Protein AF-0000000068013815 (afdb_homodimer)

Solvent-accessible surface area (backbone atoms only — not comparable to full-atom values): 51239 Å² total; per-residue (Å²): 129,76,52,50,35,60,37,54,89,51,83,53,33,60,84,76,40,96,64,51,73,42,65,53,70,64,74,39,80,86,40,73,66,44,25,52,47,26,46,52,46,35,52,50,41,50,65,48,42,64,54,89,82,70,45,82,87,48,39,84,76,32,28,36,47,21,75,21,19,84,80,40,47,76,47,57,85,86,38,70,85,40,73,25,53,36,68,55,30,86,49,70,57,85,71,69,69,59,73,59,60,59,48,50,50,51,48,51,50,47,47,51,51,47,52,54,46,48,58,50,47,59,64,59,60,69,66,74,84,78,78,81,72,85,74,52,75,68,42,40,56,49,34,49,50,47,33,51,48,42,49,47,47,28,46,45,38,50,63,62,23,40,40,23,64,76,68,44,78,67,61,33,68,79,28,47,66,59,27,31,63,40,51,59,35,49,42,68,58,44,51,51,49,46,64,70,43,54,84,71,44,70,78,50,63,78,86,70,72,54,46,58,64,49,52,52,48,52,42,36,24,28,39,20,62,45,52,55,63,60,57,51,13,57,26,63,71,42,56,48,70,56,50,49,49,51,40,54,52,44,48,50,47,44,28,73,70,37,44,72,61,42,40,74,73,52,72,67,57,49,49,72,54,46,29,56,80,49,36,77,73,60,42,74,35,63,57,32,36,44,50,72,52,72,31,50,33,47,80,51,87,49,64,69,58,32,58,42,14,33,14,82,86,76,71,41,34,22,32,27,31,45,38,27,24,31,73,47,46,43,49,28,40,71,50,66,80,36,40,28,49,61,47,63,34,57,49,52,70,72,34,73,59,67,77,71,58,50,72,63,29,26,38,36,38,56,71,74,50,70,42,59,77,68,33,56,77,59,47,31,43,76,50,56,46,62,73,63,71,89,50,92,66,60,54,71,66,43,49,50,50,24,50,57,43,51,65,57,52,47,51,55,54,47,49,52,49,47,50,39,67,44,28,21,46,55,62,70,53,62,40,61,62,70,37,67,41,61,51,87,80,86,39,89,59,23,54,49,52,38,50,53,46,38,52,51,26,55,52,54,74,42,83,57,85,44,75,76,117,129,75,53,51,35,58,37,52,90,52,83,54,33,62,84,76,40,97,63,52,75,41,65,54,69,64,74,39,80,87,40,74,66,44,25,52,46,25,46,52,45,35,53,49,40,50,65,48,40,64,53,89,82,70,45,81,85,48,40,83,75,32,26,37,49,20,76,20,20,85,82,41,45,76,47,56,84,84,39,70,84,42,73,25,52,34,65,55,30,85,47,70,56,86,69,69,69,60,71,60,62,58,50,49,50,50,48,52,50,48,48,52,50,46,50,54,48,47,57,51,46,59,62,58,60,68,65,72,86,79,78,82,73,85,74,54,77,68,42,40,58,50,33,49,51,46,34,52,50,43,47,48,47,26,46,46,37,51,62,62,24,35,41,20,82,60,46,56,79,64,61,35,66,79,28,48,65,60,27,30,64,39,50,59,35,50,42,70,60,45,53,52,49,46,65,70,45,54,84,71,44,69,78,50,63,77,86,69,72,53,47,58,64,44,52,51,47,51,42,36,23,27,39,20,63,45,51,54,63,61,58,52,12,58,34,64,71,42,56,50,71,57,50,50,48,50,40,54,51,43,48,50,46,45,27,72,69,37,44,71,62,42,42,76,71,53,70,67,57,50,48,72,53,45,30,57,80,47,37,77,74,60,41,74,36,61,55,33,37,43,50,72,52,72,31,51,32,47,81,52,88,49,64,68,58,33,57,41,13,34,14,82,86,75,70,39,35,22,32,27,33,44,39,28,23,32,72,48,46,43,46,29,42,71,51,64,80,37,39,27,50,60,48,64,34,56,50,51,69,71,34,73,60,67,76,72,58,50,72,63,30,26,37,36,40,55,70,74,49,71,41,59,76,67,33,56,76,59,48,32,44,76,48,57,46,63,73,63,72,89,51,91,67,60,54,71,66,40,48,51,50,24,50,55,43,50,64,56,51,46,51,54,54,48,49,52,49,46,50,39,67,45,27,23,46,56,62,70,55,63,39,61,60,70,36,67,41,61,51,87,79,87,39,89,60,20,54,50,51,37,50,53,46,37,51,49,26,54,51,54,75,41,82,57,84,44,76,77,116

Radius of gyration: 34.47 Å; Cα contacts (8 Å, |Δi|>4): 1348; chains: 2; bounding box: 105×82×99 Å

InterPro domains:
  IPR006612 THAP-type zinc finger [PF05485] (5-87)
  IPR006612 THAP-type zinc finger [PS50950] (1-90)
  IPR006612 THAP-type zinc finger [SM00980] (3-96)
  IPR027805 Transposase, Helix-turn-helix domain [PF13613] (213-259)
  IPR027806 Harbinger transposase-derived nuclease domain [PF13359] (290-460)

Sequence (938 aa):
MPRTCAIFGCSKRGDRDGEKWFRFPLVDKRTEQREELSKTRQVAWLNAIKRVDLVPEKWASTVVCSQHFISGRSADLLDEMNPDWVPNQNLGYANRITPAAVDKFERAARRNENKEAREVQESILAVEDFSTHPVPIDRVAELEDEIKSLRREMQLMRDKHQPFLCNSFEDFGQNDDKCRYFTALNYKVFKSLYKFLEPHLPQPATSFGTTKFQILLFTLSKLRLDIDLTLIAYMSGVHLSTISRYYHKCIYVMFQRLKGLVSWPSREAVQNSMPQCFRRRFGDKVSVVIDCFEILTEKPSEVLQAAQMWSNYKHSHTVKYLIGIAPNGMIIFISNAFGGRASDKFITEKSALLSKMQKGDYIMADRGFLIKNYVENTGVELLLPAFTVGQDQLHPLDIEKTRKLANVRIHVERVIVQLRNKYKILYKNKFPISTLKRTKNYCETPLMDQIVTVCCSLVNLCPSVVPEDMPRTCAIFGCSKRGDRDGEKWFRFPLVDKRTEQREELSKTRQVAWLNAIKRVDLVPEKWASTVVCSQHFISGRSADLLDEMNPDWVPNQNLGYANRITPAAVDKFERAARRNENKEAREVQESILAVEDFSTHPVPIDRVAELEDEIKSLRREMQLMRDKHQPFLCNSFEDFGQNDDKCRYFTALNYKVFKSLYKFLEPHLPQPATSFGTTKFQILLFTLSKLRLDIDLTLIAYMSGVHLSTISRYYHKCIYVMFQRLKGLVSWPSREAVQNSMPQCFRRRFGDKVSVVIDCFEILTEKPSEVLQAAQMWSNYKHSHTVKYLIGIAPNGMIIFISNAFGGRASDKFITEKSALLSKMQKGDYIMADRGFLIKNYVENTGVELLLPAFTVGQDQLHPLDIEKTRKLANVRIHVERVIVQLRNKYKILYKNKFPISTLKRTKNYCETPLMDQIVTVCCSLVNLCPSVVPED

Foldseek 3Di:
DWQAALFPPGRDTNVPDPWDKDAQQDQDPPDPVSRVLSVVLNVQQCVLRVDPPDDPVCRRRHIHTLQQAPVSDADDSVCPLHPSVYRHRPSVDPPPPPPVSVVVVVVVVVVVVVVVVVVVVVVVVVPDDPDPDPQPPVNVVVVVVVVVVVVVVVVVCVVVVQFDDPQDLVSCVVPQPSVCQQQVDGSVLLVVVCVQLVVVQDDPDVPQSQHSSNLLSVLSNCQQVVDDLVVVCVRSVHDSVSSVVSNLSSLVSLLVRLLVLQAQDDLVVLQVQAAPLCCVQPNSQARKEKDKDKFAADQDPDPVLNVFQQAPVVRGGIWMKMWIARNNFATNDIFATGHNHDFLQRRVVPGCVLVSDAARHEYEYEPSHPNQVVNVVRNYHYQYQDDPVPPPDPDPVSVVSNVSSVVSSVSVVVSVVVLCNRGVSRYPDHHYPQQCDQDPPDDNGRNVRSSSSSSSSVSNSDRGPRDHD/DWQAALFPPGRDTNVPDPWDKDAQQDQDPPDPVSRVLSVVLNVQQCVLSVDPPDDPVCRRRHIHTLQQAPVSDADDSVCPLHPSVYRHRPSVDPPPPPPVSVVVVVVVVVVVVVVVVVVVVVVVVVPDDPDPDDQDPVNVVVVVVVVVVVVVVVVVCVQVVQQPLDRDLVVCVVPQPSVCQQQVDGSVLLVVVCVQLVVVQDDPDVPQPQHSRNLLSVLSNCQQVVDDLVVVCVRSVHDSVSSVVSNLSSLVSLLVRLLVLQAQDDLVVLQVQAAPLCCVQPNSQARKEKDKDKFAADQDPDPVLNVFQQAPVVRGGIWMKMWIARNQFATNDIFATGHNHDFLQRRVVPGCVLVSDAARHEYEYEPSHPNQVVNVVRNYHYQYQDDCVPPPDPDPVSVVSNVSSVVSSVSVVVSVVVLCNRGVSRYPDHHYPQQCDQDPPDDNGRNVRSSSSSSSSVSNSDRGPRDHD

Structure (mmCIF, N/CA/C/O backbone):
data_AF-0000000068013815-model_v1
#
loop_
_entity.id
_entity.type
_entity.pdbx_description
1 polymer 'Uncharacterized protein'
#
loop_
_atom_site.group_PDB
_atom_site.id
_atom_site.type_symbol
_atom_site.label_atom_id
_atom_site.label_alt_id
_atom_site.label_comp_id
_atom_site.label_asym_id
_atom_site.label_entity_id
_atom_site.label_seq_id
_atom_site.pdbx_PDB_ins_code
_atom_site.Cartn_x
_atom_site.Cartn_y
_atom_site.Cartn_z
_atom_site.occupancy
_atom_site.B_iso_or_equiv
_atom_site.auth_seq_id
_atom_site.auth_comp_id
_atom_site.auth_asym_id
_atom_site.auth_atom_id
_atom_site.pdbx_PDB_model_num
ATOM 1 N N . MET A 1 1 ? 2.836 -4.656 -41.781 1 54.75 1 MET A N 1
ATOM 2 C CA . MET A 1 1 ? 3.479 -3.91 -42.875 1 54.75 1 MET A CA 1
ATOM 3 C C . MET A 1 1 ? 4.801 -3.312 -42.406 1 54.75 1 MET A C 1
ATOM 5 O O . MET A 1 1 ? 4.918 -2.859 -41.25 1 54.75 1 MET A O 1
ATOM 9 N N . PRO A 1 2 ? 5.859 -3.559 -43.125 1 64.75 2 PRO A N 1
ATOM 10 C CA . PRO A 1 2 ? 7.172 -3.062 -42.688 1 64.75 2 PRO A CA 1
ATOM 11 C C . PRO A 1 2 ? 7.203 -1.545 -42.531 1 64.75 2 PRO A C 1
ATOM 13 O O . PRO A 1 2 ? 6.492 -0.827 -43.25 1 64.75 2 PRO A O 1
ATOM 16 N N . ARG A 1 3 ? 7.719 -1.002 -41.5 1 75 3 ARG A N 1
ATOM 17 C CA . ARG A 1 3 ? 7.855 0.424 -41.219 1 75 3 ARG A CA 1
ATOM 18 C C . ARG A 1 3 ? 8.789 1.093 -42.219 1 75 3 ARG A C 1
ATOM 20 O O . ARG A 1 3 ? 9.875 0.58 -42.531 1 75 3 ARG A O 1
ATOM 27 N N . THR A 1 4 ? 8.32 1.994 -43 1 81 4 THR A N 1
ATOM 28 C CA . THR A 1 4 ? 9.133 2.748 -43.938 1 81 4 THR A CA 1
ATOM 29 C C . THR A 1 4 ? 9.328 4.184 -43.469 1 81 4 THR A C 1
ATOM 31 O O . THR A 1 4 ? 8.414 4.785 -42.875 1 81 4 THR A O 1
ATOM 34 N N . CYS A 1 5 ? 10.453 4.699 -43.656 1 84.81 5 CYS A N 1
ATOM 35 C CA . CYS A 1 5 ? 10.781 6.059 -43.25 1 84.81 5 CYS A CA 1
ATOM 36 C C . CYS A 1 5 ? 9.953 7.078 -44.031 1 84.81 5 CYS A C 1
ATOM 38 O O . CYS A 1 5 ? 9.766 6.953 -45.219 1 84.81 5 CYS A O 1
ATOM 40 N N . ALA A 1 6 ? 9.516 8.055 -43.344 1 85.44 6 ALA A N 1
ATOM 41 C CA . ALA A 1 6 ? 8.578 9.031 -43.906 1 85.44 6 ALA A CA 1
ATOM 42 C C . ALA A 1 6 ? 9.305 10.102 -44.719 1 85.44 6 ALA A C 1
ATOM 44 O O . ALA A 1 6 ? 8.688 10.844 -45.469 1 85.44 6 ALA A O 1
ATOM 45 N N . ILE A 1 7 ? 10.531 10.18 -44.594 1 81.75 7 ILE A N 1
ATOM 46 C CA . ILE A 1 7 ? 11.281 11.227 -45.25 1 81.75 7 ILE A CA 1
ATOM 47 C C . ILE A 1 7 ? 11.453 10.875 -46.719 1 81.75 7 ILE A C 1
ATOM 49 O O . ILE A 1 7 ? 11.742 9.727 -47.062 1 81.75 7 ILE A O 1
ATOM 53 N N . PHE A 1 8 ? 11.234 11.805 -47.562 1 77 8 PHE A N 1
ATOM 54 C CA . PHE A 1 8 ? 11.305 11.602 -49 1 77 8 PHE A CA 1
ATOM 55 C C . PHE A 1 8 ? 12.711 11.195 -49.406 1 77 8 PHE A C 1
ATOM 57 O O . PHE A 1 8 ? 13.688 11.836 -49.031 1 77 8 PHE A O 1
ATOM 64 N N . GLY A 1 9 ? 12.852 10.078 -50.125 1 75.94 9 GLY A N 1
ATOM 65 C CA . GLY A 1 9 ? 14.117 9.625 -50.656 1 75.94 9 GLY A CA 1
ATOM 66 C C . GLY A 1 9 ? 14.82 8.609 -49.781 1 75.94 9 GLY A C 1
ATOM 67 O O . GLY A 1 9 ? 15.836 8.031 -50.156 1 75.94 9 GLY A O 1
ATOM 68 N N . CYS A 1 10 ? 14.328 8.602 -48.438 1 77.06 10 CYS A N 1
ATOM 69 C CA . CYS A 1 10 ? 14.953 7.613 -47.562 1 77.06 10 CYS A CA 1
ATOM 70 C C . CYS A 1 10 ? 14.344 6.234 -47.781 1 77.06 10 CYS A C 1
ATOM 72 O O . CYS A 1 10 ? 13.125 6.074 -47.75 1 77.06 10 CYS A O 1
ATOM 74 N N . SER A 1 11 ? 15.047 5.219 -48.312 1 76 11 SER A N 1
ATOM 75 C CA . SER A 1 11 ? 14.57 3.883 -48.656 1 76 11 SER A CA 1
ATOM 76 C C . SER A 1 11 ? 14.797 2.896 -47.5 1 76 11 SER A C 1
ATOM 78 O O . SER A 1 11 ? 14.68 1.685 -47.688 1 76 11 SER A O 1
ATOM 80 N N . LYS A 1 12 ? 14.992 3.47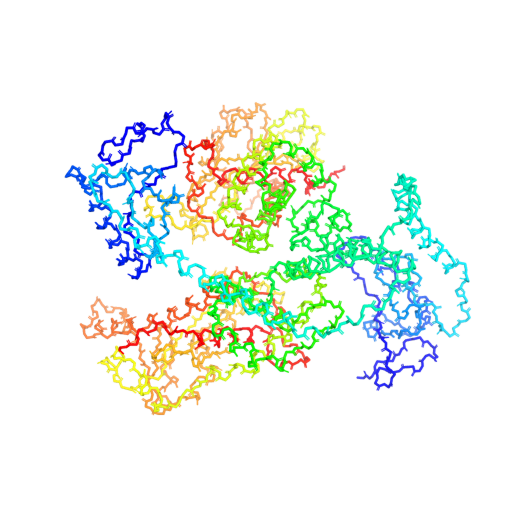3 -46.375 1 77.31 12 LYS A N 1
ATOM 81 C CA . LYS A 1 12 ? 15.234 2.559 -45.25 1 77.31 12 LYS A CA 1
ATOM 82 C C . LYS A 1 12 ? 13.93 1.929 -44.781 1 77.31 12 LYS A C 1
ATOM 84 O O . LYS A 1 12 ? 12.898 2.598 -44.688 1 77.31 12 LYS A O 1
ATOM 89 N N . ARG A 1 13 ? 13.93 0.62 -44.562 1 76.62 13 ARG A N 1
ATOM 90 C CA . ARG A 1 13 ? 12.773 -0.162 -44.156 1 76.62 13 ARG A CA 1
ATOM 91 C C . ARG A 1 13 ? 13.078 -0.953 -42.875 1 76.62 13 ARG A C 1
ATOM 93 O O . ARG A 1 13 ? 14.195 -1.427 -42.688 1 76.62 13 ARG A O 1
ATOM 100 N N . GLY A 1 14 ? 12.086 -0.991 -41.906 1 72.19 14 GLY A N 1
ATOM 101 C CA . GLY A 1 14 ? 12.211 -1.622 -40.594 1 72.19 14 GLY A CA 1
ATOM 102 C C . GLY A 1 14 ? 12.586 -3.09 -40.688 1 72.19 14 GLY A C 1
ATOM 103 O O . GLY A 1 14 ? 13.25 -3.619 -39.781 1 72.19 14 GLY A O 1
ATOM 104 N N . ASP A 1 15 ? 12.344 -3.838 -41.656 1 67.69 15 ASP A N 1
ATOM 105 C CA . ASP A 1 15 ? 12.609 -5.266 -41.781 1 67.69 15 ASP A CA 1
ATOM 106 C C . ASP A 1 15 ? 13.977 -5.504 -42.438 1 67.69 15 ASP A C 1
ATOM 108 O O . ASP A 1 15 ? 14.5 -6.621 -42.406 1 67.69 15 ASP A O 1
ATOM 112 N N . ARG A 1 16 ? 14.594 -4.48 -42.938 1 67.25 16 ARG A N 1
ATOM 113 C CA . ARG A 1 16 ? 15.812 -4.66 -43.719 1 67.25 16 ARG A CA 1
ATOM 114 C C . ARG A 1 16 ? 16.984 -3.91 -43.094 1 67.25 16 ARG A C 1
ATOM 116 O O . ARG A 1 16 ? 18.109 -4.406 -43.094 1 67.25 16 ARG A O 1
ATOM 123 N N . ASP A 1 17 ? 16.703 -2.711 -42.562 1 70.62 17 ASP A N 1
ATOM 124 C CA . ASP A 1 17 ? 17.781 -1.837 -42.125 1 70.62 17 ASP A CA 1
ATOM 125 C C . ASP A 1 17 ? 17.812 -1.718 -40.594 1 70.62 17 ASP A C 1
ATOM 127 O O . ASP A 1 17 ? 16.75 -1.768 -39.969 1 70.62 17 ASP A O 1
ATOM 131 N N . GLY A 1 18 ? 18.797 -2.111 -39.906 1 69.75 18 GLY A N 1
ATOM 132 C CA . GLY A 1 18 ? 19 -2.1 -38.469 1 69.75 18 GLY A CA 1
ATOM 133 C C . GLY A 1 18 ? 18.953 -0.705 -37.875 1 69.75 18 GLY A C 1
ATOM 134 O O . GLY A 1 18 ? 19.672 -0.411 -36.906 1 69.75 18 GLY A O 1
ATOM 135 N N . GLU A 1 19 ? 18.078 0.184 -38.281 1 75 19 GLU A N 1
ATOM 136 C CA . GLU A 1 19 ? 18.031 1.547 -37.781 1 75 19 GLU A CA 1
ATOM 137 C C . GLU A 1 19 ? 16.969 1.677 -36.688 1 75 19 GLU A C 1
ATOM 139 O O . GLU A 1 19 ? 16.047 0.86 -36.594 1 75 19 GLU A O 1
ATOM 144 N N . LYS A 1 20 ? 17.203 2.631 -35.844 1 81.69 20 LYS A N 1
ATOM 145 C CA . LYS A 1 20 ? 16.188 2.99 -34.875 1 81.69 20 LYS A CA 1
ATOM 146 C C . LYS A 1 20 ? 15.086 3.844 -35.5 1 81.69 20 LYS A C 1
ATOM 148 O O . LYS A 1 20 ? 15.359 4.668 -36.375 1 81.69 20 LYS A O 1
ATOM 153 N N . TRP A 1 21 ? 13.906 3.584 -35.125 1 84.69 21 TRP A N 1
ATOM 154 C CA . TRP A 1 21 ? 12.75 4.266 -35.688 1 84.69 21 TRP A CA 1
ATOM 155 C C . TRP A 1 21 ? 12.055 5.133 -34.656 1 84.69 21 TRP A C 1
ATOM 157 O O . TRP A 1 21 ? 11.898 4.719 -33.5 1 84.69 21 TRP A O 1
ATOM 167 N N . PHE A 1 22 ? 11.695 6.332 -35.094 1 86.56 22 PHE A N 1
ATOM 168 C CA . PHE A 1 22 ? 11.062 7.293 -34.188 1 86.56 22 PHE A CA 1
ATOM 169 C C . PHE A 1 22 ? 9.711 7.73 -34.75 1 86.56 22 PHE A C 1
ATOM 171 O O . PHE A 1 22 ? 9.602 8.164 -35.875 1 86.56 22 PHE A O 1
ATOM 178 N N . ARG A 1 23 ? 8.766 7.637 -33.969 1 86.31 23 ARG A N 1
ATOM 179 C CA . ARG A 1 23 ? 7.395 7.934 -34.375 1 86.31 23 ARG A CA 1
ATOM 180 C C . ARG A 1 23 ? 7.148 9.438 -34.406 1 86.31 23 ARG A C 1
ATOM 182 O O . ARG A 1 23 ? 7.75 10.195 -33.656 1 86.31 23 ARG A O 1
ATOM 189 N N . PHE A 1 24 ? 6.305 9.836 -35.188 1 86.06 24 PHE A N 1
ATOM 190 C CA . PHE A 1 24 ? 5.832 11.211 -35.312 1 86.06 24 PHE A CA 1
ATOM 191 C C . PHE A 1 24 ? 5.254 11.695 -34 1 86.06 24 PHE A C 1
ATOM 193 O O . PHE A 1 24 ? 4.477 10.992 -33.344 1 86.06 24 PHE A O 1
ATOM 200 N N . PRO A 1 25 ? 5.707 12.828 -33.562 1 84 25 PRO A N 1
ATOM 201 C CA . PRO A 1 25 ? 5.254 13.312 -32.25 1 84 25 PRO A CA 1
ATOM 202 C C . PRO A 1 25 ? 3.764 13.648 -32.219 1 84 25 PRO A C 1
ATOM 204 O O . PRO A 1 25 ? 3.27 14.352 -33.094 1 84 25 PRO A O 1
ATOM 207 N N . LEU A 1 26 ? 3.041 13.055 -31.281 1 81.75 26 LEU A N 1
ATOM 208 C CA . LEU A 1 26 ? 1.623 13.328 -31.078 1 81.75 26 LEU A CA 1
ATOM 209 C C . LEU A 1 26 ? 1.414 14.312 -29.922 1 81.75 26 LEU A C 1
ATOM 211 O O . LEU A 1 26 ? 2.297 14.484 -29.078 1 81.75 26 LEU A O 1
ATOM 215 N N . VAL A 1 27 ? 0.366 15.031 -29.906 1 80.81 27 VAL A N 1
ATOM 216 C CA . VAL A 1 27 ? 0.081 16.062 -28.906 1 80.81 27 VAL A CA 1
ATOM 217 C C . VAL A 1 27 ? -0.026 15.43 -27.531 1 80.81 27 VAL A C 1
ATOM 219 O O . VAL A 1 27 ? -0.761 14.461 -27.328 1 80.81 27 VAL A O 1
ATOM 222 N N . ASP A 1 28 ? 0.801 15.828 -26.672 1 76.06 28 ASP A N 1
ATOM 223 C CA . ASP A 1 28 ? 0.824 15.414 -25.266 1 76.06 28 ASP A CA 1
ATOM 224 C C . ASP A 1 28 ? -0.017 16.344 -24.406 1 76.06 28 ASP A C 1
ATOM 226 O O . ASP A 1 28 ? 0.372 17.484 -24.156 1 76.06 28 ASP A O 1
ATOM 230 N N . LYS A 1 29 ? -1.117 16.016 -23.969 1 72.31 29 LYS A N 1
ATOM 231 C CA . LYS A 1 29 ? -2.076 16.875 -23.281 1 72.31 29 LYS A CA 1
ATOM 232 C C . LYS A 1 29 ? -1.921 16.75 -21.766 1 72.31 29 LYS A C 1
ATOM 234 O O . LYS A 1 29 ? -2.834 17.094 -21.016 1 72.31 29 LYS A O 1
ATOM 239 N N . ARG A 1 30 ? -0.874 16.344 -21.219 1 71.69 30 ARG A N 1
ATOM 240 C CA . ARG A 1 30 ? -0.659 16.109 -19.797 1 71.69 30 ARG A CA 1
ATOM 241 C C . ARG A 1 30 ? -0.467 17.422 -19.047 1 71.69 30 ARG A C 1
ATOM 243 O O . ARG A 1 30 ? -0.99 17.594 -17.938 1 71.69 30 ARG A O 1
ATOM 250 N N . THR A 1 31 ? 0.355 18.297 -19.641 1 73.5 31 THR A N 1
ATOM 251 C CA . THR A 1 31 ? 0.565 19.641 -19.125 1 73.5 31 THR A CA 1
ATOM 252 C C . THR A 1 31 ? 0.419 20.688 -20.234 1 73.5 31 THR A C 1
ATOM 254 O O . THR A 1 31 ? 0.61 20.375 -21.406 1 73.5 31 THR A O 1
ATOM 257 N N . GLU A 1 32 ? -0.019 21.75 -19.766 1 73.38 32 GLU A N 1
ATOM 258 C CA . GLU A 1 32 ? -0.202 22.828 -20.734 1 73.38 32 GLU A CA 1
ATOM 259 C C . GLU A 1 32 ? 1.091 23.109 -21.484 1 73.38 32 GLU A C 1
ATOM 261 O O . GLU A 1 32 ? 1.067 23.359 -22.703 1 73.38 32 GLU A O 1
ATOM 266 N N . GLN A 1 33 ? 2.074 23.047 -20.781 1 75.88 33 GLN A N 1
ATOM 267 C CA . GLN A 1 33 ? 3.365 23.312 -21.406 1 75.88 33 GLN A CA 1
ATOM 268 C C . GLN A 1 33 ? 3.738 22.219 -22.391 1 75.88 33 GLN A C 1
ATOM 270 O O . GLN A 1 33 ? 4.223 22.516 -23.484 1 75.88 33 GLN A O 1
ATOM 275 N N . ARG A 1 34 ? 3.447 21.094 -22.078 1 77.44 34 ARG A N 1
ATOM 276 C CA . ARG A 1 34 ? 3.764 19.969 -22.953 1 77.44 34 ARG A CA 1
ATOM 277 C C . ARG A 1 34 ? 2.869 19.969 -24.203 1 77.44 34 ARG A C 1
ATOM 279 O O . ARG A 1 34 ? 3.312 19.609 -25.281 1 77.44 34 ARG A O 1
ATOM 286 N N . GLU A 1 35 ? 1.79 20.391 -23.891 1 82.94 35 GLU A N 1
ATOM 287 C CA . GLU A 1 35 ? 0.858 20.453 -25 1 82.94 35 GLU A CA 1
ATOM 288 C C . GLU A 1 35 ? 1.305 21.484 -26.047 1 82.94 35 GLU A C 1
ATOM 290 O O . GLU A 1 35 ? 1.29 21.203 -27.25 1 82.94 35 GLU A O 1
ATOM 295 N N . GLU A 1 36 ? 1.603 22.531 -25.453 1 81.69 36 GLU A N 1
ATOM 296 C CA . GLU A 1 36 ? 2.049 23.594 -26.359 1 81.69 36 GLU A CA 1
ATOM 297 C C . GLU A 1 36 ? 3.332 23.188 -27.078 1 81.69 36 GLU A C 1
ATOM 299 O O . GLU A 1 36 ? 3.463 23.406 -28.281 1 81.69 36 GLU A O 1
ATOM 304 N N . LEU A 1 37 ? 4.125 22.609 -26.375 1 82.62 37 LEU A N 1
ATOM 305 C CA . LEU A 1 37 ? 5.406 22.219 -26.953 1 82.62 37 LEU A CA 1
ATOM 306 C C . LEU A 1 37 ? 5.223 21.078 -27.953 1 82.62 37 LEU A C 1
ATOM 308 O O . LEU A 1 37 ? 5.879 21.062 -29 1 82.62 37 LEU A O 1
ATOM 312 N N . SER A 1 38 ? 4.391 20.297 -27.656 1 83.62 38 SER A N 1
ATOM 313 C CA . SER A 1 38 ? 4.145 19.172 -28.562 1 83.62 38 SER A CA 1
ATOM 314 C C . SER A 1 38 ? 3.473 19.641 -29.844 1 83.62 38 SER A C 1
ATOM 316 O O . SER A 1 38 ? 3.76 19.109 -30.938 1 83.62 38 SER A O 1
ATOM 318 N N . LYS A 1 39 ? 2.688 20.547 -29.656 1 84.56 39 LYS A N 1
ATOM 319 C CA . LYS A 1 39 ? 2.055 21.125 -30.844 1 84.56 39 LYS A CA 1
ATOM 320 C C . LYS A 1 39 ? 3.088 21.797 -31.75 1 84.56 39 LYS A C 1
ATOM 322 O O . LYS A 1 39 ? 3.049 21.641 -32.969 1 84.56 39 LYS A O 1
ATOM 327 N N . THR A 1 40 ? 3.852 22.469 -31.109 1 85.12 40 THR A N 1
ATOM 328 C CA . THR A 1 40 ? 4.91 23.141 -31.844 1 85.12 40 THR A CA 1
ATOM 329 C C . THR A 1 40 ? 5.836 22.141 -32.531 1 85.12 40 THR A C 1
ATOM 331 O O . THR A 1 40 ? 6.27 22.344 -33.656 1 85.12 40 THR A O 1
ATOM 334 N N . ARG A 1 41 ? 6.055 21.109 -31.859 1 86.5 41 ARG A N 1
ATOM 335 C CA . ARG A 1 41 ? 6.926 20.062 -32.406 1 86.5 41 ARG A CA 1
ATOM 336 C C . ARG A 1 41 ? 6.277 19.344 -33.562 1 86.5 41 ARG A C 1
ATOM 338 O O . ARG A 1 41 ? 6.945 19.016 -34.562 1 86.5 41 ARG A O 1
ATOM 345 N N . GLN A 1 42 ? 5.098 19.203 -33.469 1 85.94 42 GLN A N 1
ATOM 346 C CA . GLN A 1 42 ? 4.348 18.578 -34.562 1 85.94 42 GLN A CA 1
ATOM 347 C C . GLN A 1 42 ? 4.473 19.391 -35.844 1 85.94 42 GLN A C 1
ATOM 349 O O . GLN A 1 42 ? 4.707 18.844 -36.906 1 85.94 42 GLN A O 1
ATOM 354 N N . VAL A 1 43 ? 4.332 20.609 -35.594 1 84.5 43 VAL A N 1
ATOM 355 C CA . VAL A 1 43 ? 4.418 21.516 -36.719 1 84.5 43 VAL A CA 1
ATOM 356 C C . VAL A 1 43 ? 5.84 21.5 -37.281 1 84.5 43 VAL A C 1
ATOM 358 O O . VAL A 1 43 ? 6.031 21.469 -38.5 1 84.5 43 VAL A O 1
ATOM 361 N N . ALA A 1 44 ? 6.727 21.438 -36.469 1 84.19 44 ALA A N 1
ATOM 362 C CA . ALA A 1 44 ? 8.125 21.422 -36.875 1 84.19 44 ALA A CA 1
ATOM 363 C C . ALA A 1 44 ? 8.469 20.156 -37.656 1 84.19 44 ALA A C 1
ATOM 365 O O . ALA A 1 44 ? 9.188 20.203 -38.656 1 84.19 44 ALA A O 1
ATOM 366 N N . TRP A 1 45 ? 7.988 19.078 -37.25 1 86.75 45 TRP A N 1
ATOM 367 C CA . TRP A 1 45 ? 8.219 17.797 -37.906 1 86.75 45 TRP A CA 1
ATOM 368 C C . TRP A 1 45 ? 7.539 17.766 -39.281 1 86.75 45 TRP A C 1
ATOM 370 O O . TRP A 1 45 ? 8.117 17.266 -40.25 1 86.75 45 TRP A O 1
ATOM 380 N N . LEU A 1 46 ? 6.395 18.328 -39.281 1 85.19 46 LEU A N 1
ATOM 381 C CA . LEU A 1 46 ? 5.672 18.391 -40.562 1 85.19 46 LEU A CA 1
ATOM 382 C C . LEU A 1 46 ? 6.426 19.234 -41.562 1 85.19 46 LEU A C 1
ATOM 384 O O . LEU A 1 46 ? 6.492 18.875 -42.75 1 85.19 46 LEU A O 1
ATOM 388 N N . ASN A 1 47 ? 7 20.203 -41.062 1 81.62 47 ASN A N 1
ATOM 389 C CA . ASN A 1 47 ? 7.777 21.078 -41.938 1 81.62 47 ASN A CA 1
ATOM 390 C C . ASN A 1 47 ? 9.062 20.406 -42.406 1 81.62 47 ASN A C 1
ATOM 392 O O . ASN A 1 47 ? 9.555 20.703 -43.5 1 81.62 47 ASN A O 1
ATOM 396 N N . ALA A 1 48 ? 9.516 19.547 -41.625 1 81.12 48 ALA A N 1
ATOM 397 C CA . ALA A 1 48 ? 10.758 18.859 -41.969 1 81.12 48 ALA A CA 1
ATOM 398 C C . ALA A 1 48 ? 10.492 17.719 -42.938 1 81.12 48 ALA A C 1
ATOM 400 O O . ALA A 1 48 ? 11.25 17.516 -43.875 1 81.12 48 ALA A O 1
ATOM 401 N N . ILE A 1 49 ? 9.492 17 -42.719 1 81.94 49 ILE A N 1
ATOM 402 C CA . ILE A 1 49 ? 9.18 15.844 -43.562 1 81.94 49 ILE A CA 1
ATOM 403 C C . ILE A 1 49 ? 8.602 16.312 -44.875 1 81.94 49 ILE A C 1
ATOM 405 O O . ILE A 1 49 ? 8.836 15.68 -45.938 1 81.94 49 ILE A O 1
ATOM 409 N N . LYS A 1 50 ? 8.008 17.359 -45 1 75.62 50 LYS A N 1
ATOM 410 C CA . LYS A 1 50 ? 7.48 18.047 -46.156 1 75.62 50 LYS A CA 1
ATOM 411 C C . LYS A 1 50 ? 6.727 17.078 -47.094 1 75.62 50 LYS A C 1
ATOM 413 O O . LYS A 1 50 ? 6.898 17.109 -48.312 1 75.62 50 LYS A O 1
ATOM 418 N N . ARG A 1 51 ? 6.129 16.188 -46.625 1 74.81 51 ARG A N 1
ATOM 419 C CA . ARG A 1 51 ? 5.273 15.312 -47.406 1 74.81 51 ARG A CA 1
ATOM 420 C C . ARG A 1 51 ? 3.826 15.789 -47.406 1 74.81 51 ARG A C 1
ATOM 422 O O . ARG A 1 51 ? 3.264 16.031 -46.312 1 74.81 51 ARG A O 1
ATOM 429 N N . VAL A 1 52 ? 3.281 16.078 -48.531 1 70.5 52 VAL A N 1
ATOM 430 C CA . VAL A 1 52 ? 1.932 16.609 -48.688 1 70.5 52 VAL A CA 1
ATOM 431 C C . VAL A 1 52 ? 0.907 15.531 -48.344 1 70.5 52 VAL A C 1
ATOM 433 O O . VAL A 1 52 ? -0.235 15.836 -48 1 70.5 52 VAL A O 1
ATOM 436 N N . ASP A 1 53 ? 1.304 14.297 -48.438 1 72.31 53 ASP A N 1
ATOM 437 C CA . ASP A 1 53 ? 0.348 13.211 -48.219 1 72.31 53 ASP A CA 1
ATOM 438 C C . ASP A 1 53 ? 0.232 12.852 -46.75 1 72.31 53 ASP A C 1
ATOM 440 O O . ASP A 1 53 ? -0.459 11.898 -46.406 1 72.31 53 ASP A O 1
ATOM 444 N N . LEU A 1 54 ? 0.852 13.57 -45.875 1 75.31 54 LEU A N 1
ATOM 445 C CA . LEU A 1 54 ? 0.787 13.258 -44.469 1 75.31 54 LEU A CA 1
ATOM 446 C C . LEU A 1 54 ? -0.412 13.938 -43.812 1 75.31 54 LEU A C 1
ATOM 448 O O . LEU A 1 54 ? -0.324 15.094 -43.406 1 75.31 54 LEU A O 1
ATOM 452 N N . VAL A 1 55 ? -1.55 13.188 -43.844 1 76.12 55 VAL A N 1
ATOM 453 C CA . VAL A 1 55 ? -2.803 13.617 -43.219 1 76.12 55 VAL A CA 1
ATOM 454 C C . VAL A 1 55 ? -2.85 13.164 -41.781 1 76.12 55 VAL A C 1
ATOM 456 O O . VAL A 1 55 ? -2.158 12.219 -41.375 1 76.12 55 VAL A O 1
ATOM 459 N N . PRO A 1 56 ? -3.531 13.914 -40.906 1 78.38 56 PRO A N 1
ATOM 460 C CA . PRO A 1 56 ? -3.574 13.617 -39.469 1 78.38 56 PRO A CA 1
ATOM 461 C C . PRO A 1 56 ? -3.939 12.172 -39.188 1 78.38 56 PRO A C 1
ATOM 463 O O . PRO A 1 56 ? -3.488 11.609 -38.188 1 78.38 56 PRO A O 1
ATOM 466 N N . GLU A 1 57 ? -4.551 11.562 -40.031 1 77.31 57 GLU A N 1
ATOM 467 C CA . GLU A 1 57 ? -4.93 10.172 -39.812 1 77.31 57 GLU A CA 1
ATOM 468 C C . GLU A 1 57 ? -3.723 9.242 -39.938 1 77.31 57 GLU A C 1
ATOM 470 O O . GLU A 1 57 ? -3.717 8.148 -39.375 1 77.31 57 GLU A O 1
ATOM 475 N N . LYS A 1 58 ? -2.715 9.672 -40.562 1 78.19 58 LYS A N 1
ATOM 476 C CA . LYS A 1 58 ? -1.541 8.844 -40.812 1 78.19 58 LYS A CA 1
ATOM 477 C C . LYS A 1 58 ? -0.402 9.188 -39.875 1 78.19 58 LYS A C 1
ATOM 479 O O . LYS A 1 58 ? 0.66 8.562 -39.906 1 78.19 58 LYS A O 1
ATOM 484 N N . TRP A 1 59 ? -0.561 10.102 -39.031 1 80.94 59 TRP A N 1
ATOM 485 C CA . TRP A 1 59 ? 0.5 10.57 -38.156 1 80.94 59 TRP A CA 1
ATOM 486 C C . TRP A 1 59 ? 0.955 9.461 -37.188 1 80.94 59 TRP A C 1
ATOM 488 O O . TRP A 1 59 ? 2.152 9.297 -36.969 1 80.94 59 TRP A O 1
ATOM 498 N N . ALA A 1 60 ? 0.013 8.711 -36.781 1 79.94 60 ALA A N 1
ATOM 499 C CA . ALA A 1 60 ? 0.311 7.676 -35.812 1 79.94 60 ALA A CA 1
ATOM 500 C C . ALA A 1 60 ? 1.179 6.578 -36.406 1 79.94 60 ALA A C 1
ATOM 502 O O . ALA A 1 60 ? 1.951 5.926 -35.719 1 79.94 60 ALA A O 1
ATOM 503 N N . SER A 1 61 ? 1.13 6.449 -37.594 1 79.94 61 SER A N 1
ATOM 504 C CA . SER A 1 61 ? 1.86 5.371 -38.25 1 79.94 61 SER A CA 1
ATOM 505 C C . SER A 1 61 ? 3.119 5.895 -38.938 1 79.94 61 SER A C 1
ATOM 507 O O . SER A 1 61 ? 3.9 5.117 -39.5 1 79.94 61 SER A O 1
ATOM 509 N N . THR A 1 62 ? 3.398 7.051 -38.812 1 84.69 62 THR A N 1
ATOM 510 C CA . THR A 1 62 ? 4.547 7.66 -39.469 1 84.69 62 THR A CA 1
ATOM 511 C C . THR A 1 62 ? 5.789 7.562 -38.594 1 84.69 62 THR A C 1
ATOM 513 O O . THR A 1 62 ? 5.746 7.883 -37.406 1 84.69 62 THR A O 1
ATOM 516 N N . VAL A 1 63 ? 6.785 7.02 -39.219 1 87.5 63 VAL A N 1
ATOM 517 C CA . VAL A 1 63 ? 8.039 6.855 -38.5 1 87.5 63 VAL A CA 1
ATOM 518 C C . VAL A 1 63 ? 9.188 7.441 -39.312 1 87.5 63 VAL A C 1
ATOM 520 O O . VAL A 1 63 ? 9.141 7.473 -40.531 1 87.5 63 VAL A O 1
ATOM 523 N N . VAL A 1 64 ? 10.219 7.91 -38.531 1 87.69 64 VAL A N 1
ATOM 524 C CA . VAL A 1 64 ? 11.453 8.438 -39.125 1 87.69 64 VAL A CA 1
ATOM 525 C C . VAL A 1 64 ? 12.648 7.648 -38.594 1 87.69 64 VAL A C 1
ATOM 527 O O . VAL A 1 64 ? 12.703 7.301 -37.406 1 87.69 64 VAL A O 1
ATOM 530 N N . CYS A 1 65 ? 13.492 7.387 -39.469 1 85.38 65 CYS A N 1
ATOM 531 C CA . CYS A 1 65 ? 14.617 6.543 -39.094 1 85.38 65 CYS A CA 1
ATOM 532 C C . CYS A 1 65 ? 15.727 7.371 -38.469 1 85.38 65 CYS A C 1
ATOM 534 O O . CYS A 1 65 ? 15.742 8.594 -38.594 1 85.38 65 CYS A O 1
ATOM 536 N N . SER A 1 66 ? 16.672 6.738 -37.812 1 85.88 66 SER A N 1
ATOM 537 C CA . SER A 1 66 ? 17.734 7.332 -37.031 1 85.88 66 SER A CA 1
ATOM 538 C C . SER A 1 66 ? 18.703 8.117 -37.906 1 85.88 66 SER A C 1
ATOM 540 O O . SER A 1 66 ? 19.422 9 -37.406 1 85.88 66 SER A O 1
ATOM 542 N N . GLN A 1 67 ? 18.703 8.008 -39.062 1 83.19 67 GLN A N 1
ATOM 543 C CA . GLN A 1 67 ? 19.672 8.641 -39.938 1 83.19 67 GLN A CA 1
ATOM 544 C C . GLN A 1 67 ? 19.359 10.125 -40.125 1 83.19 67 GLN A C 1
ATOM 546 O O . GLN A 1 67 ? 20.219 10.891 -40.562 1 83.19 67 GLN A O 1
ATOM 551 N N . HIS A 1 68 ? 18.281 10.516 -39.688 1 86.25 68 HIS A N 1
ATOM 552 C CA . HIS A 1 68 ? 17.859 11.891 -39.938 1 86.25 68 HIS A CA 1
ATOM 553 C C . HIS A 1 68 ? 18.062 12.766 -38.688 1 86.25 68 HIS A C 1
ATOM 555 O O . HIS A 1 68 ? 17.609 13.914 -38.688 1 86.25 68 HIS A O 1
ATOM 561 N N . PHE A 1 69 ? 18.688 12.141 -37.812 1 84.25 69 PHE A N 1
ATOM 562 C CA . PHE A 1 69 ? 19.047 12.852 -36.562 1 84.25 69 PHE A CA 1
ATOM 563 C C . PHE A 1 69 ? 20.562 12.867 -36.375 1 84.25 69 PHE A C 1
ATOM 565 O O . PHE A 1 69 ? 21.25 11.914 -36.75 1 84.25 69 PHE A O 1
ATOM 572 N N . ILE A 1 70 ? 21.062 13.867 -35.844 1 80.25 70 ILE A N 1
ATOM 573 C CA . ILE A 1 70 ? 22.5 14.023 -35.625 1 80.25 70 ILE A CA 1
ATOM 574 C C . ILE A 1 70 ? 23.016 12.945 -34.688 1 80.25 70 ILE A C 1
ATOM 576 O O . ILE A 1 70 ? 24.016 12.297 -34.938 1 80.25 70 ILE A O 1
ATOM 580 N N . SER A 1 71 ? 22.297 12.766 -33.625 1 78.88 71 SER A N 1
ATOM 581 C CA . SER A 1 71 ? 22.719 11.797 -32.625 1 78.88 71 SER A CA 1
ATOM 582 C C . SER A 1 71 ? 22.125 10.422 -32.906 1 78.88 71 SER A C 1
ATOM 584 O O . SER A 1 71 ? 22.375 9.461 -32.188 1 78.88 71 SER A O 1
ATOM 586 N N . GLY A 1 72 ? 21.422 10.359 -34.031 1 80.5 72 GLY A N 1
ATOM 587 C CA . GLY A 1 72 ? 20.781 9.102 -34.375 1 80.5 72 GLY A CA 1
ATOM 588 C C . GLY A 1 72 ? 19.531 8.828 -33.562 1 80.5 72 GLY A C 1
ATOM 589 O O . GLY A 1 72 ? 18.922 7.762 -33.719 1 80.5 72 GLY A O 1
ATOM 590 N N . ARG A 1 73 ? 19.172 9.789 -32.688 1 84.06 73 ARG A N 1
ATOM 591 C CA . ARG A 1 73 ? 17.969 9.656 -31.859 1 84.06 73 ARG A CA 1
ATOM 592 C C . ARG A 1 73 ? 17.188 10.961 -31.828 1 84.06 73 ARG A C 1
ATOM 594 O O . ARG A 1 73 ? 17.766 12.047 -31.922 1 84.06 73 ARG A O 1
ATOM 601 N N . SER A 1 74 ? 15.891 10.805 -31.656 1 84.88 74 SER A N 1
ATOM 602 C CA . SER A 1 74 ? 15.031 11.977 -31.484 1 84.88 74 SER A CA 1
ATOM 603 C C . SER A 1 74 ? 15.086 12.492 -30.047 1 84.88 74 SER A C 1
ATOM 605 O O . SER A 1 74 ? 15.055 11.703 -29.109 1 84.88 74 SER A O 1
ATOM 607 N N . ALA A 1 75 ? 15.242 13.75 -29.875 1 82.38 75 ALA A N 1
ATOM 608 C CA . ALA A 1 75 ? 15.32 14.406 -28.562 1 82.38 75 ALA A CA 1
ATOM 609 C C . ALA A 1 75 ? 13.977 14.352 -27.844 1 82.38 75 ALA A C 1
ATOM 611 O O . ALA A 1 75 ? 12.93 14.195 -28.484 1 82.38 75 ALA A O 1
ATOM 612 N N . ASP A 1 76 ? 14.039 14.477 -26.594 1 81.56 76 ASP A N 1
ATOM 613 C CA . ASP A 1 76 ? 12.836 14.492 -25.781 1 81.56 76 ASP A CA 1
ATOM 614 C C . ASP A 1 76 ? 12.047 15.789 -25.984 1 81.56 76 ASP A C 1
ATOM 616 O O . ASP A 1 76 ? 12.625 16.812 -26.359 1 81.56 76 ASP A O 1
ATOM 620 N N . LEU A 1 77 ? 10.805 15.812 -25.625 1 82.31 77 LEU A N 1
ATOM 621 C CA . LEU A 1 77 ? 9.891 16.922 -25.875 1 82.31 77 LEU A CA 1
ATOM 622 C C . LEU A 1 77 ? 10.352 18.188 -25.141 1 82.31 77 LEU A C 1
ATOM 624 O O . LEU A 1 77 ? 10.258 19.297 -25.672 1 82.31 77 LEU A O 1
ATOM 628 N N . LEU A 1 78 ? 10.961 17.984 -24.078 1 79.12 78 LEU A N 1
ATOM 629 C CA . LEU A 1 78 ? 11.297 19.141 -23.25 1 79.12 78 LEU A CA 1
ATOM 630 C C . LEU A 1 78 ? 12.648 19.719 -23.656 1 79.12 78 LEU A C 1
ATOM 632 O O . LEU A 1 78 ? 13 20.828 -23.25 1 79.12 78 LEU A O 1
ATOM 636 N N . ASP A 1 79 ? 13.281 19.094 -24.469 1 79.56 79 ASP A N 1
ATOM 637 C CA . ASP A 1 79 ? 14.586 19.562 -24.953 1 79.56 79 ASP A CA 1
ATOM 638 C C . ASP A 1 79 ? 14.445 20.328 -26.266 1 79.56 79 ASP A C 1
ATOM 640 O O . ASP A 1 79 ? 14.953 19.875 -27.297 1 79.56 79 ASP A O 1
ATOM 644 N N . GLU A 1 80 ? 13.898 21.344 -26.203 1 77.81 80 GLU A N 1
ATOM 645 C CA . GLU A 1 80 ? 13.562 22.141 -27.391 1 77.81 80 GLU A CA 1
ATOM 646 C C . GLU A 1 80 ? 14.82 22.641 -28.094 1 77.81 80 GLU A C 1
ATOM 648 O O . GLU A 1 80 ? 14.828 22.781 -29.328 1 77.81 80 GLU A O 1
ATOM 653 N N . MET A 1 81 ? 15.859 22.766 -27.359 1 74.44 81 MET A N 1
ATOM 654 C CA . MET A 1 81 ? 17.047 23.391 -27.938 1 74.44 81 MET A CA 1
ATOM 655 C C . MET A 1 81 ? 17.953 22.328 -28.578 1 74.44 81 MET A C 1
ATOM 657 O O . MET A 1 81 ? 18.953 22.672 -29.219 1 74.44 81 MET A O 1
ATOM 661 N N . ASN A 1 82 ? 17.609 21.125 -28.422 1 77.12 82 ASN A N 1
ATOM 662 C CA . ASN A 1 82 ? 18.359 20.031 -29.016 1 77.12 82 ASN A CA 1
ATOM 663 C C . ASN A 1 82 ? 18.172 19.984 -30.531 1 77.12 82 ASN A C 1
ATOM 665 O O . ASN A 1 82 ? 17.047 20.047 -31.016 1 77.12 82 ASN A O 1
ATOM 669 N N . PRO A 1 83 ? 19.188 19.969 -31.219 1 78.25 83 PRO A N 1
ATOM 670 C CA . PRO A 1 83 ? 19.062 19.922 -32.688 1 78.25 83 PRO A CA 1
ATOM 671 C C . PRO A 1 83 ? 18.328 18.672 -33.156 1 78.25 83 PRO A C 1
ATOM 673 O O . PRO A 1 83 ? 17.75 18.688 -34.25 1 78.25 83 PRO A O 1
ATOM 676 N N . ASP A 1 84 ? 18.297 17.734 -32.438 1 83.81 84 ASP A N 1
ATOM 677 C CA . ASP A 1 84 ? 17.625 16.5 -32.844 1 83.81 84 ASP A CA 1
ATOM 678 C C . ASP A 1 84 ? 16.156 16.516 -32.406 1 83.81 84 ASP A C 1
ATOM 680 O O . ASP A 1 84 ? 15.477 15.492 -32.438 1 83.81 84 ASP A O 1
ATOM 684 N N . TRP A 1 85 ? 15.703 17.641 -32.031 1 86.75 85 TRP A N 1
ATOM 685 C CA . TRP A 1 85 ? 14.289 17.844 -31.688 1 86.75 85 TRP A CA 1
ATOM 686 C C . TRP A 1 85 ? 13.422 17.672 -32.938 1 86.75 85 TRP A C 1
ATOM 688 O O . TRP A 1 85 ? 12.258 17.25 -32.844 1 86.75 85 TRP A O 1
ATOM 698 N N . VAL A 1 86 ? 14.039 17.922 -34.031 1 85.69 86 VAL A N 1
ATOM 699 C CA . VAL A 1 86 ? 13.445 17.797 -35.344 1 85.69 86 VAL A CA 1
ATOM 700 C C . VAL A 1 86 ? 14.43 17.094 -36.281 1 85.69 86 VAL A C 1
ATOM 702 O O . VAL A 1 86 ? 15.633 17.328 -36.219 1 85.69 86 VAL A O 1
ATOM 705 N N . PRO A 1 87 ? 13.898 16.188 -37.062 1 85 87 PRO A N 1
ATOM 706 C CA . PRO A 1 87 ? 14.812 15.633 -38.062 1 85 87 PRO A CA 1
ATOM 707 C C . PRO A 1 87 ? 15.469 16.703 -38.938 1 85 87 PRO A C 1
ATOM 709 O O . PRO A 1 87 ? 14.789 17.609 -39.438 1 85 87 PRO A O 1
ATOM 712 N N . ASN A 1 88 ? 16.766 16.562 -39 1 78.69 88 ASN A N 1
ATOM 713 C CA . ASN A 1 88 ? 17.453 17.656 -39.688 1 78.69 88 ASN A CA 1
ATOM 714 C C . ASN A 1 88 ? 18.578 17.156 -40.594 1 78.69 88 ASN A C 1
ATOM 716 O O . ASN A 1 88 ? 19.266 17.938 -41.219 1 78.69 88 ASN A O 1
ATOM 720 N N . GLN A 1 89 ? 18.688 15.867 -40.562 1 79.19 89 GLN A N 1
ATOM 721 C CA . GLN A 1 89 ? 19.734 15.305 -41.406 1 79.19 89 GLN A CA 1
ATOM 722 C C . GLN A 1 89 ? 19.141 14.547 -42.594 1 79.19 89 GLN A C 1
ATOM 724 O O . GLN A 1 89 ? 18.109 13.891 -42.469 1 79.19 89 GLN A O 1
ATOM 729 N N . ASN A 1 90 ? 19.781 14.656 -43.781 1 77.62 90 ASN A N 1
ATOM 730 C CA . ASN A 1 90 ? 19.453 13.883 -45 1 77.62 90 ASN A CA 1
ATOM 731 C C . ASN A 1 90 ? 17.969 13.977 -45.344 1 77.62 90 ASN A C 1
ATOM 733 O O . ASN A 1 90 ? 17.312 12.953 -45.5 1 77.62 90 ASN A O 1
ATOM 737 N N . LEU A 1 91 ? 17.375 15.062 -45.25 1 77.94 91 LEU A N 1
ATOM 738 C CA . LEU A 1 91 ? 15.945 15.234 -45.469 1 77.94 91 LEU A CA 1
ATOM 739 C C . LEU A 1 91 ? 15.633 15.344 -46.938 1 77.94 91 LEU A C 1
ATOM 741 O O . LEU A 1 91 ? 14.477 15.523 -47.344 1 77.94 91 LEU A O 1
ATOM 745 N N . GLY A 1 92 ? 16.578 15.008 -47.719 1 61.66 92 GLY A N 1
ATOM 746 C CA . GLY A 1 92 ? 16.391 15 -49.156 1 61.66 92 GLY A CA 1
ATOM 747 C C . GLY A 1 92 ? 16.391 16.391 -49.75 1 61.66 92 GLY A C 1
ATOM 748 O O . GLY A 1 92 ? 16.547 16.547 -50.969 1 61.66 92 GLY A O 1
ATOM 749 N N . TYR A 1 93 ? 15.68 17.297 -49 1 58.38 93 TYR A N 1
ATOM 750 C CA . TYR A 1 93 ? 15.75 18.641 -49.594 1 58.38 93 TYR A CA 1
ATOM 751 C C . TYR A 1 93 ? 16.922 19.422 -48.969 1 58.38 93 TYR A C 1
ATOM 753 O O . TYR A 1 93 ? 17.422 19.078 -47.906 1 58.38 93 TYR A O 1
ATOM 761 N N . ALA A 1 94 ? 17.625 20.25 -49.656 1 46.53 94 ALA A N 1
ATOM 762 C CA . ALA A 1 94 ? 18.812 21.062 -49.375 1 46.53 94 ALA A CA 1
ATOM 763 C C . ALA A 1 94 ? 18.703 21.734 -48.031 1 46.53 94 ALA A C 1
ATOM 765 O O . ALA A 1 94 ? 19.469 22.641 -47.688 1 46.53 94 ALA A O 1
ATOM 766 N N . ASN A 1 95 ? 17.922 21.484 -47.062 1 42.69 95 ASN A N 1
ATOM 767 C CA . ASN A 1 95 ? 18.016 22.359 -45.875 1 42.69 95 ASN A CA 1
ATOM 768 C C . ASN A 1 95 ? 19.297 22.094 -45.094 1 42.69 95 ASN A C 1
ATOM 770 O O . ASN A 1 95 ? 19.516 21 -44.594 1 42.69 95 ASN A O 1
ATOM 774 N N . ARG A 1 96 ? 20.422 22.734 -45.438 1 38.97 96 ARG A N 1
ATOM 775 C CA . ARG A 1 96 ? 21.719 22.75 -44.781 1 38.97 96 ARG A CA 1
ATOM 776 C C . ARG A 1 96 ? 21.562 23.203 -43.312 1 38.97 96 ARG A C 1
ATOM 778 O O . ARG A 1 96 ? 21.047 24.281 -43.062 1 38.97 96 ARG A O 1
ATOM 785 N N . ILE A 1 97 ? 21.297 22.344 -42.375 1 42.28 97 ILE A N 1
ATOM 786 C CA . ILE A 1 97 ? 21.5 22.812 -41 1 42.28 97 ILE A CA 1
ATOM 787 C C . ILE A 1 97 ? 22.781 23.625 -40.906 1 42.28 97 ILE A C 1
ATOM 789 O O . ILE A 1 97 ? 23.828 23.219 -41.438 1 42.28 97 ILE A O 1
ATOM 793 N N . THR A 1 98 ? 22.734 24.922 -40.688 1 44.41 98 THR A N 1
ATOM 794 C CA . THR A 1 98 ? 23.891 25.812 -40.594 1 44.41 98 THR A CA 1
ATOM 795 C C . THR A 1 98 ? 24.875 25.281 -39.562 1 44.41 98 THR A C 1
ATOM 797 O O . THR A 1 98 ? 24.484 24.719 -38.531 1 44.41 98 THR A O 1
ATOM 800 N N . PRO A 1 99 ? 26.125 25.016 -39.906 1 45.47 99 PRO A N 1
ATOM 801 C CA . PRO A 1 99 ? 27.219 24.703 -39 1 45.47 99 PRO A CA 1
ATOM 802 C C . PRO A 1 99 ? 27.141 25.516 -37.688 1 45.47 99 PRO A C 1
ATOM 804 O O . PRO A 1 99 ? 27.719 25.125 -36.688 1 45.47 99 PRO A O 1
ATOM 807 N N . ALA A 1 100 ? 26.375 26.531 -37.688 1 47.69 100 ALA A N 1
ATOM 808 C CA . ALA A 1 100 ? 26.344 27.438 -36.562 1 47.69 100 ALA A CA 1
ATOM 809 C C . ALA A 1 100 ? 25.547 26.844 -35.406 1 47.69 100 ALA A C 1
ATOM 811 O O . ALA A 1 100 ? 25.891 27.031 -34.219 1 47.69 100 ALA A O 1
ATOM 812 N N . ALA A 1 101 ? 24.516 26.109 -35.656 1 47.91 101 ALA A N 1
ATOM 813 C CA . ALA A 1 101 ? 23.688 25.609 -34.562 1 47.91 101 ALA A CA 1
ATOM 814 C C . ALA A 1 101 ? 24.391 24.484 -33.812 1 47.91 101 ALA A C 1
ATOM 816 O O . ALA A 1 101 ? 24.328 24.406 -32.594 1 47.91 101 ALA A O 1
ATOM 817 N N . VAL A 1 102 ? 25.078 23.609 -34.562 1 51.69 102 VAL A N 1
ATOM 818 C CA . VAL A 1 102 ? 25.875 22.578 -33.906 1 51.69 102 VAL A CA 1
ATOM 819 C C . VAL A 1 102 ? 27 23.203 -33.094 1 51.69 102 VAL A C 1
ATOM 821 O O . VAL A 1 102 ? 27.281 22.781 -31.984 1 51.69 102 VAL A O 1
ATOM 824 N N . ASP A 1 103 ? 27.609 24.219 -33.594 1 53.09 103 ASP A N 1
ATOM 825 C CA . ASP A 1 103 ? 28.672 24.938 -32.938 1 53.09 103 ASP A CA 1
ATOM 826 C C . ASP A 1 103 ? 28.172 25.578 -31.625 1 53.09 103 ASP A C 1
ATOM 828 O O . ASP A 1 103 ? 28.859 25.562 -30.609 1 53.09 103 ASP A O 1
ATOM 832 N N . LYS A 1 104 ? 26.953 26.047 -31.641 1 50.97 104 LYS A N 1
ATOM 833 C CA . LYS A 1 104 ? 26.391 26.672 -30.438 1 50.97 104 LYS A CA 1
ATOM 834 C C . LYS A 1 104 ? 26.125 25.625 -29.359 1 50.97 104 LYS A C 1
ATOM 836 O O . LYS A 1 104 ? 26.375 25.875 -28.172 1 50.97 104 LYS A O 1
ATOM 841 N N . PHE A 1 105 ? 25.656 24.516 -29.781 1 51 105 PHE A N 1
ATOM 842 C CA . PHE A 1 105 ? 25.422 23.453 -28.812 1 51 105 PHE A CA 1
ATOM 843 C C . PHE A 1 105 ? 26.734 22.922 -28.25 1 51 105 PHE A C 1
ATOM 845 O O . PHE A 1 105 ? 26.859 22.719 -27.047 1 51 105 PHE A O 1
ATOM 852 N N . GLU A 1 106 ? 27.594 22.688 -29.125 1 54.91 106 GLU A N 1
ATOM 853 C CA . GLU A 1 106 ? 28.906 22.234 -28.672 1 54.91 106 GLU A CA 1
ATOM 854 C C . GLU A 1 106 ? 29.578 23.281 -27.797 1 54.91 106 GLU A C 1
ATOM 856 O O . GLU A 1 106 ? 30.219 22.938 -26.797 1 54.91 106 GLU A O 1
ATOM 861 N N . ARG A 1 107 ? 29.484 24.484 -28.094 1 54.56 107 ARG A N 1
ATOM 862 C CA . ARG A 1 107 ? 30.031 25.562 -27.281 1 54.56 107 ARG A CA 1
ATOM 863 C C . ARG A 1 107 ? 29.328 25.625 -25.922 1 54.56 107 ARG A C 1
ATOM 865 O O . ARG A 1 107 ? 29.984 25.812 -24.891 1 54.56 107 ARG A O 1
ATOM 872 N N . ALA A 1 108 ? 28.078 25.422 -25.922 1 50.19 108 ALA A N 1
ATOM 873 C CA . ALA A 1 108 ? 27.328 25.438 -24.656 1 50.19 108 ALA A CA 1
ATOM 874 C C . ALA A 1 108 ? 27.688 24.219 -23.812 1 50.19 108 ALA A C 1
ATOM 876 O O . ALA A 1 108 ? 27.844 24.328 -22.594 1 50.19 108 ALA A O 1
ATOM 877 N N . ALA A 1 109 ? 27.812 23.109 -24.422 1 51.78 109 ALA A N 1
ATOM 878 C CA . ALA A 1 109 ? 28.25 21.906 -23.719 1 51.78 109 ALA A CA 1
ATOM 879 C C . ALA A 1 109 ? 29.672 22.062 -23.219 1 51.78 109 ALA A C 1
ATOM 881 O O . ALA A 1 109 ? 29.984 21.688 -22.078 1 51.78 109 ALA A O 1
ATOM 882 N N . ARG A 1 110 ? 30.516 22.578 -24.047 1 52.12 110 ARG A N 1
ATOM 883 C CA . ARG A 1 110 ? 31.891 22.844 -23.641 1 52.12 110 ARG A CA 1
ATOM 884 C C . ARG A 1 110 ? 31.953 23.859 -22.516 1 52.12 110 ARG A C 1
ATOM 886 O O . ARG A 1 110 ? 32.75 23.734 -21.578 1 52.12 110 ARG A O 1
ATOM 893 N N . ARG A 1 111 ? 31.141 24.859 -22.578 1 50.12 111 ARG A N 1
ATOM 894 C CA . ARG A 1 111 ? 31.062 25.859 -21.516 1 50.12 111 ARG A CA 1
ATOM 895 C C . ARG A 1 111 ? 30.578 25.234 -20.203 1 50.12 111 ARG A C 1
ATOM 897 O O . ARG A 1 111 ? 31.094 25.547 -19.141 1 50.12 111 ARG A O 1
ATOM 904 N N . ASN A 1 112 ? 29.656 24.391 -20.281 1 43.84 112 ASN A N 1
ATOM 905 C CA . ASN A 1 112 ? 29.188 23.688 -19.094 1 43.84 112 ASN A CA 1
ATOM 906 C C . ASN A 1 112 ? 30.234 22.703 -18.578 1 43.84 112 ASN A C 1
ATOM 908 O O . ASN A 1 112 ? 30.453 22.594 -17.359 1 43.84 112 ASN A O 1
ATOM 912 N N . GLU A 1 113 ? 30.844 21.984 -19.391 1 46.16 113 GLU A N 1
ATOM 913 C CA . GLU A 1 113 ? 31.969 21.141 -19.016 1 46.16 113 GLU A CA 1
ATOM 914 C C . GLU A 1 113 ? 33.125 21.953 -18.469 1 46.16 113 GLU A C 1
ATOM 916 O O . GLU A 1 113 ? 33.75 21.578 -17.469 1 46.16 113 GLU A O 1
ATOM 921 N N . ASN A 1 114 ? 33.469 23 -19.109 1 45.34 114 ASN A N 1
ATOM 922 C CA . ASN A 1 114 ? 34.531 23.891 -18.641 1 45.34 114 ASN A CA 1
ATOM 923 C C . ASN A 1 114 ? 34.156 24.547 -17.328 1 45.34 114 ASN A C 1
ATOM 925 O O . ASN A 1 114 ? 35 24.734 -16.453 1 45.34 114 ASN A O 1
ATOM 929 N N . LYS A 1 115 ? 32.969 24.953 -17.094 1 43.81 115 LYS A N 1
ATOM 930 C CA . LYS A 1 115 ? 32.562 25.484 -15.797 1 43.81 115 LYS A CA 1
ATOM 931 C C . LYS A 1 115 ? 32.656 24.422 -14.719 1 43.81 115 LYS A C 1
ATOM 933 O O . LYS A 1 115 ? 33.125 24.672 -13.609 1 43.81 115 LYS A O 1
ATOM 938 N N . GLU A 1 116 ? 32.25 23.234 -14.93 1 39.31 116 GLU A N 1
ATOM 939 C CA . GLU A 1 116 ? 32.406 22.141 -13.977 1 39.31 116 GLU A CA 1
ATOM 940 C C . GLU A 1 116 ? 33.875 21.781 -13.789 1 39.31 116 GLU A C 1
ATOM 942 O O . GLU A 1 116 ? 34.312 21.531 -12.664 1 39.31 116 GLU A O 1
ATOM 947 N N . ALA A 1 117 ? 34.656 21.766 -14.805 1 41.47 117 ALA A N 1
ATOM 948 C CA . ALA A 1 117 ? 36.094 21.516 -14.695 1 41.47 117 ALA A CA 1
ATOM 949 C C . ALA A 1 117 ? 36.781 22.656 -13.977 1 41.47 117 ALA A C 1
ATOM 951 O O . ALA A 1 117 ? 37.656 22.422 -13.148 1 41.47 117 ALA A O 1
ATOM 952 N N . ARG A 1 118 ? 36.469 23.891 -14.273 1 39.41 118 ARG A N 1
ATOM 953 C CA . ARG A 1 118 ? 37.094 25.016 -13.57 1 39.41 118 ARG A CA 1
ATOM 954 C C . ARG A 1 118 ? 36.719 25 -12.086 1 39.41 118 ARG A C 1
ATOM 956 O O . ARG A 1 118 ? 37.562 25.297 -11.234 1 39.41 118 ARG A O 1
ATOM 963 N N . GLU A 1 119 ? 35.5 24.672 -11.719 1 38.97 119 GLU A N 1
ATOM 964 C CA . GLU A 1 119 ? 35.125 24.609 -10.305 1 38.97 119 GLU A CA 1
ATOM 965 C C . GLU A 1 119 ? 35.812 23.453 -9.602 1 38.97 119 GLU A C 1
ATOM 967 O O . GLU A 1 119 ? 36.281 23.594 -8.469 1 38.97 119 GLU A O 1
ATOM 972 N N . VAL A 1 120 ? 36.031 22.344 -10.25 1 36.56 120 VAL A N 1
ATOM 973 C CA . VAL A 1 120 ? 36.844 21.266 -9.688 1 36.56 120 VAL A CA 1
ATOM 974 C C . VAL A 1 120 ? 38.312 21.656 -9.68 1 36.56 120 VAL A C 1
ATOM 976 O O . VAL A 1 120 ? 39.031 21.422 -8.695 1 36.56 120 VAL A O 1
ATOM 979 N N . GLN A 1 121 ? 38.75 22.25 -10.742 1 34.53 121 GLN A N 1
ATOM 980 C CA . GLN A 1 121 ? 40.156 22.672 -10.781 1 34.53 121 GLN A CA 1
ATOM 981 C C . GLN A 1 121 ? 40.469 23.688 -9.688 1 34.53 121 GLN A C 1
ATOM 983 O O . GLN A 1 121 ? 41.5 23.625 -9.047 1 34.53 121 GLN A O 1
ATOM 988 N N . GLU A 1 122 ? 39.594 24.656 -9.531 1 35.53 122 GLU A N 1
ATOM 989 C CA . GLU A 1 122 ? 39.906 25.641 -8.516 1 35.53 122 GLU A CA 1
ATOM 990 C C . GLU A 1 122 ? 40 25 -7.129 1 35.53 122 GLU A C 1
ATOM 992 O O . GLU A 1 122 ? 40.812 25.422 -6.301 1 35.53 122 GLU A O 1
ATOM 997 N N . SER A 1 123 ? 39.219 23.938 -6.875 1 31.75 123 SER A N 1
ATOM 998 C CA . SER A 1 123 ? 39.281 23.344 -5.547 1 31.75 123 SER A CA 1
ATOM 999 C C . SER A 1 123 ? 40.562 22.516 -5.391 1 31.75 123 SER A C 1
ATOM 1001 O O . SER A 1 123 ? 41.125 22.438 -4.297 1 31.75 123 SER A O 1
ATOM 1003 N N . ILE A 1 124 ? 41.031 21.875 -6.488 1 30.72 124 ILE A N 1
ATOM 1004 C CA . ILE A 1 124 ? 42.25 21.078 -6.395 1 30.72 124 ILE A CA 1
ATOM 1005 C C . ILE A 1 124 ? 43.469 22.016 -6.207 1 30.72 124 ILE A C 1
ATOM 1007 O O . ILE A 1 124 ? 44.5 21.609 -5.66 1 30.72 124 ILE A O 1
ATOM 1011 N N . LEU A 1 125 ? 43.406 23.219 -6.734 1 30.39 125 LEU A N 1
ATOM 1012 C CA . LEU A 1 125 ? 44.625 24.031 -6.734 1 30.39 125 LEU A CA 1
ATOM 1013 C C . LEU A 1 125 ? 45.062 24.359 -5.309 1 30.39 125 LEU A C 1
ATOM 1015 O O . LEU A 1 125 ? 46.188 24.75 -5.074 1 30.39 125 LEU A O 1
ATOM 1019 N N . ALA A 1 126 ? 44.125 24.438 -4.348 1 29.7 126 ALA A N 1
ATOM 1020 C CA . ALA A 1 126 ? 44.688 24.984 -3.107 1 29.7 126 ALA A CA 1
ATOM 1021 C C . ALA A 1 126 ? 45.625 23.984 -2.441 1 29.7 126 ALA A C 1
ATOM 1023 O O . ALA A 1 126 ? 46.031 24.188 -1.297 1 29.7 126 ALA A O 1
ATOM 1024 N N . VAL A 1 127 ? 45.625 22.656 -2.953 1 26.53 127 VAL A N 1
ATOM 1025 C CA . VAL A 1 127 ? 46.5 21.781 -2.16 1 26.53 127 VAL A CA 1
ATOM 1026 C C . VAL A 1 127 ? 47.938 22.203 -2.328 1 26.53 127 VAL A C 1
ATOM 1028 O O . VAL A 1 127 ? 48.406 22.406 -3.451 1 26.53 127 VAL A O 1
ATOM 1031 N N . GLU A 1 128 ? 48.531 22.734 -1.233 1 27.14 128 GLU A N 1
ATOM 1032 C CA . GLU A 1 128 ? 49.844 23.234 -0.909 1 27.14 128 GLU A CA 1
ATOM 1033 C C . GLU A 1 128 ? 50.938 22.328 -1.48 1 27.14 128 GLU A C 1
ATOM 1035 O O . GLU A 1 128 ? 50.688 21.156 -1.748 1 27.14 128 GLU A O 1
ATOM 1040 N N . ASP A 1 129 ? 52.062 22.953 -1.782 1 25.78 129 ASP A N 1
ATOM 1041 C CA . ASP A 1 129 ? 53.406 22.719 -2.324 1 25.78 129 ASP A CA 1
ATOM 1042 C C . ASP A 1 129 ? 54.094 21.594 -1.566 1 25.78 129 ASP A C 1
ATOM 1044 O O . ASP A 1 129 ? 54.594 21.812 -0.459 1 25.78 129 ASP A O 1
ATOM 1048 N N . PHE A 1 130 ? 53.625 20.312 -1.524 1 25.48 130 PHE A N 1
ATOM 1049 C CA . PHE A 1 130 ? 54.375 19.25 -0.852 1 25.48 130 PHE A CA 1
ATOM 1050 C C . PHE A 1 130 ? 55.781 19.141 -1.441 1 25.48 130 PHE A C 1
ATOM 1052 O O . PHE A 1 130 ? 55.938 19.031 -2.658 1 25.48 130 PHE A O 1
ATOM 1059 N N . SER A 1 131 ? 56.812 19.734 -0.806 1 26.45 131 SER A N 1
ATOM 1060 C CA . SER A 1 131 ? 58.25 19.688 -1.014 1 26.45 131 SER A CA 1
ATOM 1061 C C . SER A 1 131 ? 58.719 18.25 -1.221 1 26.45 131 SER A C 1
ATOM 1063 O O . SER A 1 131 ? 58.156 17.312 -0.628 1 26.45 131 SER A O 1
ATOM 1065 N N . THR A 1 132 ? 59.438 17.844 -2.332 1 28.5 132 THR A N 1
ATOM 1066 C CA . THR A 1 132 ? 60.062 16.734 -3.072 1 28.5 132 THR A CA 1
ATOM 1067 C C . THR A 1 132 ? 61.062 15.992 -2.199 1 28.5 132 THR A C 1
ATOM 1069 O O . THR A 1 132 ? 61.844 15.195 -2.703 1 28.5 132 THR A O 1
ATOM 1072 N N . HIS A 1 133 ? 61.094 16.016 -0.82 1 31.89 133 HIS A N 1
ATOM 1073 C CA . HIS A 1 133 ? 62.25 15.289 -0.289 1 31.89 133 HIS A CA 1
ATOM 1074 C C . HIS A 1 133 ? 62.188 13.812 -0.675 1 31.89 133 HIS A C 1
ATOM 1076 O O . HIS A 1 133 ? 61.125 13.273 -0.938 1 31.89 133 HIS A O 1
ATOM 1082 N N . PRO A 1 134 ? 63.438 13.047 -0.948 1 33.88 134 PRO A N 1
ATOM 1083 C CA . PRO A 1 134 ? 63.688 11.695 -1.457 1 33.88 134 PRO A CA 1
ATOM 1084 C C . PRO A 1 134 ? 62.938 10.625 -0.681 1 33.88 134 PRO A C 1
ATOM 1086 O O . PRO A 1 134 ? 63.031 10.562 0.548 1 33.88 134 PRO A O 1
ATOM 1089 N N . VAL A 1 135 ? 61.75 10.242 -1.049 1 39.16 135 VAL A N 1
ATOM 1090 C CA . VAL A 1 135 ? 60.812 9.391 -0.34 1 39.16 135 VAL A CA 1
ATOM 1091 C C . VAL A 1 135 ? 61.375 7.984 -0.203 1 39.16 135 VAL A C 1
ATOM 1093 O O . VAL A 1 135 ? 61.781 7.363 -1.198 1 39.16 135 VAL A O 1
ATOM 1096 N N . PRO A 1 136 ? 62.125 7.707 0.971 1 42.19 136 PRO A N 1
ATOM 1097 C CA . PRO A 1 136 ? 62.812 6.426 1.23 1 42.19 136 PRO A CA 1
ATOM 1098 C C . PRO A 1 136 ? 61.969 5.227 0.768 1 42.19 136 PRO A C 1
ATOM 1100 O O . PRO A 1 136 ? 60.75 5.34 0.607 1 42.19 136 PRO A O 1
ATOM 1103 N N . ILE A 1 137 ? 62.781 4.102 0.3 1 46.19 137 ILE A N 1
ATOM 1104 C CA . ILE A 1 137 ? 62.375 2.77 -0.145 1 46.19 137 ILE A CA 1
ATOM 1105 C C . ILE A 1 137 ? 61.188 2.295 0.653 1 46.19 137 ILE A C 1
ATOM 1107 O O . ILE A 1 137 ? 60.25 1.691 0.096 1 46.19 137 ILE A O 1
ATOM 1111 N N . ASP A 1 138 ? 61.25 2.742 1.894 1 55.25 138 ASP A N 1
ATOM 1112 C CA . ASP A 1 138 ? 60.219 2.367 2.828 1 55.25 138 ASP A CA 1
ATOM 1113 C C . ASP A 1 138 ? 58.875 3.037 2.461 1 55.25 138 ASP A C 1
ATOM 1115 O O . ASP A 1 138 ? 57.812 2.51 2.758 1 55.25 138 ASP A O 1
ATOM 1119 N N . ARG A 1 139 ? 59.031 3.914 1.526 1 61.25 139 ARG A N 1
ATOM 1120 C CA . ARG A 1 139 ? 57.844 4.672 1.186 1 61.25 139 ARG A CA 1
ATOM 1121 C C . ARG A 1 139 ? 57.031 3.961 0.106 1 61.25 139 ARG A C 1
ATOM 1123 O O . ARG A 1 139 ? 55.812 3.969 0.139 1 61.25 139 ARG A O 1
ATOM 1130 N N . VAL A 1 140 ? 57.719 3.287 -0.779 1 61.34 140 VAL A N 1
ATOM 1131 C CA . VAL A 1 140 ? 57.031 2.523 -1.794 1 61.34 140 VAL A CA 1
ATOM 1132 C C . VAL A 1 140 ? 56.219 1.406 -1.129 1 61.34 140 VAL A C 1
ATOM 1134 O O . VAL A 1 140 ? 55.062 1.184 -1.466 1 61.34 140 VAL A O 1
ATOM 1137 N N . ALA A 1 141 ? 57 0.691 -0.272 1 65.25 141 ALA A N 1
ATOM 1138 C CA . ALA A 1 141 ? 56.281 -0.36 0.45 1 65.25 141 ALA A CA 1
ATOM 1139 C C . ALA A 1 141 ? 55.094 0.213 1.234 1 65.25 141 ALA A C 1
ATOM 1141 O O . ALA A 1 141 ? 54.031 -0.38 1.267 1 65.25 141 ALA A O 1
ATOM 1142 N N . GLU A 1 142 ? 55.281 1.342 1.827 1 69.12 142 GLU A N 1
ATOM 1143 C CA . GLU A 1 142 ? 54.219 2.002 2.557 1 69.12 142 GLU A CA 1
ATOM 1144 C C . GLU A 1 142 ? 53.094 2.441 1.615 1 69.12 142 GLU A C 1
ATOM 1146 O O . GLU A 1 142 ? 51.906 2.297 1.935 1 69.12 142 GLU A O 1
ATOM 1151 N N . LEU A 1 143 ? 53.438 2.881 0.465 1 72.38 143 LEU A N 1
ATOM 1152 C CA . LEU A 1 143 ? 52.438 3.332 -0.484 1 72.38 143 LEU A CA 1
ATOM 1153 C C . LEU A 1 143 ? 51.719 2.145 -1.127 1 72.38 143 LEU A C 1
ATOM 1155 O O . LEU A 1 143 ? 50.5 2.184 -1.344 1 72.38 143 LEU A O 1
ATOM 1159 N N . GLU A 1 144 ? 52.469 1.153 -1.388 1 71.94 144 GLU A N 1
ATOM 1160 C CA . GLU A 1 144 ? 51.844 -0.056 -1.893 1 71.94 144 GLU A CA 1
ATOM 1161 C C . GLU A 1 144 ? 50.906 -0.673 -0.843 1 71.94 144 GLU A C 1
ATOM 1163 O O . GLU A 1 144 ? 49.812 -1.15 -1.168 1 71.94 144 GLU A O 1
ATOM 1168 N N . ASP A 1 145 ? 51.406 -0.674 0.342 1 73 145 ASP A N 1
ATOM 1169 C CA . ASP A 1 145 ? 50.5 -1.128 1.409 1 73 145 ASP A CA 1
ATOM 1170 C C . ASP A 1 145 ? 49.312 -0.213 1.541 1 73 145 ASP A C 1
ATOM 1172 O O . ASP A 1 145 ? 48.188 -0.682 1.779 1 73 145 ASP A O 1
ATOM 1176 N N . GLU A 1 146 ? 49.469 1.017 1.388 1 74.06 146 GLU A N 1
ATOM 1177 C CA . GLU A 1 146 ? 48.344 1.95 1.409 1 74.06 146 GLU A CA 1
ATOM 1178 C C . GLU A 1 146 ? 47.438 1.734 0.211 1 74.06 146 GLU A C 1
ATOM 1180 O O . GLU A 1 146 ? 46.188 1.785 0.344 1 74.06 146 GLU A O 1
ATOM 1185 N N . ILE A 1 147 ? 47.969 1.447 -0.852 1 70.12 147 ILE A N 1
ATOM 1186 C CA . ILE A 1 147 ? 47.156 1.166 -2.035 1 70.12 147 ILE A CA 1
ATOM 1187 C C . ILE A 1 147 ? 46.406 -0.15 -1.847 1 70.12 147 ILE A C 1
ATOM 1189 O O . ILE A 1 147 ? 45.219 -0.243 -2.158 1 70.12 147 ILE A O 1
ATOM 1193 N N . LYS A 1 148 ? 47 -1.13 -1.364 1 72.25 148 LYS A N 1
ATOM 1194 C CA . LYS A 1 148 ? 46.312 -2.379 -1.058 1 72.25 148 LYS A CA 1
ATOM 1195 C C . LYS A 1 148 ? 45.219 -2.16 -0.028 1 72.25 148 LYS A C 1
ATOM 1197 O O . LYS A 1 148 ? 44.125 -2.703 -0.163 1 72.25 148 LYS A O 1
ATOM 1202 N N . SER A 1 149 ? 45.531 -1.363 0.957 1 72.06 149 SER A N 1
ATOM 1203 C CA . SER A 1 149 ? 44.5 -1.031 1.947 1 72.06 149 SER A CA 1
ATOM 1204 C C . SER A 1 149 ? 43.375 -0.211 1.329 1 72.06 149 SER A C 1
ATOM 1206 O O . SER A 1 149 ? 42.188 -0.456 1.604 1 72.06 149 SER A O 1
ATOM 1208 N N . LEU A 1 150 ? 43.75 0.698 0.516 1 70.62 150 LEU A N 1
ATOM 1209 C CA . LEU A 1 150 ? 42.719 1.509 -0.15 1 70.62 150 LEU A CA 1
ATOM 1210 C C . LEU A 1 150 ? 41.938 0.677 -1.16 1 70.62 150 LEU A C 1
ATOM 1212 O O . LEU A 1 150 ? 40.719 0.826 -1.281 1 70.62 150 LEU A O 1
ATOM 1216 N N . ARG A 1 151 ? 42.562 -0.162 -1.816 1 66.81 151 ARG A N 1
ATOM 1217 C CA . ARG A 1 151 ? 41.844 -1.067 -2.723 1 66.81 151 ARG A CA 1
ATOM 1218 C C . ARG A 1 151 ? 40.969 -2.041 -1.949 1 66.81 151 ARG A C 1
ATOM 1220 O O . ARG A 1 151 ? 39.844 -2.342 -2.371 1 66.81 151 ARG A O 1
ATOM 1227 N N . ARG A 1 152 ? 41.469 -2.484 -0.883 1 65.19 152 ARG A N 1
ATOM 1228 C CA . ARG A 1 152 ? 40.625 -3.289 -0.014 1 65.19 152 ARG A CA 1
ATOM 1229 C C . ARG A 1 152 ? 39.469 -2.459 0.544 1 65.19 152 ARG A C 1
ATOM 1231 O O . ARG A 1 152 ? 38.312 -2.918 0.582 1 65.19 152 ARG A O 1
ATOM 1238 N N . GLU A 1 153 ? 39.781 -1.315 0.996 1 64.62 153 GLU A N 1
ATOM 1239 C CA . GLU A 1 153 ? 38.719 -0.425 1.462 1 64.62 153 GLU A CA 1
ATOM 1240 C C . GLU A 1 153 ? 37.781 -0.043 0.323 1 64.62 153 GLU A C 1
ATOM 1242 O O . GLU A 1 153 ? 36.562 0.035 0.514 1 64.62 153 GLU A O 1
ATOM 1247 N N . MET A 1 154 ? 38.344 0.199 -0.754 1 59.25 154 MET A N 1
ATOM 1248 C CA . MET A 1 154 ? 37.531 0.462 -1.937 1 59.25 154 MET A CA 1
ATOM 1249 C C . MET A 1 154 ? 36.719 -0.765 -2.314 1 59.25 154 MET A C 1
ATOM 1251 O O . MET A 1 154 ? 35.531 -0.646 -2.666 1 59.25 154 MET A O 1
ATOM 1255 N N . GLN A 1 155 ? 37.375 -1.831 -2.328 1 56.69 155 GLN A N 1
ATOM 1256 C CA . GLN A 1 155 ? 36.625 -3.064 -2.568 1 56.69 155 GLN A CA 1
ATOM 1257 C C . GLN A 1 155 ? 35.594 -3.299 -1.484 1 56.69 155 GLN A C 1
ATOM 1259 O O . GLN A 1 155 ? 34.469 -3.691 -1.78 1 56.69 155 GLN A O 1
ATOM 1264 N N . LEU A 1 156 ? 35.969 -3.039 -0.299 1 52.78 156 LEU A N 1
ATOM 1265 C CA . LEU A 1 156 ? 34.969 -3.102 0.788 1 52.78 156 LEU A CA 1
ATOM 1266 C C . LEU A 1 156 ? 33.906 -2.051 0.605 1 52.78 156 LEU A C 1
ATOM 1268 O O . LEU A 1 156 ? 32.719 -2.328 0.835 1 52.78 156 LEU A O 1
ATOM 1272 N N . MET A 1 157 ? 34.438 -0.944 0.284 1 52.03 157 MET A N 1
ATOM 1273 C CA . MET A 1 157 ? 33.469 0.106 -0.003 1 52.03 157 MET A CA 1
ATOM 1274 C C . MET A 1 157 ? 32.656 -0.229 -1.25 1 52.03 157 MET A C 1
ATOM 1276 O O . MET A 1 157 ? 31.453 0.028 -1.3 1 52.03 157 MET A O 1
ATOM 1280 N N . ARG A 1 158 ? 33.375 -0.642 -2.232 1 50.31 158 ARG A N 1
ATOM 1281 C CA . ARG A 1 158 ? 32.656 -1.138 -3.41 1 50.31 158 ARG A CA 1
ATOM 1282 C C . ARG A 1 158 ? 31.719 -2.275 -3.045 1 50.31 158 ARG A C 1
ATOM 1284 O O . ARG A 1 158 ? 30.594 -2.352 -3.564 1 50.31 158 ARG A O 1
ATOM 1291 N N . ASP A 1 159 ? 32.219 -3.166 -2.299 1 46.41 159 ASP A N 1
ATOM 1292 C CA . ASP A 1 159 ? 31.375 -4.254 -1.797 1 46.41 159 ASP A CA 1
ATOM 1293 C C . ASP A 1 159 ? 30.266 -3.723 -0.893 1 46.41 159 ASP A C 1
ATOM 1295 O O . ASP A 1 159 ? 29.156 -4.242 -0.902 1 46.41 159 ASP A O 1
ATOM 1299 N N . LYS A 1 160 ? 30.672 -2.883 -0.034 1 46.09 160 LYS A N 1
ATOM 1300 C CA . LYS A 1 160 ? 29.703 -2.215 0.822 1 46.09 160 LYS A CA 1
ATOM 1301 C C . LYS A 1 160 ? 28.859 -1.223 0.025 1 46.09 160 LYS A C 1
ATOM 1303 O O . LYS A 1 160 ? 27.734 -0.915 0.405 1 46.09 160 LYS A O 1
ATOM 1308 N N . HIS A 1 161 ? 29.516 -0.622 -0.861 1 46.16 161 HIS A N 1
ATOM 1309 C CA . HIS A 1 161 ? 28.844 0.388 -1.67 1 46.16 161 HIS A CA 1
ATOM 1310 C C . HIS A 1 161 ? 27.75 -0.234 -2.529 1 46.16 161 HIS A C 1
ATOM 1312 O O . HIS A 1 161 ? 27.281 0.383 -3.49 1 46.16 161 HIS A O 1
ATOM 1318 N N . GLN A 1 162 ? 27.703 -1.481 -2.658 1 43.66 162 GLN A N 1
ATOM 1319 C CA . GLN A 1 162 ? 26.609 -2.035 -3.447 1 43.66 162 GLN A CA 1
ATOM 1320 C C . GLN A 1 162 ? 25.266 -1.395 -3.068 1 43.66 162 GLN A C 1
ATOM 1322 O O . GLN A 1 162 ? 24.969 -1.229 -1.884 1 43.66 162 GLN A O 1
ATOM 1327 N N . PRO A 1 163 ? 24.859 -0.564 -3.932 1 43.16 163 PRO A N 1
ATOM 1328 C CA . PRO A 1 163 ? 23.516 0.001 -3.771 1 43.16 163 PRO A CA 1
ATOM 1329 C C . PRO A 1 163 ? 22.641 -0.82 -2.83 1 43.16 163 PRO A C 1
ATOM 1331 O O . PRO A 1 163 ? 22.922 -1.994 -2.582 1 43.16 163 PRO A O 1
ATOM 1334 N N . PHE A 1 164 ? 21.562 -0.074 -2.312 1 45.19 164 PHE A N 1
ATOM 1335 C CA . PHE A 1 164 ? 20.641 -0.396 -1.229 1 45.19 164 PHE A CA 1
ATOM 1336 C C . PHE A 1 164 ? 20.391 -1.896 -1.166 1 45.19 164 PHE A C 1
ATOM 1338 O O . PHE A 1 164 ? 20.406 -2.49 -0.086 1 45.19 164 PHE A O 1
ATOM 1345 N N . LEU A 1 165 ? 19.547 -2.326 -2.17 1 47.41 165 LEU A N 1
ATOM 1346 C CA . LEU A 1 165 ? 19.109 -3.68 -1.851 1 47.41 165 LEU A CA 1
ATOM 1347 C C . LEU A 1 165 ? 20.297 -4.621 -1.717 1 47.41 165 LEU A C 1
ATOM 1349 O O . LEU A 1 165 ? 21.375 -4.359 -2.273 1 47.41 165 LEU A O 1
ATOM 1353 N N . CYS A 1 166 ? 20.234 -5.742 -1.015 1 48.09 166 CYS A N 1
ATOM 1354 C CA . CYS A 1 166 ? 21.047 -6.918 -0.763 1 48.09 166 CYS A CA 1
ATOM 1355 C C . CYS A 1 166 ? 21.875 -7.285 -1.993 1 48.09 166 CYS A C 1
ATOM 1357 O O . CYS A 1 166 ? 21.359 -7.895 -2.932 1 48.09 166 CYS A O 1
ATOM 1359 N N . ASN A 1 167 ? 22.938 -6.422 -2.305 1 52.12 167 ASN A N 1
ATOM 1360 C CA . ASN A 1 167 ? 23.688 -6.641 -3.535 1 52.12 167 ASN A CA 1
ATOM 1361 C C . ASN A 1 167 ? 24.125 -8.094 -3.676 1 52.12 167 ASN A C 1
ATOM 1363 O O . ASN A 1 167 ? 24.281 -8.594 -4.789 1 52.12 167 ASN A O 1
ATOM 1367 N N . SER A 1 168 ? 24.688 -8.578 -2.434 1 57.44 168 SER A N 1
ATOM 1368 C CA . SER A 1 168 ? 25.266 -9.875 -2.781 1 57.44 168 SER A CA 1
ATOM 1369 C C . SER A 1 168 ? 24.484 -11.016 -2.148 1 57.44 168 SER A C 1
ATOM 1371 O O . SER A 1 168 ? 23.812 -10.828 -1.136 1 57.44 168 SER A O 1
ATOM 1373 N N . PHE A 1 169 ? 24.234 -12 -2.916 1 61.91 169 PHE A N 1
ATOM 1374 C CA . PHE A 1 169 ? 23.625 -13.258 -2.488 1 61.91 169 PHE A CA 1
ATOM 1375 C C . PHE A 1 169 ? 24.125 -13.656 -1.105 1 61.91 169 PHE A C 1
ATOM 1377 O O . PHE A 1 169 ? 23.375 -14.18 -0.29 1 61.91 169 PHE A O 1
ATOM 1384 N N . GLU A 1 170 ? 25.234 -13.172 -0.788 1 62.66 170 GLU A N 1
ATOM 1385 C CA . GLU A 1 170 ? 25.875 -13.586 0.463 1 62.66 170 GLU A CA 1
ATOM 1386 C C . GLU A 1 170 ? 25.297 -12.812 1.649 1 62.66 170 GLU A C 1
ATOM 1388 O O . GLU A 1 170 ? 25.25 -13.336 2.766 1 62.66 170 GLU A O 1
ATOM 1393 N N . ASP A 1 171 ? 24.844 -11.633 1.329 1 68.5 171 ASP A N 1
ATOM 1394 C CA . ASP A 1 171 ? 24.266 -10.836 2.4 1 68.5 171 ASP A CA 1
ATOM 1395 C C . ASP A 1 171 ? 22.953 -11.445 2.889 1 68.5 171 ASP A C 1
ATOM 1397 O O . ASP A 1 171 ? 22.594 -11.305 4.062 1 68.5 171 ASP A O 1
ATOM 1401 N N . PHE A 1 172 ? 22.312 -12.172 2.084 1 74.19 172 PHE A N 1
ATOM 1402 C CA . PHE A 1 172 ? 21.031 -12.758 2.418 1 74.19 172 PHE A CA 1
ATOM 1403 C C . PHE A 1 172 ? 21.203 -14.086 3.141 1 74.19 172 PHE A C 1
ATOM 1405 O O . PHE A 1 172 ? 20.328 -14.523 3.881 1 74.19 172 PHE A O 1
ATOM 1412 N N . GLY A 1 173 ? 22.375 -14.68 2.926 1 69.25 173 GLY A N 1
ATOM 1413 C CA . GLY A 1 173 ? 22.625 -15.969 3.557 1 69.25 173 GLY A CA 1
ATOM 1414 C C . GLY A 1 173 ? 22.75 -15.875 5.066 1 69.25 173 GLY A C 1
ATOM 1415 O O . GLY A 1 173 ? 22.375 -16.812 5.781 1 69.25 173 GLY A O 1
ATOM 1416 N N . GLN A 1 174 ? 23.125 -14.711 5.512 1 70.5 174 GLN A N 1
ATOM 1417 C CA . GLN A 1 174 ? 23.375 -14.555 6.941 1 70.5 174 GLN A CA 1
ATOM 1418 C C . GLN A 1 174 ? 22.141 -14 7.652 1 70.5 174 GLN A C 1
ATOM 1420 O O . GLN A 1 174 ? 22.078 -13.977 8.883 1 70.5 174 GLN A O 1
ATOM 1425 N N . ASN A 1 175 ? 21.25 -13.695 6.883 1 80.88 175 ASN A N 1
ATOM 1426 C CA . ASN A 1 175 ? 20.062 -13.047 7.457 1 80.88 175 ASN A CA 1
ATOM 1427 C C . ASN A 1 175 ? 18.781 -13.57 6.824 1 80.88 175 ASN A C 1
ATOM 1429 O O . ASN A 1 175 ? 18.219 -12.938 5.926 1 80.88 175 ASN A O 1
ATOM 1433 N N . ASP A 1 176 ? 18.234 -14.562 7.395 1 85.25 176 ASP A N 1
ATOM 1434 C CA . ASP A 1 176 ? 17.031 -15.195 6.848 1 85.25 176 ASP A CA 1
ATOM 1435 C C . ASP A 1 176 ? 15.82 -14.273 6.965 1 85.25 176 ASP A C 1
ATOM 1437 O O . ASP A 1 176 ? 14.914 -14.32 6.133 1 85.25 176 ASP A O 1
ATOM 1441 N N . ASP A 1 177 ? 15.898 -13.43 7.977 1 86.94 177 ASP A N 1
ATOM 1442 C CA . ASP A 1 177 ? 14.789 -12.492 8.141 1 86.94 177 ASP A CA 1
ATOM 1443 C C . ASP A 1 177 ? 14.75 -11.484 6.992 1 86.94 177 ASP A C 1
ATOM 1445 O O . ASP A 1 177 ? 13.68 -11.141 6.5 1 86.94 177 ASP A O 1
ATOM 1449 N N . LYS A 1 178 ? 15.898 -11.078 6.672 1 87.94 178 LYS A N 1
ATOM 1450 C CA . LYS A 1 178 ? 15.992 -10.172 5.535 1 87.94 178 LYS A CA 1
ATOM 1451 C C . LYS A 1 178 ? 15.516 -10.844 4.25 1 87.94 178 LYS A C 1
ATOM 1453 O O . LYS A 1 178 ? 14.781 -10.234 3.463 1 87.94 178 LYS A O 1
ATOM 1458 N N . CYS A 1 179 ? 15.914 -12.094 4.082 1 90 179 CYS A N 1
ATOM 1459 C CA . CYS A 1 179 ? 15.5 -12.844 2.902 1 90 179 CYS A CA 1
ATOM 1460 C C . CYS A 1 179 ? 13.992 -13.016 2.863 1 90 179 CYS A C 1
ATOM 1462 O O . CYS A 1 179 ? 13.359 -12.773 1.834 1 90 179 CYS A O 1
ATOM 1464 N N . ARG A 1 180 ? 13.438 -13.359 3.994 1 91.69 180 ARG A N 1
ATOM 1465 C CA . ARG A 1 180 ? 11.992 -13.555 4.082 1 91.69 180 ARG A CA 1
ATOM 1466 C C . ARG A 1 180 ? 11.25 -12.242 3.867 1 91.69 180 ARG A C 1
ATOM 1468 O O . ARG A 1 180 ? 10.156 -12.227 3.295 1 91.69 180 ARG A O 1
ATOM 1475 N N . TYR A 1 181 ? 11.859 -11.203 4.301 1 92.88 181 TYR A N 1
ATOM 1476 C CA . TYR A 1 181 ? 11.219 -9.898 4.16 1 92.88 181 TYR A CA 1
ATOM 1477 C C . TYR A 1 181 ? 11.102 -9.5 2.693 1 92.88 181 TYR A C 1
ATOM 1479 O O . TYR A 1 181 ? 10.055 -9.031 2.25 1 92.88 181 TYR A O 1
ATOM 1487 N N . PHE A 1 182 ? 12.109 -9.742 1.94 1 91.44 182 PHE A N 1
ATOM 1488 C CA . PHE A 1 182 ? 12.156 -9.242 0.574 1 91.44 182 PHE A CA 1
ATOM 1489 C C . PHE A 1 182 ? 11.547 -10.242 -0.394 1 91.44 182 PHE A C 1
ATOM 1491 O O . PHE A 1 182 ? 11.086 -9.875 -1.476 1 91.44 182 PHE A O 1
ATOM 1498 N N . THR A 1 183 ? 11.508 -11.562 -0.062 1 93.31 183 THR A N 1
ATOM 1499 C CA . THR A 1 183 ? 11.125 -12.555 -1.056 1 93.31 183 THR A CA 1
ATOM 1500 C C . THR A 1 183 ? 10 -13.445 -0.528 1 93.31 183 THR A C 1
ATOM 1502 O O . THR A 1 183 ? 9.359 -14.164 -1.295 1 93.31 183 THR A O 1
ATOM 1505 N N . ALA A 1 184 ? 9.711 -13.445 0.723 1 93.94 184 ALA A N 1
ATOM 1506 C CA . ALA A 1 184 ? 8.75 -14.312 1.404 1 93.94 184 ALA A CA 1
ATOM 1507 C C . ALA A 1 184 ? 9.258 -15.75 1.449 1 93.94 184 ALA A C 1
ATOM 1509 O O . ALA A 1 184 ? 8.523 -16.656 1.848 1 93.94 184 ALA A O 1
ATOM 1510 N N . LEU A 1 185 ? 10.516 -16.016 0.973 1 93.44 185 LEU A N 1
ATOM 1511 C CA . LEU A 1 185 ? 11.125 -17.344 0.945 1 93.44 185 LEU A CA 1
ATOM 1512 C C . LEU A 1 185 ? 12.297 -17.422 1.922 1 93.44 185 LEU A C 1
ATOM 1514 O O . LEU A 1 185 ? 12.914 -16.406 2.24 1 93.44 185 LEU A O 1
ATOM 1518 N N . ASN A 1 186 ? 12.5 -18.594 2.406 1 89.88 186 ASN A N 1
ATOM 1519 C CA . ASN A 1 186 ? 13.727 -18.781 3.178 1 89.88 186 ASN A CA 1
ATOM 1520 C C . ASN A 1 186 ? 14.953 -18.812 2.277 1 89.88 186 ASN A C 1
ATOM 1522 O O . ASN A 1 186 ? 14.836 -18.953 1.059 1 89.88 186 ASN A O 1
ATOM 1526 N N . TYR A 1 187 ? 16.125 -18.672 2.855 1 89.06 187 TYR A N 1
ATOM 1527 C CA . TYR A 1 187 ? 17.359 -18.5 2.086 1 89.06 187 TYR A CA 1
ATOM 1528 C C . TYR A 1 187 ? 17.656 -19.734 1.248 1 89.06 187 TYR A C 1
ATOM 1530 O O . TYR A 1 187 ? 18.078 -19.625 0.092 1 89.06 187 TYR A O 1
ATOM 1538 N N . LYS A 1 188 ? 17.438 -20.875 1.813 1 87.88 188 LYS A N 1
ATOM 1539 C CA . LYS A 1 188 ? 17.734 -22.109 1.097 1 87.88 188 LYS A CA 1
ATOM 1540 C C . LYS A 1 188 ? 16.875 -22.234 -0.163 1 87.88 188 LYS A C 1
ATOM 1542 O O . LYS A 1 188 ? 17.391 -22.547 -1.241 1 87.88 188 LYS A O 1
ATOM 1547 N N . VAL A 1 189 ? 15.586 -22 0.012 1 92.12 189 VAL A N 1
ATOM 1548 C CA . VAL A 1 189 ? 14.672 -22.094 -1.117 1 92.12 189 VAL A CA 1
ATOM 1549 C C . VAL A 1 189 ? 14.992 -20.984 -2.131 1 92.12 189 VAL A C 1
ATOM 1551 O O . VAL A 1 189 ? 14.992 -21.234 -3.34 1 92.12 189 VAL A O 1
ATOM 1554 N N . PHE A 1 190 ? 15.344 -19.859 -1.625 1 93.38 190 PHE A N 1
ATOM 1555 C CA . PHE A 1 190 ? 15.672 -18.734 -2.492 1 93.38 190 PHE A CA 1
ATOM 1556 C C . PHE A 1 190 ? 16.922 -19.031 -3.314 1 93.38 190 PHE A C 1
ATOM 1558 O O . PHE A 1 190 ? 16.953 -18.766 -4.516 1 93.38 190 PHE A O 1
ATOM 1565 N N . LYS A 1 191 ? 17.875 -19.547 -2.684 1 89.31 191 LYS A N 1
ATOM 1566 C CA . LYS A 1 191 ? 19.109 -19.906 -3.363 1 89.31 191 LYS A CA 1
ATOM 1567 C C . LYS A 1 191 ? 18.859 -20.938 -4.453 1 89.31 191 LYS A C 1
ATOM 1569 O O . LYS A 1 191 ? 19.375 -20.828 -5.562 1 89.31 191 LYS A O 1
ATOM 1574 N N . SER A 1 192 ? 18.062 -21.922 -4.109 1 92.38 192 SER A N 1
ATOM 1575 C CA . SER A 1 192 ? 17.719 -22.953 -5.078 1 92.38 192 SER A CA 1
ATOM 1576 C C . SER A 1 192 ? 16.938 -22.375 -6.25 1 92.38 192 SER A C 1
ATOM 1578 O O . SER A 1 192 ? 17.156 -22.75 -7.402 1 92.38 192 SER A O 1
ATOM 1580 N N . LEU A 1 193 ? 16.047 -21.5 -5.945 1 94.94 193 LEU A N 1
ATOM 1581 C CA . LEU A 1 193 ? 15.25 -20.844 -6.977 1 94.94 193 LEU A CA 1
ATOM 1582 C C . LEU A 1 193 ? 16.141 -20.031 -7.91 1 94.94 193 LEU A C 1
ATOM 1584 O O . LEU A 1 193 ? 15.977 -20.078 -9.133 1 94.94 193 LEU A O 1
ATOM 1588 N N . TYR A 1 194 ? 17.062 -19.297 -7.352 1 93.56 194 TYR A N 1
ATOM 1589 C CA . TYR A 1 194 ? 17.969 -18.484 -8.164 1 93.56 194 TYR A CA 1
ATOM 1590 C C . TYR A 1 194 ? 18.812 -19.359 -9.086 1 93.56 194 TYR A C 1
ATOM 1592 O O . TYR A 1 194 ? 18.953 -19.062 -10.273 1 93.56 194 TYR A O 1
ATOM 1600 N N . LYS A 1 195 ? 19.312 -20.438 -8.539 1 92.19 195 LYS A N 1
ATOM 1601 C CA . LYS A 1 195 ? 20.125 -21.344 -9.352 1 92.19 195 LYS A CA 1
ATOM 1602 C C . LYS A 1 195 ? 19.312 -21.922 -10.5 1 92.19 195 LYS A C 1
ATOM 1604 O O . LYS A 1 195 ? 19.812 -22.078 -11.617 1 92.19 195 LYS A O 1
ATOM 1609 N N . PHE A 1 196 ? 18.109 -22.188 -10.211 1 94.69 196 PHE A N 1
ATOM 1610 C CA . PHE A 1 196 ? 17.203 -22.781 -11.203 1 94.69 196 PHE A CA 1
ATOM 1611 C C . PHE A 1 196 ? 16.859 -21.781 -12.289 1 94.69 196 PHE A C 1
ATOM 1613 O O . PHE A 1 196 ? 16.766 -22.125 -13.469 1 94.69 196 PHE A O 1
ATOM 1620 N N . LEU A 1 197 ? 16.703 -20.5 -11.969 1 96 197 LEU A N 1
ATOM 1621 C CA . LEU A 1 197 ? 16.219 -19.5 -12.914 1 96 197 LEU A CA 1
ATOM 1622 C C . LEU A 1 197 ? 17.375 -18.766 -13.57 1 96 197 LEU A C 1
ATOM 1624 O O . LEU A 1 197 ? 17.203 -18.141 -14.625 1 96 197 LEU A O 1
ATOM 1628 N N . GLU A 1 198 ? 18.547 -18.719 -13.016 1 93.44 198 GLU A N 1
ATOM 1629 C CA . GLU A 1 198 ? 19.688 -17.891 -13.383 1 93.44 198 GLU A CA 1
ATOM 1630 C C . GLU A 1 198 ? 20 -18 -14.867 1 93.44 198 GLU A C 1
ATOM 1632 O O . GLU A 1 198 ? 20.172 -16.984 -15.555 1 93.44 198 GLU A O 1
ATOM 1637 N N . PRO A 1 199 ? 19.969 -19.25 -15.391 1 92.31 199 PRO A N 1
ATOM 1638 C CA . PRO A 1 199 ? 20.344 -19.359 -16.797 1 92.31 199 PRO A CA 1
ATOM 1639 C C . PRO A 1 199 ? 19.312 -18.719 -17.734 1 92.31 199 PRO A C 1
ATOM 1641 O O . PRO A 1 199 ? 19.641 -18.391 -18.875 1 92.31 199 PRO A O 1
ATOM 1644 N N . HIS A 1 200 ? 18.156 -18.562 -17.359 1 93.31 200 HIS A N 1
ATOM 1645 C CA . HIS A 1 200 ? 17.078 -18.094 -18.234 1 93.31 200 HIS A CA 1
ATOM 1646 C C . HIS A 1 200 ? 16.797 -16.609 -18.016 1 93.31 200 HIS A C 1
ATOM 1648 O O . HIS A 1 200 ? 16.016 -16 -18.766 1 93.31 200 HIS A O 1
ATOM 1654 N N . LEU A 1 201 ? 17.391 -16 -16.984 1 92.69 201 LEU A N 1
ATOM 1655 C CA . LEU A 1 201 ? 17.156 -14.594 -16.672 1 92.69 201 LEU A CA 1
ATOM 1656 C C . LEU A 1 201 ? 17.844 -13.695 -17.688 1 92.69 201 LEU A C 1
ATOM 1658 O O . LEU A 1 201 ? 18.859 -14.078 -18.281 1 92.69 201 LEU A O 1
ATOM 1662 N N . PRO A 1 202 ? 17.156 -12.578 -17.875 1 83.62 202 PRO A N 1
ATOM 1663 C CA . PRO A 1 202 ? 17.766 -11.664 -18.844 1 83.62 202 PRO A CA 1
ATOM 1664 C C . PRO A 1 202 ? 19.172 -11.219 -18.438 1 83.62 202 PRO A C 1
ATOM 1666 O O . PRO A 1 202 ? 19.438 -11.023 -17.25 1 83.62 202 PRO A O 1
ATOM 1669 N N . GLN A 1 203 ? 20 -11.164 -19.391 1 79.44 203 GLN A N 1
ATOM 1670 C CA . GLN A 1 203 ? 21.344 -10.68 -19.156 1 79.44 203 GLN A CA 1
ATOM 1671 C C . GLN A 1 203 ? 21.359 -9.156 -19 1 79.44 203 GLN A C 1
ATOM 1673 O O . GLN A 1 203 ? 20.953 -8.43 -19.906 1 79.44 203 GLN A O 1
ATOM 1678 N N . PRO A 1 204 ? 21.672 -8.797 -17.734 1 75.5 204 PRO A N 1
ATOM 1679 C CA . PRO A 1 204 ? 21.688 -7.344 -17.547 1 75.5 204 PRO A CA 1
ATOM 1680 C C . PRO A 1 204 ? 22.703 -6.641 -18.438 1 75.5 204 PRO A C 1
ATOM 1682 O O . PRO A 1 204 ? 23.703 -7.238 -18.828 1 75.5 204 PRO A O 1
ATOM 1685 N N . ALA A 1 205 ? 22.219 -5.496 -18.906 1 59.25 205 ALA A N 1
ATOM 1686 C CA . ALA A 1 205 ? 23.156 -4.703 -19.703 1 59.25 205 ALA A CA 1
ATOM 1687 C C . ALA A 1 205 ? 24.391 -4.328 -18.891 1 59.25 205 ALA A C 1
ATOM 1689 O O . ALA A 1 205 ? 24.297 -4.121 -17.672 1 59.25 205 ALA A O 1
ATOM 1690 N N . THR A 1 206 ? 25.594 -4.836 -19.062 1 54.31 206 THR A N 1
ATOM 1691 C CA . THR A 1 206 ? 26.891 -4.719 -18.406 1 54.31 206 THR A CA 1
ATOM 1692 C C . THR A 1 206 ? 27.062 -3.336 -17.797 1 54.31 206 THR A C 1
ATOM 1694 O O . THR A 1 206 ? 27.688 -3.195 -16.734 1 54.31 206 THR A O 1
ATOM 1697 N N . SER A 1 207 ? 26.484 -2.312 -18.359 1 50.72 207 SER A N 1
ATOM 1698 C CA . SER A 1 207 ? 26.859 -0.943 -18.016 1 50.72 207 SER A CA 1
ATOM 1699 C C . SER A 1 207 ? 26.266 -0.533 -16.672 1 50.72 207 SER A C 1
ATOM 1701 O O . SER A 1 207 ? 26.812 0.353 -16 1 50.72 207 SER A O 1
ATOM 1703 N N . PHE A 1 208 ? 25.25 -1.241 -16.281 1 54.03 208 PHE A N 1
ATOM 1704 C CA . PHE A 1 208 ? 24.578 -0.611 -15.156 1 54.03 208 PHE A CA 1
ATOM 1705 C C . PHE A 1 208 ? 24.828 -1.396 -13.875 1 54.03 208 PHE A C 1
ATOM 1707 O O . PHE A 1 208 ? 24.438 -0.96 -12.789 1 54.03 208 PHE A O 1
ATOM 1714 N N . GLY A 1 209 ? 25.719 -2.381 -13.977 1 64.31 209 GLY A N 1
ATOM 1715 C CA . GLY A 1 209 ? 26.109 -3.092 -12.766 1 64.31 209 GLY A CA 1
ATOM 1716 C C . GLY A 1 209 ? 24.984 -3.916 -12.172 1 64.31 209 GLY A C 1
ATOM 1717 O O . GLY A 1 209 ? 25.094 -4.395 -11.039 1 64.31 209 GLY A O 1
ATOM 1718 N N . THR A 1 210 ? 23.812 -4.008 -12.859 1 77.12 210 THR A N 1
ATOM 1719 C CA . THR A 1 210 ? 22.734 -4.84 -12.328 1 77.12 210 THR A CA 1
ATOM 1720 C C . THR A 1 210 ? 23.016 -6.316 -12.602 1 77.12 210 THR A C 1
ATOM 1722 O O . THR A 1 210 ? 23.375 -6.688 -13.719 1 77.12 210 THR A O 1
ATOM 1725 N N . THR A 1 211 ? 23 -7.109 -11.57 1 82.94 211 THR A N 1
ATOM 1726 C CA . THR A 1 211 ? 23.234 -8.547 -11.703 1 82.94 211 THR A CA 1
ATOM 1727 C C . THR A 1 211 ? 21.922 -9.297 -11.875 1 82.94 211 THR A C 1
ATOM 1729 O O . THR A 1 211 ? 20.844 -8.742 -11.609 1 82.94 211 THR A O 1
ATOM 1732 N N . LYS A 1 212 ? 22.016 -10.531 -12.391 1 88.69 212 LYS A N 1
ATOM 1733 C CA . LYS A 1 212 ? 20.844 -11.391 -12.531 1 88.69 212 LYS A CA 1
ATOM 1734 C C . LYS A 1 212 ? 20.172 -11.625 -11.18 1 88.69 212 LYS A C 1
ATOM 1736 O O . LYS A 1 212 ? 18.953 -11.711 -11.094 1 88.69 212 LYS A O 1
ATOM 1741 N N . PHE A 1 213 ? 21.016 -11.688 -10.234 1 87.81 213 PHE A N 1
ATOM 1742 C CA . PHE A 1 213 ? 20.5 -11.867 -8.883 1 87.81 213 PHE A CA 1
ATOM 1743 C C . PHE A 1 213 ? 19.641 -10.688 -8.469 1 87.81 213 PHE A C 1
ATOM 1745 O O . PHE A 1 213 ? 18.562 -10.875 -7.902 1 87.81 213 PHE A O 1
ATOM 1752 N N . GLN A 1 214 ? 20.109 -9.562 -8.797 1 87.06 214 GLN A N 1
ATOM 1753 C CA . GLN A 1 214 ? 19.375 -8.359 -8.43 1 87.06 214 GLN A CA 1
ATOM 1754 C C . GLN A 1 214 ? 18.047 -8.273 -9.172 1 87.06 214 GLN A C 1
ATOM 1756 O O . GLN A 1 214 ? 17.047 -7.832 -8.609 1 87.06 214 GLN A O 1
ATOM 1761 N N . ILE A 1 215 ? 18.078 -8.703 -10.359 1 90.62 215 ILE A N 1
ATOM 1762 C CA . ILE A 1 215 ? 16.859 -8.688 -11.148 1 90.62 215 ILE A CA 1
ATOM 1763 C C . ILE A 1 215 ? 15.797 -9.57 -10.484 1 90.62 215 ILE A C 1
ATOM 1765 O O . ILE A 1 215 ? 14.648 -9.164 -10.328 1 90.62 215 ILE A O 1
ATOM 1769 N N . LEU A 1 216 ? 16.219 -10.727 -10.125 1 94.12 216 LEU A N 1
ATOM 1770 C CA . LEU A 1 216 ? 15.297 -11.641 -9.453 1 94.12 216 LEU A CA 1
ATOM 1771 C C . LEU A 1 216 ? 14.852 -11.078 -8.109 1 94.12 216 LEU A C 1
ATOM 1773 O O . LEU A 1 216 ? 13.672 -11.133 -7.762 1 94.12 216 LEU A O 1
ATOM 1777 N N . LEU A 1 217 ? 15.789 -10.539 -7.434 1 91.5 217 LEU A N 1
ATOM 1778 C CA . LEU A 1 217 ? 15.484 -9.977 -6.117 1 91.5 217 LEU A CA 1
ATOM 1779 C C . LEU A 1 217 ? 14.492 -8.828 -6.23 1 91.5 217 LEU A C 1
ATOM 1781 O O . LEU A 1 217 ? 13.531 -8.758 -5.461 1 91.5 217 LEU A O 1
ATOM 1785 N N . PHE A 1 218 ? 14.695 -7.977 -7.168 1 91.44 218 PHE A N 1
ATOM 1786 C CA . PHE A 1 218 ? 13.789 -6.852 -7.383 1 91.44 218 PHE A CA 1
ATOM 1787 C C . PHE A 1 218 ? 12.391 -7.348 -7.727 1 91.44 218 PHE A C 1
ATOM 1789 O O . PHE A 1 218 ? 11.398 -6.812 -7.223 1 91.44 218 PHE A O 1
ATOM 1796 N N . THR A 1 219 ? 12.359 -8.281 -8.492 1 95.69 219 THR A N 1
ATOM 1797 C CA . THR A 1 219 ? 11.07 -8.812 -8.93 1 95.69 219 THR A CA 1
ATOM 1798 C C . THR A 1 219 ? 10.336 -9.469 -7.758 1 95.69 219 THR A C 1
ATOM 1800 O O . THR A 1 219 ? 9.148 -9.203 -7.547 1 95.69 219 THR A O 1
ATOM 1803 N N . LEU A 1 220 ? 11.047 -10.266 -7.023 1 96.38 220 LEU A N 1
ATOM 1804 C CA . LEU A 1 220 ? 10.438 -10.914 -5.871 1 96.38 220 LEU A CA 1
ATOM 1805 C C . LEU A 1 220 ? 10.008 -9.883 -4.828 1 96.38 220 LEU A C 1
ATOM 1807 O O . LEU A 1 220 ? 8.969 -10.039 -4.184 1 96.38 220 LEU A O 1
ATOM 1811 N N . SER A 1 221 ? 10.82 -8.859 -4.672 1 93.81 221 SER A N 1
ATOM 1812 C CA . SER A 1 221 ? 10.477 -7.801 -3.727 1 93.81 221 SER A CA 1
ATOM 1813 C C . SER A 1 221 ? 9.219 -7.059 -4.164 1 93.81 221 SER A C 1
ATOM 1815 O O . SER A 1 221 ? 8.398 -6.676 -3.332 1 93.81 221 SER A O 1
ATOM 1817 N N . LYS A 1 222 ? 9.109 -6.832 -5.438 1 95.81 222 LYS A N 1
ATOM 1818 C CA . LYS A 1 222 ? 7.895 -6.211 -5.973 1 95.81 222 LYS A CA 1
ATOM 1819 C C . LYS A 1 222 ? 6.668 -7.078 -5.695 1 95.81 222 LYS A C 1
ATOM 1821 O O . LYS A 1 222 ? 5.617 -6.566 -5.301 1 95.81 222 LYS A O 1
ATOM 1826 N N . LEU A 1 223 ? 6.816 -8.32 -5.863 1 97.06 223 LEU A N 1
ATOM 1827 C CA . LEU A 1 223 ? 5.695 -9.227 -5.633 1 97.06 223 LEU A CA 1
ATOM 1828 C C . LEU A 1 223 ? 5.352 -9.289 -4.148 1 97.06 223 LEU A C 1
ATOM 1830 O O . LEU A 1 223 ? 4.176 -9.25 -3.777 1 97.06 223 LEU A O 1
ATOM 1834 N N . ARG A 1 224 ? 6.352 -9.398 -3.332 1 96.38 224 ARG A N 1
ATOM 1835 C CA . ARG A 1 224 ? 6.176 -9.609 -1.899 1 96.38 224 ARG A CA 1
ATOM 1836 C C . ARG A 1 224 ? 5.672 -8.344 -1.216 1 96.38 224 ARG A C 1
ATOM 1838 O O . ARG A 1 224 ? 4.738 -8.398 -0.41 1 96.38 224 ARG A O 1
ATOM 1845 N N . LEU A 1 225 ? 6.297 -7.238 -1.551 1 93.81 225 LEU A N 1
ATOM 1846 C CA . LEU A 1 225 ? 6.039 -6.016 -0.8 1 93.81 225 LEU A CA 1
ATOM 1847 C C . LEU A 1 225 ? 5.227 -5.027 -1.632 1 93.81 225 LEU A C 1
ATOM 1849 O O . LEU A 1 225 ? 4.789 -3.992 -1.122 1 93.81 225 LEU A O 1
ATOM 1853 N N . ASP A 1 226 ? 5.062 -5.32 -2.844 1 93.38 226 ASP A N 1
ATOM 1854 C CA . ASP A 1 226 ? 4.406 -4.426 -3.791 1 93.38 226 ASP A CA 1
ATOM 1855 C C . ASP A 1 226 ? 5.098 -3.066 -3.834 1 93.38 226 ASP A C 1
ATOM 1857 O O . ASP A 1 226 ? 4.438 -2.027 -3.773 1 93.38 226 ASP A O 1
ATOM 1861 N N . ILE A 1 227 ? 6.383 -3.119 -3.867 1 91.12 227 ILE A N 1
ATOM 1862 C CA . ILE A 1 227 ? 7.191 -1.908 -3.969 1 91.12 227 ILE A CA 1
ATOM 1863 C C . ILE A 1 227 ? 7.039 -1.302 -5.363 1 91.12 227 ILE A C 1
ATOM 1865 O O . ILE A 1 227 ? 7.035 -2.023 -6.363 1 91.12 227 ILE A O 1
ATOM 1869 N N . ASP A 1 228 ? 7 -0.029 -5.348 1 91.44 228 ASP A N 1
ATOM 1870 C CA . ASP A 1 228 ? 6.934 0.675 -6.625 1 91.44 228 ASP A CA 1
ATOM 1871 C C . ASP A 1 228 ? 8.211 0.47 -7.43 1 91.44 228 ASP A C 1
ATOM 1873 O O . ASP A 1 228 ? 9.32 0.536 -6.883 1 91.44 228 ASP A O 1
ATOM 1877 N N . LEU A 1 229 ? 8.039 0.221 -8.742 1 92.81 229 LEU A N 1
ATOM 1878 C CA . LEU A 1 229 ? 9.203 0.036 -9.602 1 92.81 229 LEU A CA 1
ATOM 1879 C C . LEU A 1 229 ? 10.055 1.301 -9.641 1 92.81 229 LEU A C 1
ATOM 1881 O O . LEU A 1 229 ? 11.281 1.228 -9.781 1 92.81 229 LEU A O 1
ATOM 1885 N N . THR A 1 230 ? 9.414 2.457 -9.469 1 91.56 230 THR A N 1
ATOM 1886 C CA . THR A 1 230 ? 10.141 3.719 -9.406 1 91.56 230 THR A CA 1
ATOM 1887 C C . THR A 1 230 ? 11.094 3.74 -8.219 1 91.56 230 THR A C 1
ATOM 1889 O O . THR A 1 230 ? 12.227 4.211 -8.328 1 91.56 230 THR A O 1
ATOM 1892 N N . LEU A 1 231 ? 10.594 3.262 -7.141 1 90.12 231 LEU A N 1
ATOM 1893 C CA . LEU A 1 231 ? 11.445 3.193 -5.957 1 90.12 231 LEU A CA 1
ATOM 1894 C C . LEU A 1 231 ? 12.633 2.268 -6.195 1 90.12 231 LEU A C 1
ATOM 1896 O O . LEU A 1 231 ? 13.766 2.598 -5.836 1 90.12 231 LEU A O 1
ATOM 1900 N N . ILE A 1 232 ? 12.359 1.134 -6.82 1 88.75 232 ILE A N 1
ATOM 1901 C CA . ILE A 1 232 ? 13.422 0.192 -7.141 1 88.75 232 ILE A CA 1
ATOM 1902 C C . ILE A 1 232 ? 14.43 0.852 -8.086 1 88.75 232 ILE A C 1
ATOM 1904 O O . ILE A 1 232 ? 15.641 0.68 -7.93 1 88.75 232 ILE A O 1
ATOM 1908 N N . ALA A 1 233 ? 13.953 1.584 -9.023 1 87.44 233 ALA A N 1
ATOM 1909 C CA . ALA A 1 233 ? 14.805 2.275 -9.977 1 87.44 233 ALA A CA 1
ATOM 1910 C C . ALA A 1 233 ? 15.719 3.277 -9.281 1 87.44 233 ALA A C 1
ATOM 1912 O O . ALA A 1 233 ? 16.938 3.287 -9.5 1 87.44 233 ALA A O 1
ATOM 1913 N N . TYR A 1 234 ? 15.141 4.082 -8.422 1 82.75 234 TYR A N 1
ATOM 1914 C CA . TYR A 1 234 ? 15.922 5.078 -7.703 1 82.75 234 TYR A CA 1
ATOM 1915 C C . TYR A 1 234 ? 16.922 4.414 -6.758 1 82.75 234 TYR A C 1
ATOM 1917 O O . TYR A 1 234 ? 18.047 4.883 -6.609 1 82.75 234 TYR A O 1
ATOM 1925 N N . MET A 1 235 ? 16.484 3.289 -6.227 1 77.38 235 MET A N 1
ATOM 1926 C CA . MET A 1 235 ? 17.344 2.6 -5.266 1 77.38 235 MET A CA 1
ATOM 1927 C C . MET A 1 235 ? 18.5 1.89 -5.969 1 77.38 235 MET A C 1
ATOM 1929 O O . MET A 1 235 ? 19.594 1.777 -5.418 1 77.38 235 MET A O 1
ATOM 1933 N N . SER A 1 236 ? 18.281 1.37 -7.121 1 78.62 236 SER A N 1
ATOM 1934 C CA . SER A 1 236 ? 19.297 0.618 -7.848 1 78.62 236 SER A CA 1
ATOM 1935 C C . SER A 1 236 ? 20.141 1.535 -8.727 1 78.62 236 SER A C 1
ATOM 1937 O O . SER A 1 236 ? 21.219 1.148 -9.188 1 78.62 236 SER A O 1
ATOM 1939 N N . GLY A 1 237 ? 19.641 2.688 -8.969 1 77.12 237 GLY A N 1
ATOM 1940 C CA . GLY A 1 237 ? 20.328 3.605 -9.859 1 77.12 237 GLY A CA 1
ATOM 1941 C C . GLY A 1 237 ? 20.141 3.279 -11.328 1 77.12 237 GLY A C 1
ATOM 1942 O O . GLY A 1 237 ? 20.922 3.717 -12.172 1 77.12 237 GLY A O 1
ATOM 1943 N N . VAL A 1 238 ? 19.25 2.412 -11.594 1 81.25 238 VAL A N 1
ATOM 1944 C CA . VAL A 1 238 ? 18.922 2.025 -12.953 1 81.25 238 VAL A CA 1
ATOM 1945 C C . VAL A 1 238 ? 17.641 2.736 -13.398 1 81.25 238 VAL A C 1
ATOM 1947 O O . VAL A 1 238 ? 16.75 2.986 -12.578 1 81.25 238 VAL A O 1
ATOM 1950 N N . HIS A 1 239 ? 17.625 3.1 -14.594 1 84.12 239 HIS A N 1
ATOM 1951 C CA . HIS A 1 239 ? 16.453 3.816 -15.109 1 84.12 239 HIS A CA 1
ATOM 1952 C C . HIS A 1 239 ? 15.195 2.969 -15 1 84.12 239 HIS A C 1
ATOM 1954 O O . HIS A 1 239 ? 15.25 1.749 -15.172 1 84.12 239 HIS A O 1
ATOM 1960 N N . LEU A 1 240 ? 14.109 3.645 -14.82 1 90.06 240 LEU A N 1
ATOM 1961 C CA . LEU A 1 240 ? 12.82 3.002 -14.594 1 90.06 240 LEU A CA 1
ATOM 1962 C C . LEU A 1 240 ? 12.445 2.111 -15.773 1 90.06 240 LEU A C 1
ATOM 1964 O O . LEU A 1 240 ? 11.938 1.003 -15.578 1 90.06 240 LEU A O 1
ATOM 1968 N N . SER A 1 241 ? 12.695 2.582 -16.969 1 87.38 241 SER A N 1
ATOM 1969 C CA . SER A 1 241 ? 12.328 1.804 -18.156 1 87.38 241 SER A CA 1
ATOM 1970 C C . SER A 1 241 ? 13.07 0.473 -18.188 1 87.38 241 SER A C 1
ATOM 1972 O O . SER A 1 241 ? 12.492 -0.558 -18.531 1 87.38 241 SER A O 1
ATOM 1974 N N . THR A 1 242 ? 14.344 0.501 -17.781 1 87.44 242 THR A N 1
ATOM 1975 C CA . THR A 1 242 ? 15.148 -0.715 -17.734 1 87.44 242 THR A CA 1
ATOM 1976 C C . THR A 1 242 ? 14.656 -1.657 -16.641 1 87.44 242 THR A C 1
ATOM 1978 O O . THR A 1 242 ? 14.531 -2.863 -16.875 1 87.44 242 THR A O 1
ATOM 1981 N N . ILE A 1 243 ? 14.359 -1.091 -15.5 1 89.94 243 ILE A N 1
ATOM 1982 C CA . ILE A 1 243 ? 13.852 -1.893 -14.398 1 89.94 243 ILE A CA 1
ATOM 1983 C C . ILE A 1 243 ? 12.523 -2.527 -14.789 1 89.94 243 ILE A C 1
ATOM 1985 O O . ILE A 1 243 ? 12.273 -3.699 -14.492 1 89.94 243 ILE A O 1
ATOM 1989 N N . SER A 1 244 ? 11.703 -1.786 -15.484 1 91.69 244 SER A N 1
ATOM 1990 C CA . SER A 1 244 ? 10.406 -2.291 -15.93 1 91.69 244 SER A CA 1
ATOM 1991 C C . SER A 1 244 ? 10.57 -3.443 -16.922 1 91.69 244 SER A C 1
ATOM 1993 O O . SER A 1 244 ? 9.875 -4.457 -16.812 1 91.69 244 SER A O 1
ATOM 1995 N N . ARG A 1 245 ? 11.492 -3.27 -17.75 1 89.12 245 ARG A N 1
ATOM 1996 C CA . ARG A 1 245 ? 11.766 -4.332 -18.703 1 89.12 245 ARG A CA 1
ATOM 1997 C C . ARG A 1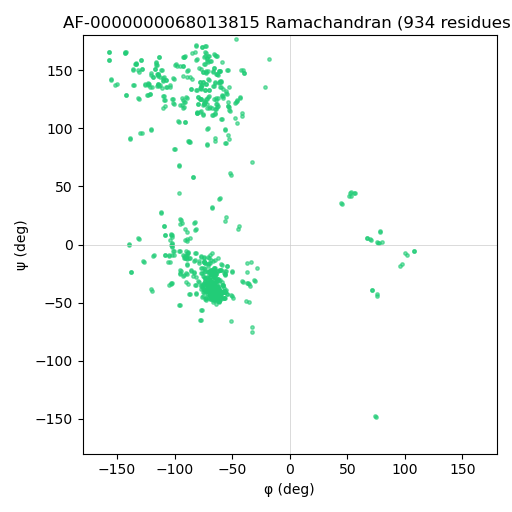 245 ? 12.273 -5.59 -18 1 89.12 245 ARG A C 1
ATOM 1999 O O . ARG A 1 245 ? 11.844 -6.699 -18.328 1 89.12 245 ARG A O 1
ATOM 2006 N N . TYR A 1 246 ? 13.234 -5.367 -17.125 1 90.25 246 TYR A N 1
ATOM 2007 C CA . TYR A 1 246 ? 13.758 -6.492 -16.359 1 90.25 246 TYR A CA 1
ATOM 2008 C C . TYR A 1 246 ? 12.641 -7.195 -15.586 1 90.25 246 TYR A C 1
ATOM 2010 O O . TYR A 1 246 ? 12.594 -8.422 -15.539 1 90.25 246 TYR A O 1
ATOM 2018 N N . TYR A 1 247 ? 11.766 -6.438 -15.023 1 94.56 247 TYR A N 1
ATOM 2019 C CA . TYR A 1 247 ? 10.648 -6.969 -14.25 1 94.56 247 TYR A CA 1
ATOM 2020 C C . TYR A 1 247 ? 9.742 -7.832 -15.125 1 94.56 247 TYR A C 1
ATOM 2022 O O . TYR A 1 247 ? 9.422 -8.969 -14.766 1 94.56 247 TYR A O 1
ATOM 2030 N N . HIS A 1 248 ? 9.383 -7.324 -16.25 1 92.75 248 HIS A N 1
ATOM 2031 C CA . HIS A 1 248 ? 8.484 -8.039 -17.156 1 92.75 248 HIS A CA 1
ATOM 2032 C C . HIS A 1 248 ? 9.133 -9.32 -17.672 1 92.75 248 HIS A C 1
ATOM 2034 O O . HIS A 1 248 ? 8.5 -10.375 -17.688 1 92.75 248 HIS A O 1
ATOM 2040 N N . LYS A 1 249 ? 10.336 -9.203 -18.016 1 91.88 249 LYS A N 1
ATOM 2041 C CA . LYS A 1 249 ? 11.047 -10.375 -18.516 1 91.88 249 LYS A CA 1
ATOM 2042 C C . LYS A 1 249 ? 11.219 -11.43 -17.422 1 91.88 249 LYS A C 1
ATOM 2044 O O . LYS A 1 249 ? 11.086 -12.625 -17.672 1 91.88 249 LYS A O 1
ATOM 2049 N N . CYS A 1 250 ? 11.531 -10.938 -16.281 1 95.75 250 CYS A N 1
ATOM 2050 C CA . CYS A 1 250 ? 11.711 -11.867 -15.164 1 95.75 250 CYS A CA 1
ATOM 2051 C C . CYS A 1 250 ? 10.414 -12.586 -14.828 1 95.75 250 CYS A C 1
ATOM 2053 O O . CYS A 1 250 ? 10.406 -13.789 -14.586 1 95.75 250 CYS A O 1
ATOM 2055 N N . ILE A 1 251 ? 9.297 -11.883 -14.805 1 96.31 251 ILE A N 1
ATOM 2056 C CA . ILE A 1 251 ? 8 -12.492 -14.539 1 96.31 251 ILE A CA 1
ATOM 2057 C C . ILE A 1 251 ? 7.695 -13.539 -15.602 1 96.31 251 ILE A C 1
ATOM 2059 O O . ILE A 1 251 ? 7.215 -14.633 -15.289 1 96.31 251 ILE A O 1
ATOM 2063 N N . TYR A 1 252 ? 8.016 -13.172 -16.781 1 93.31 252 TYR A N 1
ATOM 2064 C CA . TYR A 1 252 ? 7.773 -14.109 -17.875 1 93.31 252 TYR A CA 1
ATOM 2065 C C . TYR A 1 252 ? 8.578 -15.383 -17.688 1 93.31 252 TYR A C 1
ATOM 2067 O O . TYR A 1 252 ? 8.047 -16.484 -17.828 1 93.31 252 TYR A O 1
ATOM 2075 N N . VAL A 1 253 ? 9.805 -15.242 -17.375 1 95.19 253 VAL A N 1
ATOM 2076 C CA . VAL A 1 253 ? 10.688 -16.391 -17.172 1 95.19 253 VAL A CA 1
ATOM 2077 C C . VAL A 1 253 ? 10.164 -17.234 -16 1 95.19 253 VAL A C 1
ATOM 2079 O O . VAL A 1 253 ? 10.094 -18.453 -16.094 1 95.19 253 VAL A O 1
ATOM 2082 N N . MET A 1 254 ? 9.836 -16.547 -14.938 1 97.25 254 MET A N 1
ATOM 2083 C CA . MET A 1 254 ? 9.312 -17.25 -13.773 1 97.25 254 MET A CA 1
ATOM 2084 C C . MET A 1 254 ? 8.031 -18 -14.125 1 97.25 254 MET A C 1
ATOM 2086 O O . MET A 1 254 ? 7.832 -19.141 -13.703 1 97.25 254 MET A O 1
ATOM 2090 N N . PHE A 1 255 ? 7.191 -17.359 -14.883 1 95.81 255 PHE A N 1
ATOM 2091 C CA . PHE A 1 255 ? 5.938 -17.984 -15.297 1 95.81 255 PHE A CA 1
ATOM 2092 C C . PHE A 1 255 ? 6.195 -19.234 -16.109 1 95.81 255 PHE A C 1
ATOM 2094 O O . PHE A 1 255 ? 5.633 -20.297 -15.82 1 95.81 255 PHE A O 1
ATOM 2101 N N . GLN A 1 256 ? 7.082 -19.188 -17.016 1 93.81 256 GLN A N 1
ATOM 2102 C CA . GLN A 1 256 ? 7.367 -20.297 -17.906 1 93.81 256 GLN A CA 1
ATOM 2103 C C . GLN A 1 256 ? 8.023 -21.453 -17.141 1 93.81 256 GLN A C 1
ATOM 2105 O O . GLN A 1 256 ? 7.711 -22.625 -17.391 1 93.81 256 GLN A O 1
ATOM 2110 N N . ARG A 1 257 ? 8.812 -21.094 -16.203 1 94.38 257 ARG A N 1
ATOM 2111 C CA . ARG A 1 257 ? 9.633 -22.125 -15.57 1 94.38 257 ARG A CA 1
ATOM 2112 C C . ARG A 1 257 ? 8.938 -22.688 -14.336 1 94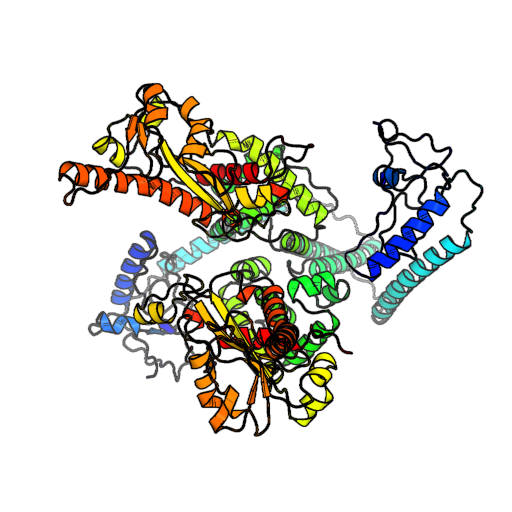.38 257 ARG A C 1
ATOM 2114 O O . ARG A 1 257 ? 9.172 -23.828 -13.945 1 94.38 257 ARG A O 1
ATOM 2121 N N . LEU A 1 258 ? 8.094 -21.875 -13.727 1 96.12 258 LEU A N 1
ATOM 2122 C CA . LEU A 1 258 ? 7.543 -22.297 -12.445 1 96.12 258 LEU A CA 1
ATOM 2123 C C . LEU A 1 258 ? 6.098 -22.766 -12.602 1 96.12 258 LEU A C 1
ATOM 2125 O O . LEU A 1 258 ? 5.535 -23.359 -11.68 1 96.12 258 LEU A O 1
ATOM 2129 N N . LYS A 1 259 ? 5.41 -22.5 -13.672 1 93.19 259 LYS A N 1
ATOM 2130 C CA . LYS A 1 259 ? 3.99 -22.797 -13.836 1 93.19 259 LYS A CA 1
ATOM 2131 C C . LYS A 1 259 ? 3.717 -24.281 -13.602 1 93.19 259 LYS A C 1
ATOM 2133 O O . LYS A 1 259 ? 2.615 -24.656 -13.195 1 93.19 259 LYS A O 1
ATOM 2138 N N . GLY A 1 260 ? 4.77 -25.109 -13.773 1 92.75 260 GLY A N 1
ATOM 2139 C CA . GLY A 1 260 ? 4.629 -26.531 -13.57 1 92.75 260 GLY A CA 1
ATOM 2140 C C . GLY A 1 260 ? 4.422 -26.922 -12.117 1 92.75 260 GLY A C 1
ATOM 2141 O O . GLY A 1 260 ? 3.977 -28.031 -11.812 1 92.75 260 GLY A O 1
ATOM 2142 N N . LEU A 1 261 ? 4.719 -26.016 -11.25 1 93.75 261 LEU A N 1
ATOM 2143 C CA . LEU A 1 261 ? 4.527 -26.281 -9.828 1 93.75 261 LEU A CA 1
ATOM 2144 C C . LEU A 1 261 ? 3.049 -26.25 -9.461 1 93.75 261 LEU A C 1
ATOM 2146 O O . LEU A 1 261 ? 2.654 -26.766 -8.414 1 93.75 261 LEU A O 1
ATOM 2150 N N . VAL A 1 262 ? 2.281 -25.562 -10.273 1 95.31 262 VAL A N 1
ATOM 2151 C CA . VAL A 1 262 ? 0.829 -25.594 -10.141 1 95.31 262 VAL A CA 1
ATOM 2152 C C . VAL A 1 262 ? 0.232 -26.531 -11.18 1 95.31 262 VAL A C 1
ATOM 2154 O O . VAL A 1 262 ? -0.122 -26.109 -12.281 1 95.31 262 VAL A O 1
ATOM 2157 N N . SER A 1 263 ? 0.278 -27.766 -10.82 1 92.5 263 SER A N 1
ATOM 2158 C CA . SER A 1 263 ? -0.191 -28.781 -11.75 1 92.5 263 SER A CA 1
ATOM 2159 C C . SER A 1 263 ? -1.104 -29.781 -11.055 1 92.5 263 SER A C 1
ATOM 2161 O O . SER A 1 263 ? -1.016 -29.969 -9.836 1 92.5 263 SER A O 1
ATOM 2163 N N . TRP A 1 264 ? -1.909 -30.391 -11.844 1 93.94 264 TRP A N 1
ATOM 2164 C CA . TRP A 1 264 ? -2.881 -31.359 -11.344 1 93.94 264 TRP A CA 1
ATOM 2165 C C . TRP A 1 264 ? -2.209 -32.688 -11.039 1 93.94 264 TRP A C 1
ATOM 2167 O O . TRP A 1 264 ? -1.683 -33.344 -11.938 1 93.94 264 TRP A O 1
ATOM 2177 N N . PRO A 1 265 ? -2.17 -33.062 -9.859 1 92.75 265 PRO A N 1
ATOM 2178 C CA . PRO A 1 265 ? -1.523 -34.344 -9.5 1 92.75 265 PRO A CA 1
ATOM 2179 C C . PRO A 1 265 ? -2.348 -35.562 -9.906 1 92.75 265 PRO A C 1
ATOM 2181 O O . PRO A 1 265 ? -3.537 -35.438 -10.211 1 92.75 265 PRO A O 1
ATOM 2184 N N . SER A 1 266 ? -1.627 -36.656 -9.93 1 91.75 266 SER A N 1
ATOM 2185 C CA . SER A 1 266 ? -2.336 -37.906 -10.172 1 91.75 266 SER A CA 1
ATOM 2186 C C . SER A 1 266 ? -3.182 -38.312 -8.961 1 91.75 266 SER A C 1
ATOM 2188 O O . SER A 1 266 ? -2.912 -37.875 -7.844 1 91.75 266 SER A O 1
ATOM 2190 N N . ARG A 1 267 ? -4.16 -39.125 -9.258 1 91.19 267 ARG A N 1
ATOM 2191 C CA . ARG A 1 267 ? -5.051 -39.594 -8.195 1 91.19 267 ARG A CA 1
ATOM 2192 C C . ARG A 1 267 ? -4.266 -40.312 -7.105 1 91.19 267 ARG A C 1
ATOM 2194 O O . ARG A 1 267 ? -4.52 -40.125 -5.914 1 91.19 267 ARG A O 1
ATOM 2201 N N . GLU A 1 268 ? -3.361 -41.062 -7.527 1 90.94 268 GLU A N 1
ATOM 2202 C CA . GLU A 1 268 ? -2.545 -41.812 -6.586 1 90.94 268 GLU A CA 1
ATOM 2203 C C . GLU A 1 268 ? -1.729 -40.875 -5.691 1 90.94 268 GLU A C 1
ATOM 2205 O O . GLU A 1 268 ? -1.611 -41.125 -4.484 1 90.94 268 GLU A O 1
ATOM 2210 N N . ALA A 1 269 ? -1.258 -39.844 -6.277 1 91.69 269 ALA A N 1
ATOM 2211 C CA . ALA A 1 269 ? -0.44 -38.906 -5.527 1 91.69 269 ALA A CA 1
ATOM 2212 C C . ALA A 1 269 ? -1.27 -38.188 -4.473 1 91.69 269 ALA A C 1
ATOM 2214 O O . ALA A 1 269 ? -0.805 -37.969 -3.35 1 91.69 269 ALA A O 1
ATOM 2215 N N . VAL A 1 270 ? -2.467 -37.844 -4.801 1 91.88 270 VAL A N 1
ATOM 2216 C CA . VAL A 1 270 ? -3.359 -37.156 -3.883 1 91.88 270 VAL A CA 1
ATOM 2217 C C . VAL A 1 270 ? -3.74 -38.062 -2.727 1 91.88 270 VAL A C 1
ATOM 2219 O O . VAL A 1 270 ? -3.727 -37.656 -1.565 1 91.88 270 VAL A O 1
ATOM 2222 N N . GLN A 1 271 ? -4.02 -39.281 -3.098 1 90.19 271 GLN A N 1
ATOM 2223 C CA . GLN A 1 271 ? -4.434 -40.25 -2.092 1 90.19 271 GLN A CA 1
ATOM 2224 C C . GLN A 1 271 ? -3.297 -40.562 -1.122 1 90.19 271 GLN A C 1
ATOM 2226 O O . GLN A 1 271 ? -3.518 -40.688 0.084 1 90.19 271 GLN A O 1
ATOM 2231 N N . ASN A 1 272 ? -2.105 -40.594 -1.652 1 89.5 272 ASN A N 1
ATOM 2232 C CA . ASN A 1 272 ? -0.944 -40.938 -0.838 1 89.5 272 ASN A CA 1
ATOM 2233 C C . ASN A 1 272 ? -0.572 -39.781 0.107 1 89.5 272 ASN A C 1
ATOM 2235 O O . ASN A 1 272 ? -0.063 -40.031 1.204 1 89.5 272 ASN A O 1
ATOM 2239 N N . SER A 1 273 ? -0.857 -38.594 -0.281 1 87.69 273 SER A N 1
ATOM 2240 C CA . SER A 1 273 ? -0.423 -37.438 0.509 1 87.69 273 SER A CA 1
ATOM 2241 C C . SER A 1 273 ? -1.576 -36.875 1.32 1 87.69 273 SER A C 1
ATOM 2243 O O . SER A 1 273 ? -1.424 -35.812 1.971 1 87.69 273 SER A O 1
ATOM 2245 N N . MET A 1 274 ? -2.695 -37.469 1.353 1 89.19 274 MET A N 1
ATOM 2246 C CA . MET A 1 274 ? -3.885 -36.938 2.008 1 89.19 274 MET A CA 1
ATOM 2247 C C . MET A 1 274 ? -3.736 -37 3.525 1 89.19 274 MET A C 1
ATOM 2249 O O . MET A 1 274 ? -3.463 -38.062 4.094 1 89.19 274 MET A O 1
ATOM 2253 N N . PRO A 1 275 ? -3.912 -35.844 4.074 1 86.75 275 PRO A N 1
ATOM 2254 C CA . PRO A 1 275 ? -3.855 -35.812 5.539 1 86.75 275 PRO A CA 1
ATOM 2255 C C . PRO A 1 275 ? -4.98 -36.594 6.191 1 86.75 275 PRO A C 1
ATOM 2257 O O . PRO A 1 275 ? -6.031 -36.812 5.582 1 86.75 275 PRO A O 1
ATOM 2260 N N . GLN A 1 276 ? -4.805 -36.875 7.402 1 83.5 276 GLN A N 1
ATOM 2261 C CA . GLN A 1 276 ? -5.738 -37.719 8.148 1 83.5 276 GLN A CA 1
ATOM 2262 C C . GLN A 1 276 ? -7.066 -37 8.367 1 83.5 276 GLN A C 1
ATOM 2264 O O . GLN A 1 276 ? -8.125 -37.625 8.391 1 83.5 276 GLN A O 1
ATOM 2269 N N . CYS A 1 277 ? -6.953 -35.719 8.469 1 80.06 277 CYS A N 1
ATOM 2270 C CA . CYS A 1 277 ? -8.172 -34.969 8.727 1 80.06 277 CYS A CA 1
ATOM 2271 C C . CYS A 1 277 ? -9.148 -35.094 7.559 1 80.06 277 CYS A C 1
ATOM 2273 O O . CYS A 1 277 ? -10.359 -35.031 7.746 1 80.06 277 CYS A O 1
ATOM 2275 N N . PHE A 1 278 ? -8.688 -35.344 6.402 1 82.5 278 PHE A N 1
ATOM 2276 C CA . PHE A 1 278 ? -9.531 -35.562 5.23 1 82.5 278 PHE A CA 1
ATOM 2277 C C . PHE A 1 278 ? -9.953 -37.031 5.105 1 82.5 278 PHE A C 1
ATOM 2279 O O . PHE A 1 278 ? -11.117 -37.312 4.863 1 82.5 278 PHE A O 1
ATOM 2286 N N . ARG A 1 279 ? -8.992 -37.844 5.352 1 82.81 279 ARG A N 1
ATOM 2287 C CA . ARG A 1 279 ? -9.211 -39.25 5.168 1 82.81 279 ARG A CA 1
ATOM 2288 C C . ARG A 1 279 ? -10.273 -39.781 6.133 1 82.81 279 ARG A C 1
ATOM 2290 O O . ARG A 1 279 ? -11.109 -40.594 5.754 1 82.81 279 ARG A O 1
ATOM 2297 N N . ARG A 1 280 ? -10.164 -39.312 7.32 1 80.38 280 ARG A N 1
ATOM 2298 C CA . ARG A 1 280 ? -11.086 -39.781 8.359 1 80.38 280 ARG A CA 1
ATOM 2299 C C . ARG A 1 280 ? -12.516 -39.344 8.047 1 80.38 280 ARG A C 1
ATOM 2301 O O . ARG A 1 280 ? -13.461 -40.094 8.328 1 80.38 280 ARG A O 1
ATOM 2308 N N . ARG A 1 281 ? -12.648 -38.312 7.387 1 77.81 281 ARG A N 1
ATOM 2309 C CA . ARG A 1 281 ? -13.977 -37.719 7.23 1 77.81 281 ARG A CA 1
ATOM 2310 C C . ARG A 1 281 ? -14.555 -38.031 5.852 1 77.81 281 ARG A C 1
ATOM 2312 O O . ARG A 1 281 ? -15.766 -38.219 5.707 1 77.81 281 ARG A O 1
ATOM 2319 N N . PHE A 1 282 ? -13.727 -38.125 4.84 1 81.81 282 PHE A N 1
ATOM 2320 C CA . PHE A 1 282 ? -14.25 -38.219 3.482 1 81.81 282 PHE A CA 1
ATOM 2321 C C . PHE A 1 282 ? -13.594 -39.344 2.723 1 81.81 282 PHE A C 1
ATOM 2323 O O . PHE A 1 282 ? -13.836 -39.531 1.526 1 81.81 282 PHE A O 1
ATOM 2330 N N . GLY A 1 283 ? -12.797 -40.062 3.463 1 82.56 283 GLY A N 1
ATOM 2331 C CA . GLY A 1 283 ? -12.07 -41.125 2.77 1 82.56 283 GLY A CA 1
ATOM 2332 C C . GLY A 1 283 ? -10.938 -40.594 1.905 1 82.56 283 GLY A C 1
ATOM 2333 O O . GLY A 1 283 ? -10.289 -39.625 2.258 1 82.56 283 GLY A O 1
ATOM 2334 N N . ASP A 1 284 ? -10.672 -41.281 0.812 1 86.94 284 ASP A N 1
ATOM 2335 C CA . ASP A 1 284 ? -9.547 -40.906 -0.039 1 86.94 284 ASP A CA 1
ATOM 2336 C C . ASP A 1 284 ? -10.031 -40.375 -1.384 1 86.94 284 ASP A C 1
ATOM 2338 O O . ASP A 1 284 ? -9.312 -40.438 -2.383 1 86.94 284 ASP A O 1
ATOM 2342 N N . LYS A 1 285 ? -11.242 -39.812 -1.363 1 87.88 285 LYS A N 1
ATOM 2343 C CA . LYS A 1 285 ? -11.828 -39.469 -2.658 1 87.88 285 LYS A CA 1
ATOM 2344 C C . LYS A 1 285 ? -11.766 -37.969 -2.926 1 87.88 285 LYS A C 1
ATOM 2346 O O . LYS A 1 285 ? -12.023 -37.531 -4.047 1 87.88 285 LYS A O 1
ATOM 2351 N N . VAL A 1 286 ? -11.391 -37.25 -1.923 1 89.19 286 VAL A N 1
ATOM 2352 C CA . VAL A 1 286 ? -11.336 -35.781 -2.125 1 89.19 286 VAL A CA 1
ATOM 2353 C C . VAL A 1 286 ? -10.125 -35.438 -2.986 1 89.19 286 VAL A C 1
ATOM 2355 O O . VAL A 1 286 ? -8.984 -35.719 -2.609 1 89.19 286 VAL A O 1
ATOM 2358 N N . SER A 1 287 ? -10.367 -34.812 -4.051 1 91.25 287 SER A N 1
ATOM 2359 C CA . SER A 1 287 ? -9.281 -34.5 -4.977 1 91.25 287 SER A CA 1
ATOM 2360 C C . SER A 1 287 ? -8.891 -33.031 -4.895 1 91.25 287 SER A C 1
ATOM 2362 O O . SER A 1 287 ? -7.723 -32.688 -5.055 1 91.25 287 SER A O 1
ATOM 2364 N N . VAL A 1 288 ? -9.93 -32.188 -4.652 1 93.12 288 VAL A N 1
ATOM 2365 C CA . VAL A 1 288 ? -9.625 -30.766 -4.715 1 93.12 288 VAL A CA 1
ATOM 2366 C C . VAL A 1 288 ? -10.625 -29.984 -3.865 1 93.12 288 VAL A C 1
ATOM 2368 O O . VAL A 1 288 ? -11.797 -30.359 -3.771 1 93.12 288 VAL A O 1
ATOM 2371 N N . VAL A 1 289 ? -10.172 -29.016 -3.229 1 92.44 289 VAL A N 1
ATOM 2372 C CA . VAL A 1 289 ? -10.977 -28.016 -2.541 1 92.44 289 VAL A CA 1
ATOM 2373 C C . VAL A 1 289 ? -10.898 -26.688 -3.289 1 92.44 289 VAL A C 1
ATOM 2375 O O . VAL A 1 289 ? -9.812 -26.156 -3.52 1 92.44 289 VAL A O 1
ATOM 2378 N N . ILE A 1 290 ? -12.031 -26.156 -3.652 1 93 290 ILE A N 1
ATOM 2379 C CA . ILE A 1 290 ? -11.992 -24.984 -4.527 1 93 290 ILE A CA 1
ATOM 2380 C C . ILE A 1 290 ? -12.594 -23.781 -3.811 1 93 290 ILE A C 1
ATOM 2382 O O . ILE A 1 290 ? -13.422 -23.938 -2.906 1 93 290 ILE A O 1
ATOM 2386 N N . ASP A 1 291 ? -12.125 -22.625 -4.18 1 93.12 291 ASP A N 1
ATOM 2387 C CA . ASP A 1 291 ? -12.641 -21.328 -3.736 1 93.12 291 ASP A CA 1
ATOM 2388 C C . ASP A 1 291 ? -12.281 -20.219 -4.727 1 93.12 291 ASP A C 1
ATOM 2390 O O . ASP A 1 291 ? -11.445 -20.422 -5.609 1 93.12 291 ASP A O 1
ATOM 2394 N N . CYS A 1 292 ? -13.016 -19.188 -4.652 1 92.69 292 CYS A N 1
ATOM 2395 C CA . CYS A 1 292 ? -12.711 -18.031 -5.488 1 92.69 292 CYS A CA 1
ATOM 2396 C C . CYS A 1 292 ? -12.188 -16.875 -4.645 1 92.69 292 CYS A C 1
ATOM 2398 O O . CYS A 1 292 ? -12.547 -16.75 -3.475 1 92.69 292 CYS A O 1
ATOM 2400 N N . PHE A 1 293 ? -11.273 -16.141 -5.148 1 92 293 PHE A N 1
ATOM 2401 C CA . PHE A 1 293 ? -10.836 -14.914 -4.5 1 92 293 PHE A CA 1
ATOM 2402 C C . PHE A 1 293 ? -10.75 -13.773 -5.504 1 92 293 PHE A C 1
ATOM 2404 O O . PHE A 1 293 ? -10.641 -14.008 -6.711 1 92 293 PHE A O 1
ATOM 2411 N N . GLU A 1 294 ? -10.859 -12.594 -5.012 1 93 294 GLU A N 1
ATOM 2412 C CA . GLU A 1 294 ? -10.922 -11.406 -5.867 1 93 294 GLU A CA 1
ATOM 2413 C C . GLU A 1 294 ? -9.695 -10.516 -5.664 1 93 294 GLU A C 1
ATOM 2415 O O . GLU A 1 294 ? -9.117 -10.484 -4.574 1 93 294 GLU A O 1
ATOM 2420 N N . ILE A 1 295 ? -9.289 -9.906 -6.734 1 93.06 295 ILE A N 1
ATOM 2421 C CA . ILE A 1 295 ? -8.211 -8.922 -6.727 1 93.06 295 ILE A CA 1
ATOM 2422 C C . ILE A 1 295 ? -8.734 -7.578 -7.23 1 93.06 295 ILE A C 1
ATOM 2424 O O . ILE A 1 295 ? -9.438 -7.52 -8.242 1 93.06 295 ILE A O 1
ATOM 2428 N N . LEU A 1 296 ? -8.375 -6.496 -6.559 1 90.62 296 LEU A N 1
ATOM 2429 C CA . LEU A 1 296 ? -8.852 -5.164 -6.906 1 90.62 296 LEU A CA 1
ATOM 2430 C C . LEU A 1 296 ? -8.148 -4.645 -8.156 1 90.62 296 LEU A C 1
ATOM 2432 O O . LEU A 1 296 ? -6.949 -4.855 -8.328 1 90.62 296 LEU A O 1
ATOM 2436 N N . THR A 1 297 ? -8.898 -3.992 -9.008 1 90.94 297 THR A N 1
ATOM 2437 C CA . THR A 1 297 ? -8.352 -3.369 -10.203 1 90.94 297 THR A CA 1
ATOM 2438 C C . THR A 1 297 ? -8.805 -1.917 -10.312 1 90.94 297 THR A C 1
ATOM 2440 O O . THR A 1 297 ? -9.75 -1.505 -9.641 1 90.94 297 THR A O 1
ATOM 2443 N N . GLU A 1 298 ? -8.055 -1.209 -11.062 1 88.88 298 GLU A N 1
ATOM 2444 C CA . GLU A 1 298 ? -8.516 0.127 -11.422 1 88.88 298 GLU A CA 1
ATOM 2445 C C . GLU A 1 298 ? -9.789 0.061 -12.258 1 88.88 298 GLU A C 1
ATOM 2447 O O . GLU A 1 298 ? -10.125 -0.991 -12.805 1 88.88 298 GLU A O 1
ATOM 2452 N N . LYS A 1 299 ? -10.461 1.186 -12.312 1 86.31 299 LYS A N 1
ATOM 2453 C CA . LYS A 1 299 ? -11.68 1.26 -13.125 1 86.31 299 LYS A CA 1
ATOM 2454 C C . LYS A 1 299 ? -11.344 1.297 -14.609 1 86.31 299 LYS A C 1
ATOM 2456 O O . LYS A 1 299 ? -10.586 2.16 -15.062 1 86.31 299 LYS A O 1
ATOM 2461 N N . PRO A 1 300 ? -11.898 0.325 -15.336 1 85.25 300 PRO A N 1
ATOM 2462 C CA . PRO A 1 300 ? -11.68 0.361 -16.781 1 85.25 300 PRO A CA 1
ATOM 2463 C C . PRO A 1 300 ? -12.352 1.563 -17.453 1 85.25 300 PRO A C 1
ATOM 2465 O O . PRO A 1 300 ? -13.367 2.061 -16.953 1 85.25 300 PRO A O 1
ATOM 2468 N N . SER A 1 301 ? -11.758 1.994 -18.453 1 82.19 301 SER A N 1
ATOM 2469 C CA . SER A 1 301 ? -12.305 3.121 -19.203 1 82.19 301 SER A CA 1
ATOM 2470 C C . SER A 1 301 ? -13.547 2.709 -19.984 1 82.19 301 SER A C 1
ATOM 2472 O O . SER A 1 301 ? -14.492 3.488 -20.109 1 82.19 301 SER A O 1
ATOM 2474 N N . GLU A 1 302 ? -13.508 1.453 -20.422 1 81.06 302 GLU A N 1
ATOM 2475 C CA . GLU A 1 302 ? -14.641 0.938 -21.188 1 81.06 302 GLU A CA 1
ATOM 2476 C C . GLU A 1 302 ? -15.797 0.539 -20.281 1 81.06 302 GLU A C 1
ATOM 2478 O O . GLU A 1 302 ? -15.625 -0.281 -19.375 1 81.06 302 GLU A O 1
ATOM 2483 N N . VAL A 1 303 ? -16.922 1.044 -20.547 1 78 303 VAL A N 1
ATOM 2484 C CA . VAL A 1 303 ? -18.094 0.92 -19.703 1 78 303 VAL A CA 1
ATOM 2485 C C . VAL A 1 303 ? -18.453 -0.553 -19.531 1 78 303 VAL A C 1
ATOM 2487 O O . VAL A 1 303 ? -18.75 -1.006 -18.422 1 78 303 VAL A O 1
ATOM 2490 N N . LEU A 1 304 ? -18.469 -1.277 -20.656 1 76.81 304 LEU A N 1
ATOM 2491 C CA . LEU A 1 304 ? -18.844 -2.684 -20.594 1 76.81 304 LEU A CA 1
ATOM 2492 C C . LEU A 1 304 ? -17.875 -3.477 -19.734 1 76.81 304 LEU A C 1
ATOM 2494 O O . LEU A 1 304 ? -18.281 -4.336 -18.938 1 76.81 304 LEU A O 1
ATOM 2498 N N . GLN A 1 305 ? -16.688 -3.178 -19.938 1 81.94 305 GLN A N 1
ATOM 2499 C CA . GLN A 1 305 ? -15.664 -3.848 -19.141 1 81.94 305 GLN A CA 1
ATOM 2500 C C . GLN A 1 305 ? -15.789 -3.484 -17.672 1 81.94 305 GLN A C 1
ATOM 2502 O O . GLN A 1 305 ? -15.641 -4.344 -16.797 1 81.94 305 GLN A O 1
ATOM 2507 N N . ALA A 1 306 ? -16.047 -2.262 -17.391 1 83.12 306 ALA A N 1
ATOM 2508 C CA . ALA A 1 306 ? -16.234 -1.803 -16.016 1 83.12 306 ALA A CA 1
ATOM 2509 C C . ALA A 1 306 ? -17.406 -2.521 -15.359 1 83.12 306 ALA A C 1
ATOM 2511 O O . ALA A 1 306 ? -17.328 -2.908 -14.195 1 83.12 306 ALA A O 1
ATOM 2512 N N . ALA A 1 307 ? -18.438 -2.697 -16.141 1 76.75 307 ALA A N 1
ATOM 2513 C CA . ALA A 1 307 ? -19.609 -3.385 -15.617 1 76.75 307 ALA A CA 1
ATOM 2514 C C . ALA A 1 307 ? -19.297 -4.848 -15.312 1 76.75 307 ALA A C 1
ATOM 2516 O O . ALA A 1 307 ? -19.734 -5.379 -14.281 1 76.75 307 ALA A O 1
ATOM 2517 N N . GLN A 1 308 ? -18.594 -5.469 -16.172 1 82.5 308 GLN A N 1
ATOM 2518 C CA . GLN A 1 308 ? -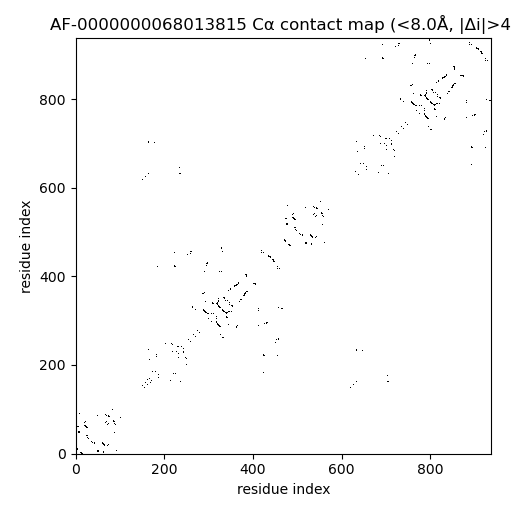18.234 -6.875 -16.016 1 82.5 308 GLN A CA 1
ATOM 2519 C C . GLN A 1 308 ? -17.297 -7.074 -14.828 1 82.5 308 GLN A C 1
ATOM 2521 O O . GLN A 1 308 ? -17.297 -8.141 -14.203 1 82.5 308 GLN A O 1
ATOM 2526 N N . MET A 1 309 ? -16.641 -6.012 -14.516 1 85.56 309 MET A N 1
ATOM 2527 C CA . MET A 1 309 ? -15.617 -6.145 -13.492 1 85.56 309 MET A CA 1
ATOM 2528 C C . MET A 1 309 ? -16.125 -5.645 -12.141 1 85.56 309 MET A C 1
ATOM 2530 O O . MET A 1 309 ? -15.43 -5.77 -11.133 1 85.56 309 MET A O 1
ATOM 2534 N N . TRP A 1 310 ? -17.266 -5.094 -12.086 1 83 310 TRP A N 1
ATOM 2535 C CA . TRP A 1 310 ? -17.797 -4.574 -10.836 1 83 310 TRP A CA 1
ATOM 2536 C C . TRP A 1 310 ? -18.25 -5.707 -9.922 1 83 310 TRP A C 1
ATOM 2538 O O . TRP A 1 310 ? -19.094 -6.527 -10.297 1 83 310 TRP A O 1
ATOM 2548 N N . SER A 1 311 ? -17.703 -5.762 -8.773 1 82.12 311 SER A N 1
ATOM 2549 C CA . SER A 1 311 ? -18.062 -6.73 -7.746 1 82.12 311 SER A CA 1
ATOM 2550 C C . SER A 1 311 ? -19.125 -6.168 -6.805 1 82.12 311 SER A C 1
ATOM 2552 O O . SER A 1 311 ? -18.859 -5.211 -6.074 1 82.12 311 SER A O 1
ATOM 2554 N N . ASN A 1 312 ? -20.25 -6.73 -6.75 1 73.25 312 ASN A N 1
ATOM 2555 C CA . ASN A 1 312 ? -21.297 -6.301 -5.832 1 73.25 312 ASN A CA 1
ATOM 2556 C C . ASN A 1 312 ? -20.891 -6.535 -4.375 1 73.25 312 ASN A C 1
ATOM 2558 O O . ASN A 1 312 ? -21.312 -5.793 -3.486 1 73.25 312 ASN A O 1
ATOM 2562 N N . TYR A 1 313 ? -20.109 -7.574 -4.324 1 67.94 313 TYR A N 1
ATOM 2563 C CA . TYR A 1 313 ? -19.672 -7.953 -2.982 1 67.94 313 TYR A CA 1
ATOM 2564 C C . TYR A 1 313 ? -18.656 -6.965 -2.438 1 67.94 313 TYR A C 1
ATOM 2566 O O . TYR A 1 313 ? -18.781 -6.484 -1.308 1 67.94 313 TYR A O 1
ATOM 2574 N N . LYS A 1 314 ? -17.688 -6.625 -3.193 1 71.94 314 LYS A N 1
ATOM 2575 C CA . LYS A 1 314 ? -16.609 -5.754 -2.75 1 71.94 314 LYS A CA 1
ATOM 2576 C C . LYS A 1 314 ? -16.922 -4.289 -3.033 1 71.94 314 LYS A C 1
ATOM 2578 O O . LYS A 1 314 ? -16.234 -3.393 -2.537 1 71.94 314 LYS A O 1
ATOM 2583 N N . HIS A 1 315 ? -17.969 -4.008 -3.816 1 74.94 315 HIS A N 1
ATOM 2584 C CA . HIS A 1 315 ? -18.344 -2.668 -4.242 1 74.94 315 HIS A CA 1
ATOM 2585 C C . HIS A 1 315 ? -17.172 -1.932 -4.871 1 74.94 315 HIS A C 1
ATOM 2587 O O . HIS A 1 315 ? -16.875 -0.791 -4.5 1 74.94 315 HIS A O 1
ATOM 2593 N N . SER A 1 316 ? -16.5 -2.629 -5.684 1 83.88 316 SER A N 1
ATOM 2594 C CA . SER A 1 316 ? -15.336 -2.133 -6.398 1 83.88 316 SER A CA 1
ATOM 2595 C C . SER A 1 316 ? -15.078 -2.943 -7.668 1 83.88 316 SER A C 1
ATOM 2597 O O . SER A 1 316 ? -15.719 -3.977 -7.887 1 83.88 316 SER A O 1
ATOM 2599 N N . HIS A 1 317 ? -14.289 -2.447 -8.508 1 89.5 317 HIS A N 1
ATOM 2600 C CA . HIS A 1 317 ? -13.875 -3.203 -9.688 1 89.5 317 HIS A CA 1
ATOM 2601 C C . HIS A 1 317 ? -12.82 -4.238 -9.328 1 89.5 317 HIS A C 1
ATOM 2603 O O . HIS A 1 317 ? -11.812 -3.912 -8.695 1 89.5 317 HIS A O 1
ATOM 2609 N N . THR A 1 318 ? -13.062 -5.461 -9.664 1 92.56 318 THR A N 1
ATOM 2610 C CA . THR A 1 318 ? -12.172 -6.551 -9.289 1 92.56 318 THR A CA 1
ATOM 2611 C C . THR A 1 318 ? -12.078 -7.582 -10.406 1 92.56 318 THR A C 1
ATOM 2613 O O . THR A 1 318 ? -12.828 -7.52 -11.383 1 92.56 318 THR A O 1
ATOM 2616 N N . VAL A 1 319 ? -11.141 -8.398 -10.328 1 93.5 319 VAL A N 1
ATOM 2617 C CA . VAL A 1 319 ? -11.055 -9.641 -11.086 1 93.5 319 VAL A CA 1
ATOM 2618 C C . VAL A 1 319 ? -11.125 -10.828 -10.133 1 93.5 319 VAL A C 1
ATOM 2620 O O . VAL A 1 319 ? -10.703 -10.734 -8.977 1 93.5 319 VAL A O 1
ATOM 2623 N N . LYS A 1 320 ? -11.711 -11.891 -10.602 1 93.5 320 LYS A N 1
ATOM 2624 C CA . LYS A 1 320 ? -11.938 -13.086 -9.789 1 93.5 320 LYS A CA 1
ATOM 2625 C C . LYS A 1 320 ? -11.141 -14.273 -10.312 1 93.5 320 LYS A C 1
ATOM 2627 O O . LYS A 1 320 ? -11.039 -14.469 -11.531 1 93.5 320 LYS A O 1
ATOM 2632 N N . TYR A 1 321 ? -10.539 -15.055 -9.461 1 95.62 321 TYR A N 1
ATOM 2633 C CA . TYR A 1 321 ? -9.797 -16.266 -9.781 1 95.62 321 TYR A CA 1
ATOM 2634 C C . TYR A 1 321 ? -10.367 -17.469 -9.031 1 95.62 321 TYR A C 1
ATOM 2636 O O . TYR A 1 321 ? -10.734 -17.359 -7.863 1 95.62 321 TYR A O 1
ATOM 2644 N N . LEU A 1 322 ? -10.469 -18.562 -9.688 1 95.88 322 LEU A N 1
ATOM 2645 C CA . LEU A 1 322 ? -10.773 -19.844 -9.07 1 95.88 322 LEU A CA 1
ATOM 2646 C C . LEU A 1 322 ? -9.5 -20.578 -8.68 1 95.88 322 LEU A C 1
ATOM 2648 O O . LEU A 1 322 ? -8.609 -20.766 -9.516 1 95.88 322 LEU A O 1
ATOM 2652 N N . ILE A 1 323 ? -9.391 -20.891 -7.445 1 96.5 323 ILE A N 1
ATOM 2653 C CA . ILE A 1 323 ? -8.219 -21.594 -6.938 1 96.5 323 ILE A CA 1
ATOM 2654 C C . ILE A 1 323 ? -8.617 -22.969 -6.441 1 96.5 323 ILE A C 1
ATOM 2656 O O . ILE A 1 323 ? -9.688 -23.141 -5.852 1 96.5 323 ILE A O 1
ATOM 2660 N N . GLY A 1 324 ? -7.863 -23.984 -6.738 1 95.69 324 GLY A N 1
ATOM 2661 C CA . GLY A 1 324 ? -8.023 -25.344 -6.25 1 95.69 324 GLY A CA 1
ATOM 2662 C C . GLY A 1 324 ? -6.801 -25.859 -5.508 1 95.69 324 GLY A C 1
ATOM 2663 O O . GLY A 1 324 ? -5.68 -25.766 -6.012 1 95.69 324 GLY A O 1
ATOM 2664 N N . ILE A 1 325 ? -7.051 -26.375 -4.344 1 95.06 325 ILE A N 1
ATOM 2665 C CA . ILE A 1 325 ? -5.945 -26.922 -3.564 1 95.06 325 ILE A CA 1
ATOM 2666 C C . ILE A 1 325 ? -6.176 -28.406 -3.316 1 95.06 325 ILE A C 1
ATOM 2668 O O . ILE A 1 325 ? -7.316 -28.859 -3.191 1 95.06 325 ILE A O 1
ATOM 2672 N N . ALA A 1 326 ? -5.129 -29.141 -3.32 1 93.5 326 ALA A N 1
ATOM 2673 C CA . ALA A 1 326 ? -5.191 -30.531 -2.885 1 93.5 326 ALA A CA 1
ATOM 2674 C C . ALA A 1 326 ? -5.383 -30.625 -1.374 1 93.5 326 ALA A C 1
ATOM 2676 O O . ALA A 1 326 ? -5.145 -29.656 -0.65 1 93.5 326 ALA A O 1
ATOM 2677 N N . PRO A 1 327 ? -5.828 -31.719 -0.905 1 89.69 327 PRO A N 1
ATOM 2678 C CA . PRO A 1 327 ? -6.047 -31.859 0.535 1 89.69 327 PRO A CA 1
ATOM 2679 C C . PRO A 1 327 ? -4.789 -31.594 1.355 1 89.69 327 PRO A C 1
ATOM 2681 O O . PRO A 1 327 ? -4.879 -31.172 2.512 1 89.69 327 PRO A O 1
ATOM 2684 N N . ASN A 1 328 ? -3.645 -31.766 0.767 1 89.12 328 ASN A N 1
ATOM 2685 C CA . ASN A 1 328 ? -2.406 -31.547 1.502 1 89.12 328 ASN A CA 1
ATOM 2686 C C . ASN A 1 328 ? -2.035 -30.062 1.529 1 89.12 328 ASN A C 1
ATOM 2688 O O . ASN A 1 328 ? -1.001 -29.688 2.084 1 89.12 328 ASN A O 1
ATOM 2692 N N . GLY A 1 329 ? -2.764 -29.266 0.79 1 90.69 329 GLY A N 1
ATOM 2693 C CA . GLY A 1 329 ? -2.57 -27.828 0.899 1 90.69 329 GLY A CA 1
ATOM 2694 C C . GLY A 1 329 ? -1.875 -27.219 -0.307 1 90.69 329 GLY A C 1
ATOM 2695 O O . GLY A 1 329 ? -1.745 -26 -0.409 1 90.69 329 GLY A O 1
ATOM 2696 N N . MET A 1 330 ? -1.46 -28.047 -1.204 1 93.75 330 MET A N 1
ATOM 2697 C CA . MET A 1 330 ? -0.777 -27.547 -2.396 1 93.75 330 MET A CA 1
ATOM 2698 C C . MET A 1 330 ? -1.773 -26.953 -3.387 1 93.75 330 MET A C 1
ATOM 2700 O O . MET A 1 330 ? -2.854 -27.5 -3.596 1 93.75 330 MET A O 1
ATOM 2704 N N . ILE A 1 331 ? -1.388 -25.844 -3.912 1 96.56 331 ILE A N 1
ATOM 2705 C CA . ILE A 1 331 ? -2.209 -25.266 -4.969 1 96.56 331 ILE A CA 1
ATOM 2706 C C . ILE A 1 331 ? -2.02 -26.062 -6.262 1 96.56 331 ILE A C 1
ATOM 2708 O O . ILE A 1 331 ? -0.913 -26.125 -6.801 1 96.56 331 ILE A O 1
ATOM 2712 N N . ILE A 1 332 ? -3.047 -26.594 -6.773 1 96.56 332 ILE A N 1
ATOM 2713 C CA . ILE A 1 332 ? -2.887 -27.484 -7.906 1 96.56 332 ILE A CA 1
ATOM 2714 C C . ILE A 1 332 ? -3.625 -26.922 -9.117 1 96.56 332 ILE A C 1
ATOM 2716 O O . ILE A 1 332 ? -3.479 -27.438 -10.234 1 96.56 332 ILE A O 1
ATOM 2720 N N . PHE A 1 333 ? -4.406 -25.891 -8.859 1 96.88 333 PHE A N 1
ATOM 2721 C CA . PHE A 1 333 ? -5.16 -25.297 -9.961 1 96.88 333 PHE A CA 1
ATOM 2722 C C . PHE A 1 333 ? -5.398 -23.812 -9.727 1 96.88 333 PHE A C 1
ATOM 2724 O O . PHE A 1 333 ? -5.703 -23.406 -8.609 1 96.88 333 PHE A O 1
ATOM 2731 N N . ILE A 1 334 ? -5.246 -23 -10.758 1 97.31 334 ILE A N 1
ATOM 2732 C CA . ILE A 1 334 ? -5.594 -21.578 -10.766 1 97.31 334 ILE A CA 1
ATOM 2733 C C . ILE A 1 334 ? -6.184 -21.203 -12.117 1 97.31 334 ILE A C 1
ATOM 2735 O O . ILE A 1 334 ? -5.641 -21.578 -13.164 1 97.31 334 ILE A O 1
ATOM 2739 N N . SER A 1 335 ? -7.293 -20.594 -12.156 1 95.62 335 SER A N 1
ATOM 2740 C CA . SER A 1 335 ? -7.961 -20.203 -13.398 1 95.62 335 SER A CA 1
ATOM 2741 C C . SER A 1 335 ? -7.371 -18.906 -13.961 1 95.62 335 SER A C 1
ATOM 2743 O O . SER A 1 335 ? -6.547 -18.266 -13.312 1 95.62 335 SER A O 1
ATOM 2745 N N . ASN A 1 336 ? -7.809 -18.625 -15.148 1 93.12 336 ASN A N 1
ATOM 2746 C CA . ASN A 1 336 ? -7.586 -17.281 -15.664 1 93.12 336 ASN A CA 1
ATOM 2747 C C . ASN A 1 336 ? -8.484 -16.25 -14.977 1 93.12 336 ASN A C 1
ATOM 2749 O O . ASN A 1 336 ? -9.359 -16.625 -14.188 1 93.12 336 ASN A O 1
ATOM 2753 N N . ALA A 1 337 ? -8.195 -15.008 -15.266 1 93.62 337 ALA A N 1
ATOM 2754 C CA . ALA A 1 337 ? -8.953 -13.93 -14.625 1 93.62 337 ALA A CA 1
ATOM 2755 C C . ALA A 1 337 ? -10.359 -13.828 -15.203 1 93.62 337 ALA A C 1
ATOM 2757 O O . ALA A 1 337 ? -10.547 -13.93 -16.422 1 93.62 337 ALA A O 1
ATOM 2758 N N . PHE A 1 338 ? -11.352 -13.734 -14.344 1 92.94 338 PHE A N 1
ATOM 2759 C CA . PHE A 1 338 ? -12.734 -13.422 -14.703 1 92.94 338 PHE A CA 1
ATOM 2760 C C . PHE A 1 338 ? -13.156 -12.086 -14.094 1 92.94 338 PHE A C 1
ATOM 2762 O O . PHE A 1 338 ? -12.562 -11.625 -13.117 1 92.94 338 PHE A O 1
ATOM 2769 N N . GLY A 1 339 ? -14.109 -11.43 -14.703 1 91 339 GLY A N 1
ATOM 2770 C CA . GLY A 1 339 ? -14.617 -10.203 -14.109 1 91 339 GLY A CA 1
ATOM 2771 C C . GLY A 1 339 ? -15.227 -10.406 -12.734 1 91 339 GLY A C 1
ATOM 2772 O O . GLY A 1 339 ? -15.812 -11.461 -12.461 1 91 339 GLY A O 1
ATOM 2773 N N . GLY A 1 340 ? -15.109 -9.406 -11.969 1 89.12 340 GLY A N 1
ATOM 2774 C CA . GLY A 1 340 ? -15.594 -9.477 -10.602 1 89.12 340 GLY A CA 1
ATOM 2775 C C . GLY A 1 340 ? -17.078 -9.773 -10.516 1 89.12 340 GLY A C 1
ATOM 2776 O O . GLY A 1 340 ? -17.562 -10.25 -9.484 1 89.12 340 GLY A O 1
ATOM 2777 N N . ARG A 1 341 ? -17.797 -9.609 -11.531 1 88.56 341 ARG A N 1
ATOM 2778 C CA . ARG A 1 341 ? -19.234 -9.828 -11.547 1 88.56 341 ARG A CA 1
ATOM 2779 C C . ARG A 1 341 ? -19.562 -11.305 -11.758 1 88.56 341 ARG A C 1
ATOM 2781 O O . ARG A 1 341 ? -20.688 -11.75 -11.469 1 88.56 341 ARG A O 1
ATOM 2788 N N . ALA A 1 342 ? -18.703 -12.047 -12.32 1 90.5 342 ALA A N 1
ATOM 2789 C CA . ALA A 1 342 ? -18.938 -13.453 -12.641 1 90.5 342 ALA A CA 1
ATOM 2790 C C . ALA A 1 342 ? -19.234 -14.266 -11.383 1 90.5 342 ALA A C 1
ATOM 2792 O O . ALA A 1 342 ? -18.609 -14.055 -10.344 1 90.5 342 ALA A O 1
ATOM 2793 N N . SER A 1 343 ? -20.188 -15.086 -11.43 1 88.62 343 SER A N 1
ATOM 2794 C CA . SER A 1 343 ? -20.531 -15.961 -10.312 1 88.62 343 SER A CA 1
ATOM 2795 C C . SER A 1 343 ? -19.516 -17.094 -10.172 1 88.62 343 SER A C 1
ATOM 2797 O O . SER A 1 343 ? -18.859 -17.469 -11.148 1 88.62 343 SER A O 1
ATOM 2799 N N . ASP A 1 344 ? -19.391 -17.625 -9 1 88.31 344 ASP A N 1
ATOM 2800 C CA . ASP A 1 344 ? -18.5 -18.75 -8.758 1 88.31 344 ASP A CA 1
ATOM 2801 C C . ASP A 1 344 ? -18.875 -19.953 -9.633 1 88.31 344 ASP A C 1
ATOM 2803 O O . ASP A 1 344 ? -18 -20.672 -10.109 1 88.31 344 ASP A O 1
ATOM 2807 N N . LYS A 1 345 ? -20.188 -20.109 -9.867 1 87.12 345 LYS A N 1
ATOM 2808 C CA . LYS A 1 345 ? -20.672 -21.172 -10.742 1 87.12 345 LYS A CA 1
ATOM 2809 C C . LYS A 1 345 ? -20.156 -20.984 -12.172 1 87.12 345 LYS A C 1
ATOM 2811 O O . LYS A 1 345 ? -19.609 -21.906 -12.766 1 87.12 345 LYS A O 1
ATOM 2816 N N . PHE A 1 346 ? -20.297 -19.781 -12.617 1 89.06 346 PHE A N 1
ATOM 2817 C CA . PHE A 1 346 ? -19.891 -19.469 -13.977 1 89.06 346 PHE A CA 1
ATOM 2818 C C . PHE A 1 346 ? -18.406 -19.688 -14.164 1 89.06 346 PHE A C 1
ATOM 2820 O O . PHE A 1 346 ? -17.969 -20.281 -15.156 1 89.06 346 PHE A O 1
ATOM 2827 N N . ILE A 1 347 ? -17.625 -19.312 -13.25 1 92.44 347 ILE A N 1
ATOM 2828 C CA . ILE A 1 347 ? -16.172 -19.422 -13.312 1 92.44 347 ILE A CA 1
ATOM 2829 C C . ILE A 1 347 ? -15.758 -20.891 -13.312 1 92.44 347 ILE A C 1
ATOM 2831 O O . ILE A 1 347 ? -14.883 -21.297 -14.078 1 92.44 347 ILE A O 1
ATOM 2835 N N . THR A 1 348 ? -16.359 -21.656 -12.5 1 90.5 348 THR A N 1
ATOM 2836 C CA . THR A 1 348 ? -16.047 -23.078 -12.414 1 90.5 348 THR A CA 1
ATOM 2837 C C . THR A 1 348 ? -16.375 -23.781 -13.727 1 90.5 348 THR A C 1
ATOM 2839 O O . THR A 1 348 ? -15.609 -24.609 -14.203 1 90.5 348 THR A O 1
ATOM 2842 N N . GLU A 1 349 ? -17.516 -23.422 -14.297 1 87.44 349 GLU A N 1
ATOM 2843 C CA . GLU A 1 349 ? -17.953 -24.047 -15.547 1 87.44 349 GLU A CA 1
ATOM 2844 C C . GLU A 1 349 ? -17.031 -23.672 -16.703 1 87.44 349 GLU A C 1
ATOM 2846 O O . GLU A 1 349 ? -16.766 -24.484 -17.578 1 87.44 349 GLU A O 1
ATOM 2851 N N . LYS A 1 350 ? -16.625 -22.469 -16.641 1 90.06 350 LYS A N 1
ATOM 2852 C CA . LYS A 1 350 ? -15.844 -21.969 -17.781 1 90.06 350 LYS A CA 1
ATOM 2853 C C . LYS A 1 350 ? -14.352 -22.234 -17.578 1 90.06 350 LYS A C 1
ATOM 2855 O O . LYS A 1 350 ? -13.57 -22.156 -18.531 1 90.06 350 LYS A O 1
ATOM 2860 N N . SER A 1 351 ? -14.125 -22.578 -16.406 1 89.81 351 SER A N 1
ATOM 2861 C CA . SER A 1 351 ? -12.727 -22.891 -16.141 1 89.81 351 SER A CA 1
ATOM 2862 C C . SER A 1 351 ? -12.367 -24.297 -16.594 1 89.81 351 SER A C 1
ATOM 2864 O O . SER A 1 351 ? -13.258 -25.094 -16.891 1 89.81 351 SER A O 1
ATOM 2866 N N . ALA A 1 352 ? -11.18 -24.719 -16.828 1 85.81 352 ALA A N 1
ATOM 2867 C CA . ALA A 1 352 ? -10.727 -26.031 -17.266 1 85.81 352 ALA A CA 1
ATOM 2868 C C . ALA A 1 352 ? -10.602 -26.984 -16.078 1 85.81 352 ALA A C 1
ATOM 2870 O O . ALA A 1 352 ? -9.961 -28.031 -16.188 1 85.81 352 ALA A O 1
ATOM 2871 N N . LEU A 1 353 ? -11.242 -26.656 -14.969 1 89.75 353 LEU A N 1
ATOM 2872 C CA . LEU A 1 353 ? -11.086 -27.453 -13.75 1 89.75 353 LEU A CA 1
ATOM 2873 C C . LEU A 1 353 ? -11.742 -28.812 -13.898 1 89.75 353 LEU A C 1
ATOM 2875 O O . LEU A 1 353 ? -11.141 -29.844 -13.57 1 89.75 353 LEU A O 1
ATOM 2879 N N . LEU A 1 354 ? -12.969 -28.859 -14.406 1 86.06 354 LEU A N 1
ATOM 2880 C CA . LEU A 1 354 ? -13.742 -30.094 -14.477 1 86.06 354 LEU A CA 1
ATOM 2881 C C . LEU A 1 354 ? -13.141 -31.062 -15.484 1 86.06 354 LEU A C 1
ATOM 2883 O O . LEU A 1 354 ? -13.297 -32.281 -15.344 1 86.06 354 LEU A O 1
ATOM 2887 N N . SER A 1 355 ? -12.453 -30.469 -16.422 1 87 355 SER A N 1
ATOM 2888 C CA . SER A 1 355 ? -11.82 -31.328 -17.422 1 87 355 SER A CA 1
ATOM 2889 C C . SER A 1 355 ? -10.648 -32.094 -16.812 1 87 355 SER A C 1
ATOM 2891 O O . SER A 1 355 ? -10.227 -33.125 -17.359 1 87 355 SER A O 1
ATOM 2893 N N . LYS A 1 356 ? -10.148 -31.688 -15.695 1 89.31 356 LYS A N 1
ATOM 2894 C CA . LYS A 1 356 ? -9.008 -32.312 -15.047 1 89.31 356 LYS A CA 1
ATOM 2895 C C . LYS A 1 356 ? -9.469 -33.406 -14.094 1 89.31 356 LYS A C 1
ATOM 2897 O O . LYS A 1 356 ? -8.664 -34.25 -13.656 1 89.31 356 LYS A O 1
ATOM 2902 N N . MET A 1 357 ? -10.688 -33.5 -13.836 1 88.69 357 MET A N 1
ATOM 2903 C CA . MET A 1 357 ? -11.203 -34.406 -12.828 1 88.69 357 MET A CA 1
ATOM 2904 C C . MET A 1 357 ? -11.586 -35.75 -13.461 1 88.69 357 MET A C 1
ATOM 2906 O O . MET A 1 357 ? -11.844 -35.844 -14.664 1 88.69 357 MET A O 1
ATOM 2910 N N . GLN A 1 358 ? -11.531 -36.75 -12.633 1 88.38 358 GLN A N 1
ATOM 2911 C CA . GLN A 1 358 ? -11.891 -38.125 -13.047 1 88.38 358 GLN A CA 1
ATOM 2912 C C . GLN A 1 358 ? -13.141 -38.594 -12.328 1 88.38 358 GLN A C 1
ATOM 2914 O O . GLN A 1 358 ? -13.492 -38.094 -11.266 1 88.38 358 GLN A O 1
ATOM 2919 N N . LYS A 1 359 ? -13.695 -39.625 -12.969 1 89.06 359 LYS A N 1
ATOM 2920 C CA . LYS A 1 359 ? -14.875 -40.25 -12.367 1 89.06 359 LYS A CA 1
ATOM 2921 C C . LYS A 1 359 ? -14.57 -40.75 -10.969 1 89.06 359 LYS A C 1
ATOM 2923 O O . LYS A 1 359 ? -13.547 -41.406 -10.758 1 89.06 359 LYS A O 1
ATOM 2928 N N . GLY A 1 360 ? -15.383 -40.312 -10.078 1 87.25 360 GLY A N 1
ATOM 2929 C CA . GLY A 1 360 ? -15.219 -40.781 -8.711 1 87.25 360 GLY A CA 1
ATOM 2930 C C . GLY A 1 360 ? -14.531 -39.781 -7.809 1 87.25 360 GLY A C 1
ATOM 2931 O O . GLY A 1 360 ? -14.492 -39.969 -6.59 1 87.25 360 GLY A O 1
ATOM 2932 N N . ASP A 1 361 ? -14.031 -38.75 -8.352 1 89.94 361 ASP A N 1
ATOM 2933 C CA . ASP A 1 361 ? -13.375 -37.719 -7.574 1 89.94 361 ASP A CA 1
ATOM 2934 C C . ASP A 1 361 ? -14.391 -36.844 -6.824 1 89.94 361 ASP A C 1
ATOM 2936 O O . ASP A 1 361 ? -15.531 -36.688 -7.273 1 89.94 361 ASP A O 1
ATOM 2940 N N . TYR A 1 362 ? -13.953 -36.375 -5.684 1 89.56 362 TYR A N 1
ATOM 2941 C CA . TYR A 1 362 ? -14.781 -35.438 -4.91 1 89.56 362 TYR A CA 1
ATOM 2942 C C . TYR A 1 362 ? -14.227 -34.031 -4.977 1 89.56 362 TYR A C 1
ATOM 2944 O O . TYR A 1 362 ? -13.016 -33.812 -4.855 1 89.56 362 TYR A O 1
ATOM 2952 N N . ILE A 1 363 ? -15.094 -33.094 -5.184 1 90.25 363 ILE A N 1
ATOM 2953 C CA . ILE A 1 363 ? -14.773 -31.672 -5.121 1 90.25 363 ILE A CA 1
ATOM 2954 C C . ILE A 1 363 ? -15.414 -31.031 -3.889 1 90.25 363 ILE A C 1
ATOM 2956 O O . ILE A 1 363 ? -16.609 -31.234 -3.641 1 90.25 363 ILE A O 1
ATOM 2960 N N . MET A 1 364 ? -14.648 -30.375 -3.154 1 89.44 364 MET A N 1
ATOM 2961 C CA . MET A 1 364 ? -15.172 -29.656 -1.999 1 89.44 364 MET A CA 1
ATOM 2962 C C . MET A 1 364 ? -15.281 -28.172 -2.297 1 89.44 364 MET A C 1
ATOM 2964 O O . MET A 1 364 ? -14.336 -27.547 -2.789 1 89.44 364 MET A O 1
ATOM 2968 N N . ALA A 1 365 ? -16.406 -27.594 -2.133 1 87.69 365 ALA A N 1
ATOM 2969 C CA . ALA A 1 365 ? -16.656 -26.188 -2.41 1 87.69 365 ALA A CA 1
ATOM 2970 C C . ALA A 1 365 ? -17.609 -25.578 -1.391 1 87.69 365 ALA A C 1
ATOM 2972 O O . ALA A 1 365 ? -18.172 -26.297 -0.562 1 87.69 365 ALA A O 1
ATOM 2973 N N . ASP A 1 366 ? -17.609 -24.266 -1.413 1 81.25 366 ASP A N 1
ATOM 2974 C CA . ASP A 1 366 ? -18.562 -23.562 -0.552 1 81.25 366 ASP A CA 1
ATOM 2975 C C . ASP A 1 366 ? -19.969 -23.609 -1.137 1 81.25 366 ASP A C 1
ATOM 2977 O O . ASP A 1 366 ? -20.156 -24.016 -2.283 1 81.25 366 ASP A O 1
ATOM 2981 N N . ARG A 1 367 ? -20.953 -23.219 -0.415 1 73.69 367 ARG A N 1
ATOM 2982 C CA . ARG A 1 367 ? -22.359 -23.297 -0.786 1 73.69 367 ARG A CA 1
ATOM 2983 C C . ARG A 1 367 ? -22.656 -22.406 -1.99 1 73.69 367 ARG A C 1
ATOM 2985 O O . ARG A 1 367 ? -23.594 -22.672 -2.738 1 73.69 367 ARG A O 1
ATOM 2992 N N . GLY A 1 368 ? -21.781 -21.469 -2.188 1 72.31 368 GLY A N 1
ATOM 2993 C CA . GLY A 1 368 ? -22.016 -20.562 -3.289 1 72.31 368 GLY A CA 1
ATOM 2994 C C . GLY A 1 368 ? -21.734 -21.172 -4.648 1 72.31 368 GLY A C 1
ATOM 2995 O O . GLY A 1 368 ? -22.188 -20.656 -5.676 1 72.31 368 GLY A O 1
ATOM 2996 N N . PHE A 1 369 ? -21.109 -22.312 -4.555 1 81.12 369 PHE A N 1
ATOM 2997 C CA . PHE A 1 369 ? -20.797 -22.984 -5.809 1 81.12 369 PHE A CA 1
ATOM 2998 C C . PHE A 1 369 ? -21.969 -23.859 -6.266 1 81.12 369 PHE A C 1
ATOM 3000 O O . PHE A 1 369 ? -22.047 -25.031 -5.914 1 81.12 369 PHE A O 1
ATOM 3007 N N . LEU A 1 370 ? -22.859 -23.359 -6.973 1 77.5 370 LEU A N 1
ATOM 3008 C CA . LEU A 1 370 ? -24.031 -24.078 -7.465 1 77.5 370 LEU A CA 1
ATOM 3009 C C . LEU A 1 370 ? -23.703 -24.844 -8.742 1 77.5 370 LEU A C 1
ATOM 3011 O O . LEU A 1 370 ? -24.312 -24.609 -9.789 1 77.5 370 LEU A O 1
ATOM 3015 N N . ILE A 1 371 ? -22.75 -25.719 -8.68 1 76.5 371 ILE A N 1
ATOM 3016 C CA . ILE A 1 371 ? -22.266 -26.406 -9.867 1 76.5 371 ILE A CA 1
ATOM 3017 C C . ILE A 1 371 ? -22.703 -27.875 -9.828 1 76.5 371 ILE A C 1
ATOM 3019 O O . ILE A 1 371 ? -22.156 -28.703 -10.547 1 76.5 371 ILE A O 1
ATOM 3023 N N . LYS A 1 372 ? -23.656 -28.25 -9 1 78.69 372 LYS A N 1
ATOM 3024 C CA . LYS A 1 372 ? -24.062 -29.641 -8.828 1 78.69 372 LYS A CA 1
ATOM 3025 C C . LYS A 1 372 ? -24.5 -30.25 -10.156 1 78.69 372 LYS A C 1
ATOM 3027 O O . LYS A 1 372 ? -24.078 -31.359 -10.508 1 78.69 372 LYS A O 1
ATOM 3032 N N . ASN A 1 373 ? -25.281 -29.531 -10.867 1 77.88 373 ASN A N 1
ATOM 3033 C CA . ASN A 1 373 ? -25.812 -30.062 -12.125 1 77.88 373 ASN A CA 1
ATOM 3034 C C . ASN A 1 373 ? -24.703 -30.297 -13.141 1 77.88 373 ASN A C 1
ATOM 3036 O O . ASN A 1 373 ? -24.75 -31.266 -13.891 1 77.88 373 ASN A O 1
ATOM 3040 N N . TYR A 1 374 ? -23.766 -29.5 -13.062 1 79 374 TYR A N 1
ATOM 3041 C CA . TYR A 1 374 ? -22.672 -29.578 -14.031 1 79 374 TYR A CA 1
ATOM 3042 C C . TYR A 1 374 ? -21.703 -30.703 -13.664 1 79 374 TYR A C 1
ATOM 3044 O O . TYR A 1 374 ? -21.172 -31.375 -14.547 1 79 374 TYR A O 1
ATOM 3052 N N . VAL A 1 375 ? -21.562 -30.938 -12.461 1 80.62 375 VAL A N 1
ATOM 3053 C CA . VAL A 1 375 ? -20.609 -31.938 -11.961 1 80.62 375 VAL A CA 1
ATOM 3054 C C . VAL A 1 375 ? -21.219 -33.344 -12.062 1 80.62 375 VAL A C 1
ATOM 3056 O O . VAL A 1 375 ? -20.5 -34.312 -12.328 1 80.62 375 VAL A O 1
ATOM 3059 N N . GLU A 1 376 ? -22.484 -33.469 -11.859 1 77.88 376 GLU A N 1
ATOM 3060 C CA . GLU A 1 376 ? -23.156 -34.75 -11.867 1 77.88 376 GLU A CA 1
ATOM 3061 C C . GLU A 1 376 ? -22.984 -35.469 -13.219 1 77.88 376 GLU A C 1
ATOM 3063 O O . GLU A 1 376 ? -22.828 -36.688 -13.281 1 77.88 376 GLU A O 1
ATOM 3068 N N . ASN A 1 377 ? -22.906 -34.688 -14.211 1 78.31 377 ASN A N 1
ATOM 3069 C CA . ASN A 1 377 ? -22.797 -35.25 -15.555 1 78.31 377 ASN A CA 1
ATOM 3070 C C . ASN A 1 377 ? -21.391 -35.812 -15.797 1 78.31 377 ASN A C 1
ATOM 3072 O O . ASN A 1 377 ? -21.203 -36.656 -16.672 1 78.31 377 ASN A O 1
ATOM 3076 N N . THR A 1 378 ? -20.438 -35.469 -14.984 1 80.31 378 THR A N 1
ATOM 3077 C CA . THR A 1 378 ? -19.062 -35.875 -15.203 1 80.31 378 THR A CA 1
ATOM 3078 C C . THR A 1 378 ? -18.688 -37.031 -14.273 1 80.31 378 THR A C 1
ATOM 3080 O O . THR A 1 378 ? -17.609 -37.625 -14.406 1 80.31 378 THR A O 1
ATOM 3083 N N . GLY A 1 379 ? -19.562 -37.531 -13.422 1 81.81 379 GLY A N 1
ATOM 3084 C CA . GLY A 1 379 ? -19.266 -38.562 -12.469 1 81.81 379 GLY A CA 1
ATOM 3085 C C . GLY A 1 379 ? -18.516 -38.094 -11.25 1 81.81 379 GLY A C 1
ATOM 3086 O O . GLY A 1 379 ? -18.078 -38.906 -10.414 1 81.81 379 GLY A O 1
ATOM 3087 N N . VAL A 1 380 ? -18.25 -36.812 -11.188 1 86.12 380 VAL A N 1
ATOM 3088 C CA . VAL A 1 380 ? -17.594 -36.188 -10.039 1 86.12 380 VAL A CA 1
ATOM 3089 C C . VAL A 1 380 ? -18.625 -35.844 -8.977 1 86.12 380 VAL A C 1
ATOM 3091 O O . VAL A 1 380 ? -19.781 -35.531 -9.305 1 86.12 380 VAL A O 1
ATOM 3094 N N . GLU A 1 381 ? -18.281 -36 -7.699 1 85.44 381 GLU A N 1
ATOM 3095 C CA . GLU A 1 381 ? -19.203 -35.656 -6.609 1 85.44 381 GLU A CA 1
ATOM 3096 C C . GLU A 1 381 ? -18.828 -34.344 -5.949 1 85.44 381 GLU A C 1
ATOM 3098 O O . GLU A 1 381 ? -17.656 -34.062 -5.734 1 85.44 381 GLU A O 1
ATOM 3103 N N . LEU A 1 382 ? -19.797 -33.594 -5.703 1 83.62 382 LEU A N 1
ATOM 3104 C CA . LEU A 1 382 ? -19.625 -32.281 -5.062 1 83.62 382 LEU A CA 1
ATOM 3105 C C . LEU A 1 382 ? -19.984 -32.375 -3.584 1 83.62 382 LEU A C 1
ATOM 3107 O O . LEU A 1 382 ? -21.078 -32.812 -3.227 1 83.62 382 LEU A O 1
ATOM 3111 N N . LEU A 1 383 ? -19.109 -32.062 -2.777 1 79.69 383 LEU A N 1
ATOM 3112 C CA . LEU A 1 383 ? -19.344 -31.984 -1.339 1 79.69 383 LEU A CA 1
ATOM 3113 C C . LEU A 1 383 ? -19.625 -30.547 -0.907 1 79.69 383 LEU A C 1
ATOM 3115 O O . LEU A 1 383 ? -18.734 -29.688 -1.004 1 79.69 383 LEU A O 1
ATOM 3119 N N . LEU A 1 384 ? -20.844 -30.172 -0.59 1 73.12 384 LEU A N 1
ATOM 3120 C CA . LEU A 1 384 ? -21.281 -28.844 -0.13 1 73.12 384 LEU A CA 1
ATOM 3121 C C . LEU A 1 384 ? -21.781 -28.922 1.312 1 73.12 384 LEU A C 1
ATOM 3123 O O . LEU A 1 384 ? -22.312 -29.938 1.743 1 73.12 384 LEU A O 1
ATOM 3127 N N . PRO A 1 385 ? -21.484 -27.766 2.043 1 64.25 385 PRO A N 1
ATOM 3128 C CA . PRO A 1 385 ? -22.141 -27.719 3.35 1 64.25 385 PRO A CA 1
ATOM 3129 C C . PRO A 1 385 ? -23.656 -27.719 3.244 1 64.25 385 PRO A C 1
ATOM 3131 O O . PRO A 1 385 ? -24.219 -27.281 2.23 1 64.25 385 PRO A O 1
ATOM 3134 N N . ALA A 1 386 ? -24.375 -28.438 4.117 1 56.38 386 ALA A N 1
ATOM 3135 C CA . ALA A 1 386 ? -25.828 -28.562 4.082 1 56.38 386 ALA A CA 1
ATOM 3136 C C . ALA A 1 386 ? -26.5 -27.219 4.328 1 56.38 386 ALA A C 1
ATOM 3138 O O . ALA A 1 386 ? -25.953 -26.375 5.047 1 56.38 386 ALA A O 1
ATOM 3139 N N . PHE A 1 387 ? -27.375 -26.656 3.359 1 52.19 387 PHE A N 1
ATOM 3140 C CA . PHE A 1 387 ? -28.156 -25.438 3.438 1 52.19 387 PHE A CA 1
ATOM 3141 C C . PHE A 1 387 ? -29.266 -25.562 4.469 1 52.19 387 PHE A C 1
ATOM 3143 O O . PHE A 1 387 ? -29.891 -26.609 4.582 1 52.19 387 PHE A O 1
ATOM 3150 N N . THR A 1 388 ? -29.203 -24.703 5.547 1 44.72 388 THR A N 1
ATOM 3151 C CA . THR A 1 388 ? -30.469 -24.609 6.27 1 44.72 388 THR A CA 1
ATOM 3152 C C . THR A 1 388 ? -31.531 -23.938 5.414 1 44.72 388 THR A C 1
ATOM 3154 O O . THR A 1 388 ? -31.625 -22.703 5.391 1 44.72 388 THR A O 1
ATOM 3157 N N . VAL A 1 389 ? -31.469 -24.109 4.145 1 41.5 389 VAL A N 1
ATOM 3158 C CA . VAL A 1 389 ? -32.531 -23.359 3.496 1 41.5 389 VAL A CA 1
ATOM 3159 C C . VAL A 1 389 ? -33.875 -23.719 4.125 1 41.5 389 VAL A C 1
ATOM 3161 O O . VAL A 1 389 ? -34.344 -24.859 4.008 1 41.5 389 VAL A O 1
ATOM 3164 N N . GLY A 1 390 ? -34.594 -22.734 4.816 1 43.94 390 GLY A N 1
ATOM 3165 C CA . GLY A 1 390 ? -35.938 -22.719 5.367 1 43.94 390 GLY A CA 1
ATOM 3166 C C . GLY A 1 390 ? -36.062 -23.594 6.602 1 43.94 390 GLY A C 1
ATOM 3167 O O . GLY A 1 390 ? -37.156 -23.672 7.195 1 43.94 390 GLY A O 1
ATOM 3168 N N . GLN A 1 391 ? -35.375 -24.828 6.605 1 47.09 391 GLN A N 1
ATOM 3169 C CA . GLN A 1 391 ? -35.75 -25.719 7.715 1 47.09 391 GLN A CA 1
ATOM 3170 C C . GLN A 1 391 ? -35.031 -25.281 9 1 47.09 391 GLN A C 1
ATOM 3172 O O . GLN A 1 391 ? -33.906 -24.781 8.961 1 47.09 391 GLN A O 1
ATOM 3177 N N . ASP A 1 392 ? -35.812 -24.953 10.039 1 51.12 392 ASP A N 1
ATOM 3178 C CA . ASP A 1 392 ? -35.594 -24.531 11.414 1 51.12 392 ASP A CA 1
ATOM 3179 C C . ASP A 1 392 ? -34.375 -25.234 12.008 1 51.12 392 ASP A C 1
ATOM 3181 O O . ASP A 1 392 ? -33.656 -24.672 12.82 1 51.12 392 ASP A O 1
ATOM 3185 N N . GLN A 1 393 ? -34.312 -26.594 11.859 1 54.22 393 GLN A N 1
ATOM 3186 C CA . GLN A 1 393 ? -33.312 -27.406 12.539 1 54.22 393 GLN A CA 1
ATOM 3187 C C . GLN A 1 393 ? -32.594 -28.344 11.57 1 54.22 393 GLN A C 1
ATOM 3189 O O . GLN A 1 393 ? -33.25 -29.078 10.812 1 54.22 393 GLN A O 1
ATOM 3194 N N . LEU A 1 394 ? -31.5 -28.016 11.078 1 57.59 394 LEU A N 1
ATOM 3195 C CA . LEU A 1 394 ? -30.719 -28.969 10.281 1 57.59 394 LEU A CA 1
ATOM 3196 C C . LEU A 1 394 ? -30.641 -30.328 10.977 1 57.59 394 LEU A C 1
ATOM 3198 O O . LEU A 1 394 ? -30.547 -30.391 12.203 1 57.59 394 LEU A O 1
ATOM 3202 N N . HIS A 1 395 ? -31.094 -31.391 10.289 1 62.97 395 HIS A N 1
ATOM 3203 C CA . HIS A 1 395 ? -30.891 -32.75 10.836 1 62.97 395 HIS A CA 1
ATOM 3204 C C . HIS A 1 395 ? -29.484 -32.906 11.398 1 62.97 395 HIS A C 1
ATOM 3206 O O . HIS A 1 395 ? -28.531 -32.344 10.859 1 62.97 395 HIS A O 1
ATOM 3212 N N . PRO A 1 396 ? -29.375 -33.344 12.625 1 58.34 396 PRO A N 1
ATOM 3213 C CA . PRO A 1 396 ? -28.109 -33.5 13.32 1 58.34 396 PRO A CA 1
ATOM 3214 C C . PRO A 1 396 ? -26.984 -34 12.398 1 58.34 396 PRO A C 1
ATOM 3216 O O . PRO A 1 396 ? -25.828 -33.594 12.547 1 58.34 396 PRO A O 1
ATOM 3219 N N . LEU A 1 397 ? -27.391 -34.844 11.414 1 60.97 397 LEU A N 1
ATOM 3220 C CA . LEU A 1 397 ? -26.391 -35.375 10.508 1 60.97 397 LEU A CA 1
ATOM 3221 C C . LEU A 1 397 ? -25.891 -34.281 9.562 1 60.97 397 LEU A C 1
ATOM 3223 O O . LEU A 1 397 ? -24.703 -34.25 9.234 1 60.97 397 LEU A O 1
ATOM 3227 N N . ASP A 1 398 ? -26.797 -33.406 9.242 1 64.06 398 ASP A N 1
ATOM 3228 C CA . ASP A 1 398 ? -26.422 -32.344 8.32 1 64.06 398 ASP A CA 1
ATOM 3229 C C . ASP A 1 398 ? -25.531 -31.312 9.008 1 64.06 398 ASP A C 1
ATOM 3231 O O . ASP A 1 398 ? -24.625 -30.75 8.391 1 64.06 398 ASP A O 1
ATOM 3235 N N . ILE A 1 399 ? -25.828 -31.203 10.266 1 63.94 399 ILE A N 1
ATOM 3236 C CA . ILE A 1 399 ? -25.016 -30.266 11.047 1 63.94 399 ILE A CA 1
ATOM 3237 C C . ILE A 1 399 ? -23.594 -30.797 11.148 1 63.94 399 ILE A C 1
ATOM 3239 O O . ILE A 1 399 ? -22.641 -30.031 10.977 1 63.94 399 ILE A O 1
ATOM 3243 N N . GLU A 1 400 ? -23.531 -32.125 11.414 1 64.62 400 GLU A N 1
ATOM 3244 C CA . GLU A 1 400 ? -22.203 -32.719 11.547 1 64.62 400 GLU A CA 1
ATOM 3245 C C . GLU A 1 400 ? -21.438 -32.656 10.227 1 64.62 400 GLU A C 1
ATOM 3247 O O . GLU A 1 400 ? -20.25 -32.344 10.211 1 64.62 400 GLU A O 1
ATOM 3252 N N . LYS A 1 401 ? -22.125 -32.906 9.109 1 64.12 401 LYS A N 1
ATOM 3253 C CA . LYS A 1 401 ? -21.5 -32.875 7.793 1 64.12 401 LYS A CA 1
ATOM 3254 C C . LYS A 1 401 ? -21.016 -31.453 7.465 1 64.12 401 LYS A C 1
ATOM 3256 O O . LYS A 1 401 ? -19.922 -31.266 6.93 1 64.12 401 LYS A O 1
ATOM 3261 N N . THR A 1 402 ? -21.844 -30.531 7.855 1 69 402 THR A N 1
ATOM 3262 C CA . THR A 1 402 ? -21.516 -29.141 7.598 1 69 402 THR A CA 1
ATOM 3263 C C . THR A 1 402 ? -20.297 -28.703 8.422 1 69 402 THR A C 1
ATOM 3265 O O . THR A 1 402 ? -19.438 -27.984 7.926 1 69 402 THR A O 1
ATOM 3268 N N . ARG A 1 403 ? -20.328 -29.172 9.586 1 68.81 403 ARG A N 1
ATOM 3269 C CA . ARG A 1 403 ? -19.203 -28.844 10.445 1 68.81 403 ARG A CA 1
ATOM 3270 C C . ARG A 1 403 ? -17.906 -29.453 9.914 1 68.81 403 ARG A C 1
ATOM 3272 O O . ARG A 1 403 ? -16.859 -28.797 9.914 1 68.81 403 ARG A O 1
ATOM 3279 N N . LYS A 1 404 ? -18.062 -30.766 9.484 1 67.12 404 LYS A N 1
ATOM 3280 C CA . LYS A 1 404 ? -16.906 -31.453 8.922 1 67.12 404 LYS A CA 1
ATOM 3281 C C . LYS A 1 404 ? -16.391 -30.734 7.688 1 67.12 404 LYS A C 1
ATOM 3283 O O . LYS A 1 404 ? -15.18 -30.562 7.527 1 67.12 404 LYS A O 1
ATOM 3288 N N . LEU A 1 405 ? -17.297 -30.266 6.902 1 72.38 405 LEU A N 1
ATOM 3289 C CA . LEU A 1 405 ? -16.938 -29.578 5.672 1 72.38 405 LEU A CA 1
ATOM 3290 C C . LEU A 1 405 ? -16.281 -28.234 5.984 1 72.38 405 LEU A C 1
ATOM 3292 O O . LEU A 1 405 ? -15.289 -27.859 5.367 1 72.38 405 LEU A O 1
ATOM 3296 N N . ALA A 1 406 ? -16.875 -27.625 6.965 1 70.81 406 ALA A N 1
ATOM 3297 C CA . ALA A 1 406 ? -16.359 -26.312 7.352 1 70.81 406 ALA A CA 1
ATOM 3298 C C . ALA A 1 406 ? -14.93 -26.406 7.867 1 70.81 406 ALA A C 1
ATOM 3300 O O . ALA A 1 406 ? -14.102 -25.547 7.57 1 70.81 406 ALA A O 1
ATOM 3301 N N . ASN A 1 407 ? -14.641 -27.438 8.516 1 70.12 407 ASN A N 1
ATOM 3302 C CA . ASN A 1 407 ? -13.328 -27.609 9.125 1 70.12 407 ASN A CA 1
ATOM 3303 C C . ASN A 1 407 ? -12.234 -27.781 8.07 1 70.12 407 ASN A C 1
ATOM 3305 O O . ASN A 1 407 ? -11.102 -27.344 8.273 1 70.12 407 ASN A O 1
ATOM 3309 N N . VAL A 1 408 ? -12.648 -28.391 7.004 1 71.31 408 VAL A N 1
ATOM 3310 C CA . VAL A 1 408 ? -11.609 -28.672 6.023 1 71.31 408 VAL A CA 1
ATOM 3311 C C . VAL A 1 408 ? -11.578 -27.562 4.969 1 71.31 408 VAL A C 1
ATOM 3313 O O . VAL A 1 408 ? -10.531 -27.281 4.383 1 71.31 408 VAL A O 1
ATOM 3316 N N . ARG A 1 409 ? -12.648 -26.891 4.773 1 77.69 409 ARG A N 1
ATOM 3317 C CA . ARG A 1 409 ? -12.727 -25.781 3.824 1 77.69 409 ARG A CA 1
ATOM 3318 C C . ARG A 1 409 ? -11.867 -24.609 4.285 1 77.69 409 ARG A C 1
ATOM 3320 O O . ARG A 1 409 ? -11.406 -23.812 3.467 1 77.69 409 ARG A O 1
ATOM 3327 N N . ILE A 1 410 ? -11.625 -24.594 5.496 1 81.75 410 ILE A N 1
ATOM 3328 C CA . ILE A 1 410 ? -10.859 -23.5 6.09 1 81.75 410 ILE A CA 1
ATOM 3329 C C . ILE A 1 410 ? -9.445 -23.484 5.5 1 81.75 410 ILE A C 1
ATOM 3331 O O . ILE A 1 410 ? -8.812 -22.438 5.43 1 81.75 410 ILE A O 1
ATOM 3335 N N . HIS A 1 411 ? -9.086 -24.719 4.992 1 85.06 411 HIS A N 1
ATOM 3336 C CA . HIS A 1 411 ? -7.711 -24.812 4.508 1 85.06 411 HIS A CA 1
ATOM 3337 C C . HIS A 1 411 ? -7.523 -23.984 3.236 1 85.06 411 HIS A C 1
ATOM 3339 O O . HIS A 1 411 ? -6.477 -23.359 3.047 1 85.06 411 HIS A O 1
ATOM 3345 N N . VAL A 1 412 ? -8.508 -24.047 2.352 1 89.06 412 VAL A N 1
ATOM 3346 C CA . VAL A 1 412 ? -8.375 -23.234 1.143 1 89.06 412 VAL A CA 1
ATOM 3347 C C . VAL A 1 412 ? -8.375 -21.75 1.507 1 89.06 412 VAL A C 1
ATOM 3349 O O . VAL A 1 412 ? -7.648 -20.969 0.906 1 89.06 412 VAL A O 1
ATOM 3352 N N . GLU A 1 413 ? -9.18 -21.406 2.473 1 88.44 413 GLU A N 1
ATOM 3353 C CA . GLU A 1 413 ? -9.188 -20.031 2.947 1 88.44 413 GLU A CA 1
ATOM 3354 C C . GLU A 1 413 ? -7.832 -19.641 3.527 1 88.44 413 GLU A C 1
ATOM 3356 O O . GLU A 1 413 ? -7.352 -18.516 3.299 1 88.44 413 GLU A O 1
ATOM 3361 N N . ARG A 1 414 ? -7.27 -20.531 4.195 1 89.19 414 ARG A N 1
ATOM 3362 C CA . ARG A 1 414 ? -5.953 -20.281 4.777 1 89.19 414 ARG A CA 1
ATOM 3363 C C . ARG A 1 414 ? -4.898 -20.125 3.691 1 89.19 414 ARG A C 1
ATOM 3365 O O . ARG A 1 414 ? -4 -19.281 3.812 1 89.19 414 ARG A O 1
ATOM 3372 N N . VAL A 1 415 ? -4.992 -20.953 2.699 1 92.5 415 VAL A N 1
ATOM 3373 C CA . VAL A 1 415 ? -4.039 -20.859 1.6 1 92.5 415 VAL A CA 1
ATOM 3374 C C . VAL A 1 415 ? -4.188 -19.516 0.893 1 92.5 415 VAL A C 1
ATOM 3376 O O . VAL A 1 415 ? -3.195 -18.875 0.55 1 92.5 415 VAL A O 1
ATOM 3379 N N . ILE A 1 416 ? -5.379 -19.109 0.676 1 92.94 416 ILE A N 1
ATOM 3380 C CA . ILE A 1 416 ? -5.641 -17.828 0.031 1 92.94 416 ILE A CA 1
ATOM 3381 C C . ILE A 1 416 ? -5.098 -16.688 0.9 1 92.94 416 ILE A C 1
ATOM 3383 O O . ILE A 1 416 ? -4.5 -15.742 0.39 1 92.94 416 ILE A O 1
ATOM 3387 N N . VAL A 1 417 ? -5.281 -16.797 2.174 1 89.88 417 VAL A N 1
ATOM 3388 C CA . VAL A 1 417 ? -4.766 -15.805 3.105 1 89.88 417 VAL A CA 1
ATOM 3389 C C . VAL A 1 417 ? -3.24 -15.789 3.051 1 89.88 417 VAL A C 1
ATOM 3391 O O . VAL A 1 417 ? -2.627 -14.719 3.039 1 89.88 417 VAL A O 1
ATOM 3394 N N . GLN A 1 418 ? -2.691 -16.906 2.996 1 92.81 418 GLN A N 1
ATOM 3395 C CA . GLN A 1 418 ? -1.24 -17 2.885 1 92.81 418 GLN A CA 1
ATOM 3396 C C . GLN A 1 418 ? -0.743 -16.359 1.596 1 92.81 418 GLN A C 1
ATOM 3398 O O . GLN A 1 418 ? 0.251 -15.633 1.603 1 92.81 418 GLN A O 1
ATOM 3403 N N . LEU A 1 419 ? -1.409 -16.703 0.544 1 95 419 LEU A N 1
ATOM 3404 C CA . LEU A 1 419 ? -1.072 -16.125 -0.754 1 95 419 LEU A CA 1
ATOM 3405 C C . LEU A 1 419 ? -1.086 -14.602 -0.694 1 95 419 LEU A C 1
ATOM 3407 O O . LEU A 1 419 ? -0.139 -13.953 -1.139 1 95 419 LEU A O 1
ATOM 3411 N N . ARG A 1 420 ? -2.041 -14.047 -0.065 1 92.19 420 ARG A N 1
ATOM 3412 C CA . ARG A 1 420 ? -2.201 -12.594 0.029 1 92.19 420 ARG A CA 1
ATOM 3413 C C . ARG A 1 420 ? -1.177 -11.992 0.986 1 92.19 420 ARG A C 1
ATOM 3415 O O . ARG A 1 420 ? -0.682 -10.891 0.758 1 92.19 420 ARG A O 1
ATOM 3422 N N . ASN A 1 421 ? -0.89 -12.68 2.016 1 89.88 421 ASN A N 1
ATOM 3423 C CA . ASN A 1 421 ? 0.054 -12.18 3.01 1 89.88 421 ASN A CA 1
ATOM 3424 C C . ASN A 1 421 ? 1.49 -12.234 2.496 1 89.88 421 ASN A C 1
ATOM 3426 O O . ASN A 1 421 ? 2.289 -11.336 2.777 1 89.88 421 ASN A O 1
ATOM 3430 N N . LYS A 1 422 ? 1.746 -13.266 1.821 1 94.19 422 LYS A N 1
ATOM 3431 C CA . LYS A 1 422 ? 3.107 -13.422 1.319 1 94.19 422 LYS A CA 1
ATOM 3432 C C . LYS A 1 422 ? 3.371 -12.5 0.137 1 94.19 422 LYS A C 1
ATOM 3434 O O . LYS A 1 422 ? 4.445 -11.898 0.035 1 94.19 422 LYS A O 1
ATOM 3439 N N . TYR A 1 423 ? 2.408 -12.414 -0.694 1 96.62 423 TYR A N 1
ATOM 3440 C CA . TYR A 1 423 ? 2.596 -11.57 -1.868 1 96.62 423 TYR A CA 1
ATOM 3441 C C . TYR A 1 423 ? 1.558 -10.453 -1.91 1 96.62 423 TYR A C 1
ATOM 3443 O O . TYR A 1 423 ? 0.496 -10.609 -2.518 1 96.62 423 TYR A O 1
ATOM 3451 N N . LYS A 1 424 ? 1.99 -9.32 -1.472 1 94.12 424 LYS A N 1
ATOM 3452 C CA . LYS A 1 424 ? 1.126 -8.172 -1.23 1 94.12 424 LYS A CA 1
ATOM 3453 C C . LYS A 1 424 ? 0.691 -7.523 -2.543 1 94.12 424 LYS A C 1
ATOM 3455 O O . LYS A 1 424 ? -0.268 -6.75 -2.574 1 94.12 424 LYS A O 1
ATOM 3460 N N . ILE A 1 425 ? 1.353 -7.848 -3.604 1 94.5 425 ILE A N 1
ATOM 3461 C CA . ILE A 1 425 ? 0.998 -7.293 -4.906 1 94.5 425 ILE A CA 1
ATOM 3462 C C . ILE A 1 425 ? -0.438 -7.68 -5.254 1 94.5 425 ILE A C 1
ATOM 3464 O O . ILE A 1 425 ? -1.101 -6.984 -6.031 1 94.5 425 ILE A O 1
ATOM 3468 N N . LEU A 1 426 ? -0.919 -8.734 -4.633 1 94.06 426 LEU A N 1
ATOM 3469 C CA . LEU A 1 426 ? -2.234 -9.258 -4.98 1 94.06 426 LEU A CA 1
ATOM 3470 C C . LEU A 1 426 ? -3.328 -8.555 -4.184 1 94.06 426 LEU A C 1
ATOM 3472 O O . LEU A 1 426 ? -4.516 -8.703 -4.488 1 94.06 426 LEU A O 1
ATOM 3476 N N . TYR A 1 427 ? -2.943 -7.793 -3.17 1 86.38 427 TYR A N 1
ATOM 3477 C CA . TYR A 1 427 ? -3.998 -7.305 -2.287 1 86.38 427 TYR A CA 1
ATOM 3478 C C . TYR A 1 427 ? -3.762 -5.844 -1.914 1 86.38 427 TYR A C 1
ATOM 3480 O O . TYR A 1 427 ? -4.703 -5.121 -1.578 1 86.38 427 TYR A O 1
ATOM 3488 N N . LYS A 1 428 ? -2.639 -5.367 -1.968 1 78.56 428 LYS A N 1
ATOM 3489 C CA . LYS A 1 428 ? -2.283 -4.07 -1.398 1 78.56 428 LYS A CA 1
ATOM 3490 C C . LYS A 1 428 ? -2.775 -2.928 -2.283 1 78.56 428 LYS A C 1
ATOM 3492 O O . LYS A 1 428 ? -3.521 -2.059 -1.828 1 78.56 428 LYS A O 1
ATOM 3497 N N . ASN A 1 429 ? -2.391 -2.908 -3.529 1 78.88 429 ASN A N 1
ATOM 3498 C CA . ASN A 1 429 ? -2.771 -1.853 -4.461 1 78.88 429 ASN A CA 1
ATOM 3499 C C . ASN A 1 429 ? -3.627 -2.395 -5.602 1 78.88 429 ASN A C 1
ATOM 3501 O O . ASN A 1 429 ? -3.615 -3.598 -5.875 1 78.88 429 ASN A O 1
ATOM 3505 N N . LYS A 1 430 ? -4.383 -1.5 -6.184 1 85.44 430 LYS A N 1
ATOM 3506 C CA . LYS A 1 430 ? -5.195 -1.862 -7.34 1 85.44 430 LYS A CA 1
ATOM 3507 C C . LYS A 1 430 ? -4.324 -2.133 -8.562 1 85.44 430 LYS A C 1
ATOM 3509 O O . LYS A 1 430 ? -3.371 -1.396 -8.828 1 85.44 430 LYS A O 1
ATOM 3514 N N . PHE A 1 431 ? -4.594 -3.252 -9.25 1 89.81 431 PHE A N 1
ATOM 3515 C CA . PHE A 1 431 ? -3.873 -3.561 -10.484 1 89.81 431 PHE A CA 1
ATOM 3516 C C . PHE A 1 431 ? -4.32 -2.646 -11.617 1 89.81 431 PHE A C 1
ATOM 3518 O O . PHE A 1 431 ? -5.512 -2.369 -11.766 1 89.81 431 PHE A O 1
ATOM 3525 N N . PRO A 1 432 ? -3.301 -2.211 -12.367 1 87 432 PRO A N 1
ATOM 3526 C CA . PRO A 1 432 ? -3.676 -1.453 -13.562 1 87 432 PRO A CA 1
ATOM 3527 C C . PRO A 1 432 ? -4.418 -2.303 -14.594 1 87 432 PRO A C 1
ATOM 3529 O O . PRO A 1 432 ? -4.117 -3.488 -14.758 1 87 432 PRO A O 1
ATOM 3532 N N . ILE A 1 433 ? -5.219 -1.734 -15.344 1 85.5 433 ILE A N 1
ATOM 3533 C CA . ILE A 1 433 ? -6.051 -2.422 -16.312 1 85.5 433 ILE A CA 1
ATOM 3534 C C . ILE A 1 433 ? -5.184 -2.932 -17.469 1 85.5 433 ILE A C 1
ATOM 3536 O O . ILE A 1 433 ? -5.516 -3.932 -18.109 1 85.5 433 ILE A O 1
ATOM 3540 N N . SER A 1 434 ? -4.094 -2.32 -17.641 1 83.75 434 SER A N 1
ATOM 3541 C CA . SER A 1 434 ? -3.191 -2.703 -18.734 1 83.75 434 SER A CA 1
ATOM 3542 C C . SER A 1 434 ? -2.629 -4.105 -18.516 1 83.75 434 SER A C 1
ATOM 3544 O O . SER A 1 434 ? -2.203 -4.762 -19.469 1 83.75 434 SER A O 1
ATOM 3546 N N . THR A 1 435 ? -2.621 -4.504 -17.312 1 86.94 435 THR A N 1
ATOM 3547 C CA . THR A 1 435 ? -2.057 -5.812 -17 1 86.94 435 THR A CA 1
ATOM 3548 C C . THR A 1 435 ? -3.002 -6.926 -17.438 1 86.94 435 THR A C 1
ATOM 3550 O O . THR A 1 435 ? -2.604 -8.094 -17.516 1 86.94 435 THR A O 1
ATOM 3553 N N . LEU A 1 436 ? -4.23 -6.574 -17.719 1 84.19 436 LEU A N 1
ATOM 3554 C CA . LEU A 1 436 ? -5.223 -7.559 -18.141 1 84.19 436 LEU A CA 1
ATOM 3555 C C . LEU A 1 436 ? -5.227 -7.73 -19.656 1 84.19 436 LEU A C 1
ATOM 3557 O O . LEU A 1 436 ? -5.816 -8.68 -20.172 1 84.19 436 LEU A O 1
ATOM 3561 N N . LYS A 1 437 ? -4.539 -6.809 -20.234 1 79.12 437 LYS A N 1
ATOM 3562 C CA . LYS A 1 437 ? -4.527 -6.852 -21.703 1 79.12 437 LYS A CA 1
ATOM 3563 C C . LYS A 1 437 ? -3.443 -7.797 -22.219 1 79.12 437 LYS A C 1
ATOM 3565 O O . LYS A 1 437 ? -2.365 -7.891 -21.625 1 79.12 437 LYS A O 1
ATOM 3570 N N . ARG A 1 438 ? -3.871 -8.602 -23.172 1 69.25 438 ARG A N 1
ATOM 3571 C CA . ARG A 1 438 ? -2.922 -9.5 -23.812 1 69.25 438 ARG A CA 1
ATOM 3572 C C . ARG A 1 438 ? -1.963 -8.734 -24.719 1 69.25 438 ARG A C 1
ATOM 3574 O O . ARG A 1 438 ? -2.385 -7.867 -25.484 1 69.25 438 ARG A O 1
ATOM 3581 N N . THR A 1 439 ? -0.798 -8.516 -24.125 1 57.19 439 THR A N 1
ATOM 3582 C CA . THR A 1 439 ? 0.169 -7.859 -25 1 57.19 439 THR A CA 1
ATOM 3583 C C . THR A 1 439 ? 0.639 -8.812 -26.094 1 57.19 439 THR A C 1
ATOM 3585 O O . THR A 1 439 ? 0.742 -10.016 -25.875 1 57.19 439 THR A O 1
ATOM 3588 N N . LYS A 1 440 ? 0.395 -8.516 -27.391 1 51.53 440 LYS A N 1
ATOM 3589 C CA . LYS A 1 440 ? 0.704 -9.258 -28.609 1 51.53 440 LYS A CA 1
ATOM 3590 C C . LYS A 1 440 ? 2.102 -9.867 -28.531 1 51.53 440 LYS A C 1
ATOM 3592 O O . LYS A 1 440 ? 2.365 -10.898 -29.172 1 51.53 440 LYS A O 1
ATOM 3597 N N . ASN A 1 441 ? 2.994 -9.242 -27.859 1 49.06 441 ASN A N 1
ATOM 3598 C CA . ASN A 1 441 ? 4.367 -9.617 -28.188 1 49.06 441 ASN A CA 1
ATOM 3599 C C . ASN A 1 441 ? 4.75 -10.945 -27.531 1 49.06 441 ASN A C 1
ATOM 3601 O O . ASN A 1 441 ? 5.402 -11.781 -28.156 1 49.06 441 ASN A O 1
ATOM 3605 N N . TYR A 1 442 ? 4.785 -10.953 -26.156 1 50.84 442 TYR A N 1
ATOM 3606 C CA . TYR A 1 442 ? 5.582 -12.031 -25.578 1 50.84 442 TYR A CA 1
ATOM 3607 C C . TYR A 1 442 ? 4.707 -13.227 -25.219 1 50.84 442 TYR A C 1
ATOM 3609 O O . TYR A 1 442 ? 5.09 -14.375 -25.453 1 50.84 442 TYR A O 1
ATOM 3617 N N . CYS A 1 443 ? 3.65 -12.992 -24.469 1 61.41 443 CYS A N 1
ATOM 3618 C CA . CYS A 1 443 ? 2.916 -14.109 -23.891 1 61.41 443 CYS A CA 1
ATOM 3619 C C . CYS A 1 443 ? 1.418 -13.953 -24.125 1 61.41 443 CYS A C 1
ATOM 3621 O O . CYS A 1 443 ? 0.887 -12.844 -24.062 1 61.41 443 CYS A O 1
ATOM 3623 N N . GLU A 1 444 ? 0.869 -14.992 -24.703 1 76 444 GLU A N 1
ATOM 3624 C CA . GLU A 1 444 ? -0.579 -15.078 -24.875 1 76 444 GLU A CA 1
ATOM 3625 C C . GLU A 1 444 ? -1.296 -14.906 -23.531 1 76 444 GLU A C 1
ATOM 3627 O O . GLU A 1 444 ? -2.441 -14.445 -23.5 1 76 444 GLU A O 1
ATOM 3632 N N . THR A 1 445 ? -0.545 -15.094 -22.516 1 88.19 445 THR A N 1
ATOM 3633 C CA . THR A 1 445 ? -1.151 -14.977 -21.203 1 88.19 445 THR A CA 1
ATOM 3634 C C . THR A 1 445 ? -0.984 -13.562 -20.656 1 88.19 445 THR A C 1
ATOM 3636 O O . THR A 1 445 ? 0.122 -13.023 -20.656 1 88.19 445 THR A O 1
ATOM 3639 N N . PRO A 1 446 ? -2.045 -12.945 -20.281 1 90.88 446 PRO A N 1
ATOM 3640 C CA . PRO A 1 446 ? -1.946 -11.609 -19.703 1 90.88 446 PRO A CA 1
ATOM 3641 C C . PRO A 1 446 ? -0.997 -11.555 -18.516 1 90.88 446 PRO A C 1
ATOM 3643 O O . PRO A 1 446 ? -0.814 -12.555 -17.812 1 90.88 446 PRO A O 1
ATOM 3646 N N . LEU A 1 447 ? -0.386 -10.438 -18.297 1 92.44 447 LEU A N 1
ATOM 3647 C CA . LEU A 1 447 ? 0.596 -10.25 -17.234 1 92.44 447 LEU A CA 1
ATOM 3648 C C . LEU A 1 447 ? 0.002 -10.602 -15.883 1 92.44 447 LEU A C 1
ATOM 3650 O O . LEU A 1 447 ? 0.668 -11.219 -15.047 1 92.44 447 LEU A O 1
ATOM 3654 N N . MET A 1 448 ? -1.234 -10.219 -15.633 1 93.94 448 MET A N 1
ATOM 3655 C CA . MET A 1 448 ? -1.868 -10.477 -14.336 1 93.94 448 MET A CA 1
ATOM 3656 C C . MET A 1 448 ? -1.951 -11.969 -14.055 1 93.94 448 MET A C 1
ATOM 3658 O O . MET A 1 448 ? -1.663 -12.414 -12.945 1 93.94 448 MET A O 1
ATOM 3662 N N . ASP A 1 449 ? -2.361 -12.711 -15.055 1 95.12 449 ASP A N 1
ATOM 3663 C CA . ASP A 1 449 ? -2.441 -14.164 -14.898 1 95.12 449 ASP A CA 1
ATOM 3664 C C . ASP A 1 449 ? -1.062 -14.766 -14.633 1 95.12 449 ASP A C 1
ATOM 3666 O O . ASP A 1 449 ? -0.933 -15.719 -13.859 1 95.12 449 ASP A O 1
ATOM 3670 N N . GLN A 1 450 ? -0.049 -14.188 -15.305 1 95.62 450 GLN A N 1
ATOM 3671 C CA . GLN A 1 450 ? 1.314 -14.648 -15.055 1 95.62 450 GLN A CA 1
ATOM 3672 C C . GLN A 1 450 ? 1.719 -14.398 -13.602 1 95.62 450 GLN A C 1
ATOM 3674 O O . GLN A 1 450 ? 2.266 -15.289 -12.953 1 95.62 450 GLN A O 1
ATOM 3679 N N . ILE A 1 451 ? 1.431 -13.219 -13.141 1 97 451 ILE A N 1
ATOM 3680 C CA . ILE A 1 451 ? 1.812 -12.82 -11.789 1 97 451 ILE A CA 1
ATOM 3681 C C . ILE A 1 451 ? 1.128 -13.727 -10.773 1 97 451 ILE A C 1
ATOM 3683 O O . ILE A 1 451 ? 1.771 -14.234 -9.852 1 97 451 ILE A O 1
ATOM 3687 N N . VAL A 1 452 ? -0.166 -13.953 -10.945 1 97.44 452 VAL A N 1
ATOM 3688 C CA . VAL A 1 452 ? -0.929 -14.75 -9.992 1 97.44 452 VAL A CA 1
ATOM 3689 C C . VAL A 1 452 ? -0.41 -16.188 -9.992 1 97.44 452 VAL A C 1
ATOM 3691 O O . VAL A 1 452 ? -0.228 -16.797 -8.938 1 97.44 452 VAL A O 1
ATOM 3694 N N . THR A 1 453 ? -0.167 -16.688 -11.172 1 97.31 453 THR A N 1
ATOM 3695 C CA . THR A 1 453 ? 0.353 -18.047 -11.281 1 97.31 453 THR A CA 1
ATOM 3696 C C . THR A 1 453 ? 1.723 -18.156 -10.617 1 97.31 453 THR A C 1
ATOM 3698 O O . THR A 1 453 ? 1.999 -19.125 -9.914 1 97.31 453 THR A O 1
ATOM 3701 N N . VAL A 1 454 ? 2.568 -17.172 -10.852 1 97.94 454 VAL A N 1
ATOM 3702 C CA . VAL A 1 454 ? 3.898 -17.156 -10.258 1 97.94 454 VAL A CA 1
ATOM 3703 C C . VAL A 1 454 ? 3.781 -17.109 -8.734 1 97.94 454 VAL A C 1
ATOM 3705 O O . VAL A 1 454 ? 4.473 -17.859 -8.031 1 97.94 454 VAL A O 1
ATOM 3708 N 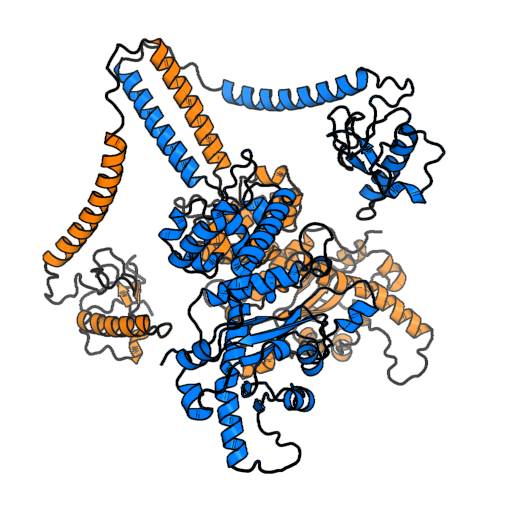N . CYS A 1 455 ? 2.949 -16.297 -8.195 1 98.06 455 CYS A N 1
ATOM 3709 C CA . CYS A 1 455 ? 2.764 -16.203 -6.754 1 98.06 455 CYS A CA 1
ATOM 3710 C C . CYS A 1 455 ? 2.277 -17.531 -6.18 1 98.06 455 CYS A C 1
ATOM 3712 O O . CYS A 1 455 ? 2.744 -17.953 -5.121 1 98.06 455 CYS A O 1
ATOM 3714 N N . CYS A 1 456 ? 1.353 -18.141 -6.891 1 97.94 456 CYS A N 1
ATOM 3715 C CA . CYS A 1 456 ? 0.866 -19.453 -6.449 1 97.94 456 CYS A CA 1
ATOM 3716 C C . CYS A 1 456 ? 1.992 -20.469 -6.434 1 97.94 456 CYS A C 1
ATOM 3718 O O . CYS A 1 456 ? 2.098 -21.266 -5.5 1 97.94 456 CYS A O 1
ATOM 3720 N N . SER A 1 457 ? 2.771 -20.453 -7.496 1 97.62 457 SER A N 1
ATOM 3721 C CA . SER A 1 457 ? 3.904 -21.359 -7.582 1 97.62 457 SER A CA 1
ATOM 3722 C C . SER A 1 457 ? 4.879 -21.156 -6.43 1 97.62 457 SER A C 1
ATOM 3724 O O . SER A 1 457 ? 5.391 -22.109 -5.852 1 97.62 457 SER A O 1
ATOM 3726 N N . LEU A 1 458 ? 5.129 -19.906 -6.105 1 97.19 458 LEU A N 1
ATOM 3727 C CA . LEU A 1 458 ? 6.059 -19.578 -5.031 1 97.19 458 LEU A CA 1
ATOM 3728 C C . LEU A 1 458 ? 5.508 -20.016 -3.682 1 97.19 458 LEU A C 1
ATOM 3730 O O . LEU A 1 458 ? 6.27 -20.438 -2.807 1 97.19 458 LEU A O 1
ATOM 3734 N N . VAL A 1 459 ? 4.234 -19.922 -3.492 1 96.12 459 VAL A N 1
ATOM 3735 C CA . VAL A 1 459 ? 3.611 -20.391 -2.258 1 96.12 459 VAL A CA 1
ATOM 3736 C C . VAL A 1 459 ? 3.773 -21.891 -2.131 1 96.12 459 VAL A C 1
ATOM 3738 O O . VAL A 1 459 ? 3.984 -22.422 -1.033 1 96.12 459 VAL A O 1
ATOM 3741 N N . ASN A 1 460 ? 3.67 -22.625 -3.266 1 95.06 460 ASN A N 1
ATOM 3742 C CA . ASN A 1 460 ? 3.828 -24.078 -3.264 1 95.06 460 ASN A CA 1
ATOM 3743 C C . ASN A 1 460 ? 5.254 -24.484 -2.898 1 95.06 460 ASN A C 1
ATOM 3745 O O . ASN A 1 460 ? 5.504 -25.641 -2.562 1 95.06 460 ASN A O 1
ATOM 3749 N N . LEU A 1 461 ? 6.234 -23.531 -3.043 1 92.62 461 LEU A N 1
ATOM 3750 C CA . LEU A 1 461 ? 7.613 -23.812 -2.65 1 92.62 461 LEU A CA 1
ATOM 3751 C C . LEU A 1 461 ? 7.777 -23.703 -1.138 1 92.62 461 LEU A C 1
ATOM 3753 O O . LEU A 1 461 ? 8.789 -24.141 -0.585 1 92.62 461 LEU A O 1
ATOM 3757 N N . CYS A 1 462 ? 6.82 -23.094 -0.482 1 88.62 462 CYS A N 1
ATOM 3758 C CA . CYS A 1 462 ? 6.844 -22.938 0.968 1 88.62 462 CYS A CA 1
ATOM 3759 C C . CYS A 1 462 ? 6.137 -24.109 1.655 1 88.62 462 CYS A C 1
ATOM 3761 O O . CYS A 1 462 ? 5.398 -24.859 1.014 1 88.62 462 CYS A O 1
ATOM 3763 N N . PRO A 1 463 ? 6.414 -24.25 2.898 1 82 463 PRO A N 1
ATOM 3764 C CA . PRO A 1 463 ? 5.727 -25.328 3.617 1 82 463 PRO A CA 1
ATOM 3765 C C . PRO A 1 463 ? 4.215 -25.125 3.672 1 82 463 PRO A C 1
ATOM 3767 O O . PRO A 1 463 ? 3.74 -24 3.732 1 82 463 PRO A O 1
ATOM 3770 N N . SER A 1 464 ? 3.592 -26.25 3.641 1 77.5 464 SER A N 1
ATOM 3771 C CA . SER A 1 464 ? 2.135 -26.234 3.553 1 77.5 464 SER A CA 1
ATOM 3772 C C . SER A 1 464 ? 1.51 -25.766 4.867 1 77.5 464 SER A C 1
ATOM 3774 O O . SER A 1 464 ? 2.096 -25.953 5.938 1 77.5 464 SER A O 1
ATOM 3776 N N . VAL A 1 465 ? 0.403 -25.141 4.738 1 74.12 465 VAL A N 1
ATOM 3777 C CA . VAL A 1 465 ? -0.367 -24.625 5.871 1 74.12 465 VAL A CA 1
ATOM 3778 C C . VAL A 1 465 ? -1.103 -25.781 6.555 1 74.12 465 VAL A C 1
ATOM 3780 O O . VAL A 1 465 ? -1.463 -25.672 7.73 1 74.12 465 VAL A O 1
ATOM 3783 N N . VAL A 1 466 ? -1.351 -26.859 5.77 1 72.62 466 VAL A N 1
ATOM 3784 C CA . VAL A 1 466 ? -2.07 -28 6.328 1 72.62 466 VAL A CA 1
ATOM 3785 C C . VAL A 1 466 ? -1.113 -28.875 7.137 1 72.62 466 VAL A C 1
ATOM 3787 O O . VAL A 1 466 ? -0.06 -29.281 6.641 1 72.62 466 VAL A O 1
ATOM 3790 N N . PRO A 1 467 ? -1.391 -28.891 8.469 1 64.19 467 PRO A N 1
ATOM 3791 C CA . PRO A 1 467 ? -0.507 -29.703 9.312 1 64.19 467 PRO A CA 1
ATOM 3792 C C . PRO A 1 467 ? -0.376 -31.141 8.828 1 64.19 467 PRO A C 1
ATOM 3794 O O . PRO A 1 467 ? -1.347 -31.719 8.336 1 64.19 467 PRO A O 1
ATOM 3797 N N . GLU A 1 468 ? 0.845 -31.578 8.477 1 56.59 468 GLU A N 1
ATOM 3798 C CA . GLU A 1 468 ? 1.079 -32.969 8.141 1 56.59 468 GLU A CA 1
ATOM 3799 C C . GLU A 1 468 ? 0.859 -33.875 9.352 1 56.59 468 GLU A C 1
ATOM 3801 O O . GLU A 1 468 ? 1.199 -33.531 10.477 1 56.59 468 GLU A O 1
ATOM 3806 N N . ASP A 1 469 ? -0.112 -34.719 9.367 1 49.34 469 ASP A N 1
ATOM 3807 C CA . ASP A 1 469 ? -0.198 -35.719 10.422 1 49.34 469 ASP A CA 1
ATOM 3808 C C . ASP A 1 469 ? 1.122 -36.5 10.57 1 49.34 469 ASP A C 1
ATOM 3810 O O . ASP A 1 469 ? 1.83 -36.719 9.586 1 49.34 469 ASP A O 1
ATOM 3814 N N . MET B 1 1 ? 8.336 5.57 41.062 1 55.59 1 MET B N 1
ATOM 3815 C CA . MET B 1 1 ? 9.25 4.965 42.031 1 55.59 1 MET B CA 1
ATOM 3816 C C . MET B 1 1 ? 10.562 4.574 41.375 1 55.59 1 MET B C 1
ATOM 3818 O O . MET B 1 1 ? 10.578 4.125 40.219 1 55.59 1 MET B O 1
ATOM 3822 N N . PRO B 1 2 ? 11.664 5.012 41.906 1 65.75 2 PRO B N 1
ATOM 3823 C CA . PRO B 1 2 ? 12.961 4.715 41.312 1 65.75 2 PRO B CA 1
ATOM 3824 C C . PRO B 1 2 ? 13.203 3.219 41.125 1 65.75 2 PRO B C 1
ATOM 3826 O O . PRO B 1 2 ? 12.727 2.414 41.938 1 65.75 2 PRO B O 1
ATOM 3829 N N . ARG B 1 3 ? 13.633 2.738 40.031 1 75.12 3 ARG B N 1
ATOM 3830 C CA . ARG B 1 3 ? 13.945 1.345 39.719 1 75.12 3 ARG B CA 1
ATOM 3831 C C . ARG B 1 3 ? 15.109 0.847 40.594 1 75.12 3 ARG B C 1
ATOM 3833 O O . ARG B 1 3 ? 16.125 1.526 40.719 1 75.12 3 ARG B O 1
ATOM 3840 N N . THR B 1 4 ? 14.875 -0.088 41.406 1 81.19 4 THR B N 1
ATOM 3841 C CA . THR B 1 4 ? 15.922 -0.693 42.219 1 81.19 4 THR B CA 1
ATOM 3842 C C . THR B 1 4 ? 16.266 -2.092 41.719 1 81.19 4 THR B C 1
ATOM 3844 O O . THR B 1 4 ? 15.383 -2.834 41.281 1 81.19 4 THR B O 1
ATOM 3847 N N . CYS B 1 5 ? 17.484 -2.414 41.75 1 85 5 CYS B N 1
ATOM 3848 C CA . CYS B 1 5 ? 17.953 -3.717 41.281 1 85 5 CYS B CA 1
ATOM 3849 C C . CYS B 1 5 ? 17.406 -4.836 42.156 1 85 5 CYS B C 1
ATOM 3851 O O . CYS B 1 5 ? 17.391 -4.715 43.375 1 85 5 CYS B O 1
ATOM 3853 N N . ALA B 1 6 ? 17.031 -5.879 41.562 1 85.38 6 ALA B N 1
ATOM 3854 C CA . ALA B 1 6 ? 16.344 -6.969 42.25 1 85.38 6 ALA B CA 1
ATOM 3855 C C . ALA B 1 6 ? 17.344 -7.906 42.938 1 85.38 6 ALA B C 1
ATOM 3857 O O . ALA B 1 6 ? 16.953 -8.719 43.781 1 85.38 6 ALA B O 1
ATOM 3858 N N . ILE B 1 7 ? 18.531 -7.801 42.625 1 81.81 7 ILE B N 1
ATOM 3859 C CA . ILE B 1 7 ? 19.516 -8.711 43.188 1 81.81 7 ILE B CA 1
ATOM 3860 C C . ILE B 1 7 ? 19.844 -8.305 44.625 1 81.81 7 ILE B C 1
ATOM 3862 O O . ILE B 1 7 ? 20 -7.117 44.906 1 81.81 7 ILE B O 1
ATOM 3866 N N . PHE B 1 8 ? 19.922 -9.242 45.469 1 77.19 8 PHE B N 1
ATOM 3867 C CA . PHE B 1 8 ? 20.156 -9.008 46.875 1 77.19 8 PHE B CA 1
ATOM 3868 C C . PHE B 1 8 ? 21.531 -8.375 47.094 1 77.19 8 PHE B C 1
ATOM 3870 O O . PHE B 1 8 ? 22.531 -8.875 46.594 1 77.19 8 PHE B O 1
ATOM 3877 N N . GLY B 1 9 ? 21.594 -7.238 47.75 1 76.06 9 GLY B N 1
ATOM 3878 C CA . GLY B 1 9 ? 22.844 -6.59 48.125 1 76.06 9 GLY B CA 1
ATOM 3879 C C . GLY B 1 9 ? 23.25 -5.496 47.156 1 76.06 9 GLY B C 1
ATOM 3880 O O . GLY B 1 9 ? 24.203 -4.766 47.375 1 76.06 9 GLY B O 1
ATOM 3881 N N . CYS B 1 10 ? 22.562 -5.59 45.906 1 77.12 10 CYS B N 1
ATOM 3882 C CA . CYS B 1 10 ? 22.891 -4.539 44.938 1 77.12 10 CYS B CA 1
ATOM 3883 C C . CYS B 1 10 ? 22.125 -3.262 45.25 1 77.12 10 CYS B C 1
ATOM 3885 O O . CYS B 1 10 ? 20.891 -3.291 45.375 1 77.12 10 CYS B O 1
ATOM 3887 N N . SER B 1 11 ? 22.703 -2.131 45.656 1 76.06 11 SER B N 1
ATOM 3888 C CA . SER B 1 11 ? 22.094 -0.877 46.094 1 76.06 11 SER B CA 1
ATOM 3889 C C . SER B 1 11 ? 22 0.108 44.906 1 76.06 11 SER B C 1
ATOM 3891 O O . SER B 1 11 ? 21.703 1.289 45.125 1 76.06 11 SER B O 1
ATOM 3893 N N . LYS B 1 12 ? 22.125 -0.459 43.75 1 77.75 12 LYS B N 1
ATOM 3894 C CA . LYS B 1 12 ? 22.047 0.458 42.625 1 77.75 12 LYS B CA 1
ATOM 3895 C C . LYS B 1 12 ? 20.609 0.868 42.344 1 77.75 12 LYS B C 1
ATOM 3897 O O . LYS B 1 12 ? 19.703 0.044 42.406 1 77.75 12 LYS B O 1
ATOM 3902 N N . ARG B 1 13 ? 20.375 2.156 42.125 1 76.56 13 ARG B N 1
ATOM 3903 C CA . ARG B 1 13 ? 19.062 2.74 41.906 1 76.56 13 ARG B CA 1
ATOM 3904 C C . ARG B 1 13 ? 19.047 3.547 40.594 1 76.56 13 ARG B C 1
ATOM 3906 O O . ARG B 1 13 ? 20.031 4.184 40.25 1 76.56 13 ARG B O 1
ATOM 3913 N N . GLY B 1 14 ? 17.938 3.41 39.781 1 72.69 14 GLY B N 1
ATOM 3914 C CA . GLY B 1 14 ? 17.766 4.031 38.469 1 72.69 14 GLY B CA 1
ATOM 3915 C C . GLY B 1 14 ? 17.906 5.543 38.5 1 72.69 14 GLY B C 1
ATOM 3916 O O . GLY B 1 14 ? 18.359 6.152 37.531 1 72.69 14 GLY B O 1
ATOM 3917 N N . ASP B 1 15 ? 17.688 6.25 39.531 1 68.25 15 ASP B N 1
ATOM 3918 C CA . ASP B 1 15 ? 17.766 7.703 39.625 1 68.25 15 ASP B CA 1
ATOM 3919 C C . ASP B 1 15 ? 19.156 8.156 40.062 1 68.25 15 ASP B C 1
ATOM 3921 O O . ASP B 1 15 ? 19.484 9.344 40 1 68.25 15 ASP B O 1
ATOM 3925 N N . ARG B 1 16 ? 19.984 7.23 40.469 1 68.44 16 ARG B N 1
ATOM 3926 C CA . ARG B 1 16 ? 21.25 7.605 41.062 1 68.44 16 ARG B CA 1
ATOM 3927 C C . ARG B 1 16 ? 22.422 7.035 40.25 1 68.44 16 ARG B C 1
ATOM 3929 O O . ARG B 1 16 ? 23.453 7.699 40.094 1 68.44 16 ARG B O 1
ATOM 3936 N N . ASP B 1 17 ? 22.281 5.812 39.781 1 71.12 17 ASP B N 1
ATOM 3937 C CA . ASP B 1 17 ? 23.406 5.105 39.156 1 71.12 17 ASP B CA 1
ATOM 3938 C C . ASP B 1 17 ? 23.219 4.973 37.656 1 71.12 17 ASP B C 1
ATOM 3940 O O . ASP B 1 17 ? 22.094 4.852 37.188 1 71.12 17 ASP B O 1
ATOM 3944 N N . GLY B 1 18 ? 24.047 5.492 36.812 1 70.38 18 GLY B N 1
ATOM 3945 C CA . GLY B 1 18 ? 24.031 5.488 35.375 1 70.38 18 GLY B CA 1
ATOM 3946 C C . GLY B 1 18 ? 24.109 4.094 34.781 1 70.38 18 GLY B C 1
ATOM 3947 O O . GLY B 1 18 ? 24.703 3.898 33.719 1 70.38 18 GLY B O 1
ATOM 3948 N N . GLU B 1 19 ? 23.453 3.086 35.344 1 75.19 19 GLU B N 1
ATOM 3949 C CA . GLU B 1 19 ? 23.531 1.721 34.844 1 75.19 19 GLU B CA 1
ATOM 3950 C C . GLU B 1 19 ? 22.359 1.413 33.906 1 75.19 19 GLU B C 1
ATOM 3952 O O . GLU B 1 19 ? 21.312 2.076 33.969 1 75.19 19 GLU B O 1
ATOM 3957 N N . LYS B 1 20 ? 22.609 0.486 33.031 1 81.81 20 LYS B N 1
ATOM 3958 C CA . LYS B 1 20 ? 21.531 -0.041 32.219 1 81.81 20 LYS B CA 1
ATOM 3959 C C . LYS B 1 20 ? 20.672 -1.04 33 1 81.81 20 LYS B C 1
ATOM 3961 O O . LYS B 1 20 ? 21.188 -1.797 33.812 1 81.81 20 LYS B O 1
ATOM 3966 N N . TRP B 1 21 ? 19.438 -0.967 32.812 1 84.69 21 TRP B N 1
ATOM 3967 C CA . TRP B 1 21 ? 18.484 -1.805 33.531 1 84.69 21 TRP B CA 1
ATOM 3968 C C . TRP B 1 21 ? 17.797 -2.789 32.594 1 84.69 21 TRP B C 1
ATOM 3970 O O . TRP B 1 21 ? 17.406 -2.43 31.484 1 84.69 21 TRP B O 1
ATOM 3980 N N . PHE B 1 22 ? 17.688 -4.016 33.094 1 86.62 22 PHE B N 1
ATOM 3981 C CA . PHE B 1 22 ? 17.078 -5.082 32.281 1 86.62 22 PHE B CA 1
ATOM 3982 C C . PHE B 1 22 ? 15.906 -5.711 33.031 1 86.62 22 PHE B C 1
ATOM 3984 O O . PHE B 1 22 ? 16.031 -6.125 34.188 1 86.62 22 PHE B O 1
ATOM 3991 N N . ARG B 1 23 ? 14.859 -5.777 32.406 1 86.25 23 ARG B N 1
ATOM 3992 C CA . ARG B 1 23 ? 13.625 -6.266 33 1 86.25 23 ARG B CA 1
ATOM 3993 C C . ARG B 1 23 ? 13.625 -7.789 33.094 1 86.25 23 ARG B C 1
ATOM 3995 O O . ARG B 1 23 ? 14.211 -8.461 32.25 1 86.25 23 ARG B O 1
ATOM 4002 N N . PHE B 1 24 ? 12.977 -8.297 34 1 86.12 24 PHE B N 1
ATOM 4003 C CA . PHE B 1 24 ? 12.742 -9.727 34.188 1 86.12 24 PHE B CA 1
ATOM 4004 C C . PHE B 1 24 ? 12.055 -10.32 32.969 1 86.12 24 PHE B C 1
ATOM 4006 O O . PHE B 1 24 ? 11.086 -9.758 32.438 1 86.12 24 PHE B O 1
ATOM 4013 N N . PRO B 1 25 ? 12.609 -11.375 32.438 1 84.19 25 PRO B N 1
ATOM 4014 C CA . PRO B 1 25 ? 12.055 -11.953 31.219 1 84.19 25 PRO B CA 1
ATOM 4015 C C . PRO B 1 25 ? 10.648 -12.508 31.406 1 84.19 25 PRO B C 1
ATOM 4017 O O . PRO B 1 25 ? 10.398 -13.266 32.344 1 84.19 25 PRO B O 1
ATOM 4020 N N . LEU B 1 26 ? 9.711 -12.062 30.578 1 81.81 26 LEU B N 1
ATOM 4021 C CA . LEU B 1 26 ? 8.336 -12.547 30.578 1 81.81 26 LEU B CA 1
ATOM 4022 C C . LEU B 1 26 ? 8.109 -13.578 29.484 1 81.81 26 LEU B C 1
ATOM 4024 O O . LEU B 1 26 ? 8.875 -13.625 28.516 1 81.81 26 LEU B O 1
ATOM 4028 N N . VAL B 1 27 ? 7.184 -14.43 29.609 1 80.88 27 VAL B N 1
ATOM 4029 C CA . VAL B 1 27 ? 6.914 -15.508 28.656 1 80.88 27 VAL B CA 1
ATOM 4030 C C . VAL B 1 27 ? 6.512 -14.93 27.312 1 80.88 27 VAL B C 1
ATOM 4032 O O . VAL B 1 27 ? 5.613 -14.086 27.234 1 80.88 27 VAL B O 1
ATOM 4035 N N . ASP B 1 28 ? 7.262 -15.203 26.344 1 76.44 28 ASP B N 1
ATOM 4036 C CA . ASP B 1 28 ? 7.02 -14.812 24.953 1 76.44 28 ASP B CA 1
ATOM 4037 C C . ASP B 1 28 ? 6.223 -15.883 24.203 1 76.44 28 ASP B C 1
ATOM 4039 O O . ASP B 1 28 ? 6.746 -16.953 23.906 1 76.44 28 ASP B O 1
ATOM 4043 N N . LYS B 1 29 ? 5.031 -15.734 23.938 1 72.44 29 LYS B N 1
ATOM 4044 C CA . LYS B 1 29 ? 4.129 -16.734 23.375 1 72.44 29 LYS B CA 1
ATOM 4045 C C . LYS B 1 29 ? 4.047 -16.609 21.859 1 72.44 29 LYS B C 1
ATOM 4047 O O . LYS B 1 29 ? 3.1 -17.109 21.234 1 72.44 29 LYS B O 1
ATOM 4052 N N . ARG B 1 30 ? 4.93 -16.047 21.188 1 71.81 30 ARG B N 1
ATOM 4053 C CA . ARG B 1 30 ? 4.902 -15.805 19.75 1 71.81 30 ARG B CA 1
ATOM 4054 C C . ARG B 1 30 ? 5.176 -17.094 18.969 1 71.81 30 ARG B C 1
ATOM 4056 O O . ARG B 1 30 ? 4.527 -17.359 17.953 1 71.81 30 ARG B O 1
ATOM 4063 N N . THR B 1 31 ? 6.188 -17.828 19.438 1 73.69 31 THR B N 1
ATOM 4064 C CA . THR B 1 31 ? 6.52 -19.141 18.891 1 73.69 31 THR B CA 1
ATOM 4065 C C . THR B 1 31 ? 6.695 -20.172 20 1 73.69 31 THR B C 1
ATOM 4067 O O . THR B 1 31 ? 7 -19.812 21.141 1 73.69 31 THR B O 1
ATOM 4070 N N . GLU B 1 32 ? 6.379 -21.297 19.594 1 73.75 32 GLU B N 1
ATOM 4071 C CA . GLU B 1 32 ? 6.504 -22.375 20.578 1 73.75 32 GLU B CA 1
ATOM 4072 C C . GLU B 1 32 ? 7.922 -22.453 21.125 1 73.75 32 GLU B C 1
ATOM 4074 O O . GLU B 1 32 ? 8.109 -22.688 22.328 1 73.75 32 GLU B O 1
ATOM 4079 N N . GLN B 1 33 ? 8.766 -22.234 20.281 1 75.88 33 GLN B N 1
ATOM 4080 C CA . GLN B 1 33 ? 10.164 -22.297 20.719 1 75.88 33 GLN B CA 1
ATOM 4081 C C . GLN B 1 33 ? 10.5 -21.141 21.656 1 75.88 33 GLN B C 1
ATOM 4083 O O . GLN B 1 33 ? 11.18 -21.328 22.656 1 75.88 33 GLN B O 1
ATOM 4088 N N . ARG B 1 34 ? 9.992 -20.078 21.406 1 77.69 34 ARG B N 1
ATOM 4089 C CA . ARG B 1 34 ? 10.25 -18.891 22.234 1 77.69 34 ARG B CA 1
ATOM 4090 C C . ARG B 1 34 ? 9.555 -19.016 23.578 1 77.69 34 ARG B C 1
ATOM 4092 O O . ARG B 1 34 ? 10.094 -18.562 24.609 1 77.69 34 ARG B O 1
ATOM 4099 N N . GLU B 1 35 ? 8.531 -19.609 23.422 1 83.06 35 GLU B N 1
ATOM 4100 C CA . GLU B 1 35 ? 7.789 -19.781 24.672 1 83.06 35 GLU B CA 1
ATOM 4101 C C . GLU B 1 35 ? 8.531 -20.703 25.625 1 83.06 35 GLU B C 1
ATOM 4103 O O . GLU B 1 35 ? 8.648 -20.406 26.812 1 83.06 35 GLU B O 1
ATOM 4108 N N . GLU B 1 36 ? 8.898 -21.719 25 1 81.94 36 GLU B N 1
ATOM 4109 C CA . GLU B 1 36 ? 9.625 -22.672 25.828 1 81.94 36 GLU B CA 1
ATOM 4110 C C . GLU B 1 36 ? 10.922 -22.078 26.344 1 81.94 36 GLU B C 1
ATOM 4112 O O . GLU B 1 36 ? 11.258 -22.234 27.531 1 81.94 36 GLU B O 1
ATOM 4117 N N . LEU B 1 37 ? 11.508 -21.391 25.547 1 82.62 37 LEU B N 1
ATOM 4118 C CA . LEU B 1 37 ? 12.789 -20.797 25.922 1 82.62 37 LEU B CA 1
ATOM 4119 C C . LEU B 1 37 ? 12.586 -19.688 26.953 1 82.62 37 LEU B C 1
ATOM 4121 O O . LEU B 1 37 ? 13.375 -19.547 27.891 1 82.62 37 LEU B O 1
ATOM 4125 N N . SER B 1 38 ? 11.602 -19.031 26.797 1 83.88 38 SER B N 1
ATOM 4126 C CA . SER B 1 38 ? 11.32 -17.953 27.734 1 83.88 38 SER B CA 1
ATOM 4127 C C . SER B 1 38 ? 10.93 -18.484 29.109 1 83.88 38 SER B C 1
ATOM 4129 O O . SER B 1 38 ? 11.289 -17.906 30.125 1 83.88 38 SER B O 1
ATOM 4131 N N . LYS B 1 39 ? 10.273 -19.516 29.016 1 84.69 39 LYS B N 1
ATOM 4132 C CA . LYS B 1 39 ? 9.922 -20.156 30.281 1 84.69 39 LYS B CA 1
ATOM 4133 C C . LYS B 1 39 ? 11.164 -20.656 31.016 1 84.69 39 LYS B C 1
ATOM 4135 O O . LYS B 1 39 ? 11.281 -20.484 32.219 1 84.69 39 LYS B O 1
ATOM 4140 N N . THR B 1 40 ? 11.922 -21.203 30.266 1 85.25 40 THR B N 1
ATOM 4141 C CA . THR B 1 40 ? 13.164 -21.703 30.828 1 85.25 40 THR B CA 1
ATOM 4142 C C . THR B 1 40 ? 14.016 -20.562 31.375 1 85.25 40 THR B C 1
ATOM 4144 O O . THR B 1 40 ? 14.633 -20.672 32.438 1 85.25 40 THR B O 1
ATOM 4147 N N . ARG B 1 41 ? 13.961 -19.516 30.703 1 86.62 41 ARG B N 1
ATOM 4148 C CA . ARG B 1 41 ? 14.734 -18.344 31.094 1 86.62 41 ARG B CA 1
ATOM 4149 C C . ARG B 1 41 ? 14.164 -17.719 32.375 1 86.62 41 ARG B C 1
ATOM 4151 O O . ARG B 1 41 ? 14.914 -17.266 33.25 1 86.62 41 ARG B O 1
ATOM 4158 N N . GLN B 1 42 ? 12.969 -17.75 32.438 1 86.06 42 GLN B N 1
ATOM 4159 C CA . GLN B 1 42 ? 12.305 -17.234 33.625 1 86.06 42 GLN B CA 1
ATOM 4160 C C . GLN B 1 42 ? 12.734 -18 34.875 1 86.06 42 GLN B C 1
ATOM 4162 O O . GLN B 1 42 ? 13.039 -17.391 35.906 1 86.06 42 GLN B O 1
ATOM 4167 N N . VAL B 1 43 ? 12.75 -19.219 34.656 1 84.62 43 VAL B N 1
ATOM 4168 C CA . VAL B 1 43 ? 13.141 -20.062 35.75 1 84.62 43 VAL B CA 1
ATOM 4169 C C . VAL B 1 43 ? 14.609 -19.828 36.125 1 84.62 43 VAL B C 1
ATOM 4171 O O . VAL B 1 43 ? 14.969 -19.75 37.281 1 84.62 43 VAL B O 1
ATOM 4174 N N . ALA B 1 44 ? 15.336 -19.656 35.156 1 84.19 44 ALA B N 1
ATOM 4175 C CA . ALA B 1 44 ? 16.766 -19.438 35.375 1 84.19 44 ALA B CA 1
ATOM 4176 C C . ALA B 1 44 ? 17.016 -18.109 36.062 1 84.19 44 ALA B C 1
ATOM 4178 O O . ALA B 1 44 ? 17.875 -18.016 36.969 1 84.19 44 ALA B O 1
ATOM 4179 N N . TRP B 1 45 ? 16.328 -17.109 35.75 1 86.81 45 TRP B N 1
ATOM 4180 C CA . TRP B 1 45 ? 16.453 -15.797 36.375 1 86.81 45 TRP B CA 1
ATOM 4181 C C . TRP B 1 45 ? 15.984 -15.836 37.812 1 86.81 45 TRP B C 1
ATOM 4183 O O . TRP B 1 45 ? 16.609 -15.242 38.688 1 86.81 45 TRP B O 1
ATOM 4193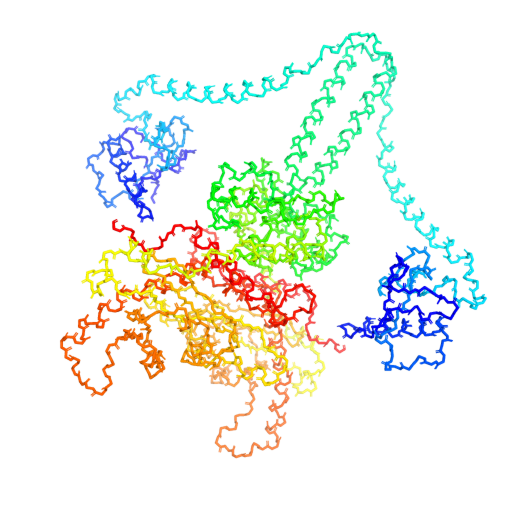 N N . LEU B 1 46 ? 14.953 -16.578 38 1 85.38 46 LEU B N 1
ATOM 4194 C CA . LEU B 1 46 ? 14.438 -16.703 39.344 1 85.38 46 LEU B CA 1
ATOM 4195 C C . LEU B 1 46 ? 15.445 -17.406 40.25 1 85.38 46 LEU B C 1
ATOM 4197 O O . LEU B 1 46 ? 15.625 -17.031 41.406 1 85.38 46 LEU B O 1
ATOM 4201 N N . ASN B 1 47 ? 16.078 -18.297 39.656 1 81.62 47 ASN B N 1
ATOM 4202 C CA . ASN B 1 47 ? 17.109 -19.031 40.406 1 81.62 47 ASN B CA 1
ATOM 4203 C C . ASN B 1 47 ? 18.328 -18.172 40.688 1 81.62 47 ASN B C 1
ATOM 4205 O O . ASN B 1 47 ? 19.016 -18.359 41.688 1 81.62 47 ASN B O 1
ATOM 4209 N N . ALA B 1 48 ? 18.516 -17.266 39.844 1 81.19 48 ALA B N 1
ATOM 4210 C CA . ALA B 1 48 ? 19.672 -16.391 40 1 81.19 48 ALA B CA 1
ATOM 4211 C C . ALA B 1 48 ? 19.391 -15.281 41 1 81.19 48 ALA B C 1
ATOM 4213 O O . ALA B 1 48 ? 20.25 -14.945 41.812 1 81.19 48 ALA B O 1
ATOM 4214 N N . ILE B 1 49 ? 18.266 -14.727 40.938 1 81.88 49 ILE B N 1
ATOM 4215 C CA . ILE B 1 49 ? 17.906 -13.617 41.812 1 81.88 49 ILE B CA 1
ATOM 4216 C C . ILE B 1 49 ? 17.625 -14.133 43.219 1 81.88 49 ILE B C 1
ATOM 4218 O O . ILE B 1 49 ? 17.906 -13.453 44.219 1 81.88 49 ILE B O 1
ATOM 4222 N N . LYS B 1 50 ? 17.219 -15.273 43.406 1 75.62 50 LYS B N 1
ATOM 4223 C CA . LYS B 1 50 ? 16.984 -16.016 44.625 1 75.62 50 LYS B CA 1
ATOM 4224 C C . LYS B 1 50 ? 16.25 -15.148 45.656 1 75.62 50 LYS B C 1
ATOM 4226 O O . LYS B 1 50 ? 16.609 -15.125 46.844 1 75.62 50 LYS B O 1
ATOM 4231 N N . ARG B 1 51 ? 15.445 -14.375 45.312 1 74.94 51 ARG B N 1
ATOM 4232 C CA . ARG B 1 51 ? 14.602 -13.617 46.219 1 74.94 51 ARG B CA 1
ATOM 4233 C C . ARG B 1 51 ? 13.25 -14.305 46.406 1 74.94 51 ARG B C 1
ATOM 4235 O O . ARG B 1 51 ? 12.578 -14.648 45.438 1 74.94 51 ARG B O 1
ATOM 4242 N N . VAL B 1 52 ? 12.938 -14.656 47.625 1 70.81 52 VAL B N 1
ATOM 4243 C CA . VAL B 1 52 ? 11.719 -15.375 48 1 70.81 52 VAL B CA 1
ATOM 4244 C C . VAL B 1 52 ? 10.508 -14.461 47.812 1 70.81 52 VAL B C 1
ATOM 4246 O O . VAL B 1 52 ? 9.383 -14.945 47.625 1 70.81 52 VAL B O 1
ATOM 4249 N N . ASP B 1 53 ? 10.703 -13.188 47.812 1 72.44 53 ASP B N 1
ATOM 4250 C CA . ASP B 1 53 ? 9.578 -12.266 47.781 1 72.44 53 ASP B CA 1
ATOM 4251 C C . ASP B 1 53 ? 9.188 -11.961 46.312 1 72.44 53 ASP B C 1
ATOM 4253 O O . ASP B 1 53 ? 8.32 -11.125 46.062 1 72.44 53 ASP B O 1
ATOM 4257 N N . LEU B 1 54 ? 9.789 -12.578 45.375 1 75.44 54 LEU B N 1
ATOM 4258 C CA . LEU B 1 54 ? 9.469 -12.312 43.969 1 75.44 54 LEU B CA 1
ATOM 4259 C C . LEU B 1 54 ? 8.312 -13.18 43.5 1 75.44 54 LEU B C 1
ATOM 4261 O O . LEU B 1 54 ? 8.516 -14.32 43.062 1 75.44 54 LEU B O 1
ATOM 4265 N N . VAL B 1 55 ? 7.094 -12.625 43.688 1 76.31 55 VAL B N 1
ATOM 4266 C CA . VAL B 1 55 ? 5.844 -13.25 43.281 1 76.31 55 VAL B CA 1
ATOM 4267 C C . VAL B 1 55 ? 5.512 -12.836 41.844 1 76.31 55 VAL B C 1
ATOM 4269 O O . VAL B 1 55 ? 5.984 -11.805 41.375 1 76.31 55 VAL B O 1
ATOM 4272 N N . PRO B 1 56 ? 4.828 -13.703 41.094 1 78.56 56 PRO B N 1
ATOM 4273 C CA . PRO B 1 56 ? 4.527 -13.445 39.688 1 78.56 56 PRO B CA 1
ATOM 4274 C C . PRO B 1 56 ? 3.906 -12.07 39.438 1 78.56 56 PRO B C 1
ATOM 4276 O O . PRO B 1 56 ? 4.109 -11.469 38.375 1 78.56 56 PRO B O 1
ATOM 4279 N N . GLU B 1 57 ? 3.344 -11.547 40.375 1 77.75 57 GLU B N 1
ATOM 4280 C CA . GLU B 1 57 ? 2.729 -10.234 40.219 1 77.75 57 GLU B CA 1
ATOM 4281 C C . GLU B 1 57 ? 3.785 -9.133 40.156 1 77.75 57 GLU B C 1
ATOM 4283 O O . GLU B 1 57 ? 3.539 -8.055 39.625 1 77.75 57 GLU B O 1
ATOM 4288 N N . LYS B 1 58 ? 4.914 -9.391 40.625 1 78.44 58 LYS B N 1
ATOM 4289 C CA . LYS B 1 58 ? 5.969 -8.391 40.719 1 78.44 58 LYS B CA 1
ATOM 4290 C C . LYS B 1 58 ? 6.996 -8.578 39.594 1 78.44 58 LYS B C 1
ATOM 4292 O O . LYS B 1 58 ? 7.945 -7.797 39.5 1 78.44 58 LYS B O 1
ATOM 4297 N N . TRP B 1 59 ? 6.875 -9.516 38.781 1 81.12 59 TRP B N 1
ATOM 4298 C CA . TRP B 1 59 ? 7.852 -9.836 37.75 1 81.12 59 TRP B CA 1
ATOM 4299 C C . TRP B 1 59 ? 7.988 -8.688 36.75 1 81.12 59 TRP B C 1
ATOM 4301 O O . TRP B 1 59 ? 9.102 -8.344 36.344 1 81.12 59 TRP B O 1
ATOM 4311 N N . ALA B 1 60 ? 6.895 -8.094 36.5 1 80.12 60 ALA B N 1
ATOM 4312 C CA . ALA B 1 60 ? 6.883 -7.043 35.469 1 80.12 60 ALA B CA 1
ATOM 4313 C C . ALA B 1 60 ? 7.652 -5.812 35.938 1 80.12 60 ALA B C 1
ATOM 4315 O O . ALA B 1 60 ? 8.203 -5.066 35.125 1 80.12 60 ALA B O 1
ATOM 4316 N N . SER B 1 61 ? 7.75 -5.68 37.125 1 80.12 61 SER B N 1
ATOM 4317 C CA . SER B 1 61 ? 8.391 -4.488 37.688 1 80.12 61 SER B CA 1
ATOM 4318 C C . SER B 1 61 ? 9.805 -4.801 38.156 1 80.12 61 SER B C 1
ATOM 4320 O O . SER B 1 61 ? 10.531 -3.902 38.594 1 80.12 61 SER B O 1
ATOM 4322 N N . THR B 1 62 ? 10.234 -5.906 38 1 84.88 62 THR B N 1
ATOM 4323 C CA . THR B 1 62 ? 11.547 -6.32 38.5 1 84.88 62 THR B CA 1
ATOM 4324 C C . THR B 1 62 ? 12.617 -6.059 37.438 1 84.88 62 THR B C 1
ATOM 4326 O O . THR B 1 62 ? 12.453 -6.418 36.281 1 84.88 62 THR B O 1
ATOM 4329 N N . VAL B 1 63 ? 13.602 -5.355 37.906 1 87.62 63 VAL B N 1
ATOM 4330 C CA . VAL B 1 63 ? 14.688 -5.02 37 1 87.62 63 VAL B CA 1
ATOM 4331 C C . VAL B 1 63 ? 16.031 -5.406 37.625 1 87.62 63 VAL B C 1
ATOM 4333 O O . VAL B 1 63 ? 16.156 -5.418 38.844 1 87.62 63 VAL B O 1
ATOM 4336 N N . VAL B 1 64 ? 17 -5.73 36.719 1 87.69 64 VAL B N 1
ATOM 4337 C CA . VAL B 1 64 ? 18.359 -6.051 37.125 1 87.69 64 VAL B CA 1
ATOM 4338 C C . VAL B 1 64 ? 19.344 -5.105 36.406 1 87.69 64 VAL B C 1
ATOM 4340 O O . VAL B 1 64 ? 19.172 -4.785 35.25 1 87.69 64 VAL B O 1
ATOM 4343 N N . CYS B 1 65 ? 20.234 -4.691 37.156 1 85.44 65 CYS B N 1
ATOM 4344 C CA . CYS B 1 65 ? 21.156 -3.691 36.625 1 85.44 65 CYS B CA 1
ATOM 4345 C C . CYS B 1 65 ? 22.281 -4.352 35.812 1 85.44 65 CYS B C 1
ATOM 4347 O O . CYS B 1 65 ? 22.5 -5.555 35.938 1 85.44 65 CYS B O 1
ATOM 4349 N N . SER B 1 66 ? 23 -3.594 35.062 1 86.06 66 SER B N 1
ATOM 4350 C CA . SER B 1 66 ? 24.016 -4.039 34.094 1 86.06 66 SER B CA 1
ATOM 4351 C C . SER B 1 66 ? 25.219 -4.645 34.812 1 86.06 66 SER B C 1
ATOM 4353 O O . SER B 1 66 ? 25.969 -5.418 34.219 1 86.06 66 SER B O 1
ATOM 4355 N N . GLN B 1 67 ? 25.375 -4.52 35.969 1 83.31 67 GLN B N 1
ATOM 4356 C CA . GLN B 1 67 ? 26.547 -4.984 36.719 1 83.31 67 GLN B CA 1
ATOM 4357 C C . GLN B 1 67 ? 26.484 -6.492 36.938 1 83.31 67 GLN B C 1
ATOM 4359 O O . GLN B 1 67 ? 27.5 -7.113 37.25 1 83.31 67 GLN B O 1
ATOM 4364 N N . HIS B 1 68 ? 25.422 -7.059 36.656 1 86.38 68 HIS B N 1
ATOM 4365 C CA . HIS B 1 68 ? 25.266 -8.477 36.969 1 86.38 68 HIS B CA 1
ATOM 4366 C C . HIS B 1 68 ? 25.406 -9.336 35.719 1 86.38 68 HIS B C 1
ATOM 4368 O O . HIS B 1 68 ? 25.141 -10.539 35.75 1 86.38 68 HIS B O 1
ATOM 4374 N N . PHE B 1 69 ? 25.812 -8.641 34.719 1 84.25 69 PHE B N 1
ATOM 4375 C CA . PHE B 1 69 ? 26.094 -9.312 33.469 1 84.25 69 PHE B CA 1
ATOM 4376 C C . PHE B 1 69 ? 27.547 -9.102 33.062 1 84.25 69 PHE B C 1
ATOM 4378 O O . PHE B 1 69 ? 28.125 -8.055 33.312 1 84.25 69 PHE B O 1
ATOM 4385 N N . ILE B 1 70 ? 28.094 -10.023 32.438 1 80.44 70 ILE B N 1
ATOM 4386 C CA . ILE B 1 70 ? 29.5 -9.961 32 1 80.44 70 ILE B CA 1
ATOM 4387 C C . ILE B 1 70 ? 29.688 -8.844 31 1 80.44 70 ILE B C 1
ATOM 4389 O O . ILE B 1 70 ? 30.609 -8.039 31.109 1 80.44 70 ILE B O 1
ATOM 4393 N N . SER B 1 71 ? 28.812 -8.789 30.047 1 78.88 71 SER B N 1
ATOM 4394 C CA . SER B 1 71 ? 28.922 -7.781 29 1 78.88 71 SER B CA 1
ATOM 4395 C C . SER B 1 71 ? 28.188 -6.504 29.375 1 78.88 71 SER B C 1
ATOM 4397 O O . SER B 1 71 ? 28.172 -5.539 28.594 1 78.88 71 SER B O 1
ATOM 4399 N N . GLY B 1 72 ? 27.656 -6.539 30.594 1 80.75 72 GLY B N 1
ATOM 4400 C CA . GLY B 1 72 ? 26.891 -5.383 31.031 1 80.75 72 GLY B CA 1
ATOM 4401 C C . GLY B 1 72 ? 25.5 -5.312 30.422 1 80.75 72 GLY B C 1
ATOM 4402 O O . GLY B 1 72 ? 24.766 -4.344 30.641 1 80.75 72 GLY B O 1
ATOM 4403 N N . ARG B 1 73 ? 25.172 -6.336 29.594 1 84.25 73 ARG B N 1
ATOM 4404 C CA . ARG B 1 73 ? 23.859 -6.398 28.953 1 84.25 73 ARG B CA 1
ATOM 4405 C C . ARG B 1 73 ? 23.281 -7.809 29.031 1 84.25 73 ARG B C 1
ATOM 4407 O O . ARG B 1 73 ? 24.031 -8.789 29.062 1 84.25 73 ARG B O 1
ATOM 4414 N N . SER B 1 74 ? 21.969 -7.852 29.062 1 85.06 74 SER B N 1
ATOM 4415 C CA . SER B 1 74 ? 21.281 -9.141 29.031 1 85.06 74 SER B CA 1
ATOM 4416 C C . SER B 1 74 ? 21.188 -9.672 27.594 1 85.06 74 SER B C 1
ATOM 4418 O O . SER B 1 74 ? 20.906 -8.922 26.656 1 85.06 74 SER B O 1
ATOM 4420 N N . ALA B 1 75 ? 21.516 -10.906 27.406 1 82.56 75 ALA B N 1
ATOM 4421 C CA . ALA B 1 75 ? 21.516 -11.562 26.094 1 82.56 75 ALA B CA 1
ATOM 4422 C C . ALA B 1 75 ? 20.078 -11.727 25.578 1 82.56 75 ALA B C 1
ATOM 4424 O O . ALA B 1 75 ? 19.125 -11.719 26.359 1 82.56 75 ALA B O 1
ATOM 4425 N N . ASP B 1 76 ? 19.984 -11.859 24.328 1 82.12 76 ASP B N 1
ATOM 4426 C CA . ASP B 1 76 ? 18.688 -12.07 23.688 1 82.12 76 ASP B CA 1
ATOM 4427 C C . ASP B 1 76 ? 18.141 -13.469 24.016 1 82.12 76 ASP B C 1
ATOM 4429 O O . ASP B 1 76 ? 18.906 -14.391 24.281 1 82.12 76 ASP B O 1
ATOM 4433 N N . LEU B 1 77 ? 16.875 -13.68 23.828 1 82.38 77 LEU B N 1
ATOM 4434 C CA . LEU B 1 77 ? 16.188 -14.914 24.203 1 82.38 77 LEU B CA 1
ATOM 4435 C C . LEU B 1 77 ? 16.734 -16.094 23.422 1 82.38 77 LEU B C 1
ATOM 4437 O O . LEU B 1 77 ? 16.891 -17.188 23.953 1 82.38 77 LEU B O 1
ATOM 4441 N N . LEU B 1 78 ? 17.141 -15.82 22.266 1 79.38 78 LEU B N 1
ATOM 4442 C CA . LEU B 1 78 ? 17.516 -16.938 21.406 1 79.38 78 LEU B CA 1
ATOM 4443 C C . LEU B 1 78 ? 18.984 -17.297 21.609 1 79.38 78 LEU B C 1
ATOM 4445 O O . LEU B 1 78 ? 19.438 -18.344 21.156 1 79.38 78 LEU B O 1
ATOM 4449 N N . ASP B 1 79 ? 19.641 -16.562 22.328 1 79.75 79 ASP B N 1
ATOM 4450 C CA . ASP B 1 79 ? 21.047 -16.812 22.594 1 79.75 79 ASP B CA 1
ATOM 4451 C C . ASP B 1 79 ? 21.219 -17.562 23.922 1 79.75 79 ASP B C 1
ATOM 4453 O O . ASP B 1 79 ? 21.797 -17.016 24.875 1 79.75 79 ASP B O 1
ATOM 4457 N N . GLU B 1 80 ? 20.828 -18.656 23.938 1 78.12 80 GLU B N 1
ATOM 4458 C CA . GLU B 1 80 ? 20.781 -19.469 25.156 1 78.12 80 GLU B CA 1
ATOM 4459 C C . GLU B 1 80 ? 22.188 -19.75 25.672 1 78.12 80 GLU B C 1
ATOM 4461 O O . GLU B 1 80 ? 22.391 -19.859 26.891 1 78.12 80 GLU B O 1
ATOM 4466 N N . MET B 1 81 ? 23.109 -19.75 24.797 1 74.75 81 MET B N 1
ATOM 4467 C CA . MET B 1 81 ? 24.453 -20.172 25.188 1 74.75 81 MET B CA 1
ATOM 4468 C C . MET B 1 81 ? 25.266 -18.984 25.688 1 74.75 81 MET B C 1
ATOM 4470 O O . MET B 1 81 ? 26.391 -19.156 26.172 1 74.75 81 MET B O 1
ATOM 4474 N N . ASN B 1 82 ? 24.734 -17.844 25.562 1 77.19 82 ASN B N 1
ATOM 4475 C CA . ASN B 1 82 ? 25.391 -16.641 26.062 1 77.19 82 ASN B CA 1
ATOM 4476 C C . ASN B 1 82 ? 25.406 -16.594 27.578 1 77.19 82 ASN B C 1
ATOM 4478 O O . ASN B 1 82 ? 24.391 -16.812 28.234 1 77.19 82 ASN B O 1
ATOM 4482 N N . PRO B 1 83 ? 26.516 -16.406 28.109 1 78.38 83 PRO B N 1
ATOM 4483 C CA . PRO B 1 83 ? 26.594 -16.359 29.562 1 78.38 83 PRO B CA 1
ATOM 4484 C C . PRO B 1 83 ? 25.766 -15.234 30.156 1 78.38 83 PRO B C 1
ATOM 4486 O O . PRO B 1 83 ? 25.359 -15.312 31.328 1 78.38 83 PRO B O 1
ATOM 4489 N N . ASP B 1 84 ? 25.484 -14.32 29.484 1 83.81 84 ASP B N 1
ATOM 4490 C CA . ASP B 1 84 ? 24.688 -13.195 29.969 1 83.81 84 ASP B CA 1
ATOM 4491 C C . ASP B 1 84 ? 23.203 -13.453 29.766 1 83.81 84 ASP B C 1
ATOM 4493 O O . ASP B 1 84 ? 22.391 -12.531 29.891 1 83.81 84 ASP B O 1
ATOM 4497 N N . TRP B 1 85 ? 22.859 -14.664 29.422 1 86.75 85 TRP B N 1
ATOM 4498 C CA . TRP B 1 85 ? 21.469 -15.07 29.312 1 86.75 85 TRP B CA 1
ATOM 4499 C C . TRP B 1 85 ? 20.781 -15.008 30.672 1 86.75 85 TRP B C 1
ATOM 4501 O O . TRP B 1 85 ? 19.562 -14.773 30.734 1 86.75 85 TRP B O 1
ATOM 4511 N N . VAL B 1 86 ? 21.578 -15.133 31.672 1 85.56 86 VAL B N 1
ATOM 4512 C CA . VAL B 1 86 ? 21.172 -15.062 33.062 1 85.56 86 VAL B CA 1
ATOM 4513 C C . VAL B 1 86 ? 22.172 -14.211 33.844 1 85.56 86 VAL B C 1
ATOM 4515 O O . VAL B 1 86 ? 23.375 -14.258 33.594 1 85.56 86 VAL B O 1
ATOM 4518 N N . PRO B 1 87 ? 21.625 -13.391 34.688 1 85 87 PRO B N 1
ATOM 4519 C CA . PRO B 1 87 ? 22.578 -12.68 35.531 1 85 87 PRO B CA 1
ATOM 4520 C C . PRO B 1 87 ? 23.516 -13.617 36.312 1 85 87 PRO B C 1
ATOM 4522 O O . PRO B 1 87 ? 23.062 -14.594 36.906 1 85 87 PRO B O 1
ATOM 4525 N N . ASN B 1 88 ? 24.766 -13.281 36.188 1 78.88 88 ASN B N 1
ATOM 4526 C CA . ASN B 1 88 ? 25.703 -14.25 36.781 1 78.88 88 ASN B CA 1
ATOM 4527 C C . ASN B 1 88 ? 26.859 -13.555 37.5 1 78.88 88 ASN B C 1
ATOM 4529 O O . ASN B 1 88 ? 27.75 -14.211 38.031 1 78.88 88 ASN B O 1
ATOM 4533 N N . GLN B 1 89 ? 26.75 -12.273 37.438 1 79.25 89 GLN B N 1
ATOM 4534 C CA . GLN B 1 89 ? 27.812 -11.539 38.125 1 79.25 89 GLN B CA 1
ATOM 4535 C C . GLN B 1 89 ? 27.297 -10.852 39.375 1 79.25 89 GLN B C 1
ATOM 4537 O O . GLN B 1 89 ? 26.172 -10.367 39.406 1 79.25 89 GLN B O 1
ATOM 4542 N N . ASN B 1 90 ? 28.109 -10.836 40.5 1 77.75 90 ASN B N 1
ATOM 4543 C CA . ASN B 1 90 ? 27.859 -10.094 41.719 1 77.75 90 ASN B CA 1
ATOM 4544 C C . ASN B 1 90 ? 26.469 -10.398 42.281 1 77.75 90 ASN B C 1
ATOM 4546 O O . ASN B 1 90 ? 25.688 -9.492 42.531 1 77.75 90 ASN B O 1
ATOM 4550 N N . LEU B 1 91 ? 26.047 -11.578 42.281 1 78 91 LEU B N 1
ATOM 4551 C CA . LEU B 1 91 ? 24.703 -11.969 42.688 1 78 91 LEU B CA 1
ATOM 4552 C C . LEU B 1 91 ? 24.625 -12.086 44.219 1 78 91 LEU B C 1
ATOM 4554 O O . LEU B 1 91 ? 23.578 -12.422 44.781 1 78 91 LEU B O 1
ATOM 4558 N N . GLY B 1 92 ? 25.625 -11.586 44.812 1 62 92 GLY B N 1
ATOM 4559 C CA . GLY B 1 92 ? 25.641 -11.562 46.281 1 62 92 GLY B CA 1
ATOM 4560 C C . GLY B 1 92 ? 25.938 -12.922 46.875 1 62 92 GLY B C 1
ATOM 4561 O O . GLY B 1 92 ? 26.297 -13.016 48.062 1 62 92 GLY B O 1
ATOM 4562 N N . TYR B 1 93 ? 25.25 -13.953 46.281 1 58.31 93 TYR B N 1
ATOM 4563 C CA . TYR B 1 93 ? 25.609 -15.258 46.812 1 58.31 93 TYR B CA 1
ATOM 4564 C C . TYR B 1 93 ? 26.781 -15.867 46.062 1 58.31 93 TYR B C 1
ATOM 4566 O O . TYR B 1 93 ? 27.062 -15.477 44.938 1 58.31 93 TYR B O 1
ATOM 4574 N N . ALA B 1 94 ? 27.703 -16.578 46.625 1 46.75 94 ALA B N 1
ATOM 4575 C CA . ALA B 1 94 ? 28.938 -17.203 46.156 1 46.75 94 ALA B CA 1
ATOM 4576 C C . ALA B 1 94 ? 28.719 -17.922 44.812 1 46.75 94 ALA B C 1
ATOM 4578 O O . ALA B 1 94 ? 29.578 -18.688 44.375 1 46.75 94 ALA B O 1
ATOM 4579 N N . ASN B 1 95 ? 27.75 -17.844 44 1 42.62 95 ASN B N 1
ATOM 4580 C CA . ASN B 1 95 ? 27.812 -18.703 42.844 1 42.62 95 ASN B CA 1
ATOM 4581 C C . ASN B 1 95 ? 28.875 -18.25 41.844 1 42.62 95 ASN B C 1
ATOM 4583 O O . ASN B 1 95 ? 28.797 -17.141 41.312 1 42.62 95 ASN B O 1
ATOM 4587 N N . ARG B 1 96 ? 30.141 -18.656 42 1 40.12 96 ARG B N 1
ATOM 4588 C CA . ARG B 1 96 ? 31.297 -18.453 41.156 1 40.12 96 ARG B CA 1
ATOM 4589 C C . ARG B 1 96 ? 31.031 -18.969 39.75 1 40.12 96 ARG B C 1
ATOM 4591 O O . ARG B 1 96 ? 30.656 -20.141 39.562 1 40.12 96 ARG B O 1
ATOM 4598 N N . ILE B 1 97 ? 30.469 -18.188 38.844 1 43.28 97 ILE B N 1
ATOM 4599 C CA . ILE B 1 97 ? 30.516 -18.672 37.469 1 43.28 97 ILE B CA 1
ATOM 4600 C C . ILE B 1 97 ? 31.891 -19.281 37.188 1 43.28 97 ILE B C 1
ATOM 4602 O O . ILE B 1 97 ? 32.906 -18.703 37.531 1 43.28 97 ILE B O 1
ATOM 4606 N N . THR B 1 98 ? 31.969 -20.578 36.969 1 44.38 98 THR B N 1
ATOM 4607 C CA . THR B 1 98 ? 33.219 -21.281 36.688 1 44.38 98 THR B CA 1
ATOM 4608 C C . THR B 1 98 ? 33.969 -20.641 35.531 1 44.38 98 THR B C 1
ATOM 4610 O O . THR B 1 98 ? 33.344 -20.172 34.562 1 44.38 98 THR B O 1
ATOM 4613 N N . PRO B 1 99 ? 35.156 -20.141 35.688 1 44.81 99 PRO B N 1
ATOM 4614 C CA . PRO B 1 99 ? 36.062 -19.734 34.625 1 44.81 99 PRO B CA 1
ATOM 4615 C C . PRO B 1 99 ? 35.938 -20.594 33.375 1 44.81 99 PRO B C 1
ATOM 4617 O O . PRO B 1 99 ? 36.219 -20.125 32.25 1 44.81 99 PRO B O 1
ATOM 4620 N N . ALA B 1 100 ? 35.312 -21.766 33.406 1 49.28 100 ALA B N 1
ATOM 4621 C CA . ALA B 1 100 ? 35.25 -22.688 32.312 1 49.28 100 ALA B CA 1
ATOM 4622 C C . ALA B 1 100 ? 34.25 -22.234 31.266 1 49.28 100 ALA B C 1
ATOM 4624 O O . ALA B 1 100 ? 34.438 -22.406 30.062 1 49.28 100 ALA B O 1
ATOM 4625 N N . ALA B 1 101 ? 33.188 -21.656 31.703 1 48.62 101 ALA B N 1
ATOM 4626 C CA . ALA B 1 101 ? 32.125 -21.297 30.734 1 48.62 101 ALA B CA 1
ATOM 4627 C C . ALA B 1 101 ? 32.531 -20.062 29.922 1 48.62 101 ALA B C 1
ATOM 4629 O O . ALA B 1 101 ? 32.281 -20 28.719 1 48.62 101 ALA B O 1
ATOM 4630 N N . VAL B 1 102 ? 33.188 -19.141 30.578 1 51.47 102 VAL B N 1
ATOM 4631 C CA . VAL B 1 102 ? 33.719 -17.984 29.859 1 51.47 102 VAL B CA 1
ATOM 4632 C C . VAL B 1 102 ? 34.812 -18.438 28.875 1 51.47 102 VAL B C 1
ATOM 4634 O O . VAL B 1 102 ? 34.844 -17.984 27.734 1 51.47 102 VAL B O 1
ATOM 4637 N N . ASP B 1 103 ? 35.625 -19.344 29.297 1 53.06 103 ASP B N 1
ATOM 4638 C CA . ASP B 1 103 ? 36.688 -19.891 28.453 1 53.06 103 ASP B CA 1
ATOM 4639 C C . ASP B 1 103 ? 36.125 -20.609 27.234 1 53.06 103 ASP B C 1
ATOM 4641 O O . ASP B 1 103 ? 36.656 -20.484 26.141 1 53.06 103 ASP B O 1
ATOM 4645 N N . LYS B 1 104 ? 35 -21.266 27.391 1 52.5 104 LYS B N 1
ATOM 4646 C CA . LYS B 1 104 ? 34.375 -21.984 26.281 1 52.5 104 LYS B CA 1
ATOM 4647 C C . LYS B 1 104 ? 33.781 -21.016 25.266 1 52.5 104 LYS B C 1
ATOM 4649 O O . LYS B 1 104 ? 33.906 -21.234 24.062 1 52.5 104 LYS B O 1
ATOM 4654 N N . PHE B 1 105 ? 33.188 -19.984 25.766 1 51.31 105 PHE B N 1
ATOM 4655 C CA . PHE B 1 105 ? 32.656 -18.969 24.859 1 51.31 105 PHE B CA 1
ATOM 4656 C C . PHE B 1 105 ? 33.75 -18.234 24.125 1 51.31 105 PHE B C 1
ATOM 4658 O O . PHE B 1 105 ? 33.688 -18.031 22.922 1 51.31 105 PHE B O 1
ATOM 4665 N N . GLU B 1 106 ? 34.719 -17.875 24.875 1 55.16 106 GLU B N 1
ATOM 4666 C CA . GLU B 1 106 ? 35.844 -17.219 24.234 1 55.16 106 GLU B CA 1
ATOM 4667 C C . GLU B 1 106 ? 36.562 -18.156 23.266 1 55.16 106 GLU B C 1
ATOM 4669 O O . GLU B 1 106 ? 36.969 -17.734 22.188 1 55.16 106 GLU B O 1
ATOM 4674 N N . ARG B 1 107 ? 36.688 -19.391 23.547 1 54.5 107 ARG B N 1
ATOM 4675 C CA . ARG B 1 107 ? 37.281 -20.375 22.656 1 54.5 107 ARG B CA 1
ATOM 4676 C C . ARG B 1 107 ? 36.406 -20.578 21.406 1 54.5 107 ARG B C 1
ATOM 4678 O O . ARG B 1 107 ? 36.938 -20.672 20.297 1 54.5 107 ARG B O 1
ATOM 4685 N N . ALA B 1 108 ? 35.125 -20.562 21.578 1 50.56 108 ALA B N 1
ATOM 4686 C CA . ALA B 1 108 ? 34.219 -20.703 20.438 1 50.56 108 ALA B CA 1
ATOM 4687 C C . ALA B 1 108 ? 34.25 -19.469 19.562 1 50.56 108 ALA B C 1
ATOM 4689 O O . ALA B 1 108 ? 34.25 -19.562 18.328 1 50.56 108 ALA B O 1
ATOM 4690 N N . ALA B 1 109 ? 34.312 -18.344 20.172 1 51.75 109 ALA B N 1
ATOM 4691 C CA . ALA B 1 109 ? 34.438 -17.094 19.438 1 51.75 109 ALA B CA 1
ATOM 4692 C C . ALA B 1 109 ? 35.781 -17.016 18.719 1 51.75 109 ALA B C 1
ATOM 4694 O O . ALA B 1 109 ? 35.844 -16.625 17.547 1 51.75 109 ALA B O 1
ATOM 4695 N N . ARG B 1 110 ? 36.812 -17.391 19.422 1 52.03 110 ARG B N 1
ATOM 4696 C CA . ARG B 1 110 ? 38.125 -17.438 18.812 1 52.03 110 ARG B CA 1
ATOM 4697 C C . ARG B 1 110 ? 38.188 -18.469 17.688 1 52.03 110 ARG B C 1
ATOM 4699 O O . ARG B 1 110 ? 38.812 -18.234 16.641 1 52.03 110 ARG B O 1
ATOM 4706 N N . ARG B 1 111 ? 37.531 -19.578 17.875 1 49.69 111 ARG B N 1
ATOM 4707 C CA . ARG B 1 111 ? 37.469 -20.594 16.828 1 49.69 111 ARG B CA 1
ATOM 4708 C C . ARG B 1 111 ? 36.719 -20.078 15.609 1 49.69 111 ARG B C 1
ATOM 4710 O O . ARG B 1 111 ? 37.094 -20.344 14.469 1 49.69 111 ARG B O 1
ATOM 4717 N N . ASN B 1 112 ? 35.656 -19.391 15.828 1 44.12 112 ASN B N 1
ATOM 4718 C CA . ASN B 1 112 ? 34.938 -18.812 14.711 1 44.12 112 ASN B CA 1
ATOM 4719 C C . ASN B 1 112 ? 35.719 -17.688 14.047 1 44.12 112 ASN B C 1
ATOM 4721 O O . ASN B 1 112 ? 35.75 -17.578 12.82 1 44.12 112 ASN B O 1
ATOM 4725 N N . GLU B 1 113 ? 36.312 -16.875 14.797 1 45.91 113 GLU B N 1
ATOM 4726 C CA . GLU B 1 113 ? 37.219 -15.852 14.258 1 45.91 113 GLU B CA 1
ATOM 4727 C C . GLU B 1 113 ? 38.406 -16.5 13.539 1 45.91 113 GLU B C 1
ATOM 4729 O O . GLU B 1 113 ? 38.812 -16.047 12.469 1 45.91 113 GLU B O 1
ATOM 4734 N N . ASN B 1 114 ? 39 -17.469 14.141 1 45.28 114 ASN B N 1
ATOM 4735 C CA . ASN B 1 114 ? 40.125 -18.172 13.516 1 45.28 114 ASN B CA 1
ATOM 4736 C C . ASN B 1 114 ? 39.688 -18.938 12.266 1 45.28 114 ASN B C 1
ATOM 4738 O O . ASN B 1 114 ? 40.406 -19 11.281 1 45.28 114 ASN B O 1
ATOM 4742 N N . LYS B 1 115 ? 38.531 -19.5 12.234 1 43.31 115 LYS B N 1
ATOM 4743 C CA . LYS B 1 115 ? 38.031 -20.125 11.016 1 43.31 115 LYS B CA 1
ATOM 4744 C C . LYS B 1 115 ? 37.781 -19.094 9.922 1 43.31 115 LYS B C 1
ATOM 4746 O O . LYS B 1 115 ? 38.125 -19.312 8.758 1 43.31 115 LYS B O 1
ATOM 4751 N N . GLU B 1 116 ? 37.219 -18 10.188 1 39.91 116 GLU B N 1
ATOM 4752 C CA . GLU B 1 116 ? 37.062 -16.922 9.211 1 39.91 116 GLU B CA 1
ATOM 4753 C C . GLU B 1 116 ? 38.406 -16.344 8.805 1 39.91 116 GLU B C 1
ATOM 4755 O O . GLU B 1 116 ? 38.656 -16.062 7.625 1 39.91 116 GLU B O 1
ATOM 4760 N N . ALA B 1 117 ? 39.281 -16.172 9.695 1 41.03 117 ALA B N 1
ATOM 4761 C CA . ALA B 1 117 ? 40.656 -15.719 9.383 1 41.03 117 ALA B CA 1
ATOM 4762 C C . ALA B 1 117 ? 41.406 -16.766 8.562 1 41.03 117 ALA B C 1
ATOM 4764 O O . ALA B 1 117 ? 42.094 -16.422 7.613 1 41.03 117 ALA B O 1
ATOM 4765 N N . ARG B 1 118 ? 41.312 -18.031 8.93 1 39.75 118 ARG B N 1
ATOM 4766 C CA . ARG B 1 118 ? 41.969 -19.062 8.148 1 39.75 118 ARG B CA 1
ATOM 4767 C C . ARG B 1 118 ? 41.406 -19.156 6.742 1 39.75 118 ARG B C 1
ATOM 4769 O O . ARG B 1 118 ? 42.125 -19.328 5.77 1 39.75 118 ARG B O 1
ATOM 4776 N N . GLU B 1 119 ? 40.094 -19.031 6.586 1 38.94 119 GLU B N 1
ATOM 4777 C CA . GLU B 1 119 ? 39.5 -19.078 5.25 1 38.94 119 GLU B CA 1
ATOM 4778 C C . GLU B 1 119 ? 39.906 -17.859 4.43 1 38.94 119 GLU B C 1
ATOM 4780 O O . GLU B 1 119 ? 40.219 -17.969 3.238 1 38.94 119 GLU B O 1
ATOM 4785 N N . VAL B 1 120 ? 40.031 -16.703 5.02 1 36.31 120 VAL B N 1
ATOM 4786 C CA . VAL B 1 120 ? 40.562 -15.523 4.332 1 36.31 120 VAL B CA 1
ATOM 4787 C C . VAL B 1 120 ? 42.062 -15.695 4.098 1 36.31 120 VAL B C 1
ATOM 4789 O O . VAL B 1 120 ? 42.562 -15.398 3.008 1 36.31 120 VAL B O 1
ATOM 4792 N N . GLN B 1 121 ? 42.75 -16.188 5.09 1 34.34 121 GLN B N 1
ATOM 4793 C CA . GLN B 1 121 ? 44.156 -16.391 4.918 1 34.34 121 GLN B CA 1
ATOM 4794 C C . GLN B 1 121 ? 44.438 -17.391 3.795 1 34.34 121 GLN B C 1
ATOM 4796 O O . GLN B 1 121 ? 45.375 -17.188 2.998 1 34.34 121 GLN B O 1
ATOM 4801 N N . GLU B 1 122 ? 43.688 -18.484 3.791 1 35.5 122 GLU B N 1
ATOM 4802 C CA . GLU B 1 122 ? 44.031 -19.438 2.744 1 35.5 122 GLU B CA 1
ATOM 4803 C C . GLU B 1 122 ? 43.812 -18.844 1.356 1 35.5 122 GLU B C 1
ATOM 4805 O O . GLU B 1 122 ? 44.531 -19.156 0.416 1 35.5 122 GLU B O 1
ATOM 4810 N N . SER B 1 123 ? 42.812 -17.922 1.219 1 31.62 123 SER B N 1
ATOM 4811 C CA . SER B 1 123 ? 42.625 -17.359 -0.11 1 31.62 123 SER B CA 1
ATOM 4812 C C . SER B 1 123 ? 43.719 -16.359 -0.465 1 31.62 123 SER B C 1
ATOM 4814 O O . SER B 1 123 ? 44.094 -16.219 -1.636 1 31.62 123 SER B O 1
ATOM 4816 N N . ILE B 1 124 ? 44.219 -15.625 0.54 1 30.33 124 ILE B N 1
ATOM 4817 C CA . ILE B 1 124 ? 45.281 -14.672 0.257 1 30.33 124 ILE B CA 1
ATOM 4818 C C . ILE B 1 124 ? 46.562 -15.422 -0.098 1 30.33 124 ILE B C 1
ATOM 4820 O O . ILE B 1 124 ? 47.438 -14.891 -0.792 1 30.33 124 ILE B O 1
ATOM 4824 N N . LEU B 1 125 ? 46.75 -16.609 0.468 1 30.48 125 LEU B N 1
ATOM 4825 C CA . LEU B 1 125 ? 48.062 -17.234 0.279 1 30.48 125 LEU B CA 1
ATOM 4826 C C . LEU B 1 125 ? 48.281 -17.562 -1.191 1 30.48 125 LEU B C 1
ATOM 4828 O O . LEU B 1 125 ? 49.438 -17.812 -1.601 1 30.48 125 LEU B O 1
ATOM 4832 N N . ALA B 1 126 ? 47.25 -17.781 -1.978 1 29.53 126 ALA B N 1
ATOM 4833 C CA . ALA B 1 126 ? 47.656 -18.281 -3.289 1 29.53 126 ALA B CA 1
ATOM 4834 C C . ALA B 1 126 ? 48.344 -17.172 -4.09 1 29.53 126 ALA B C 1
ATOM 4836 O O . ALA B 1 126 ? 48.625 -17.344 -5.285 1 29.53 126 ALA B O 1
ATOM 4837 N N . VAL B 1 127 ? 48.25 -15.836 -3.59 1 26.41 127 VAL B N 1
ATOM 4838 C CA . VAL B 1 127 ? 48.875 -14.883 -4.496 1 26.41 127 VAL B CA 1
ATOM 4839 C C . VAL B 1 127 ? 50.406 -15.117 -4.531 1 26.41 127 VAL B C 1
ATOM 4841 O O . VAL B 1 127 ? 51.031 -15.234 -3.482 1 26.41 127 VAL B O 1
ATOM 4844 N N . GLU B 1 128 ? 50.875 -15.594 -5.688 1 27.3 128 GLU B N 1
ATOM 4845 C CA . GLU B 1 128 ? 52.219 -15.93 -6.184 1 27.3 128 GLU B CA 1
ATOM 4846 C C . GLU B 1 128 ? 53.25 -14.898 -5.746 1 27.3 128 GLU B C 1
ATOM 4848 O O . GLU B 1 128 ? 52.875 -13.758 -5.434 1 27.3 128 GLU B O 1
ATOM 4853 N N . ASP B 1 129 ? 54.438 -15.375 -5.598 1 25.86 129 ASP B N 1
ATOM 4854 C CA . ASP B 1 129 ? 55.781 -14.992 -5.25 1 25.86 129 ASP B CA 1
ATOM 4855 C C . ASP B 1 129 ? 56.25 -13.789 -6.078 1 25.86 129 ASP B C 1
ATOM 4857 O O . ASP B 1 129 ? 56.625 -13.945 -7.25 1 25.86 129 ASP B O 1
ATOM 4861 N N . PHE B 1 130 ? 55.594 -12.57 -6.035 1 25.45 130 PHE B N 1
ATOM 4862 C CA . PHE B 1 130 ? 56.125 -11.43 -6.773 1 25.45 130 PHE B CA 1
ATOM 4863 C C . PHE B 1 130 ? 57.562 -11.141 -6.363 1 25.45 130 PHE B C 1
ATOM 4865 O O . PHE B 1 130 ? 57.875 -11.031 -5.172 1 25.45 130 PHE B O 1
ATOM 4872 N N . SER B 1 131 ? 58.594 -11.578 -7.141 1 26.25 131 SER B N 1
ATOM 4873 C CA . SER B 1 131 ? 60.031 -11.344 -7.109 1 26.25 131 SER B CA 1
ATOM 4874 C C . SER B 1 131 ? 60.344 -9.859 -6.922 1 26.25 131 SER B C 1
ATOM 4876 O O . SER B 1 131 ? 59.625 -9 -7.426 1 26.25 131 SER B O 1
ATOM 4878 N N . THR B 1 132 ? 61.125 -9.375 -5.895 1 28.45 132 THR B N 1
ATOM 4879 C CA . THR B 1 132 ? 61.688 -8.211 -5.211 1 28.45 132 THR B CA 1
ATOM 4880 C C . THR B 1 132 ? 62.469 -7.332 -6.18 1 28.45 132 THR B C 1
ATOM 4882 O O . THR B 1 132 ? 63.219 -6.461 -5.762 1 28.45 132 THR B O 1
ATOM 4885 N N . HIS B 1 133 ? 62.281 -7.285 -7.551 1 31.92 133 HIS B N 1
ATOM 4886 C CA . HIS B 1 133 ? 63.25 -6.406 -8.203 1 31.92 133 HIS B CA 1
ATOM 4887 C C . HIS B 1 133 ? 63.062 -4.961 -7.746 1 31.92 133 HIS B C 1
ATOM 4889 O O . HIS B 1 133 ? 61.969 -4.57 -7.32 1 31.92 133 HIS B O 1
ATOM 4895 N N . PRO B 1 134 ? 64.188 -4.027 -7.617 1 33.91 134 PRO B N 1
ATOM 4896 C CA . PRO B 1 134 ? 64.312 -2.664 -7.098 1 33.91 134 PRO B CA 1
ATOM 4897 C C . PRO B 1 134 ? 63.344 -1.683 -7.723 1 33.91 134 PRO B C 1
ATOM 4899 O O . PRO B 1 134 ? 63.25 -1.603 -8.945 1 33.91 134 PRO B O 1
ATOM 4902 N N . VAL B 1 135 ? 62.219 -1.432 -7.148 1 39.28 135 VAL B N 1
ATOM 4903 C CA . VAL B 1 135 ? 61.062 -0.67 -7.641 1 39.28 135 VAL B CA 1
ATOM 4904 C C . VAL B 1 135 ? 61.469 0.793 -7.828 1 39.28 135 VAL B C 1
ATOM 4906 O O . VAL B 1 135 ? 61.938 1.442 -6.891 1 39.28 135 VAL B O 1
ATOM 4909 N N . PRO B 1 136 ? 62 1.177 -9.094 1 42.66 136 PRO B N 1
ATOM 4910 C CA . PRO B 1 136 ? 62.438 2.527 -9.422 1 42.66 136 PRO B CA 1
ATOM 4911 C C . PRO B 1 136 ? 61.531 3.615 -8.852 1 42.66 136 PRO B C 1
ATOM 4913 O O . PRO B 1 136 ? 60.375 3.352 -8.539 1 42.66 136 PRO B O 1
ATOM 4916 N N . ILE B 1 137 ? 62.219 4.84 -8.484 1 46.44 137 ILE B N 1
ATOM 4917 C CA . ILE B 1 137 ? 61.719 6.121 -7.988 1 46.44 137 ILE B CA 1
ATOM 4918 C C . ILE B 1 137 ? 60.375 6.434 -8.625 1 46.44 137 ILE B C 1
ATOM 4920 O O . ILE B 1 137 ? 59.469 6.93 -7.961 1 46.44 137 ILE B O 1
ATOM 4924 N N . ASP B 1 138 ? 60.344 6 -9.891 1 55.78 138 ASP B N 1
ATOM 4925 C CA . ASP B 1 138 ? 59.156 6.234 -10.68 1 55.78 138 ASP B CA 1
ATOM 4926 C C . ASP B 1 138 ? 57.969 5.414 -10.156 1 55.78 138 ASP B C 1
ATOM 4928 O O . ASP B 1 138 ? 56.812 5.801 -10.312 1 55.78 138 ASP B O 1
ATOM 4932 N N . ARG B 1 139 ? 58.344 4.605 -9.25 1 61.38 139 ARG B N 1
ATOM 4933 C CA . ARG B 1 139 ? 57.312 3.711 -8.773 1 61.38 139 ARG B CA 1
ATOM 4934 C C . ARG B 1 139 ? 56.562 4.328 -7.598 1 61.38 139 ARG B C 1
ATOM 4936 O O . ARG B 1 139 ? 55.344 4.172 -7.48 1 61.38 139 ARG B O 1
ATOM 4943 N N . VAL B 1 140 ? 57.25 5.113 -6.82 1 61.47 140 VAL B N 1
ATOM 4944 C CA . VAL B 1 140 ? 56.562 5.789 -5.719 1 61.47 140 VAL B CA 1
ATOM 4945 C C . VAL B 1 140 ? 55.562 6.789 -6.273 1 61.47 140 VAL B C 1
ATOM 4947 O O . VAL B 1 140 ? 54.438 6.859 -5.789 1 61.47 140 VAL B O 1
ATOM 4950 N N . ALA B 1 141 ? 56.094 7.598 -7.203 1 65.69 141 ALA B N 1
ATOM 4951 C CA . ALA B 1 141 ? 55.188 8.539 -7.828 1 65.69 141 ALA B CA 1
ATOM 4952 C C . ALA B 1 141 ? 54 7.816 -8.469 1 65.69 141 ALA B C 1
ATOM 4954 O O . ALA B 1 141 ? 52.875 8.266 -8.359 1 65.69 141 ALA B O 1
ATOM 4955 N N . GLU B 1 142 ? 54.25 6.703 -9.094 1 69.31 142 GLU B N 1
ATOM 4956 C CA . GLU B 1 142 ? 53.188 5.906 -9.688 1 69.31 142 GLU B CA 1
ATOM 4957 C C . GLU B 1 142 ? 52.25 5.34 -8.617 1 69.31 142 GLU B C 1
ATOM 4959 O O . GLU B 1 142 ? 51.031 5.324 -8.789 1 69.31 142 GLU B O 1
ATOM 4964 N N . LEU B 1 143 ? 52.781 4.984 -7.516 1 72.12 143 LEU B N 1
ATOM 4965 C CA . LEU B 1 143 ? 51.969 4.418 -6.453 1 72.12 143 LEU B CA 1
ATOM 4966 C C . LEU B 1 143 ? 51.188 5.508 -5.723 1 72.12 143 LEU B C 1
ATOM 4968 O O . LEU B 1 143 ? 50.031 5.316 -5.367 1 72.12 143 LEU B O 1
ATOM 4972 N N . GLU B 1 144 ? 51.844 6.598 -5.559 1 72.19 144 GLU B N 1
ATOM 4973 C CA . GLU B 1 144 ? 51.125 7.719 -4.969 1 72.19 144 GLU B CA 1
ATOM 4974 C C . GLU B 1 144 ? 50 8.203 -5.891 1 72.19 144 GLU B C 1
ATOM 4976 O O . GLU B 1 144 ? 48.906 8.539 -5.43 1 72.19 144 GLU B O 1
ATOM 4981 N N . ASP B 1 145 ? 50.312 8.258 -7.125 1 72.94 145 ASP B N 1
ATOM 4982 C CA . ASP B 1 145 ? 49.25 8.578 -8.07 1 72.94 145 ASP B CA 1
ATOM 4983 C C . ASP B 1 145 ? 48.156 7.512 -8.062 1 72.94 145 ASP B C 1
ATOM 4985 O O . ASP B 1 145 ? 46.969 7.832 -8.156 1 72.94 145 ASP B O 1
ATOM 4989 N N . GLU B 1 146 ? 48.5 6.328 -7.941 1 74.12 146 GLU B N 1
ATOM 4990 C CA . GLU B 1 146 ? 47.531 5.258 -7.828 1 74.12 146 GLU B CA 1
ATOM 4991 C C . GLU B 1 146 ? 46.75 5.367 -6.523 1 74.12 146 GLU B C 1
ATOM 4993 O O . GLU B 1 146 ? 45.531 5.156 -6.504 1 74.12 146 GLU B O 1
ATOM 4998 N N . ILE B 1 147 ? 47.375 5.746 -5.543 1 69.88 147 ILE B N 1
ATOM 4999 C CA . ILE B 1 147 ? 46.688 5.93 -4.266 1 69.88 147 ILE B CA 1
ATOM 5000 C C . ILE B 1 147 ? 45.75 7.133 -4.348 1 69.88 147 ILE B C 1
ATOM 5002 O O . ILE B 1 147 ? 44.625 7.07 -3.891 1 69.88 147 ILE B O 1
ATOM 5006 N N . LYS B 1 148 ? 46.156 8.164 -4.898 1 72.62 148 LYS B N 1
ATOM 5007 C CA . LYS B 1 148 ? 45.281 9.312 -5.105 1 72.62 148 LYS B CA 1
ATOM 5008 C C . LYS B 1 148 ? 44.094 8.945 -5.992 1 72.62 148 LYS B C 1
ATOM 5010 O O . LYS B 1 148 ? 42.969 9.336 -5.715 1 72.62 148 LYS B O 1
ATOM 5015 N N . SER B 1 149 ? 44.375 8.195 -7.023 1 72.06 149 SER B N 1
ATOM 5016 C CA . SER B 1 149 ? 43.281 7.727 -7.883 1 72.06 149 SER B CA 1
ATOM 5017 C C . SER B 1 149 ? 42.344 6.77 -7.133 1 72.06 149 SER B C 1
ATOM 5019 O O . SER B 1 149 ? 41.125 6.855 -7.258 1 72.06 149 SER B O 1
ATOM 5021 N N . LEU B 1 150 ? 42.938 5.93 -6.367 1 70.44 150 LEU B N 1
ATOM 5022 C CA . LEU B 1 150 ? 42.125 5 -5.59 1 70.44 150 LEU B CA 1
ATOM 5023 C C . LEU B 1 150 ? 41.375 5.73 -4.484 1 70.44 150 LEU B C 1
ATOM 5025 O O . LEU B 1 150 ? 40.219 5.422 -4.215 1 70.44 150 LEU B O 1
ATOM 5029 N N . ARG B 1 151 ? 41.938 6.652 -3.914 1 67 151 ARG B N 1
ATOM 5030 C CA . ARG B 1 151 ? 41.25 7.465 -2.92 1 67 151 ARG B CA 1
ATOM 5031 C C . ARG B 1 151 ? 40.156 8.305 -3.57 1 67 151 ARG B C 1
ATOM 5033 O O . ARG B 1 151 ? 39.062 8.461 -3.008 1 67 151 ARG B O 1
ATOM 5040 N N . ARG B 1 152 ? 40.438 8.805 -4.688 1 65.75 152 ARG B N 1
ATOM 5041 C CA . ARG B 1 152 ? 39.375 9.477 -5.438 1 65.75 152 ARG B CA 1
ATOM 5042 C C . ARG B 1 152 ? 38.281 8.5 -5.852 1 65.75 152 ARG B C 1
ATOM 5044 O O . ARG B 1 152 ? 37.094 8.805 -5.746 1 65.75 152 ARG B O 1
ATOM 5051 N N . GLU B 1 153 ? 38.688 7.418 -6.352 1 64.25 153 GLU B N 1
ATOM 5052 C CA . GLU B 1 153 ? 37.719 6.395 -6.691 1 64.25 153 GLU B CA 1
ATOM 5053 C C . GLU B 1 153 ? 36.969 5.898 -5.453 1 64.25 153 GLU B C 1
ATOM 5055 O O . GLU B 1 153 ? 35.75 5.66 -5.496 1 64.25 153 GLU B O 1
ATOM 5060 N N . MET B 1 154 ? 37.719 5.762 -4.457 1 58.53 154 MET B N 1
ATOM 5061 C CA . MET B 1 154 ? 37.094 5.402 -3.188 1 58.53 154 MET B CA 1
ATOM 5062 C C . MET B 1 154 ? 36.156 6.512 -2.703 1 58.53 154 MET B C 1
ATOM 5064 O O . MET B 1 154 ? 35.062 6.238 -2.211 1 58.53 154 MET B O 1
ATOM 5068 N N . GLN B 1 155 ? 36.688 7.645 -2.771 1 56.62 155 GLN B N 1
ATOM 5069 C CA . GLN B 1 155 ? 35.812 8.773 -2.436 1 56.62 155 GLN B CA 1
ATOM 5070 C C . GLN B 1 155 ? 34.625 8.852 -3.379 1 56.62 155 GLN B C 1
ATOM 5072 O O . GLN B 1 155 ? 33.5 9.094 -2.939 1 56.62 155 GLN B O 1
ATOM 5077 N N . LEU B 1 156 ? 34.844 8.633 -4.609 1 52.84 156 LEU B N 1
ATOM 5078 C CA . LEU B 1 156 ? 33.75 8.555 -5.562 1 52.84 156 LEU B CA 1
ATOM 5079 C C . LEU B 1 156 ? 32.844 7.371 -5.254 1 52.84 156 LEU B C 1
ATOM 5081 O O . LEU B 1 156 ? 31.625 7.488 -5.332 1 52.84 156 LEU B O 1
ATOM 5085 N N . MET B 1 157 ? 33.562 6.348 -5.016 1 51.72 157 MET B N 1
ATOM 5086 C CA . MET B 1 157 ? 32.781 5.18 -4.617 1 51.72 157 MET B CA 1
ATOM 5087 C C . MET B 1 157 ? 32.094 5.418 -3.275 1 51.72 157 MET B C 1
ATOM 5089 O O . MET B 1 157 ? 30.953 5 -3.072 1 51.72 157 MET B O 1
ATOM 5093 N N . ARG B 1 158 ? 32.875 5.941 -2.391 1 50.28 158 ARG B N 1
ATOM 5094 C CA . ARG B 1 158 ? 32.281 6.355 -1.129 1 50.28 158 ARG B CA 1
ATOM 5095 C C . ARG B 1 158 ? 31.141 7.352 -1.366 1 50.28 158 ARG B C 1
ATOM 5097 O O . ARG B 1 158 ? 30.109 7.285 -0.708 1 50.28 158 ARG B O 1
ATOM 5104 N N . ASP B 1 159 ? 31.406 8.281 -2.197 1 46.81 159 ASP B N 1
ATOM 5105 C CA . ASP B 1 159 ? 30.375 9.242 -2.584 1 46.81 159 ASP B CA 1
ATOM 5106 C C . ASP B 1 159 ? 29.234 8.555 -3.34 1 46.81 159 ASP B C 1
ATOM 5108 O O . ASP B 1 159 ? 28.062 8.922 -3.189 1 46.81 159 ASP B O 1
ATOM 5112 N N . LYS B 1 160 ? 29.625 7.746 -4.238 1 46.31 160 LYS B N 1
ATOM 5113 C CA . LYS B 1 160 ? 28.641 6.945 -4.957 1 46.31 160 LYS B CA 1
ATOM 5114 C C . LYS B 1 160 ? 28.047 5.863 -4.059 1 46.31 160 LYS B C 1
ATOM 5116 O O . LYS B 1 160 ? 26.938 5.398 -4.289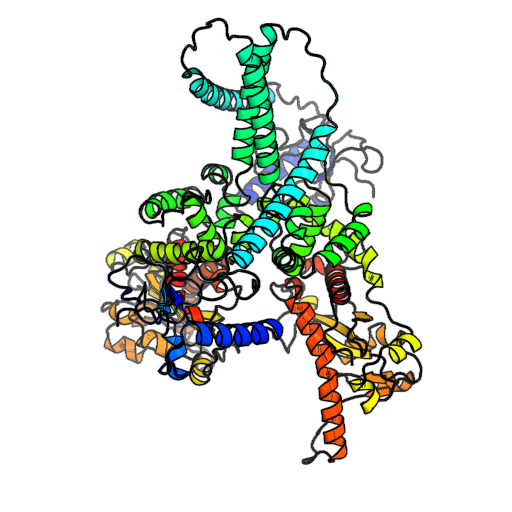 1 46.31 160 LYS B O 1
ATOM 5121 N N . HIS B 1 161 ? 28.906 5.395 -3.246 1 45.97 161 HIS B N 1
ATOM 5122 C CA . HIS B 1 161 ? 28.469 4.336 -2.342 1 45.97 161 HIS B CA 1
ATOM 5123 C C . HIS B 1 161 ? 27.359 4.82 -1.411 1 45.97 161 HIS B C 1
ATOM 5125 O O . HIS B 1 161 ? 27.078 4.184 -0.393 1 45.97 161 HIS B O 1
ATOM 5131 N N . GLN B 1 162 ? 27.094 6.051 -1.336 1 44.31 162 GLN B N 1
ATOM 5132 C CA . GLN B 1 162 ? 26.031 6.469 -0.428 1 44.31 162 GLN B CA 1
ATOM 5133 C C . GLN B 1 162 ? 24.781 5.613 -0.61 1 44.31 162 GLN B C 1
ATOM 5135 O O . GLN B 1 162 ? 24.375 5.328 -1.739 1 44.31 162 GLN B O 1
ATOM 5140 N N . PRO B 1 163 ? 24.562 4.832 0.331 1 44 163 PRO B N 1
ATOM 5141 C CA . PRO B 1 163 ? 23.297 4.098 0.401 1 44 163 PRO B CA 1
ATOM 5142 C C . PRO B 1 163 ? 22.188 4.758 -0.41 1 44 163 PRO B C 1
ATOM 5144 O O . PRO B 1 163 ? 22.234 5.969 -0.647 1 44 163 PRO B O 1
ATOM 5147 N N . PHE B 1 164 ? 21.453 3.85 -1.17 1 44.41 164 PHE B N 1
ATOM 5148 C CA . PHE B 1 164 ? 20.5 4.043 -2.256 1 44.41 164 PHE B CA 1
ATOM 5149 C C . PHE B 1 164 ? 19.719 5.348 -2.076 1 44.41 164 PHE B C 1
ATOM 5151 O O . PHE B 1 164 ? 19.578 6.121 -3.025 1 44.41 164 PHE B O 1
ATOM 5158 N N . LEU B 1 165 ? 18.859 5.215 -1.045 1 46.56 165 LEU B N 1
ATOM 5159 C CA . LEU B 1 165 ? 17.953 6.344 -1.203 1 46.56 165 LEU B CA 1
ATOM 5160 C C . LEU B 1 165 ? 18.719 7.652 -1.347 1 46.56 165 LEU B C 1
ATOM 5162 O O . LEU B 1 165 ? 18.328 8.531 -2.119 1 46.56 165 LEU B O 1
ATOM 5166 N N . CYS B 1 166 ? 19.469 8.047 -0.166 1 47.12 166 CYS B N 1
ATOM 5167 C CA . CYS B 1 166 ? 19.719 9.391 0.353 1 47.12 166 CYS B CA 1
ATOM 5168 C C . CYS B 1 166 ? 21.062 9.914 -0.116 1 47.12 166 CYS B C 1
ATOM 5170 O O . CYS B 1 166 ? 22.062 9.82 0.607 1 47.12 166 CYS B O 1
ATOM 5172 N N . ASN B 1 167 ? 21.344 9.727 -1.364 1 52.09 167 ASN B N 1
ATOM 5173 C CA . ASN B 1 167 ? 22.547 10.531 -1.567 1 52.09 167 ASN B CA 1
ATOM 5174 C C . ASN B 1 167 ? 22.391 11.922 -0.962 1 52.09 167 ASN B C 1
ATOM 5176 O O . ASN B 1 167 ? 21.297 12.305 -0.545 1 52.09 167 ASN B O 1
ATOM 5180 N N . SER B 1 168 ? 23.5 12.656 -1.08 1 57.5 168 SER B N 1
ATOM 5181 C CA . SER B 1 168 ? 23.734 14.023 -0.62 1 57.5 168 SER B CA 1
ATOM 5182 C C . SER B 1 168 ? 22.641 14.969 -1.125 1 57.5 168 SER B C 1
ATOM 5184 O O . SER B 1 168 ? 21.953 14.664 -2.098 1 57.5 168 SER B O 1
ATOM 5186 N N . PHE B 1 169 ? 22.234 15.75 -0.221 1 61.34 169 PHE B N 1
ATOM 5187 C CA . PHE B 1 169 ? 21.344 16.859 -0.537 1 61.34 169 PHE B CA 1
ATOM 5188 C C . PHE B 1 169 ? 21.562 17.328 -1.973 1 61.34 169 PHE B C 1
ATOM 5190 O O . PHE B 1 169 ? 20.594 17.688 -2.658 1 61.34 169 PHE B O 1
ATOM 5197 N N . GLU B 1 170 ? 22.672 17 -2.467 1 61.94 170 GLU B N 1
ATOM 5198 C CA . GLU B 1 170 ? 23.031 17.516 -3.783 1 61.94 170 GLU B CA 1
ATOM 5199 C C . GLU B 1 170 ? 22.438 16.656 -4.895 1 61.94 170 GLU B C 1
ATOM 5201 O O . GLU B 1 170 ? 22.141 17.141 -5.984 1 61.94 170 GLU B O 1
ATOM 5206 N N . ASP B 1 171 ? 22.234 15.391 -4.551 1 67.5 171 ASP B N 1
ATOM 5207 C CA . ASP B 1 171 ? 21.656 14.492 -5.559 1 67.5 171 ASP B CA 1
ATOM 5208 C C . ASP B 1 171 ? 20.219 14.859 -5.859 1 67.5 171 ASP B C 1
ATOM 5210 O O . ASP B 1 171 ? 19.734 14.641 -6.977 1 67.5 171 ASP B O 1
ATOM 5214 N N . PHE B 1 172 ? 19.562 15.461 -4.98 1 73.06 172 PHE B N 1
ATOM 5215 C CA . PHE B 1 172 ? 18.156 15.82 -5.133 1 73.06 172 PHE B CA 1
ATOM 5216 C C . PHE B 1 172 ? 18 17.156 -5.859 1 73.06 172 PHE B C 1
ATOM 5218 O O . PHE B 1 172 ? 16.969 17.422 -6.461 1 73.06 172 PHE B O 1
ATOM 5225 N N . GLY B 1 173 ? 19.062 17.938 -5.805 1 68.31 173 GLY B N 1
ATOM 5226 C CA . GLY B 1 173 ? 19 19.234 -6.445 1 68.31 173 GLY B CA 1
ATOM 5227 C C . GLY B 1 173 ? 18.938 19.156 -7.957 1 68.31 173 GLY B C 1
ATOM 5228 O O . GLY B 1 173 ? 18.328 20.016 -8.609 1 68.31 173 GLY B O 1
ATOM 5229 N N . GLN B 1 174 ? 19.438 18.062 -8.484 1 70 174 GLN B N 1
ATOM 5230 C CA . GLN B 1 174 ? 19.5 17.953 -9.938 1 70 174 GLN B CA 1
ATOM 5231 C C . GLN B 1 174 ? 18.297 17.188 -10.484 1 70 174 GLN B C 1
ATOM 5233 O O . GLN B 1 174 ? 18.094 17.141 -11.695 1 70 174 GLN B O 1
ATOM 5238 N N . ASN B 1 175 ? 17.578 16.734 -9.609 1 80.38 175 ASN B N 1
ATOM 5239 C CA . ASN B 1 175 ? 16.453 15.914 -10.031 1 80.38 175 ASN B CA 1
ATOM 5240 C C . ASN B 1 175 ? 15.195 16.219 -9.227 1 80.38 175 ASN B C 1
ATOM 5242 O O . ASN B 1 175 ? 14.891 15.531 -8.258 1 80.38 175 ASN B O 1
ATOM 5246 N N . ASP B 1 176 ? 14.414 17.109 -9.711 1 84.94 176 ASP B N 1
ATOM 5247 C CA . ASP B 1 176 ? 13.219 17.547 -9.008 1 84.94 176 ASP B CA 1
ATOM 5248 C C . ASP B 1 176 ? 12.164 16.438 -8.969 1 84.94 176 ASP B C 1
ATOM 5250 O O . ASP B 1 176 ? 11.383 16.344 -8.016 1 84.94 176 ASP B O 1
ATOM 5254 N N . ASP B 1 177 ? 12.234 15.594 -9.9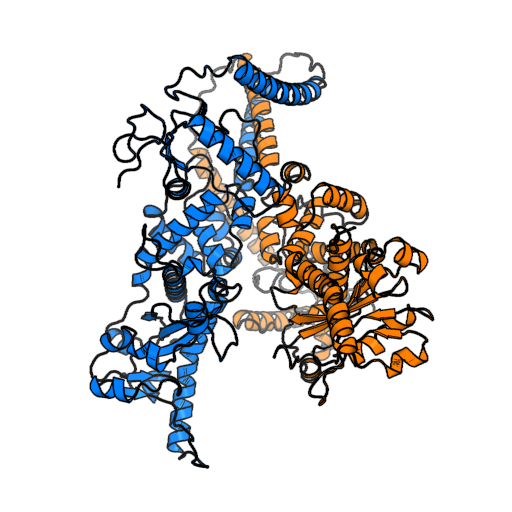84 1 86.81 177 ASP B N 1
ATOM 5255 C CA . ASP B 1 177 ? 11.281 14.484 -10.008 1 86.81 177 ASP B CA 1
ATOM 5256 C C . ASP B 1 177 ? 11.562 13.5 -8.883 1 86.81 177 ASP B C 1
ATOM 5258 O O . ASP B 1 177 ? 10.641 12.984 -8.25 1 86.81 177 ASP B O 1
ATOM 5262 N N . LYS B 1 178 ? 12.797 13.289 -8.719 1 87.94 178 LYS B N 1
ATOM 5263 C CA . LYS B 1 178 ? 13.195 12.422 -7.617 1 87.94 178 LYS B CA 1
ATOM 5264 C C . LYS B 1 178 ? 12.789 13.016 -6.273 1 87.94 178 LYS B C 1
ATOM 5266 O O . LYS B 1 178 ? 12.281 12.305 -5.398 1 87.94 178 LYS B O 1
ATOM 5271 N N . CYS B 1 179 ? 13 14.32 -6.152 1 89.81 179 CYS B N 1
ATOM 5272 C CA . CYS B 1 179 ? 12.633 15.008 -4.918 1 89.81 179 CYS B CA 1
ATOM 5273 C C . CYS B 1 179 ? 11.133 14.93 -4.672 1 89.81 179 CYS B C 1
ATOM 5275 O O . CYS B 1 179 ? 10.695 14.586 -3.572 1 89.81 179 CYS B O 1
ATOM 5277 N N . ARG B 1 180 ? 10.383 15.156 -5.707 1 91.56 180 ARG B N 1
ATOM 5278 C CA . ARG B 1 180 ? 8.93 15.109 -5.598 1 91.56 180 ARG B CA 1
ATOM 5279 C C . ARG B 1 180 ? 8.445 13.695 -5.301 1 91.56 180 ARG B C 1
ATOM 5281 O O . ARG B 1 180 ? 7.457 13.508 -4.586 1 91.56 180 ARG B O 1
ATOM 5288 N N . TYR B 1 181 ? 9.156 12.766 -5.828 1 92.69 181 TYR B N 1
ATOM 5289 C CA . TYR B 1 181 ? 8.766 11.383 -5.617 1 92.69 181 TYR B CA 1
ATOM 5290 C C . TYR B 1 181 ? 8.914 10.984 -4.152 1 92.69 181 TYR B C 1
ATOM 5292 O O . TYR B 1 181 ? 8.023 10.352 -3.578 1 92.69 181 TYR B O 1
ATOM 5300 N N . PHE B 1 182 ? 9.969 11.406 -3.545 1 91.38 182 PHE B N 1
ATOM 5301 C CA . PHE B 1 182 ? 10.281 10.938 -2.201 1 91.38 182 PHE B CA 1
ATOM 5302 C C . PHE B 1 182 ? 9.641 11.836 -1.148 1 91.38 182 PHE B C 1
ATOM 5304 O O . PHE B 1 182 ? 9.398 11.406 -0.02 1 91.38 182 PHE B O 1
ATOM 5311 N N . THR B 1 183 ? 9.352 13.125 -1.453 1 93.19 183 THR B N 1
ATOM 5312 C CA . THR B 1 183 ? 8.945 14.055 -0.404 1 93.19 183 THR B CA 1
ATOM 5313 C C . THR B 1 183 ? 7.625 14.734 -0.766 1 93.19 183 THR B C 1
ATOM 5315 O O . THR B 1 183 ? 6.988 15.352 0.087 1 93.19 183 THR B O 1
ATOM 5318 N N . ALA B 1 184 ? 7.168 14.68 -1.976 1 93.88 184 ALA B N 1
ATOM 5319 C CA . ALA B 1 184 ? 5.996 15.367 -2.51 1 93.88 184 ALA B CA 1
ATOM 5320 C C . ALA B 1 184 ? 6.25 16.875 -2.611 1 93.88 184 ALA B C 1
ATOM 5322 O O . ALA B 1 184 ? 5.336 17.641 -2.916 1 93.88 184 ALA B O 1
ATOM 5323 N N . LEU B 1 185 ? 7.5 17.344 -2.295 1 93.31 185 LEU B N 1
ATOM 5324 C CA . LEU B 1 185 ? 7.883 18.75 -2.332 1 93.31 185 LEU B CA 1
ATOM 5325 C C . LEU B 1 185 ? 8.875 19.016 -3.457 1 93.31 185 LEU B C 1
ATOM 5327 O O . LEU B 1 185 ? 9.609 18.109 -3.867 1 93.31 185 LEU B O 1
ATOM 5331 N N . ASN B 1 186 ? 8.812 20.203 -3.947 1 89.62 186 ASN B N 1
ATOM 5332 C CA . ASN B 1 186 ? 9.883 20.562 -4.875 1 89.62 186 ASN B CA 1
ATOM 5333 C C . ASN B 1 186 ? 11.195 20.812 -4.145 1 89.62 186 ASN B C 1
ATOM 5335 O O . ASN B 1 186 ? 11.219 20.953 -2.922 1 89.62 186 ASN B O 1
ATOM 5339 N N . TYR B 1 187 ? 12.297 20.859 -4.879 1 88.75 187 TYR B N 1
ATOM 5340 C CA . TYR B 1 187 ? 13.625 20.891 -4.285 1 88.75 187 TYR B CA 1
ATOM 5341 C C . TYR B 1 187 ? 13.828 22.172 -3.477 1 88.75 187 TYR B C 1
ATOM 5343 O O . TYR B 1 187 ? 14.406 22.141 -2.391 1 88.75 187 TYR B O 1
ATOM 5351 N N . LYS B 1 188 ? 13.359 23.266 -3.996 1 87.69 188 LYS B N 1
ATOM 5352 C CA . LYS B 1 188 ? 13.539 24.547 -3.309 1 87.69 188 LYS B CA 1
ATOM 5353 C C . LYS B 1 188 ? 12.859 24.531 -1.945 1 87.69 188 LYS B C 1
ATOM 5355 O O . LYS B 1 188 ? 13.453 24.922 -0.942 1 87.69 188 LYS B O 1
ATOM 5360 N N . VAL B 1 189 ? 11.602 24.094 -1.952 1 92.06 189 VAL B N 1
ATOM 5361 C CA . VAL B 1 189 ? 10.844 24.031 -0.709 1 92.06 189 VAL B CA 1
ATOM 5362 C C . VAL B 1 189 ? 11.477 23.016 0.238 1 92.06 189 VAL B C 1
ATOM 5364 O O . VAL B 1 189 ? 11.594 23.281 1.439 1 92.06 189 VAL B O 1
ATOM 5367 N N . PHE B 1 190 ? 11.938 21.953 -0.332 1 93.25 190 PHE B N 1
ATOM 5368 C CA . PHE B 1 190 ? 12.562 20.906 0.47 1 93.25 190 PHE B CA 1
ATOM 5369 C C . PHE B 1 190 ? 13.844 21.422 1.12 1 93.25 190 PHE B C 1
ATOM 5371 O O . PHE B 1 190 ? 14.086 21.172 2.303 1 93.25 190 PHE B O 1
ATOM 5378 N N . LYS B 1 191 ? 14.602 22.062 0.374 1 89.31 191 LYS B N 1
ATOM 5379 C CA . LYS B 1 191 ? 15.852 22.641 0.886 1 89.31 191 LYS B CA 1
ATOM 5380 C C . LYS B 1 191 ? 15.578 23.625 2.01 1 89.31 191 LYS B C 1
ATOM 5382 O O . LYS B 1 191 ? 16.266 23.609 3.039 1 89.31 191 LYS B O 1
ATOM 5387 N N . SER B 1 192 ? 14.602 24.453 1.799 1 92.5 192 SER B N 1
ATOM 5388 C CA . SER B 1 192 ? 14.227 25.422 2.818 1 92.5 192 SER B CA 1
ATOM 5389 C C . SER B 1 192 ? 13.711 24.734 4.078 1 92.5 192 SER B C 1
ATOM 5391 O O . SER B 1 192 ? 14.031 25.156 5.195 1 92.5 192 SER B O 1
ATOM 5393 N N . LEU B 1 193 ? 12.938 23.734 3.877 1 95 193 LEU B N 1
ATOM 5394 C CA . LEU B 1 193 ? 12.414 22.953 5 1 95 193 LEU B CA 1
ATOM 5395 C C . LEU B 1 193 ? 13.539 22.312 5.797 1 95 193 LEU B C 1
ATOM 5397 O O . LEU B 1 193 ? 13.539 22.359 7.031 1 95 193 LEU B O 1
ATOM 5401 N N . TYR B 1 194 ? 14.492 21.75 5.117 1 93.62 194 TYR B N 1
ATOM 5402 C CA . TYR B 1 194 ? 15.617 21.109 5.785 1 93.62 194 TYR B CA 1
ATOM 5403 C C . TYR B 1 194 ? 16.422 22.125 6.598 1 93.62 194 TYR B C 1
ATOM 5405 O O . TYR B 1 194 ? 16.781 21.859 7.75 1 93.62 194 TYR B O 1
ATOM 5413 N N . LYS B 1 195 ? 16.672 23.266 5.996 1 92.31 195 LYS B N 1
ATOM 5414 C CA . LYS B 1 195 ? 17.422 24.297 6.699 1 92.31 195 LYS B CA 1
ATOM 5415 C C . LYS B 1 195 ? 16.688 24.75 7.961 1 92.31 195 LYS B C 1
ATOM 5417 O O . LYS B 1 195 ? 17.312 25 8.992 1 92.31 195 LYS B O 1
ATOM 5422 N N . PHE B 1 196 ? 15.438 24.828 7.859 1 94.81 196 PHE B N 1
ATOM 5423 C CA . PHE B 1 196 ? 14.594 25.266 8.969 1 94.81 196 PHE B CA 1
ATOM 5424 C C . PHE B 1 196 ? 14.578 24.234 10.086 1 94.81 196 PHE B C 1
ATOM 5426 O O . PHE B 1 196 ? 14.594 24.578 11.266 1 94.81 196 PHE B O 1
ATOM 5433 N N . LEU B 1 197 ? 14.57 22.922 9.75 1 96.06 197 LEU B N 1
ATOM 5434 C CA . LEU B 1 197 ? 14.383 21.875 10.734 1 96.06 197 LEU B CA 1
ATOM 5435 C C . LEU B 1 197 ? 15.727 21.344 11.227 1 96.06 197 LEU B C 1
ATOM 5437 O O . LEU B 1 197 ? 15.805 20.719 12.281 1 96.06 197 LEU B O 1
ATOM 5441 N N . GLU B 1 198 ? 16.797 21.469 10.523 1 93.5 198 GLU B N 1
ATOM 5442 C CA . GLU B 1 198 ? 18.094 20.844 10.719 1 93.5 198 GLU B CA 1
ATOM 5443 C C . GLU B 1 198 ? 18.578 21.031 12.156 1 93.5 198 GLU B C 1
ATOM 5445 O O . GLU B 1 198 ? 19.016 20.062 12.797 1 93.5 198 GLU B O 1
ATOM 5450 N N . PRO B 1 199 ? 18.422 22.266 12.688 1 92.44 199 PRO B N 1
ATOM 5451 C CA . PRO B 1 199 ? 18.953 22.469 14.039 1 92.44 199 PRO B CA 1
ATOM 5452 C C . PRO B 1 199 ? 18.188 21.672 15.094 1 92.44 199 PRO B C 1
ATOM 5454 O O . PRO B 1 199 ? 18.734 21.391 16.172 1 92.44 199 PRO B O 1
ATOM 5457 N N . HIS B 1 200 ? 17.031 21.297 14.867 1 93.38 200 HIS B N 1
ATOM 5458 C CA . HIS B 1 200 ? 16.188 20.672 15.875 1 93.38 200 HIS B CA 1
ATOM 5459 C C . HIS B 1 200 ? 16.125 19.156 15.68 1 93.38 200 HIS B C 1
ATOM 5461 O O . HIS B 1 200 ? 15.57 18.438 16.516 1 93.38 200 HIS B O 1
ATOM 5467 N N . LEU B 1 201 ? 16.656 18.641 14.562 1 92.69 201 LEU B N 1
ATOM 5468 C CA . LEU B 1 201 ? 16.609 17.219 14.273 1 92.69 201 LEU B CA 1
ATOM 5469 C C . LEU B 1 201 ? 17.578 16.453 15.18 1 92.69 201 LEU B C 1
ATOM 5471 O O . LEU B 1 201 ? 18.578 17 15.633 1 92.69 201 LEU B O 1
ATOM 5475 N N . PRO B 1 202 ? 17.125 15.242 15.422 1 83.75 202 PRO B N 1
ATOM 5476 C CA . PRO B 1 202 ? 18 14.445 16.297 1 83.75 202 PRO B CA 1
ATOM 5477 C C . PRO B 1 202 ? 19.391 14.242 15.695 1 83.75 202 PRO B C 1
ATOM 5479 O O . PRO B 1 202 ? 19.531 14.078 14.484 1 83.75 202 PRO B O 1
ATOM 5482 N N . GLN B 1 203 ? 20.344 14.328 16.531 1 79.75 203 GLN B N 1
ATOM 5483 C CA . GLN B 1 203 ? 21.703 14.062 16.109 1 79.75 203 GLN B CA 1
ATOM 5484 C C . GLN B 1 203 ? 21.953 12.562 15.93 1 79.75 203 GLN B C 1
ATOM 5486 O O . GLN B 1 203 ? 21.781 11.789 16.875 1 79.75 203 GLN B O 1
ATOM 5491 N N . PRO B 1 204 ? 22.141 12.258 14.641 1 75.56 204 PRO B N 1
ATOM 5492 C CA . PRO B 1 204 ? 22.359 10.82 14.422 1 75.56 204 PRO B CA 1
ATOM 5493 C C . PRO B 1 204 ? 23.594 10.297 15.172 1 75.56 204 PRO B C 1
ATOM 5495 O O . PRO B 1 204 ? 24.531 11.055 15.43 1 75.56 204 PRO B O 1
ATOM 5498 N N . ALA B 1 205 ? 23.359 9.102 15.68 1 59.28 205 ALA B N 1
ATOM 5499 C CA . ALA B 1 205 ? 24.516 8.469 16.328 1 59.28 205 ALA B CA 1
ATOM 5500 C C . ALA B 1 205 ? 25.672 8.297 15.352 1 59.28 205 ALA B C 1
ATOM 5502 O O . ALA B 1 205 ? 25.453 8.062 14.156 1 59.28 205 ALA B O 1
ATOM 5503 N N . THR B 1 206 ? 26.781 9 15.375 1 54.5 206 THR B N 1
ATOM 5504 C CA . THR B 1 206 ? 27.984 9.094 14.555 1 54.5 206 THR B CA 1
ATOM 5505 C C . THR B 1 206 ? 28.297 7.746 13.898 1 54.5 206 THR B C 1
ATOM 5507 O O . THR B 1 206 ? 28.797 7.699 12.773 1 54.5 206 THR B O 1
ATOM 5510 N N . SER B 1 207 ? 27.969 6.656 14.531 1 50.72 207 SER B N 1
ATOM 5511 C CA . SER B 1 207 ? 28.516 5.363 14.125 1 50.72 207 SER B CA 1
ATOM 5512 C C . SER B 1 207 ? 27.828 4.844 12.867 1 50.72 207 SER B C 1
ATOM 5514 O O . SER B 1 207 ? 28.406 4.051 12.117 1 50.72 207 SER B O 1
ATOM 5516 N N . PHE B 1 208 ? 26.656 5.379 12.617 1 54.19 208 PHE B N 1
ATOM 5517 C CA . PHE B 1 208 ? 25.953 4.637 11.578 1 54.19 208 PHE B CA 1
ATOM 5518 C C . PHE B 1 208 ? 25.906 5.434 10.281 1 54.19 208 PHE B C 1
ATOM 5520 O O . PHE B 1 208 ? 25.453 4.926 9.25 1 54.19 208 PHE B O 1
ATOM 5527 N N . GLY B 1 209 ? 26.641 6.562 10.281 1 64.38 209 GLY B N 1
ATOM 5528 C CA . GLY B 1 209 ? 26.734 7.316 9.039 1 64.38 209 GLY B CA 1
ATOM 5529 C C . GLY B 1 209 ? 25.422 7.941 8.609 1 64.38 209 GLY B C 1
ATOM 5530 O O . GLY B 1 209 ? 25.312 8.43 7.488 1 64.38 209 GLY B O 1
ATOM 5531 N N . THR B 1 210 ? 24.359 7.848 9.445 1 77.12 210 THR B N 1
ATOM 5532 C CA . THR B 1 210 ? 23.094 8.484 9.078 1 77.12 210 THR B CA 1
ATOM 5533 C C . THR B 1 210 ? 23.156 9.984 9.344 1 77.12 210 THR B C 1
ATOM 5535 O O . THR B 1 210 ? 23.609 10.422 10.398 1 77.12 210 THR B O 1
ATOM 5538 N N . THR B 1 211 ? 22.875 10.766 8.328 1 83.06 211 THR B N 1
ATOM 5539 C CA . THR B 1 211 ? 22.875 12.219 8.453 1 83.06 211 THR B CA 1
ATOM 5540 C C . THR B 1 211 ? 21.5 12.742 8.812 1 83.06 211 THR B C 1
ATOM 5542 O O . THR B 1 211 ? 20.5 12.016 8.695 1 83.06 211 THR B O 1
ATOM 5545 N N . LYS B 1 212 ? 21.469 13.984 9.328 1 88.81 212 LYS B N 1
ATOM 5546 C CA . LYS B 1 212 ? 20.188 14.641 9.633 1 88.81 212 LYS B CA 1
ATOM 5547 C C . LYS B 1 212 ? 19.312 14.742 8.391 1 88.81 212 LYS B C 1
ATOM 5549 O O . LYS B 1 212 ? 18.094 14.625 8.477 1 88.81 212 LYS B O 1
ATOM 5554 N N . PHE B 1 213 ? 20 14.945 7.355 1 87.75 213 PHE B N 1
ATOM 5555 C CA . PHE B 1 213 ? 19.281 15.023 6.086 1 87.75 213 PHE B CA 1
ATOM 5556 C C . PHE B 1 213 ? 18.578 13.711 5.773 1 87.75 213 PHE B C 1
ATOM 5558 O O . PHE B 1 213 ? 17.422 13.711 5.355 1 87.75 213 PHE B O 1
ATOM 5565 N N . GLN B 1 214 ? 19.281 12.688 6.016 1 86.94 214 GLN B N 1
ATOM 5566 C CA . GLN B 1 214 ? 18.703 11.375 5.73 1 86.94 214 GLN B CA 1
ATOM 5567 C C . GLN B 1 214 ? 17.531 11.07 6.645 1 86.94 214 GLN B C 1
ATOM 5569 O O . GLN B 1 214 ? 16.547 10.461 6.215 1 86.94 214 GLN B O 1
ATOM 5574 N N . ILE B 1 215 ? 17.641 11.508 7.82 1 90.62 215 ILE B N 1
ATOM 5575 C CA . ILE B 1 215 ? 16.547 11.289 8.766 1 90.62 215 ILE B CA 1
ATOM 5576 C C . ILE B 1 215 ? 15.281 11.977 8.266 1 90.62 215 ILE B C 1
ATOM 5578 O O . ILE B 1 215 ? 14.203 11.383 8.258 1 90.62 215 ILE B O 1
ATOM 5582 N N . LEU B 1 216 ? 15.453 13.188 7.863 1 94.06 216 LEU B N 1
ATOM 5583 C CA . LEU B 1 216 ? 14.312 13.922 7.34 1 94.06 216 LEU B CA 1
ATOM 5584 C C . LEU B 1 216 ? 13.789 13.281 6.059 1 94.06 216 LEU B C 1
ATOM 5586 O O . LEU B 1 216 ? 12.578 13.141 5.875 1 94.06 216 LEU B O 1
ATOM 5590 N N . LEU B 1 217 ? 14.695 12.891 5.266 1 91.38 217 LEU B N 1
ATOM 5591 C CA . LEU B 1 217 ? 14.32 12.281 3.996 1 91.38 217 LEU B CA 1
ATOM 5592 C C . LEU B 1 217 ? 13.555 10.984 4.223 1 91.38 217 LEU B C 1
ATOM 5594 O O . LEU B 1 217 ? 12.523 10.742 3.592 1 91.38 217 LEU B O 1
ATOM 5598 N N . PHE B 1 218 ? 14.023 10.188 5.117 1 91.31 218 PHE B N 1
ATOM 5599 C CA . PHE B 1 218 ? 13.359 8.938 5.438 1 91.31 218 PHE B CA 1
ATOM 5600 C C . PHE B 1 218 ? 11.953 9.188 5.973 1 91.31 218 PHE B C 1
ATOM 5602 O O . PHE B 1 218 ? 11.008 8.492 5.605 1 91.31 218 PHE B O 1
ATOM 5609 N N . THR B 1 219 ? 11.867 10.117 6.742 1 95.62 219 THR B N 1
ATOM 5610 C CA . THR B 1 219 ? 10.586 10.43 7.355 1 95.62 219 THR B CA 1
ATOM 5611 C C . THR B 1 219 ? 9.594 10.938 6.312 1 95.62 219 THR B C 1
ATOM 5613 O O . THR B 1 219 ? 8.453 10.484 6.258 1 95.62 219 THR B O 1
ATOM 5616 N N . LEU B 1 220 ? 10.062 11.836 5.492 1 96.31 220 LEU B N 1
ATOM 5617 C CA . LEU B 1 220 ? 9.195 12.367 4.441 1 96.31 220 LEU B CA 1
ATOM 5618 C C . LEU B 1 220 ? 8.812 11.273 3.453 1 96.31 220 LEU B C 1
ATOM 5620 O O . LEU B 1 220 ? 7.684 11.25 2.957 1 96.31 220 LEU B O 1
ATOM 5624 N N . SER B 1 221 ? 9.75 10.398 3.174 1 93.69 221 SER B N 1
ATOM 5625 C CA . SER B 1 221 ? 9.461 9.289 2.273 1 93.69 221 SER B CA 1
ATOM 5626 C C . SER B 1 221 ? 8.414 8.352 2.869 1 93.69 221 SER B C 1
ATOM 5628 O O . SER B 1 221 ? 7.559 7.832 2.15 1 93.69 221 SER B O 1
ATOM 5630 N N . LYS B 1 222 ? 8.516 8.125 4.141 1 95.81 222 LYS B N 1
ATOM 5631 C CA . LYS B 1 222 ? 7.508 7.316 4.824 1 95.81 222 LYS B CA 1
ATOM 5632 C C . LYS B 1 222 ? 6.129 7.961 4.727 1 95.81 222 LYS B C 1
ATOM 5634 O O . LYS B 1 222 ? 5.133 7.281 4.473 1 95.81 222 LYS B O 1
ATOM 5639 N N . LEU B 1 223 ? 6.09 9.211 4.891 1 97.06 223 LEU B N 1
ATOM 5640 C CA . LEU B 1 223 ? 4.816 9.922 4.82 1 97.06 223 LEU B CA 1
ATOM 5641 C C . LEU B 1 223 ? 4.266 9.906 3.396 1 97.06 223 LEU B C 1
ATOM 5643 O O . LEU B 1 223 ? 3.074 9.672 3.188 1 97.06 223 LEU B O 1
ATOM 5647 N N . ARG B 1 224 ? 5.121 10.172 2.455 1 96.31 224 ARG B N 1
ATOM 5648 C CA . ARG B 1 224 ? 4.723 10.336 1.062 1 96.31 224 ARG B CA 1
ATOM 5649 C C . ARG B 1 224 ? 4.348 9 0.438 1 96.31 224 ARG B C 1
ATOM 5651 O O . ARG B 1 224 ? 3.322 8.891 -0.237 1 96.31 224 ARG B O 1
ATOM 5658 N N . LEU B 1 225 ? 5.176 8.016 0.67 1 93.75 225 LEU B N 1
ATOM 5659 C CA . LEU B 1 225 ? 5.031 6.758 -0.055 1 93.75 225 LEU B CA 1
ATOM 5660 C C . LEU B 1 225 ? 4.516 5.656 0.866 1 93.75 225 LEU B C 1
ATOM 5662 O O . LEU B 1 225 ? 4.195 4.559 0.408 1 93.75 225 LEU B O 1
ATOM 5666 N N . ASP B 1 226 ? 4.469 5.938 2.084 1 93.38 226 ASP B N 1
ATOM 5667 C CA . ASP B 1 226 ? 4.105 4.953 3.1 1 93.38 226 ASP B CA 1
ATOM 5668 C C . ASP B 1 226 ? 5.016 3.73 3.031 1 93.38 226 ASP B C 1
ATOM 5670 O O . ASP B 1 226 ? 4.535 2.594 3.043 1 93.38 226 ASP B O 1
ATOM 5674 N N . ILE B 1 227 ? 6.262 3.992 2.9 1 91 227 ILE B N 1
ATOM 5675 C CA . ILE B 1 227 ? 7.266 2.934 2.881 1 91 227 ILE B CA 1
ATOM 5676 C C . ILE B 1 227 ? 7.402 2.328 4.273 1 91 227 ILE B C 1
ATOM 5678 O O . ILE B 1 227 ? 7.41 3.051 5.273 1 91 227 ILE B O 1
ATOM 5682 N N . ASP B 1 228 ? 7.582 1.066 4.25 1 91.44 228 ASP B N 1
ATOM 5683 C CA . ASP B 1 228 ? 7.801 0.376 5.52 1 91.44 228 ASP B CA 1
ATOM 5684 C C . ASP B 1 228 ? 9.125 0.795 6.148 1 91.44 228 ASP B C 1
ATOM 5686 O O . ASP B 1 228 ? 10.141 0.907 5.457 1 91.44 228 ASP B O 1
ATOM 5690 N N . LEU B 1 229 ? 9.086 1.03 7.477 1 92.75 229 LEU B N 1
ATOM 5691 C CA . LEU B 1 229 ? 10.312 1.414 8.172 1 92.75 229 LEU B CA 1
ATOM 5692 C C . LEU B 1 229 ? 11.359 0.308 8.086 1 92.75 229 LEU B C 1
ATOM 5694 O O . LEU B 1 229 ? 12.555 0.584 8.07 1 92.75 229 LEU B O 1
ATOM 5698 N N . THR B 1 230 ? 10.891 -0.94 7.992 1 91.81 230 THR B N 1
ATOM 5699 C CA . THR B 1 230 ? 11.812 -2.062 7.824 1 91.81 230 THR B CA 1
ATOM 5700 C C . THR B 1 230 ? 12.586 -1.94 6.516 1 91.81 230 THR B C 1
ATOM 5702 O O . THR B 1 230 ? 13.781 -2.215 6.469 1 91.81 230 THR B O 1
ATOM 5705 N N . LEU B 1 231 ? 11.875 -1.57 5.512 1 90.25 231 LEU B N 1
ATOM 5706 C CA . LEU B 1 231 ? 12.531 -1.375 4.223 1 90.25 231 LEU B CA 1
ATOM 5707 C C . LEU B 1 231 ? 13.57 -0.263 4.312 1 90.25 231 LEU B C 1
ATOM 5709 O O . LEU B 1 231 ? 14.688 -0.406 3.799 1 90.25 231 LEU B O 1
ATOM 5713 N N . ILE B 1 232 ? 13.203 0.823 4.984 1 88.81 232 ILE B N 1
ATOM 5714 C CA . ILE B 1 232 ? 14.125 1.934 5.172 1 88.81 232 ILE B CA 1
ATOM 5715 C C . ILE B 1 232 ? 15.344 1.46 5.961 1 88.81 232 ILE B C 1
ATOM 5717 O O . ILE B 1 232 ? 16.484 1.831 5.648 1 88.81 232 ILE B O 1
ATOM 5721 N N . ALA B 1 233 ? 15.125 0.669 6.938 1 87.38 233 ALA B N 1
ATOM 5722 C CA . ALA B 1 233 ? 16.203 0.139 7.766 1 87.38 233 ALA B CA 1
ATOM 5723 C C . ALA B 1 233 ? 17.172 -0.703 6.934 1 87.38 233 ALA B C 1
ATOM 5725 O O . ALA B 1 233 ? 18.391 -0.507 6.996 1 87.38 233 ALA B O 1
ATOM 5726 N N . TYR B 1 234 ? 16.625 -1.602 6.156 1 82.75 234 TYR B N 1
ATOM 5727 C CA . TYR B 1 234 ? 17.453 -2.461 5.328 1 82.75 234 TYR B CA 1
ATOM 5728 C C . TYR B 1 234 ? 18.188 -1.648 4.266 1 82.75 234 TYR B C 1
ATOM 5730 O O . TYR B 1 234 ? 19.359 -1.919 3.965 1 82.75 234 TYR B O 1
ATOM 5738 N N . MET B 1 235 ? 17.516 -0.617 3.793 1 77.44 235 MET B N 1
ATOM 5739 C CA . MET B 1 235 ? 18.109 0.197 2.736 1 77.44 235 MET B CA 1
ATOM 5740 C C . MET B 1 235 ? 19.203 1.095 3.293 1 77.44 235 MET B C 1
ATOM 5742 O O . MET B 1 235 ? 20.188 1.389 2.602 1 77.44 235 MET B O 1
ATOM 5746 N N . SER B 1 236 ? 19.062 1.575 4.484 1 78.75 236 SER B N 1
ATOM 5747 C CA . SER B 1 236 ? 20.031 2.494 5.082 1 78.75 236 SER B CA 1
ATOM 5748 C C . SER B 1 236 ? 21.125 1.738 5.832 1 78.75 236 SER B C 1
ATOM 5750 O O . SER B 1 236 ? 22.172 2.305 6.148 1 78.75 236 SER B O 1
ATOM 5752 N N . GLY B 1 237 ? 20.859 0.516 6.109 1 77.12 237 GLY B N 1
ATOM 5753 C CA . GLY B 1 237 ? 21.812 -0.264 6.883 1 77.12 237 GLY B CA 1
ATOM 5754 C C . GLY B 1 237 ? 21.766 0.037 8.367 1 77.12 237 GLY B C 1
ATOM 5755 O O . GLY B 1 237 ? 22.703 -0.254 9.102 1 77.12 237 GLY B O 1
ATOM 5756 N N . VAL B 1 238 ? 20.781 0.748 8.766 1 81.44 238 VAL B N 1
ATOM 5757 C CA . VAL B 1 238 ? 20.578 1.086 10.172 1 81.44 238 VAL B CA 1
ATOM 5758 C C . VAL B 1 238 ? 19.5 0.175 10.766 1 81.44 238 VAL B C 1
ATOM 5760 O O . VAL B 1 238 ? 18.562 -0.226 10.07 1 81.44 238 VAL B O 1
ATOM 5763 N N . HIS B 1 239 ? 19.703 -0.174 11.953 1 84.44 239 HIS B N 1
ATOM 5764 C CA . HIS B 1 239 ? 18.766 -1.07 12.609 1 84.44 239 HIS B CA 1
ATOM 5765 C C . HIS B 1 239 ? 17.375 -0.443 12.68 1 84.44 239 HIS B C 1
ATOM 5767 O O . HIS B 1 239 ? 17.25 0.769 12.867 1 84.44 239 HIS B O 1
ATOM 5773 N N . LEU B 1 240 ? 16.406 -1.291 12.641 1 90.5 240 LEU B N 1
ATOM 5774 C CA . LEU B 1 240 ? 15.008 -0.873 12.602 1 90.5 240 LEU B CA 1
ATOM 5775 C C . LEU B 1 240 ? 14.648 -0.043 13.836 1 90.5 240 LEU B C 1
ATOM 5777 O O . LEU B 1 240 ? 13.945 0.964 13.727 1 90.5 240 LEU B O 1
ATOM 5781 N N . SER B 1 241 ? 15.141 -0.448 14.977 1 87.69 241 SER B N 1
ATOM 5782 C CA . SER B 1 241 ? 14.812 0.27 16.203 1 87.69 241 SER B CA 1
ATOM 5783 C C . SER B 1 241 ? 15.32 1.706 16.156 1 87.69 241 SER B C 1
ATOM 5785 O O . SER B 1 241 ? 14.633 2.631 16.594 1 87.69 241 SER B O 1
ATOM 5787 N N . THR B 1 242 ? 16.516 1.886 15.578 1 87.56 242 THR B N 1
ATOM 5788 C CA . THR B 1 242 ? 17.094 3.219 15.453 1 87.56 242 THR B CA 1
ATOM 5789 C C . THR B 1 242 ? 16.312 4.055 14.445 1 87.56 242 THR B C 1
ATOM 5791 O O . THR B 1 242 ? 16.016 5.227 14.695 1 87.56 242 THR B O 1
ATOM 5794 N N . ILE B 1 243 ? 15.961 3.436 13.336 1 90.06 243 ILE B N 1
ATOM 5795 C CA . ILE B 1 243 ? 15.18 4.133 12.312 1 90.06 243 ILE B CA 1
ATOM 5796 C C . ILE B 1 243 ? 13.828 4.539 12.891 1 90.06 243 ILE B C 1
ATOM 5798 O O . ILE B 1 243 ? 13.352 5.652 12.648 1 90.06 243 ILE B O 1
ATOM 5802 N N . SER B 1 244 ? 13.25 3.68 13.688 1 91.88 244 SER B N 1
ATOM 5803 C CA . SER B 1 244 ? 11.961 3.967 14.312 1 91.88 244 SER B CA 1
ATOM 5804 C C . SER B 1 244 ? 12.062 5.141 15.273 1 91.88 244 SER B C 1
ATOM 5806 O O . SER B 1 244 ? 11.203 6.023 15.281 1 91.88 244 SER B O 1
ATOM 5808 N N . ARG B 1 245 ? 13.102 5.137 15.969 1 89.31 245 ARG B N 1
ATOM 5809 C CA . ARG B 1 245 ? 13.32 6.242 16.891 1 89.31 245 ARG B CA 1
ATOM 5810 C C . ARG B 1 245 ? 13.516 7.555 16.156 1 89.31 245 ARG B C 1
ATOM 5812 O O . ARG B 1 245 ? 12.953 8.586 16.531 1 89.31 245 ARG B O 1
ATOM 5819 N N . TYR B 1 246 ? 14.367 7.488 15.141 1 90.31 246 TYR B N 1
ATOM 5820 C CA . TYR B 1 246 ? 14.586 8.672 14.32 1 90.31 246 TYR B CA 1
ATOM 5821 C C . TYR B 1 246 ? 13.281 9.172 13.719 1 90.31 246 TYR B C 1
ATOM 5823 O O . TYR B 1 246 ? 13.016 10.375 13.703 1 90.31 246 TYR B O 1
ATOM 5831 N N . TYR B 1 247 ? 12.469 8.273 13.273 1 94.56 247 TYR B N 1
ATOM 5832 C CA . TYR B 1 247 ? 11.18 8.609 12.672 1 94.56 247 TYR B CA 1
ATOM 5833 C C . TYR B 1 247 ? 10.273 9.312 13.664 1 94.56 247 TYR B C 1
ATOM 5835 O O . TYR B 1 247 ? 9.727 10.383 13.367 1 94.56 247 TYR B O 1
ATOM 5843 N N . HIS B 1 248 ? 10.164 8.773 14.828 1 92.88 248 HIS B N 1
ATOM 5844 C CA . HIS B 1 248 ? 9.297 9.336 15.852 1 92.88 248 HIS B CA 1
ATOM 5845 C C . HIS B 1 248 ? 9.781 10.711 16.297 1 92.88 248 HIS B C 1
ATOM 5847 O O . HIS B 1 248 ? 8.992 11.648 16.422 1 92.88 248 HIS B O 1
ATOM 5853 N N . LYS B 1 249 ? 11.023 10.805 16.469 1 92.06 249 LYS B N 1
ATOM 5854 C CA . LYS B 1 249 ? 11.594 12.086 16.875 1 92.06 249 LYS B CA 1
ATOM 5855 C C . LYS B 1 249 ? 11.445 13.133 15.789 1 92.06 249 LYS B C 1
ATOM 5857 O O . LYS B 1 249 ? 11.148 14.297 16.078 1 92.06 249 LYS B O 1
ATOM 5862 N N . CYS B 1 250 ? 11.672 12.695 14.602 1 95.75 250 CYS B N 1
ATOM 5863 C CA . CYS B 1 250 ? 11.547 13.625 13.492 1 95.75 250 CYS B CA 1
ATOM 5864 C C . CYS B 1 250 ? 10.109 14.109 13.336 1 95.75 250 CYS B C 1
ATOM 5866 O O . CYS B 1 250 ? 9.875 15.297 13.117 1 95.75 250 CYS B O 1
ATOM 5868 N N . ILE B 1 251 ? 9.141 13.227 13.461 1 96.31 251 ILE B N 1
ATOM 5869 C CA . ILE B 1 251 ? 7.738 13.609 13.375 1 96.31 251 ILE B CA 1
ATOM 5870 C C . ILE B 1 251 ? 7.41 14.602 14.484 1 96.31 251 ILE B C 1
ATOM 5872 O O . ILE B 1 251 ? 6.719 15.602 14.25 1 96.31 251 ILE B O 1
ATOM 5876 N N . TYR B 1 252 ? 7.93 14.312 15.594 1 93.44 252 TYR B N 1
ATOM 5877 C CA . TYR B 1 252 ? 7.688 15.203 16.734 1 93.44 252 TYR B CA 1
ATOM 5878 C C . TYR B 1 252 ? 8.242 16.594 16.453 1 93.44 252 TYR B C 1
ATOM 5880 O O . TYR B 1 252 ? 7.562 17.594 16.688 1 93.44 252 TYR B O 1
ATOM 5888 N N . VAL B 1 253 ? 9.422 16.656 15.977 1 95.25 253 VAL B N 1
ATOM 5889 C CA . VAL B 1 253 ? 10.062 17.922 15.664 1 95.25 253 VAL B CA 1
ATOM 5890 C C . VAL B 1 253 ? 9.266 18.656 14.586 1 95.25 253 VAL B C 1
ATOM 5892 O O . VAL B 1 253 ? 9 19.859 14.711 1 95.25 253 VAL B O 1
ATOM 5895 N N . MET B 1 254 ? 8.906 17.922 13.57 1 97.31 254 MET B N 1
ATOM 5896 C CA . MET B 1 254 ? 8.125 18.516 12.5 1 97.31 254 MET B CA 1
ATOM 5897 C C . MET B 1 254 ? 6.793 19.047 13.031 1 97.31 254 MET B C 1
ATOM 5899 O O . MET B 1 254 ? 6.355 20.141 12.648 1 97.31 254 MET B O 1
ATOM 5903 N N . PHE B 1 255 ? 6.188 18.281 13.891 1 95.94 255 PHE B N 1
ATOM 5904 C CA . PHE B 1 255 ? 4.914 18.688 14.477 1 95.94 255 PHE B CA 1
ATOM 5905 C C . PHE B 1 255 ? 5.07 19.984 15.258 1 95.94 255 PHE B C 1
ATOM 5907 O O . PHE B 1 255 ? 4.309 20.938 15.062 1 95.94 255 PHE B O 1
ATOM 5914 N N . GLN B 1 256 ? 6.055 20.078 16.031 1 93.94 256 GLN B N 1
ATOM 5915 C CA . GLN B 1 256 ? 6.273 21.25 16.891 1 93.94 256 GLN B CA 1
ATOM 5916 C C . GLN B 1 256 ? 6.621 22.484 16.062 1 93.94 256 GLN B C 1
ATOM 5918 O O . GLN B 1 256 ? 6.16 23.578 16.375 1 93.94 256 GLN B O 1
ATOM 5923 N N . ARG B 1 257 ? 7.332 22.234 15.023 1 94.38 257 ARG B N 1
ATOM 5924 C CA . ARG B 1 257 ? 7.875 23.375 14.289 1 94.38 257 ARG B CA 1
ATOM 5925 C C . ARG B 1 257 ? 6.934 23.812 13.172 1 94.38 257 ARG B C 1
ATOM 5927 O O . ARG B 1 257 ? 6.926 24.969 12.766 1 94.38 257 ARG B O 1
ATOM 5934 N N . LEU B 1 258 ? 6.148 22.875 12.688 1 96.12 258 LEU B N 1
ATOM 5935 C CA . LEU B 1 258 ? 5.367 23.188 11.492 1 96.12 258 LEU B CA 1
ATOM 5936 C C . LEU B 1 258 ? 3.898 23.406 11.844 1 96.12 258 LEU B C 1
ATOM 5938 O O . LEU B 1 258 ? 3.123 23.891 11.016 1 96.12 258 LEU B O 1
ATOM 5942 N N . LYS B 1 259 ? 3.428 23.031 13 1 93.19 259 LYS B N 1
ATOM 5943 C CA . LYS B 1 259 ? 2.012 23.109 13.352 1 93.19 259 LYS B CA 1
ATOM 5944 C C . LYS B 1 259 ? 1.469 24.516 13.18 1 93.19 259 LYS B C 1
ATOM 5946 O O . LYS B 1 259 ? 0.275 24.703 12.93 1 93.19 259 LYS B O 1
ATOM 5951 N N . GLY B 1 260 ? 2.377 25.5 13.211 1 92.81 260 GLY B N 1
ATOM 5952 C CA . GLY B 1 260 ? 1.98 26.891 13.047 1 92.81 260 GLY B CA 1
ATOM 5953 C C . GLY B 1 260 ? 1.521 27.219 11.641 1 92.81 260 GLY B C 1
ATOM 5954 O O . GLY B 1 260 ? 0.861 28.234 11.414 1 92.81 260 GLY B O 1
ATOM 5955 N N . LEU B 1 261 ? 1.839 26.359 10.719 1 93.81 261 LEU B N 1
ATOM 5956 C CA . LEU B 1 261 ? 1.416 26.578 9.336 1 93.81 261 LEU B CA 1
ATOM 5957 C C . LEU B 1 261 ? -0.076 26.297 9.18 1 93.81 261 LEU B C 1
ATOM 5959 O O . LEU B 1 261 ? -0.687 26.734 8.195 1 93.81 261 LEU B O 1
ATOM 5963 N N . VAL B 1 262 ? -0.592 25.5 10.078 1 95.25 262 VAL B N 1
ATOM 5964 C CA . VAL B 1 262 ? -2.035 25.297 10.148 1 95.25 262 VAL B CA 1
ATOM 5965 C C . VAL B 1 262 ? -2.629 26.156 11.266 1 95.25 262 VAL B C 1
ATOM 5967 O O . VAL B 1 262 ? -2.754 25.688 12.406 1 95.25 262 VAL B O 1
ATOM 5970 N N . SER B 1 263 ? -2.838 27.359 10.922 1 92.44 263 SER B N 1
ATOM 5971 C CA . SER B 1 263 ? -3.336 28.312 11.914 1 92.44 263 SER B CA 1
ATOM 5972 C C . SER B 1 263 ? -4.492 29.141 11.359 1 92.44 263 SER B C 1
ATOM 5974 O O . SER B 1 263 ? -4.598 29.328 10.148 1 92.44 263 SER B O 1
ATOM 5976 N N . TRP B 1 264 ? -5.266 29.609 12.266 1 93.94 264 TRP B N 1
ATOM 5977 C CA . TRP B 1 264 ? -6.441 30.391 11.914 1 93.94 264 TRP B CA 1
ATOM 5978 C C . TRP B 1 264 ? -6.051 31.812 11.531 1 93.94 264 TRP B C 1
ATOM 5980 O O . TRP B 1 264 ? -5.527 32.562 12.359 1 93.94 264 TRP B O 1
ATOM 5990 N N . PRO B 1 265 ? -6.242 32.188 10.367 1 92.69 265 PRO B N 1
ATOM 5991 C CA . PRO B 1 265 ? -5.867 33.531 9.938 1 92.69 265 PRO B CA 1
ATOM 5992 C C . PRO B 1 265 ? -6.816 34.594 10.461 1 92.69 265 PRO B C 1
ATOM 5994 O O . PRO B 1 265 ? -7.918 34.281 10.922 1 92.69 265 PRO B O 1
ATOM 5997 N N . SER B 1 266 ? -6.273 35.812 10.406 1 91.69 266 SER B N 1
ATOM 5998 C CA . SER B 1 266 ? -7.137 36.938 10.758 1 91.69 266 SER B CA 1
ATOM 5999 C C . SER B 1 266 ? -8.188 37.188 9.68 1 91.69 266 SER B C 1
ATOM 6001 O O . SER B 1 266 ? -8.008 36.781 8.523 1 91.69 266 SER B O 1
ATOM 6003 N N . ARG B 1 267 ? -9.242 37.812 10.109 1 91.12 267 ARG B N 1
ATOM 6004 C CA . ARG B 1 267 ? -10.328 38.125 9.18 1 91.12 267 ARG B CA 1
ATOM 6005 C C . ARG B 1 267 ? -9.828 38.969 8 1 91.12 267 ARG B C 1
ATOM 6007 O O . ARG B 1 267 ? -10.203 38.719 6.855 1 91.12 267 ARG B O 1
ATOM 6014 N N . GLU B 1 268 ? -9 39.844 8.297 1 90.88 268 GLU B N 1
ATOM 6015 C CA . GLU B 1 268 ? -8.453 40.688 7.266 1 90.88 268 GLU B CA 1
ATOM 6016 C C . GLU B 1 268 ? -7.621 39.906 6.258 1 90.88 268 GLU B C 1
ATOM 6018 O O . GLU B 1 268 ? -7.707 40.156 5.051 1 90.88 268 GLU B O 1
ATOM 6023 N N . ALA B 1 269 ? -6.914 38.969 6.77 1 91.69 269 ALA B N 1
ATOM 6024 C CA . ALA B 1 269 ? -6.062 38.156 5.906 1 91.69 269 ALA B CA 1
ATOM 6025 C C . ALA B 1 269 ? -6.898 37.312 4.965 1 91.69 269 ALA B C 1
ATOM 6027 O O . ALA B 1 269 ? -6.562 37.156 3.789 1 91.69 269 ALA B O 1
ATOM 6028 N N . VAL B 1 270 ? -7.977 36.781 5.449 1 91.88 270 VAL B N 1
ATOM 6029 C CA . VAL B 1 270 ? -8.859 35.938 4.652 1 91.88 270 VAL B CA 1
ATOM 6030 C C . VAL B 1 270 ? -9.539 36.781 3.57 1 91.88 270 VAL B C 1
ATOM 6032 O O . VAL B 1 270 ? -9.617 36.344 2.412 1 91.88 270 VAL B O 1
ATOM 6035 N N . GLN B 1 271 ? -9.961 37.938 3.977 1 90.19 271 GLN B N 1
ATOM 6036 C CA . GLN B 1 271 ? -10.664 38.812 3.045 1 90.19 271 GLN B CA 1
ATOM 6037 C C . GLN B 1 271 ? -9.734 39.281 1.933 1 90.19 271 GLN B C 1
ATOM 6039 O O . GLN B 1 271 ? -10.133 39.344 0.77 1 90.19 271 GLN B O 1
ATOM 6044 N N . ASN B 1 272 ? -8.5 39.5 2.299 1 89.44 272 ASN B N 1
ATOM 6045 C CA . ASN B 1 272 ? -7.527 40.031 1.338 1 89.44 272 ASN B CA 1
ATOM 6046 C C . ASN B 1 272 ? -7.109 38.969 0.337 1 89.44 272 ASN B C 1
ATOM 6048 O O . ASN B 1 272 ? -6.797 39.25 -0.815 1 89.44 272 ASN B O 1
ATOM 6052 N N . SER B 1 273 ? -7.137 37.719 0.751 1 87.62 273 SER B N 1
ATOM 6053 C CA . SER B 1 273 ? -6.633 36.656 -0.105 1 87.62 273 SER B CA 1
ATOM 6054 C C . SER B 1 273 ? -7.773 35.875 -0.758 1 87.62 273 SER B C 1
ATOM 6056 O O . SER B 1 273 ? -7.547 34.875 -1.435 1 87.62 273 SER B O 1
ATOM 6058 N N . MET B 1 274 ? -8.977 36.312 -0.63 1 89.12 274 MET B N 1
ATOM 6059 C CA . MET B 1 274 ? -10.141 35.594 -1.125 1 89.12 274 MET B CA 1
ATOM 6060 C C . MET B 1 274 ? -10.211 35.656 -2.648 1 89.12 274 MET B C 1
ATOM 6062 O O . MET B 1 274 ? -10.195 36.719 -3.236 1 89.12 274 MET B O 1
ATOM 6066 N N . PRO B 1 275 ? -10.281 34.469 -3.178 1 86.69 275 PRO B N 1
ATOM 6067 C CA . PRO B 1 275 ? -10.414 34.438 -4.637 1 86.69 275 PRO B CA 1
ATOM 6068 C C . PRO B 1 275 ? -11.734 35.031 -5.121 1 86.69 275 PRO B C 1
ATOM 6070 O O . PRO B 1 275 ? -12.711 35.062 -4.371 1 86.69 275 PRO B O 1
ATOM 6073 N N . GLN B 1 276 ? -11.773 35.312 -6.348 1 83.19 276 GLN B N 1
ATOM 6074 C CA . GLN B 1 276 ? -12.93 36 -6.945 1 83.19 276 GLN B CA 1
ATOM 6075 C C . GLN B 1 276 ? -14.133 35.062 -6.992 1 83.19 276 GLN B C 1
ATOM 6077 O O . GLN B 1 276 ? -15.273 35.5 -6.867 1 83.19 276 GLN B O 1
ATOM 6082 N N . CYS B 1 277 ? -13.828 33.812 -7.117 1 79.81 277 CYS B N 1
ATOM 6083 C CA . CYS B 1 277 ? -14.938 32.875 -7.207 1 79.81 277 CYS B CA 1
ATOM 6084 C C . CYS B 1 277 ? -15.742 32.844 -5.918 1 79.81 277 CYS B C 1
ATOM 6086 O O . CYS B 1 277 ? -16.953 32.594 -5.938 1 79.81 277 CYS B O 1
ATOM 6088 N N . PHE B 1 278 ? -15.18 33.188 -4.84 1 82.31 278 PHE B N 1
ATOM 6089 C CA . PHE B 1 278 ? -15.875 33.281 -3.561 1 82.31 278 PHE B CA 1
ATOM 6090 C C . PHE B 1 278 ? -16.5 34.656 -3.363 1 82.31 278 PHE B C 1
ATOM 6092 O O . PHE B 1 278 ? -17.656 34.75 -2.957 1 82.31 278 PHE B O 1
ATOM 6099 N N . ARG B 1 279 ? -15.727 35.594 -3.734 1 82.69 279 ARG B N 1
ATOM 6100 C CA . ARG B 1 279 ? -16.156 36.969 -3.504 1 82.69 279 ARG B CA 1
ATOM 6101 C C . ARG B 1 279 ? -17.406 37.312 -4.305 1 82.69 279 ARG B C 1
ATOM 6103 O O . ARG B 1 279 ? -18.312 37.969 -3.809 1 82.69 279 ARG B O 1
ATOM 6110 N N . ARG B 1 280 ? -17.391 36.844 -5.504 1 80.12 280 ARG B N 1
ATOM 6111 C CA . ARG B 1 280 ? -18.5 37.125 -6.395 1 80.12 280 ARG B CA 1
ATOM 6112 C C . ARG B 1 280 ? -19.797 36.469 -5.902 1 80.12 280 ARG B C 1
ATOM 6114 O O . ARG B 1 280 ? -20.875 37.062 -6.043 1 80.12 280 ARG B O 1
ATOM 6121 N N . ARG B 1 281 ? -19.656 35.438 -5.234 1 77.69 281 ARG B N 1
ATOM 6122 C CA . ARG B 1 281 ? -20.828 34.625 -4.91 1 77.69 281 ARG B CA 1
ATOM 6123 C C . ARG B 1 281 ? -21.25 34.844 -3.463 1 77.69 281 ARG B C 1
ATOM 6125 O O . ARG B 1 281 ? -22.453 34.844 -3.154 1 77.69 281 ARG B O 1
ATOM 6132 N N . PHE B 1 282 ? -20.312 35.094 -2.57 1 81.69 282 PHE B N 1
ATOM 6133 C CA . PHE B 1 282 ? -20.656 35.125 -1.152 1 81.69 282 PHE B CA 1
ATOM 6134 C C . PHE B 1 282 ? -20.109 36.375 -0.473 1 81.69 282 PHE B C 1
ATOM 6136 O O . PHE B 1 282 ? -20.219 36.5 0.746 1 81.69 282 PHE B O 1
ATOM 6143 N N . GLY B 1 283 ? -19.547 37.188 -1.307 1 82.69 283 GLY B N 1
ATOM 6144 C CA . GLY B 1 283 ? -18.922 38.344 -0.701 1 82.69 283 GLY B CA 1
ATOM 6145 C C . GLY B 1 283 ? -17.609 38.031 -0.007 1 82.69 283 GLY B C 1
ATOM 6146 O O . GLY B 1 283 ? -16.859 37.188 -0.463 1 82.69 283 GLY B O 1
ATOM 6147 N N . ASP B 1 284 ? -17.328 38.781 1.047 1 86.88 284 ASP B N 1
ATOM 6148 C CA . ASP B 1 284 ? -16.047 38.594 1.731 1 86.88 284 ASP B CA 1
ATOM 6149 C C . ASP B 1 284 ? -16.25 38 3.123 1 86.88 284 ASP B C 1
ATOM 6151 O O . ASP B 1 284 ? -15.422 38.188 4.012 1 86.88 284 ASP B O 1
ATOM 6155 N N . LYS B 1 285 ? -17.344 37.25 3.266 1 87.75 285 LYS B N 1
ATOM 6156 C CA . LYS B 1 285 ? -17.672 36.844 4.625 1 87.75 285 LYS B CA 1
ATOM 6157 C C . LYS B 1 285 ? -17.328 35.375 4.863 1 87.75 285 LYS B C 1
ATOM 6159 O O . LYS B 1 285 ? -17.359 34.906 6 1 87.75 285 LYS B O 1
ATOM 6164 N N . VAL B 1 286 ? -17 34.688 3.803 1 89.12 286 VAL B N 1
ATOM 6165 C CA . VAL B 1 286 ? -16.672 33.281 3.973 1 89.12 286 VAL B CA 1
ATOM 6166 C C . VAL B 1 286 ? -15.32 33.125 4.656 1 89.12 286 VAL B C 1
ATOM 6168 O O . VAL B 1 286 ? -14.297 33.594 4.133 1 89.12 286 VAL B O 1
ATOM 6171 N N . SER B 1 287 ? -15.305 32.5 5.746 1 91.25 287 SER B N 1
ATOM 6172 C CA . SER B 1 287 ? -14.07 32.375 6.508 1 91.25 287 SER B CA 1
ATOM 6173 C C . SER B 1 287 ? -13.461 30.984 6.359 1 91.25 287 SER B C 1
ATOM 6175 O O . SER B 1 287 ? -12.234 30.828 6.359 1 91.25 287 SER B O 1
ATOM 6177 N N . VAL B 1 288 ? -14.375 29.969 6.242 1 93.06 288 VAL B N 1
ATOM 6178 C CA . VAL B 1 288 ? -13.828 28.609 6.246 1 93.06 288 VAL B CA 1
ATOM 6179 C C . VAL B 1 288 ? -14.797 27.672 5.531 1 93.06 288 VAL B C 1
ATOM 6181 O O . VAL B 1 288 ? -16.016 27.844 5.598 1 93.06 288 VAL B O 1
ATOM 6184 N N . VAL B 1 289 ? -14.273 26.781 4.824 1 92.31 289 VAL B N 1
ATOM 6185 C CA . VAL B 1 289 ? -14.984 25.656 4.242 1 92.31 289 VAL B CA 1
ATOM 6186 C C . VAL B 1 289 ? -14.594 24.359 4.961 1 92.31 289 VAL B C 1
ATOM 6188 O O . VAL B 1 289 ? -13.406 24.031 5.035 1 92.31 289 VAL B O 1
ATOM 6191 N N . ILE B 1 290 ? -15.57 23.656 5.469 1 92.94 290 ILE B N 1
ATOM 6192 C CA . ILE B 1 290 ? -15.219 22.531 6.316 1 92.94 290 ILE B CA 1
ATOM 6193 C C . ILE B 1 290 ? -15.711 21.234 5.676 1 92.94 290 ILE B C 1
ATOM 6195 O O . ILE B 1 290 ? -16.656 21.25 4.887 1 92.94 290 ILE B O 1
ATOM 6199 N N . ASP B 1 291 ? -15 20.172 5.965 1 93.12 291 ASP B N 1
ATOM 6200 C CA . ASP B 1 291 ? -15.352 18.812 5.582 1 93.12 291 ASP B CA 1
ATOM 6201 C C . ASP B 1 291 ? -14.688 17.781 6.5 1 93.12 291 ASP B C 1
ATOM 6203 O O . ASP B 1 291 ? -13.773 18.125 7.258 1 93.12 291 ASP B O 1
ATOM 6207 N N . CYS B 1 292 ? -15.25 16.656 6.516 1 92.69 292 CYS B N 1
ATOM 6208 C CA . CYS B 1 292 ? -14.648 15.57 7.285 1 92.69 292 CYS B CA 1
ATOM 6209 C C . CYS B 1 292 ? -14.062 14.508 6.363 1 92.69 292 CYS B C 1
ATOM 6211 O O . CYS B 1 292 ? -14.562 14.297 5.258 1 92.69 292 CYS B O 1
ATOM 6213 N N . PHE B 1 293 ? -12.984 13.93 6.73 1 92.06 293 PHE B N 1
ATOM 6214 C CA . PHE B 1 293 ? -12.445 12.781 6.012 1 92.06 293 PHE B CA 1
ATOM 6215 C C . PHE B 1 293 ? -12.031 11.688 6.98 1 92.06 293 PHE B C 1
ATOM 6217 O O . PHE B 1 293 ? -11.805 11.945 8.164 1 92.06 293 PHE B O 1
ATOM 6224 N N . GLU B 1 294 ? -12.008 10.5 6.496 1 93.06 294 GLU B N 1
ATOM 6225 C CA . GLU B 1 294 ? -11.75 9.328 7.336 1 93.06 294 GLU B CA 1
ATOM 6226 C C . GLU B 1 294 ? -10.438 8.656 6.957 1 93.06 294 GLU B C 1
ATOM 6228 O O . GLU B 1 294 ? -10.016 8.711 5.797 1 93.06 294 GLU B O 1
ATOM 6233 N N . ILE B 1 295 ? -9.797 8.117 7.953 1 93.12 295 ILE B N 1
ATOM 6234 C CA . ILE B 1 295 ? -8.586 7.328 7.785 1 93.12 295 ILE B CA 1
ATOM 6235 C C . ILE B 1 295 ? -8.805 5.922 8.344 1 93.12 295 ILE B C 1
ATOM 6237 O O . ILE B 1 295 ? -9.344 5.762 9.438 1 93.12 295 ILE B O 1
ATOM 6241 N N . LEU B 1 296 ? -8.367 4.914 7.621 1 90.88 296 LEU B N 1
ATOM 6242 C CA . LEU B 1 296 ? -8.562 3.521 8.016 1 90.88 296 LEU B CA 1
ATOM 6243 C C . LEU B 1 296 ? -7.621 3.139 9.148 1 90.88 296 LEU B C 1
ATOM 6245 O O . LEU B 1 296 ? -6.457 3.549 9.156 1 90.88 296 LEU B O 1
ATOM 6249 N N . THR B 1 297 ? -8.133 2.379 10.086 1 91.06 297 THR B N 1
ATOM 6250 C CA . THR B 1 297 ? -7.328 1.867 11.195 1 91.06 297 THR B CA 1
ATOM 6251 C C . THR B 1 297 ? -7.52 0.361 11.344 1 91.06 297 THR B C 1
ATOM 6253 O O . THR B 1 297 ? -8.469 -0.208 10.805 1 91.06 297 THR B O 1
ATOM 6256 N N . GLU B 1 298 ? -6.57 -0.199 11.969 1 89.06 298 GLU B N 1
ATOM 6257 C CA . GLU B 1 298 ? -6.754 -1.589 12.383 1 89.06 298 GLU B CA 1
ATOM 6258 C C . GLU B 1 298 ? -7.895 -1.723 13.383 1 89.06 298 GLU B C 1
ATOM 6260 O O . GLU B 1 298 ? -8.32 -0.733 13.984 1 89.06 298 GLU B O 1
ATOM 6265 N N . LYS B 1 299 ? -8.352 -2.943 13.516 1 86.5 299 LYS B N 1
ATOM 6266 C CA . LYS B 1 299 ? -9.414 -3.205 14.484 1 86.5 299 LYS B CA 1
ATOM 6267 C C . LYS B 1 299 ? -8.875 -3.172 15.906 1 86.5 299 LYS B C 1
ATOM 6269 O O . LYS B 1 299 ? -7.93 -3.893 16.234 1 86.5 299 LYS B O 1
ATOM 6274 N N . PRO B 1 300 ? -9.477 -2.301 16.719 1 85.56 300 PRO B N 1
ATOM 6275 C CA . PRO B 1 300 ? -9.062 -2.287 18.125 1 85.56 300 PRO B CA 1
ATOM 6276 C C . PRO B 1 300 ? -9.43 -3.574 18.859 1 85.56 300 PRO B C 1
ATOM 6278 O O . PRO B 1 300 ? -10.406 -4.234 18.5 1 85.56 300 PRO B O 1
ATOM 6281 N N . SER B 1 301 ? -8.641 -3.889 19.781 1 82.75 301 SER B N 1
ATOM 6282 C CA . SER B 1 301 ? -8.891 -5.082 20.578 1 82.75 301 SER B CA 1
ATOM 6283 C C . SER B 1 301 ? -10.062 -4.867 21.531 1 82.75 301 SER B C 1
ATOM 6285 O O . SER B 1 301 ? -10.836 -5.789 21.781 1 82.75 301 SER B O 1
ATOM 6287 N N . GLU B 1 302 ? -10.172 -3.627 21.969 1 81.31 302 GLU B N 1
ATOM 6288 C CA . GLU B 1 302 ? -11.25 -3.291 22.891 1 81.31 302 GLU B CA 1
ATOM 6289 C C . GLU B 1 302 ? -12.57 -3.102 22.156 1 81.31 302 GLU B C 1
ATOM 6291 O O . GLU B 1 302 ? -12.664 -2.27 21.25 1 81.31 302 GLU B O 1
ATOM 6296 N N . VAL B 1 303 ? -13.531 -3.773 22.578 1 77.94 303 VAL B N 1
ATOM 6297 C CA . VAL B 1 303 ? -14.82 -3.857 21.891 1 77.94 303 VAL B CA 1
ATOM 6298 C C . VAL B 1 303 ? -15.445 -2.469 21.797 1 77.94 303 VAL B C 1
ATOM 6300 O O . VAL B 1 303 ? -15.953 -2.084 20.734 1 77.94 303 VAL B O 1
ATOM 6303 N N . LEU B 1 304 ? -15.422 -1.742 22.906 1 77.06 304 LEU B N 1
ATOM 6304 C CA . LEU B 1 304 ? -16.031 -0.418 22.906 1 77.06 304 LEU B CA 1
ATOM 6305 C C . LEU B 1 304 ? -15.328 0.514 21.938 1 77.06 304 LEU B C 1
ATOM 6307 O O . LEU B 1 304 ? -15.977 1.284 21.219 1 77.06 304 LEU B O 1
ATOM 6311 N N . GLN B 1 305 ? -14.094 0.417 21.984 1 82.44 305 GLN B N 1
ATOM 6312 C CA . GLN B 1 305 ? -13.312 1.237 21.062 1 82.44 305 GLN B CA 1
ATOM 6313 C C . GLN B 1 305 ? -13.586 0.84 19.609 1 82.44 305 GLN B C 1
ATOM 6315 O O . GLN B 1 305 ? -13.703 1.702 18.734 1 82.44 305 GLN B O 1
ATOM 6320 N N . ALA B 1 306 ? -13.672 -0.412 19.359 1 83.31 306 ALA B N 1
ATOM 6321 C CA . ALA B 1 306 ? -13.977 -0.915 18.031 1 83.31 306 ALA B CA 1
ATOM 6322 C C . ALA B 1 306 ? -15.328 -0.408 17.547 1 83.31 306 ALA B C 1
ATOM 6324 O O . ALA B 1 306 ? -15.477 -0.03 16.375 1 83.31 306 ALA B O 1
ATOM 6325 N N . ALA B 1 307 ? -16.25 -0.391 18.453 1 76.81 307 ALA B N 1
ATOM 6326 C CA . ALA B 1 307 ? -17.578 0.085 18.109 1 76.81 307 ALA B CA 1
ATOM 6327 C C . ALA B 1 307 ? -17.562 1.575 17.781 1 76.81 307 ALA B C 1
ATOM 6329 O O . ALA B 1 307 ? -18.219 2.014 16.828 1 76.81 307 ALA B O 1
ATOM 6330 N N . GLN B 1 308 ? -16.859 2.318 18.531 1 82.81 308 GLN B N 1
ATOM 6331 C CA . GLN B 1 308 ? -16.766 3.762 18.344 1 82.81 308 GLN B CA 1
ATOM 6332 C C . GLN B 1 308 ? -16.047 4.102 17.047 1 82.81 308 GLN B C 1
ATOM 6334 O O . GLN B 1 308 ? -16.297 5.141 16.438 1 82.81 308 GLN B O 1
ATOM 6339 N N . MET B 1 309 ? -15.281 3.148 16.625 1 86 309 MET B N 1
ATOM 6340 C CA . MET B 1 309 ? -14.43 3.438 15.477 1 86 309 MET B CA 1
ATOM 6341 C C . MET B 1 309 ? -15.023 2.846 14.203 1 86 309 MET B C 1
ATOM 6343 O O . MET B 1 309 ? -14.508 3.074 13.109 1 86 309 MET B O 1
ATOM 6347 N N . TRP B 1 310 ? -16.062 2.121 14.289 1 83.56 310 TRP B N 1
ATOM 6348 C CA . TRP B 1 310 ? -16.672 1.5 13.117 1 83.56 310 TRP B CA 1
ATOM 6349 C C . TRP B 1 310 ? -17.422 2.535 12.281 1 83.56 310 TRP B C 1
ATOM 6351 O O . TRP B 1 310 ? -18.344 3.195 12.781 1 83.56 310 TRP B O 1
ATOM 6361 N N . SER B 1 311 ? -17.047 2.678 11.086 1 82.62 311 SER B N 1
ATOM 6362 C CA . SER B 1 311 ? -17.703 3.566 10.133 1 82.62 311 SER B CA 1
ATOM 6363 C C . SER B 1 311 ? -18.781 2.828 9.336 1 82.62 311 SER B C 1
ATOM 6365 O O . SER B 1 311 ? -18.484 1.913 8.57 1 82.62 311 SER B O 1
ATOM 6367 N N . ASN B 1 312 ? -19.969 3.205 9.438 1 73.56 312 ASN B N 1
ATOM 6368 C CA . ASN B 1 312 ? -21.047 2.6 8.664 1 73.56 312 ASN B CA 1
ATOM 6369 C C . ASN B 1 312 ? -20.906 2.883 7.176 1 73.56 312 ASN B C 1
ATOM 6371 O O . ASN B 1 312 ? -21.328 2.076 6.34 1 73.56 312 ASN B O 1
ATOM 6375 N N . TYR B 1 313 ? -20.312 4.027 7.031 1 68.19 313 TYR B N 1
ATOM 6376 C CA . TYR B 1 313 ? -20.141 4.453 5.645 1 68.19 313 TYR B CA 1
ATOM 6377 C C . TYR B 1 313 ? -19.047 3.635 4.957 1 68.19 313 TYR B C 1
ATOM 6379 O O . TYR B 1 313 ? -19.25 3.129 3.85 1 68.19 313 TYR B O 1
ATOM 6387 N N . LYS B 1 314 ? -17.938 3.451 5.559 1 72.5 314 LYS B N 1
ATOM 6388 C CA . LYS B 1 314 ? -16.797 2.766 4.961 1 72.5 314 LYS B CA 1
ATOM 6389 C C . LYS B 1 314 ? -16.828 1.271 5.273 1 72.5 314 LYS B C 1
ATOM 6391 O O . LYS B 1 314 ? -16.078 0.492 4.68 1 72.5 314 LYS B O 1
ATOM 6396 N N . HIS B 1 315 ? -17.688 0.844 6.199 1 75.56 315 HIS B N 1
ATOM 6397 C CA . HIS B 1 315 ? -17.781 -0.536 6.66 1 75.56 315 HIS B CA 1
ATOM 6398 C C . HIS B 1 315 ? -16.422 -1.062 7.109 1 75.56 315 HIS B C 1
ATOM 6400 O O . HIS B 1 315 ? -16.016 -2.145 6.691 1 75.56 315 HIS B O 1
ATOM 6406 N N . SER B 1 316 ? -15.789 -0.261 7.82 1 84.06 316 SER B N 1
ATOM 6407 C CA . SER B 1 316 ? -14.469 -0.549 8.367 1 84.06 316 SER B CA 1
ATOM 6408 C C . SER B 1 316 ? -14.18 0.307 9.594 1 84.06 316 SER B C 1
ATOM 6410 O O . SER B 1 316 ? -14.938 1.223 9.914 1 84.06 316 SER B O 1
ATOM 6412 N N . HIS B 1 317 ? -13.211 -0.038 10.32 1 89.69 317 HIS B N 1
ATOM 6413 C CA . HIS B 1 317 ? -12.766 0.791 11.438 1 89.69 317 HIS B CA 1
ATOM 6414 C C . HIS B 1 317 ? -11.953 1.985 10.953 1 89.69 317 HIS B C 1
ATOM 6416 O O . HIS B 1 317 ? -11 1.821 10.18 1 89.69 317 HIS B O 1
ATOM 6422 N N . THR B 1 318 ? -12.344 3.148 11.328 1 92.69 318 THR B N 1
ATOM 6423 C CA . THR B 1 318 ? -11.711 4.367 10.844 1 92.69 318 THR B CA 1
ATOM 6424 C C . THR B 1 318 ? -11.633 5.414 11.953 1 92.69 318 THR B C 1
ATOM 6426 O O . THR B 1 318 ? -12.227 5.238 13.016 1 92.69 318 THR B O 1
ATOM 6429 N N . VAL B 1 319 ? -10.867 6.375 11.742 1 93.62 319 VAL B N 1
ATOM 6430 C CA . VAL B 1 319 ? -10.883 7.621 12.5 1 93.62 319 VAL B CA 1
ATOM 6431 C C . VAL B 1 319 ? -11.273 8.773 11.586 1 93.62 319 VAL B C 1
ATOM 6433 O O . VAL B 1 319 ? -11.008 8.742 10.383 1 93.62 319 VAL B O 1
ATOM 6436 N N . LYS B 1 320 ? -11.961 9.727 12.141 1 93.56 320 LYS B N 1
ATOM 6437 C CA . LYS B 1 320 ? -12.492 10.852 11.383 1 93.56 320 LYS B CA 1
ATOM 6438 C C . LYS B 1 320 ? -11.836 12.164 11.805 1 93.56 320 LYS B C 1
ATOM 6440 O O . LYS B 1 320 ? -11.602 12.383 13 1 93.56 320 LYS B O 1
ATOM 6445 N N . TYR B 1 321 ? -11.5 13.023 10.883 1 95.69 321 TYR B N 1
ATOM 6446 C CA . TYR B 1 321 ? -10.93 14.352 11.117 1 95.69 321 TYR B CA 1
ATOM 6447 C C . TYR B 1 321 ? -11.781 15.43 10.461 1 95.69 321 TYR B C 1
ATOM 6449 O O . TYR B 1 321 ? -12.281 15.25 9.352 1 95.69 321 TYR B O 1
ATOM 6457 N N . LEU B 1 322 ? -11.961 16.5 11.141 1 95.94 322 LEU B N 1
ATOM 6458 C CA . LEU B 1 322 ? -12.562 17.703 10.578 1 95.94 322 LEU B CA 1
ATOM 6459 C C . LEU B 1 322 ? -11.492 18.641 10.031 1 95.94 322 LEU B C 1
ATOM 6461 O O . LEU B 1 322 ? -10.539 18.984 10.742 1 95.94 322 LEU B O 1
ATOM 6465 N N . ILE B 1 323 ? -11.609 18.953 8.789 1 96.5 323 ILE B N 1
ATOM 6466 C CA . ILE B 1 323 ? -10.648 19.828 8.141 1 96.5 323 ILE B CA 1
ATOM 6467 C C . ILE B 1 323 ? -11.336 21.125 7.727 1 96.5 323 ILE B C 1
ATOM 6469 O O . ILE B 1 323 ? -12.492 21.109 7.297 1 96.5 323 ILE B O 1
ATOM 6473 N N . GLY B 1 324 ? -10.711 22.25 7.934 1 95.62 324 GLY B N 1
ATOM 6474 C CA . GLY B 1 324 ? -11.156 23.562 7.488 1 95.62 324 GLY B CA 1
ATOM 6475 C C . GLY B 1 324 ? -10.156 24.266 6.594 1 95.62 324 GLY B C 1
ATOM 6476 O O . GLY B 1 324 ? -8.977 24.359 6.938 1 95.62 324 GLY B O 1
ATOM 6477 N N . ILE B 1 325 ? -10.648 24.719 5.477 1 95 325 ILE B N 1
ATOM 6478 C CA . ILE B 1 325 ? -9.766 25.422 4.562 1 95 325 ILE B CA 1
ATOM 6479 C C . ILE B 1 325 ? -10.273 26.859 4.367 1 95 325 ILE B C 1
ATOM 6481 O O . ILE B 1 325 ? -11.477 27.109 4.406 1 95 325 ILE B O 1
ATOM 6485 N N . ALA B 1 326 ? -9.359 27.766 4.234 1 93.44 326 ALA B N 1
ATOM 6486 C CA . ALA B 1 326 ? -9.711 29.125 3.83 1 93.44 326 ALA B CA 1
ATOM 6487 C C . ALA B 1 326 ? -10.117 29.172 2.359 1 93.44 326 ALA B C 1
ATOM 6489 O O . ALA B 1 326 ? -9.828 28.234 1.599 1 93.44 326 ALA B O 1
ATOM 6490 N N . PRO B 1 327 ? -10.797 30.141 1.97 1 89.62 327 PRO B N 1
ATOM 6491 C CA . PRO B 1 327 ? -11.227 30.234 0.575 1 89.62 327 PRO B CA 1
ATOM 6492 C C . PRO B 1 327 ? -10.062 30.172 -0.412 1 89.62 327 PRO B C 1
ATOM 6494 O O . PRO B 1 327 ? -10.234 29.734 -1.549 1 89.62 327 PRO B O 1
ATOM 6497 N N . ASN B 1 328 ? -8.898 30.547 0.013 1 89 328 ASN B N 1
ATOM 6498 C CA . ASN B 1 328 ? -7.746 30.516 -0.886 1 89 328 ASN B CA 1
ATOM 6499 C C . ASN B 1 328 ? -7.145 29.125 -0.982 1 89 328 ASN B C 1
ATOM 6501 O O . ASN B 1 328 ? -6.148 28.922 -1.68 1 89 328 ASN B O 1
ATOM 6505 N N . GLY B 1 329 ? -7.629 28.203 -0.157 1 90.69 329 GLY B N 1
ATOM 6506 C CA . GLY B 1 329 ? -7.215 26.828 -0.309 1 90.69 329 GLY B CA 1
ATOM 6507 C C . GLY B 1 329 ? -6.273 26.359 0.784 1 90.69 329 GLY B C 1
ATOM 6508 O O . GLY B 1 329 ? -5.934 25.172 0.856 1 90.69 329 GLY B O 1
ATOM 6509 N N . MET B 1 330 ? -5.887 27.25 1.626 1 93.69 330 MET B N 1
ATOM 6510 C CA . MET B 1 330 ? -4.973 26.891 2.707 1 93.69 330 MET B CA 1
ATOM 6511 C C . MET B 1 330 ? -5.711 26.141 3.814 1 93.69 330 MET B C 1
ATOM 6513 O O . MET B 1 330 ? -6.832 26.5 4.176 1 93.69 330 MET B O 1
ATOM 6517 N N . ILE B 1 331 ? -5.07 25.125 4.273 1 96.5 331 ILE B N 1
ATOM 6518 C CA . ILE B 1 331 ? -5.633 24.422 5.422 1 96.5 331 ILE B CA 1
ATOM 6519 C C . ILE B 1 331 ? -5.402 25.234 6.691 1 96.5 331 ILE B C 1
ATOM 6521 O O . ILE B 1 331 ? -4.262 25.484 7.078 1 96.5 331 ILE B O 1
ATOM 6525 N N . ILE B 1 332 ? -6.434 25.609 7.348 1 96.56 332 ILE B N 1
ATOM 6526 C CA . ILE B 1 332 ? -6.273 26.531 8.461 1 96.56 332 ILE B CA 1
ATOM 6527 C C . ILE B 1 332 ? -6.738 25.875 9.758 1 96.56 332 ILE B C 1
ATOM 6529 O O . ILE B 1 332 ? -6.523 26.406 10.844 1 96.56 332 ILE B O 1
ATOM 6533 N N . PHE B 1 333 ? -7.363 24.703 9.578 1 96.88 333 PHE B N 1
ATOM 6534 C CA . PHE B 1 333 ? -7.855 24.016 10.773 1 96.88 333 PHE B CA 1
ATOM 6535 C C . PHE B 1 333 ? -7.879 22.516 10.555 1 96.88 333 PHE B C 1
ATOM 6537 O O . PHE B 1 333 ? -8.258 22.031 9.477 1 96.88 333 PHE B O 1
ATOM 6544 N N . ILE B 1 334 ? -7.453 21.734 11.547 1 97.31 334 ILE B N 1
ATOM 6545 C CA . ILE B 1 334 ? -7.559 20.281 11.586 1 97.31 334 ILE B CA 1
ATOM 6546 C C . ILE B 1 334 ? -7.887 19.828 13.008 1 97.31 334 ILE B C 1
ATOM 6548 O O . ILE B 1 334 ? -7.27 20.297 13.969 1 97.31 334 ILE B O 1
ATOM 6552 N N . SER B 1 335 ? -8.859 19.047 13.172 1 95.69 335 SER B N 1
ATOM 6553 C CA . SER B 1 335 ? -9.281 18.578 14.484 1 95.69 335 SER B CA 1
ATOM 6554 C C . SER B 1 335 ? -8.414 17.406 14.953 1 95.69 335 SER B C 1
ATOM 6556 O O . SER B 1 335 ? -7.602 16.891 14.188 1 95.69 335 SER B O 1
ATOM 6558 N N . ASN B 1 336 ? -8.633 17.047 16.203 1 93.25 336 ASN B N 1
ATOM 6559 C CA . ASN B 1 336 ? -8.125 15.766 16.656 1 93.25 336 ASN B CA 1
ATOM 6560 C C . ASN B 1 336 ? -8.938 14.609 16.094 1 93.25 336 ASN B C 1
ATOM 6562 O O . ASN B 1 336 ? -9.961 14.82 15.438 1 93.25 336 ASN B O 1
ATOM 6566 N N . ALA B 1 337 ? -8.406 13.422 16.328 1 93.69 337 ALA B N 1
ATOM 6567 C CA . ALA B 1 337 ? -9.055 12.227 15.773 1 93.69 337 ALA B CA 1
ATOM 6568 C C . ALA B 1 337 ? -10.336 11.906 16.547 1 93.69 337 ALA B C 1
ATOM 6570 O O . ALA B 1 337 ? -10.367 11.984 17.766 1 93.69 337 ALA B O 1
ATOM 6571 N N . PHE B 1 338 ? -11.398 11.641 15.82 1 93 338 PHE B N 1
ATOM 6572 C CA . PHE B 1 338 ? -12.648 11.117 16.359 1 93 338 PHE B CA 1
ATOM 6573 C C . PHE B 1 338 ? -12.93 9.719 15.797 1 93 338 PHE B C 1
ATOM 6575 O O . PHE B 1 338 ? -12.406 9.352 14.742 1 93 338 PHE B O 1
ATOM 6582 N N . GLY B 1 339 ? -13.68 8.922 16.516 1 91.19 339 GLY B N 1
ATOM 6583 C CA . GLY B 1 339 ? -14.055 7.621 15.984 1 91.19 339 GLY B CA 1
ATOM 6584 C C . GLY B 1 339 ? -14.867 7.707 14.711 1 91.19 339 GLY B C 1
ATOM 6585 O O . GLY B 1 339 ? -15.648 8.641 14.531 1 91.19 339 GLY B O 1
ATOM 6586 N N . GLY B 1 340 ? -14.695 6.73 13.922 1 89.25 340 GLY B N 1
ATOM 6587 C CA . GLY B 1 340 ? -15.367 6.703 12.641 1 89.25 340 GLY B CA 1
ATOM 6588 C C . GLY B 1 340 ? -16.875 6.754 12.758 1 89.25 340 GLY B C 1
ATOM 6589 O O . GLY B 1 340 ? -17.578 7.125 11.805 1 89.25 340 GLY B O 1
ATOM 6590 N N . ARG B 1 341 ? -17.406 6.48 13.859 1 88.75 341 ARG B N 1
ATOM 6591 C CA . ARG B 1 341 ? -18.844 6.461 14.086 1 88.75 341 ARG B CA 1
ATOM 6592 C C . ARG B 1 341 ? -19.375 7.863 14.359 1 88.75 341 ARG B C 1
ATOM 6594 O O . ARG B 1 341 ? -20.578 8.117 14.219 1 88.75 341 ARG B O 1
ATOM 6601 N N . ALA B 1 342 ? -18.594 8.75 14.812 1 90.81 342 ALA B N 1
ATOM 6602 C CA . ALA B 1 342 ? -19 10.102 15.18 1 90.81 342 ALA B CA 1
ATOM 6603 C C . ALA B 1 342 ? -19.594 10.836 13.977 1 90.81 342 ALA B C 1
ATOM 6605 O O . ALA B 1 342 ? -19.078 10.727 12.859 1 90.81 342 ALA B O 1
ATOM 6606 N N . SER B 1 343 ? -20.656 11.492 14.156 1 88.69 343 SER B N 1
ATOM 6607 C CA . SER B 1 343 ? -21.281 12.289 13.102 1 88.69 343 SER B CA 1
ATOM 6608 C C . SER B 1 343 ? -20.5 13.57 12.844 1 88.69 343 SER B C 1
ATOM 6610 O O . SER B 1 343 ? -19.781 14.062 13.727 1 88.69 343 SER B O 1
ATOM 6612 N N . ASP B 1 344 ? -20.625 14.094 11.672 1 88.44 344 ASP B N 1
ATOM 6613 C CA . ASP B 1 344 ? -19.969 15.352 11.32 1 88.44 344 ASP B CA 1
ATOM 6614 C C . ASP B 1 344 ? -20.406 16.484 12.258 1 88.44 344 ASP B C 1
ATOM 6616 O O . ASP B 1 344 ? -19.609 17.344 12.625 1 88.44 344 ASP B O 1
ATOM 6620 N N . LYS B 1 345 ? -21.688 16.422 12.672 1 87.12 345 LYS B N 1
ATOM 6621 C CA . LYS B 1 345 ? -22.219 17.391 13.625 1 87.12 345 LYS B CA 1
ATOM 6622 C C . LYS B 1 345 ? -21.484 17.312 14.961 1 87.12 345 LYS B C 1
ATOM 6624 O O . LYS B 1 345 ? -21.016 18.312 15.484 1 87.12 345 LYS B O 1
ATOM 6629 N N . PHE B 1 346 ? -21.375 16.125 15.406 1 89.12 346 PHE B N 1
ATOM 6630 C CA . PHE B 1 346 ? -20.734 15.891 16.703 1 89.12 346 PHE B CA 1
ATOM 6631 C C . PHE B 1 346 ? -19.297 16.359 16.688 1 89.12 346 PHE B C 1
ATOM 6633 O O . PHE B 1 346 ? -18.844 17.016 17.609 1 89.12 346 PHE B O 1
ATOM 6640 N N . ILE B 1 347 ? -18.594 16.094 15.664 1 92.56 347 ILE B N 1
ATOM 6641 C CA . ILE B 1 347 ? -17.188 16.438 15.531 1 92.56 347 ILE B CA 1
ATOM 6642 C C . ILE B 1 347 ? -17.031 17.969 15.492 1 92.56 347 ILE B C 1
ATOM 6644 O O . ILE B 1 347 ? -16.141 18.516 16.141 1 92.56 347 ILE B O 1
ATOM 6648 N N . THR B 1 348 ? -17.859 18.609 14.781 1 90.44 348 THR B N 1
ATOM 6649 C CA . THR B 1 348 ? -17.797 20.062 14.672 1 90.44 348 THR B CA 1
ATOM 6650 C C . THR B 1 348 ? -18.062 20.719 16.016 1 90.44 348 THR B C 1
ATOM 6652 O O . THR B 1 348 ? -17.375 21.672 16.391 1 90.44 348 THR B O 1
ATOM 6655 N N . GLU B 1 349 ? -19.016 20.172 16.75 1 87.5 349 GLU B N 1
ATOM 6656 C CA . GLU B 1 349 ? -19.375 20.734 18.047 1 87.5 349 GLU B CA 1
ATOM 6657 C C . GLU B 1 349 ? -18.266 20.531 19.062 1 87.5 349 GLU B C 1
ATOM 6659 O O . GLU B 1 349 ? -18.016 21.391 19.906 1 87.5 349 GLU B O 1
ATOM 6664 N N . LYS B 1 350 ? -17.656 19.406 18.922 1 90.06 350 LYS B N 1
ATOM 6665 C CA . LYS B 1 350 ? -16.672 19.062 19.938 1 90.06 350 LYS B CA 1
ATOM 6666 C C . LYS B 1 350 ? -15.281 19.562 19.531 1 90.06 350 LYS B C 1
ATOM 6668 O O . LYS B 1 350 ? -14.367 19.609 20.359 1 90.06 350 LYS B O 1
ATOM 6673 N N . SER B 1 351 ? -15.281 19.922 18.344 1 90 351 SER B N 1
ATOM 6674 C CA . SER B 1 351 ? -14 20.453 17.891 1 90 351 SER B CA 1
ATOM 6675 C C . SER B 1 351 ? -13.82 21.906 18.297 1 90 351 SER B C 1
ATOM 6677 O O . SER B 1 351 ? -14.781 22.562 18.734 1 90 351 SER B O 1
ATOM 6679 N N . ALA B 1 352 ? -12.703 22.516 18.391 1 85.81 352 ALA B N 1
ATOM 6680 C CA . ALA B 1 352 ? -12.422 23.906 18.781 1 85.81 352 ALA B CA 1
ATOM 6681 C C . ALA B 1 352 ? -12.609 24.844 17.594 1 85.81 352 ALA B C 1
ATOM 6683 O O . ALA B 1 352 ? -12.148 26 17.625 1 85.81 352 ALA B O 1
ATOM 6684 N N . LEU B 1 353 ? -13.344 24.406 16.578 1 89.81 353 LEU B N 1
ATOM 6685 C CA . LEU B 1 353 ? -13.484 25.188 15.367 1 89.81 353 LEU B CA 1
ATOM 6686 C C . LEU B 1 353 ? -14.336 26.438 15.617 1 89.81 353 LEU B C 1
ATOM 6688 O O . LEU B 1 353 ? -13.961 27.547 15.227 1 89.81 353 LEU B O 1
ATOM 6692 N N . LEU B 1 354 ? -15.469 26.281 16.297 1 86.12 354 LEU B N 1
ATOM 6693 C CA . LEU B 1 354 ? -16.422 27.375 16.484 1 86.12 354 LEU B CA 1
ATOM 6694 C C . LEU B 1 354 ? -15.852 28.438 17.406 1 86.12 354 LEU B C 1
ATOM 6696 O O . LEU B 1 354 ? -16.234 29.609 17.312 1 86.12 354 LEU B O 1
ATOM 6700 N N . SER B 1 355 ? -14.945 27.984 18.234 1 87 355 SER B N 1
ATOM 6701 C CA . SER B 1 355 ? -14.336 28.938 19.141 1 87 355 SER B CA 1
ATOM 6702 C C . SER B 1 355 ? -13.406 29.891 18.391 1 87 355 SER B C 1
ATOM 6704 O O . SER B 1 355 ? -13.086 30.984 18.891 1 87 355 SER B O 1
ATOM 6706 N N . LYS B 1 356 ? -13 29.547 17.219 1 89.38 356 LYS B N 1
ATOM 6707 C CA . LYS B 1 356 ? -12.078 30.375 16.422 1 89.38 356 LYS B CA 1
ATOM 6708 C C . LYS B 1 356 ? -12.836 31.359 15.555 1 89.38 356 LYS B C 1
ATOM 6710 O O . LYS B 1 356 ? -12.25 32.312 15.023 1 89.38 356 LYS B O 1
ATOM 6715 N N . MET B 1 357 ? -14.086 31.25 15.469 1 88.69 357 MET B N 1
ATOM 6716 C CA . MET B 1 357 ? -14.875 32.062 14.555 1 88.69 357 MET B CA 1
ATOM 6717 C C . MET B 1 357 ? -15.383 33.312 15.25 1 88.69 357 MET B C 1
ATOM 6719 O O . MET B 1 357 ? -15.477 33.375 16.469 1 88.69 357 MET B O 1
ATOM 6723 N N . GLN B 1 358 ? -15.602 34.312 14.445 1 88.38 358 GLN B N 1
ATOM 6724 C CA . GLN B 1 358 ? -16.109 35.594 14.922 1 88.38 358 GLN B CA 1
ATOM 6725 C C . GLN B 1 358 ? -17.516 35.844 14.375 1 88.38 358 GLN B C 1
ATOM 6727 O O . GLN B 1 358 ? -17.922 35.281 13.367 1 88.38 358 GLN B O 1
ATOM 6732 N N . LYS B 1 359 ? -18.141 36.781 15.094 1 89.06 359 LYS B N 1
ATOM 6733 C CA . LYS B 1 359 ? -19.484 37.188 14.656 1 89.06 359 LYS B CA 1
ATOM 6734 C C . LYS B 1 359 ? -19.453 37.719 13.234 1 89.06 359 LYS B C 1
ATOM 6736 O O . LYS B 1 359 ? -18.594 38.531 12.891 1 89.06 359 LYS B O 1
ATOM 6741 N N . GLY B 1 360 ? -20.297 37.156 12.469 1 87.12 360 GLY B N 1
ATOM 6742 C CA . GLY B 1 360 ? -20.391 37.625 11.094 1 87.12 360 GLY B CA 1
ATOM 6743 C C . GLY B 1 360 ? -19.672 36.75 10.102 1 87.12 360 GLY B C 1
ATOM 6744 O O . GLY B 1 360 ? -19.828 36.906 8.891 1 87.12 360 GLY B O 1
ATOM 6745 N N . ASP B 1 361 ? -18.953 35.812 10.562 1 89.88 361 ASP B N 1
ATOM 6746 C CA . ASP B 1 361 ? -18.25 34.875 9.688 1 89.88 361 ASP B CA 1
ATOM 6747 C C . ASP B 1 361 ? -19.203 33.844 9.07 1 89.88 361 ASP B C 1
ATOM 6749 O O . ASP B 1 361 ? -20.219 33.531 9.664 1 89.88 361 ASP B O 1
ATOM 6753 N N . TYR B 1 362 ? -18.844 33.438 7.875 1 89.5 362 TYR B N 1
ATOM 6754 C CA . TYR B 1 362 ? -19.609 32.375 7.207 1 89.5 362 TYR B CA 1
ATOM 6755 C C . TYR B 1 362 ? -18.812 31.078 7.18 1 89.5 362 TYR B C 1
ATOM 6757 O O . TYR B 1 362 ? -17.625 31.078 6.906 1 89.5 362 TYR B O 1
ATOM 6765 N N . ILE B 1 363 ? -19.5 30.016 7.488 1 90.25 363 ILE B N 1
ATOM 6766 C CA . ILE B 1 363 ? -18.953 28.656 7.367 1 90.25 363 ILE B CA 1
ATOM 6767 C C . ILE B 1 363 ? -19.656 27.922 6.227 1 90.25 363 ILE B C 1
ATOM 6769 O O . ILE B 1 363 ? -20.875 27.922 6.145 1 90.25 363 ILE B O 1
ATOM 6773 N N . MET B 1 364 ? -18.891 27.406 5.383 1 89.31 364 MET B N 1
ATOM 6774 C CA . MET B 1 364 ? -19.438 26.594 4.301 1 89.31 364 MET B CA 1
ATOM 6775 C C . MET B 1 364 ? -19.266 25.109 4.594 1 89.31 364 MET B C 1
ATOM 6777 O O . MET B 1 364 ? -18.172 24.656 4.949 1 89.31 364 MET B O 1
ATOM 6781 N N . ALA B 1 365 ? -20.297 24.359 4.574 1 87.56 365 ALA B N 1
ATOM 6782 C CA . ALA B 1 365 ? -20.266 22.922 4.863 1 87.56 365 ALA B CA 1
ATOM 6783 C C . ALA B 1 365 ? -21.234 22.156 3.977 1 87.56 365 ALA B C 1
ATOM 6785 O O . ALA B 1 365 ? -22.031 22.766 3.242 1 87.56 365 ALA B O 1
ATOM 6786 N N . ASP B 1 366 ? -21.016 20.859 3.986 1 81.06 366 ASP B N 1
ATOM 6787 C CA . ASP B 1 366 ? -21.953 20 3.256 1 81.06 366 ASP B CA 1
ATOM 6788 C C . ASP B 1 366 ? -23.25 19.828 4.023 1 81.06 366 ASP B C 1
ATOM 6790 O O . ASP B 1 366 ? -23.344 20.219 5.191 1 81.06 366 ASP B O 1
ATOM 6794 N N . ARG B 1 367 ? -24.234 19.266 3.443 1 73.31 367 ARG B N 1
ATOM 6795 C CA . ARG B 1 367 ? -25.578 19.125 4.004 1 73.31 367 ARG B CA 1
ATOM 6796 C C . ARG B 1 367 ? -25.562 18.203 5.223 1 73.31 367 ARG B C 1
ATOM 6798 O O . ARG B 1 367 ? -26.438 18.312 6.094 1 73.31 367 ARG B O 1
ATOM 6805 N N . GLY B 1 368 ? -24.531 17.422 5.289 1 72.12 368 GLY B N 1
ATOM 6806 C CA . GLY B 1 368 ? -24.469 16.5 6.402 1 72.12 368 GLY B CA 1
ATOM 6807 C C . GLY B 1 368 ? -24.109 17.156 7.719 1 72.12 368 GLY B C 1
ATOM 6808 O O . GLY B 1 368 ? -24.312 16.578 8.789 1 72.12 368 GLY B O 1
ATOM 6809 N N . PHE B 1 369 ? -23.703 18.391 7.551 1 80.75 369 PHE B N 1
ATOM 6810 C CA . PHE B 1 369 ? -23.328 19.125 8.758 1 80.75 369 PHE B CA 1
ATOM 6811 C C . PHE B 1 369 ? -24.547 19.797 9.375 1 80.75 369 PHE B C 1
ATOM 6813 O O . PHE B 1 369 ? -24.859 20.938 9.055 1 80.75 369 PHE B O 1
ATOM 6820 N N . LEU B 1 370 ? -25.25 19.172 10.195 1 77.12 370 LEU B N 1
ATOM 6821 C CA . LEU B 1 370 ? -26.438 19.703 10.852 1 77.12 370 LEU B CA 1
ATOM 6822 C C . LEU B 1 370 ? -26.078 20.516 12.086 1 77.12 370 LEU B C 1
ATOM 6824 O O . LEU B 1 370 ? -26.484 20.188 13.195 1 77.12 370 LEU B O 1
ATOM 6828 N N . ILE B 1 371 ? -25.297 21.531 11.906 1 76.38 371 ILE B N 1
ATOM 6829 C CA . ILE B 1 371 ? -24.781 22.297 13.031 1 76.38 371 ILE B CA 1
ATOM 6830 C C . ILE B 1 371 ? -25.453 23.672 13.07 1 76.38 371 ILE B C 1
ATOM 6832 O O . ILE B 1 371 ? -24.938 24.594 13.711 1 76.38 371 ILE B O 1
ATOM 6836 N N . LYS B 1 372 ? -26.547 23.875 12.383 1 78.44 372 LYS B N 1
ATOM 6837 C CA . LYS B 1 372 ? -27.203 25.188 12.289 1 78.44 372 LYS B CA 1
ATOM 6838 C C . LYS B 1 372 ? -27.547 25.719 13.672 1 78.44 372 LYS B C 1
ATOM 6840 O O . LYS B 1 372 ? -27.266 26.891 13.977 1 78.44 372 LYS B O 1
ATOM 6845 N N . ASN B 1 373 ? -28.094 24.906 14.469 1 77.56 373 ASN B N 1
ATOM 6846 C CA . ASN B 1 373 ? -28.531 25.344 15.789 1 77.56 373 ASN B CA 1
ATOM 6847 C C . ASN B 1 373 ? -27.344 25.766 16.656 1 77.56 373 ASN B C 1
ATOM 6849 O O . ASN B 1 373 ? -27.438 26.734 17.406 1 77.56 373 ASN B O 1
ATOM 6853 N N . TYR B 1 374 ? -26.297 25.125 16.438 1 79 374 TYR B N 1
ATOM 6854 C CA . TYR B 1 374 ? -25.125 25.391 17.25 1 79 374 TYR B CA 1
ATOM 6855 C C . TYR B 1 374 ? -24.406 26.656 16.766 1 79 374 TYR B C 1
ATOM 6857 O O . TYR B 1 374 ? -23.875 27.422 17.578 1 79 374 TYR B O 1
ATOM 6865 N N . VAL B 1 375 ? -24.469 26.922 15.555 1 80.62 375 VAL B N 1
ATOM 6866 C CA . VAL B 1 375 ? -23.781 28.047 14.953 1 80.62 375 VAL B CA 1
ATOM 6867 C C . VAL B 1 375 ? -24.578 29.328 15.148 1 80.62 375 VAL B C 1
ATOM 6869 O O . VAL B 1 375 ? -24.016 30.406 15.336 1 80.62 375 VAL B O 1
ATOM 6872 N N . GLU B 1 376 ? -25.875 29.234 15.125 1 77.88 376 GLU B N 1
ATOM 6873 C CA . GLU B 1 376 ? -26.734 30.406 15.242 1 77.88 376 GLU B CA 1
ATOM 6874 C C . GLU B 1 376 ? -26.516 31.125 16.562 1 77.88 376 GLU B C 1
ATOM 6876 O O . GLU B 1 376 ? -26.547 32.375 16.625 1 77.88 376 GLU B O 1
ATOM 6881 N N . ASN B 1 377 ? -26.172 30.375 17.531 1 78.38 377 ASN B N 1
ATOM 6882 C CA . ASN B 1 377 ? -25.953 30.969 18.844 1 78.38 377 ASN B CA 1
ATOM 6883 C C . ASN B 1 377 ? -24.656 31.766 18.906 1 78.38 377 ASN B C 1
ATOM 6885 O O . ASN B 1 377 ? -24.5 32.625 19.766 1 78.38 377 ASN B O 1
ATOM 6889 N N . THR B 1 378 ? -23.781 31.578 17.969 1 80.31 378 THR B N 1
ATOM 6890 C CA . THR B 1 378 ? -22.469 32.219 18 1 80.31 378 THR B CA 1
ATOM 6891 C C . THR B 1 378 ? -22.422 33.406 17.047 1 80.31 378 THR B C 1
ATOM 6893 O O . THR B 1 378 ? -21.453 34.156 17.031 1 80.31 378 THR B O 1
ATOM 6896 N N . GLY B 1 379 ? -23.469 33.719 16.312 1 81.62 379 GLY B N 1
ATOM 6897 C CA . GLY B 1 379 ? -23.5 34.812 15.344 1 81.62 379 GLY B CA 1
ATOM 6898 C C . GLY B 1 379 ? -22.844 34.438 14.023 1 81.62 379 GLY B C 1
ATOM 6899 O O . GLY B 1 379 ? -22.672 35.281 13.148 1 81.62 379 GLY B O 1
ATOM 6900 N N . VAL B 1 380 ? -22.391 33.219 13.914 1 86 380 VAL B N 1
ATOM 6901 C CA . VAL B 1 380 ? -21.797 32.719 12.68 1 86 380 VAL B CA 1
ATOM 6902 C C . VAL B 1 380 ? -22.891 32.188 11.766 1 86 380 VAL B C 1
ATOM 6904 O O . VAL B 1 380 ? -23.922 31.672 12.234 1 86 380 VAL B O 1
ATOM 6907 N N . GLU B 1 381 ? -22.75 32.375 10.453 1 85.12 381 GLU B N 1
ATOM 6908 C CA . GLU B 1 381 ? -23.734 31.906 9.492 1 85.12 381 GLU B CA 1
ATOM 6909 C C . GLU B 1 381 ? -23.25 30.641 8.766 1 85.12 381 GLU B C 1
ATOM 6911 O O . GLU B 1 381 ? -22.078 30.562 8.398 1 85.12 381 GLU B O 1
ATOM 6916 N N . LEU B 1 382 ? -24.109 29.734 8.656 1 83.25 382 LEU B N 1
ATOM 6917 C CA . LEU B 1 382 ? -23.812 28.484 7.98 1 83.25 382 LEU B CA 1
ATOM 6918 C C . LEU B 1 382 ? -24.375 28.484 6.562 1 83.25 382 LEU B C 1
ATOM 6920 O O . LEU B 1 382 ? -25.562 28.75 6.363 1 83.25 382 LEU B O 1
ATOM 6924 N N . LEU B 1 383 ? -23.578 28.328 5.645 1 79.25 383 LEU B N 1
ATOM 6925 C CA . LEU B 1 383 ? -23.984 28.203 4.25 1 79.25 383 LEU B CA 1
ATOM 6926 C C . LEU B 1 383 ? -24.078 26.734 3.84 1 79.25 383 LEU B C 1
ATOM 6928 O O . LEU B 1 383 ? -23.062 26.031 3.811 1 79.25 383 LEU B O 1
ATOM 6932 N N . LEU B 1 384 ? -25.25 26.156 3.695 1 72.19 384 LEU B N 1
ATOM 6933 C CA . LEU B 1 384 ? -25.531 24.781 3.279 1 72.19 384 LEU B CA 1
ATOM 6934 C C . LEU B 1 384 ? -26.219 24.75 1.917 1 72.19 384 LEU B C 1
ATOM 6936 O O . LEU B 1 384 ? -26.969 25.672 1.576 1 72.19 384 LEU B O 1
ATOM 6940 N N . PRO B 1 385 ? -25.844 23.672 1.132 1 63.62 385 PRO B N 1
ATOM 6941 C CA . PRO B 1 385 ? -26.656 23.5 -0.075 1 63.62 385 PRO B CA 1
ATOM 6942 C C . PRO B 1 385 ? -28.125 23.25 0.236 1 63.62 385 PRO B C 1
ATOM 6944 O O . PRO B 1 385 ? -28.453 22.734 1.307 1 63.62 385 PRO B O 1
ATOM 6947 N N . ALA B 1 386 ? -29.047 23.844 -0.521 1 55.47 386 ALA B N 1
ATOM 6948 C CA . ALA B 1 386 ? -30.484 23.719 -0.294 1 55.47 386 ALA B CA 1
ATOM 6949 C C . ALA B 1 386 ? -30.953 22.281 -0.47 1 55.47 386 ALA B C 1
ATOM 6951 O O . ALA B 1 386 ? -30.391 21.531 -1.267 1 55.47 386 ALA B O 1
ATOM 6952 N N . PHE B 1 387 ? -31.594 21.594 0.598 1 51.69 387 PHE B N 1
ATOM 6953 C CA . PHE B 1 387 ? -32.156 20.25 0.598 1 51.69 387 PHE B CA 1
ATOM 6954 C C . PHE B 1 387 ? -33.406 20.188 -0.268 1 51.69 387 PHE B C 1
ATOM 6956 O O . PHE B 1 387 ? -34.219 21.141 -0.277 1 51.69 387 PHE B O 1
ATOM 6963 N N . THR B 1 388 ? -33.375 19.359 -1.348 1 44.44 388 THR B N 1
ATOM 6964 C CA . THR B 1 388 ? -34.688 19.062 -1.885 1 44.44 388 THR B CA 1
ATOM 6965 C C . THR B 1 388 ? -35.5 18.219 -0.897 1 44.44 388 THR B C 1
ATOM 6967 O O . THR B 1 388 ? -35.375 17 -0.876 1 44.44 388 THR B O 1
ATOM 6970 N N . VAL B 1 389 ? -35.281 18.422 0.345 1 41.28 389 VAL B N 1
ATOM 6971 C CA . VAL B 1 389 ? -36.125 17.516 1.131 1 41.28 389 VAL B CA 1
ATOM 6972 C C . VAL B 1 389 ? -37.562 17.641 0.693 1 41.28 389 VAL B C 1
ATOM 6974 O O . VAL B 1 389 ? -38.188 18.688 0.888 1 41.28 389 VAL B O 1
ATOM 6977 N N . GLY B 1 390 ? -38.188 16.531 0.09 1 43.59 390 GLY B N 1
ATOM 6978 C CA . GLY B 1 390 ? -39.562 16.312 -0.269 1 43.59 390 GLY B CA 1
ATOM 6979 C C . GLY B 1 390 ? -40.031 17.141 -1.452 1 43.59 390 GLY B C 1
ATOM 6980 O O . GLY B 1 390 ? -41.188 17.031 -1.891 1 43.59 390 GLY B O 1
ATOM 6981 N N . GLN B 1 391 ? -39.562 18.469 -1.521 1 46.5 391 GLN B N 1
ATOM 6982 C CA . GLN B 1 391 ? -40.219 19.266 -2.557 1 46.5 391 GLN B CA 1
ATOM 6983 C C . GLN B 1 391 ? -39.625 18.953 -3.934 1 46.5 391 GLN B C 1
ATOM 6985 O O . GLN B 1 391 ? -38.469 18.625 -4.055 1 46.5 391 GLN B O 1
ATOM 6990 N N . ASP B 1 392 ? -40.5 18.5 -4.836 1 50.84 392 ASP B N 1
ATOM 6991 C CA . ASP B 1 392 ? -40.375 18.094 -6.234 1 50.84 392 ASP B CA 1
ATOM 6992 C C . ASP B 1 392 ? -39.406 18.969 -6.984 1 50.84 392 ASP B C 1
ATOM 6994 O O . ASP B 1 392 ? -38.719 18.516 -7.906 1 50.84 392 ASP B O 1
ATOM 6998 N N . GLN B 1 393 ? -39.562 20.297 -6.836 1 53.53 393 GLN B N 1
ATOM 6999 C CA . GLN B 1 393 ? -38.812 21.25 -7.652 1 53.53 393 GLN B CA 1
ATOM 7000 C C . GLN B 1 393 ? -38.094 22.297 -6.781 1 53.53 393 GLN B C 1
ATOM 7002 O O . GLN B 1 393 ? -38.75 22.938 -5.938 1 53.53 393 GLN B O 1
ATOM 7007 N N . LEU B 1 394 ? -36.906 22.172 -6.457 1 56.88 394 LEU B N 1
ATOM 7008 C CA . LEU B 1 394 ? -36.188 23.234 -5.77 1 56.88 394 LEU B CA 1
ATOM 7009 C C . LEU B 1 394 ? -36.406 24.578 -6.445 1 56.88 394 LEU B C 1
ATOM 7011 O O . LEU B 1 394 ? -36.5 24.656 -7.672 1 56.88 394 LEU B O 1
ATOM 7015 N N . HIS B 1 395 ? -36.938 25.562 -5.688 1 62.38 395 HIS B N 1
ATOM 7016 C CA . HIS B 1 395 ? -37.031 26.906 -6.238 1 62.38 395 HIS B CA 1
ATOM 7017 C C . HIS B 1 395 ? -35.75 27.297 -6.98 1 62.38 395 HIS B C 1
ATOM 7019 O O . HIS B 1 395 ? -34.656 26.906 -6.586 1 62.38 395 HIS B O 1
ATOM 7025 N N . PRO B 1 396 ? -35.906 27.703 -8.219 1 57.66 396 PRO B N 1
ATOM 7026 C CA . PRO B 1 396 ? -34.781 28.062 -9.078 1 57.66 396 PRO B CA 1
ATOM 7027 C C . PRO B 1 396 ? -33.656 28.75 -8.32 1 57.66 396 PRO B C 1
ATOM 7029 O O . PRO B 1 396 ? -32.469 28.547 -8.625 1 57.66 396 PRO B O 1
ATOM 7032 N N . LEU B 1 397 ? -34.031 29.547 -7.27 1 60.12 397 LEU B N 1
ATOM 7033 C CA . LEU B 1 397 ? -33 30.234 -6.504 1 60.12 397 LEU B CA 1
ATOM 7034 C C . LEU B 1 397 ? -32.219 29.266 -5.648 1 60.12 397 LEU B C 1
ATOM 7036 O O . LEU B 1 397 ? -31 29.422 -5.484 1 60.12 397 LEU B O 1
ATOM 7040 N N . ASP B 1 398 ? -32.938 28.25 -5.211 1 63.28 398 ASP B N 1
ATOM 7041 C CA . ASP B 1 398 ? -32.25 27.266 -4.363 1 63.28 398 ASP B CA 1
ATOM 7042 C C . ASP B 1 398 ? -31.312 26.391 -5.176 1 63.28 398 ASP B C 1
ATOM 7044 O O . ASP B 1 398 ? -30.25 26 -4.691 1 63.28 398 ASP B O 1
ATOM 7048 N N . ILE B 1 399 ? -31.766 26.219 -6.383 1 63 399 ILE B N 1
ATOM 7049 C CA . ILE B 1 399 ? -30.922 25.422 -7.273 1 63 399 ILE B CA 1
ATOM 7050 C C . ILE B 1 399 ? -29.625 26.172 -7.562 1 63 399 ILE B C 1
ATOM 7052 O O . ILE B 1 399 ? -28.547 25.578 -7.539 1 63 399 ILE B O 1
ATOM 7056 N N . GLU B 1 400 ? -29.812 27.484 -7.828 1 63.78 400 GLU B N 1
ATOM 7057 C CA . GLU B 1 400 ? -28.625 28.297 -8.125 1 63.78 400 GLU B CA 1
ATOM 7058 C C . GLU B 1 400 ? -27.688 28.359 -6.93 1 63.78 400 GLU B C 1
ATOM 7060 O O . GLU B 1 400 ? -26.469 28.266 -7.078 1 63.78 400 GLU B O 1
ATOM 7065 N N . LYS B 1 401 ? -28.266 28.516 -5.727 1 63.22 401 LYS B N 1
ATOM 7066 C CA . LYS B 1 401 ? -27.453 28.594 -4.512 1 63.22 401 LYS B CA 1
ATOM 7067 C C . LYS B 1 401 ? -26.719 27.266 -4.273 1 63.22 401 LYS B C 1
ATOM 7069 O O . LYS B 1 401 ? -25.547 27.266 -3.896 1 63.22 401 LYS B O 1
ATOM 7074 N N . THR B 1 402 ? -27.438 26.234 -4.559 1 68.75 402 THR B N 1
ATOM 7075 C CA . THR B 1 402 ? -26.844 24.906 -4.363 1 68.75 402 THR B CA 1
ATOM 7076 C C . THR B 1 402 ? -25.703 24.672 -5.348 1 68.75 402 THR B C 1
ATOM 7078 O O . THR B 1 402 ? -24.672 24.109 -4.984 1 68.75 402 THR B O 1
ATOM 7081 N N . ARG B 1 403 ? -25.953 25.125 -6.488 1 68.31 403 ARG B N 1
ATOM 7082 C CA . ARG B 1 403 ? -24.922 24.984 -7.504 1 68.31 403 ARG B CA 1
ATOM 7083 C C . ARG B 1 403 ? -23.688 25.797 -7.141 1 68.31 403 ARG B C 1
ATOM 7085 O O . ARG B 1 403 ? -22.562 25.328 -7.289 1 68.31 403 ARG B O 1
ATOM 7092 N N . LYS B 1 404 ? -24 27.062 -6.676 1 66.69 404 LYS B N 1
ATOM 7093 C CA . LYS B 1 404 ? -22.906 27.938 -6.266 1 66.69 404 LYS B CA 1
ATOM 7094 C C . LYS B 1 404 ? -22.109 27.312 -5.121 1 66.69 404 LYS B C 1
ATOM 7096 O O . LYS B 1 404 ? -20.875 27.344 -5.129 1 66.69 404 LYS B O 1
ATOM 7101 N N . LEU B 1 405 ? -22.812 26.734 -4.219 1 71.88 405 LEU B N 1
ATOM 7102 C CA . LEU B 1 405 ? -22.172 26.109 -3.059 1 71.88 405 LEU B CA 1
ATOM 7103 C C . LEU B 1 405 ? -21.359 24.891 -3.471 1 71.88 405 LEU B C 1
ATOM 7105 O O . LEU B 1 405 ? -20.25 24.688 -2.996 1 71.88 405 LEU B O 1
ATOM 7109 N N . ALA B 1 406 ? -21.969 24.188 -4.375 1 70.69 406 ALA B N 1
ATOM 7110 C CA . ALA B 1 406 ? -21.312 22.969 -4.84 1 70.69 406 ALA B CA 1
ATOM 7111 C C . ALA B 1 406 ? -20 23.297 -5.543 1 70.69 406 ALA B C 1
ATOM 7113 O O . ALA B 1 406 ? -19 22.594 -5.371 1 70.69 406 ALA B O 1
ATOM 7114 N N . ASN B 1 407 ? -19.969 24.344 -6.215 1 69.81 407 ASN B N 1
ATOM 7115 C CA . ASN B 1 407 ? -18.797 24.734 -6.992 1 69.81 407 ASN B CA 1
ATOM 7116 C C . ASN B 1 407 ? -17.609 25.094 -6.09 1 69.81 407 ASN B C 1
ATOM 7118 O O . ASN B 1 407 ? -16.453 24.859 -6.445 1 69.81 407 ASN B O 1
ATOM 7122 N N . VAL B 1 408 ? -17.984 25.625 -4.969 1 71.06 408 VAL B N 1
ATOM 7123 C CA . VAL B 1 408 ? -16.891 26.094 -4.129 1 71.06 408 VAL B CA 1
ATOM 7124 C C . VAL B 1 408 ? -16.531 25.016 -3.104 1 71.06 408 VAL B C 1
ATOM 7126 O O . VAL B 1 408 ? -15.383 24.906 -2.672 1 71.06 408 VAL B O 1
ATOM 7129 N N . ARG B 1 409 ? -17.438 24.188 -2.779 1 77.56 409 ARG B N 1
ATOM 7130 C CA . ARG B 1 409 ? -17.203 23.094 -1.847 1 77.56 409 ARG B CA 1
ATOM 7131 C C . ARG B 1 409 ? -16.234 22.062 -2.438 1 77.56 409 ARG B C 1
ATOM 7133 O O . ARG B 1 409 ? -15.531 21.375 -1.7 1 77.56 409 ARG B O 1
ATOM 7140 N N . ILE B 1 410 ? -16.172 22.078 -3.668 1 81.56 410 ILE B N 1
ATOM 7141 C CA . ILE B 1 410 ? -15.32 21.125 -4.375 1 81.56 410 ILE B CA 1
ATOM 7142 C C . ILE B 1 410 ? -13.859 21.359 -3.98 1 81.56 410 ILE B C 1
ATOM 7144 O O . ILE B 1 410 ? -13.055 20.422 -4.008 1 81.56 410 ILE B O 1
ATOM 7148 N N . HIS B 1 411 ? -13.633 22.625 -3.518 1 84.94 411 HIS B N 1
ATOM 7149 C CA . HIS B 1 411 ? -12.242 22.953 -3.219 1 84.94 411 HIS B CA 1
ATOM 7150 C C . HIS B 1 411 ? -11.75 22.188 -1.997 1 84.94 411 HIS B C 1
ATOM 7152 O O . HIS B 1 411 ? -10.602 21.75 -1.958 1 84.94 411 HIS B O 1
ATOM 7158 N N . VAL B 1 412 ? -12.594 22.094 -0.982 1 89.06 412 VAL B N 1
ATOM 7159 C CA . VAL B 1 412 ? -12.172 21.328 0.19 1 89.06 412 VAL B CA 1
ATOM 7160 C C . VAL B 1 412 ? -11.977 19.859 -0.187 1 89.06 412 VAL B C 1
ATOM 7162 O O . VAL B 1 412 ? -11.055 19.203 0.301 1 89.06 412 VAL B O 1
ATOM 7165 N N . GLU B 1 413 ? -12.836 19.391 -1.045 1 88.44 413 GLU B N 1
ATOM 7166 C CA . GLU B 1 413 ? -12.68 18.016 -1.528 1 88.44 413 GLU B CA 1
ATOM 7167 C C . GLU B 1 413 ? -11.367 17.844 -2.289 1 88.44 413 GLU B C 1
ATOM 7169 O O . GLU B 1 413 ? -10.688 16.828 -2.139 1 88.44 413 GLU B O 1
ATOM 7174 N N . ARG B 1 414 ? -11.055 18.828 -3.018 1 89.06 414 ARG B N 1
ATOM 7175 C CA . ARG B 1 414 ? -9.812 18.781 -3.773 1 89.06 414 ARG B CA 1
ATOM 7176 C C . ARG B 1 414 ? -8.602 18.797 -2.842 1 89.06 414 ARG B C 1
ATOM 7178 O O . ARG B 1 414 ? -7.609 18.125 -3.092 1 89.06 414 ARG B O 1
ATOM 7185 N N . VAL B 1 415 ? -8.695 19.625 -1.842 1 92.38 415 VAL B N 1
ATOM 7186 C CA . VAL B 1 415 ? -7.602 19.703 -0.882 1 92.38 415 VAL B CA 1
ATOM 7187 C C . VAL B 1 415 ? -7.43 18.359 -0.177 1 92.38 415 VAL B C 1
ATOM 7189 O O . VAL B 1 415 ? -6.305 17.891 0.02 1 92.38 415 VAL B O 1
ATOM 7192 N N . ILE B 1 416 ? -8.508 17.766 0.198 1 92.88 416 ILE B N 1
ATOM 7193 C CA . ILE B 1 416 ? -8.461 16.469 0.857 1 92.88 416 ILE B CA 1
ATOM 7194 C C . ILE B 1 416 ? -7.859 15.422 -0.091 1 92.88 416 ILE B C 1
ATOM 7196 O O . ILE B 1 416 ? -7.043 14.594 0.32 1 92.88 416 ILE B O 1
ATOM 7200 N N . VAL B 1 417 ? -8.227 15.484 -1.32 1 89.81 417 VAL B N 1
ATOM 7201 C CA . VAL B 1 417 ? -7.684 14.578 -2.326 1 89.81 417 VAL B CA 1
ATOM 7202 C C . VAL B 1 417 ? -6.184 14.812 -2.479 1 89.81 417 VAL B C 1
ATOM 7204 O O . VAL B 1 417 ? -5.406 13.859 -2.562 1 89.81 417 VAL B O 1
ATOM 7207 N N . GLN B 1 418 ? -5.828 16.016 -2.49 1 92.62 418 GLN B N 1
ATOM 7208 C CA . GLN B 1 418 ? -4.41 16.344 -2.578 1 92.62 418 GLN B CA 1
ATOM 7209 C C . GLN B 1 418 ? -3.641 15.812 -1.376 1 92.62 418 GLN B C 1
ATOM 7211 O O . GLN B 1 418 ? -2.547 15.258 -1.527 1 92.62 418 GLN B O 1
ATOM 7216 N N . LEU B 1 419 ? -4.203 16.047 -0.24 1 94.94 419 LEU B N 1
ATOM 7217 C CA . LEU B 1 419 ? -3.6 15.555 0.993 1 94.94 419 LEU B CA 1
ATOM 7218 C C . LEU B 1 419 ? -3.371 14.047 0.918 1 94.94 419 LEU B C 1
ATOM 7220 O O . LEU B 1 419 ? -2.277 13.57 1.224 1 94.94 419 LEU B O 1
ATOM 7224 N N . ARG B 1 420 ? -4.305 13.328 0.413 1 92.06 420 ARG B N 1
ATOM 7225 C CA . ARG B 1 420 ? -4.234 11.875 0.325 1 92.06 420 ARG B CA 1
ATOM 7226 C C . ARG B 1 420 ? -3.266 11.438 -0.769 1 92.06 420 ARG B C 1
ATOM 7228 O O . ARG B 1 420 ? -2.572 10.43 -0.624 1 92.06 420 ARG B O 1
ATOM 7235 N N . ASN B 1 421 ? -3.232 12.148 -1.814 1 89.81 421 ASN B N 1
ATOM 7236 C CA . ASN B 1 421 ? -2.361 11.797 -2.932 1 89.81 421 ASN B CA 1
ATOM 7237 C C . ASN B 1 421 ? -0.898 12.094 -2.617 1 89.81 421 ASN B C 1
ATOM 7239 O O . ASN B 1 421 ? -0.008 11.336 -3.01 1 89.81 421 ASN B O 1
ATOM 7243 N N . LYS B 1 422 ? -0.72 13.172 -1.981 1 94.19 422 LYS B N 1
ATOM 7244 C CA . LYS B 1 422 ? 0.652 13.562 -1.667 1 94.19 422 LYS B CA 1
ATOM 7245 C C . LYS B 1 422 ? 1.222 12.703 -0.541 1 94.19 422 LYS B C 1
ATOM 7247 O O . LYS B 1 422 ? 2.383 12.297 -0.592 1 94.19 422 LYS B O 1
ATOM 7252 N N . TYR B 1 423 ? 0.409 12.461 0.409 1 96.62 423 TYR B N 1
ATOM 7253 C CA . TYR B 1 423 ? 0.889 11.672 1.536 1 96.62 423 TYR B CA 1
ATOM 7254 C C . TYR B 1 423 ? 0.063 10.406 1.703 1 96.62 423 TYR B C 1
ATOM 7256 O O . TYR B 1 423 ? -0.922 10.391 2.445 1 96.62 423 TYR B O 1
ATOM 7264 N N . LYS B 1 424 ? 0.61 9.352 1.197 1 94.12 424 LYS B N 1
ATOM 7265 C CA . LYS B 1 424 ? -0.077 8.07 1.062 1 94.12 424 LYS B CA 1
ATOM 7266 C C . LYS B 1 424 ? -0.22 7.379 2.412 1 94.12 424 LYS B C 1
ATOM 7268 O O . LYS B 1 424 ? -1.027 6.461 2.562 1 94.12 424 LYS B O 1
ATOM 7273 N N . ILE B 1 425 ? 0.523 7.82 3.383 1 94.5 425 ILE B N 1
ATOM 7274 C CA . ILE B 1 425 ? 0.444 7.227 4.715 1 94.5 425 ILE B CA 1
ATOM 7275 C C . ILE B 1 425 ? -0.976 7.371 5.258 1 94.5 425 ILE B C 1
ATOM 7277 O O . ILE B 1 425 ? -1.403 6.582 6.105 1 94.5 425 ILE B O 1
ATOM 7281 N N . LEU B 1 426 ? -1.7 8.32 4.723 1 94.12 426 LEU B N 1
ATOM 7282 C CA . LEU B 1 426 ? -3.025 8.625 5.25 1 94.12 426 LEU B CA 1
ATOM 7283 C C . LEU B 1 426 ? -4.086 7.746 4.602 1 94.12 426 LEU B C 1
ATOM 7285 O O . LEU B 1 426 ? -5.227 7.691 5.07 1 94.12 426 LEU B O 1
ATOM 7289 N N . TYR B 1 427 ? -3.73 7.047 3.533 1 86.5 427 TYR B N 1
ATOM 7290 C CA . TYR B 1 427 ? -4.797 6.379 2.797 1 86.5 427 TYR B CA 1
ATOM 7291 C C . TYR B 1 427 ? -4.375 4.973 2.379 1 86.5 427 TYR B C 1
ATOM 7293 O O . TYR B 1 427 ? -5.223 4.102 2.164 1 86.5 427 TYR B O 1
ATOM 7301 N N . LYS B 1 428 ? -3.193 4.695 2.273 1 78.56 428 LYS B N 1
ATOM 7302 C CA . LYS B 1 428 ? -2.711 3.469 1.649 1 78.56 428 LYS B CA 1
ATOM 7303 C C . LYS B 1 428 ? -2.883 2.273 2.582 1 78.56 428 LYS B C 1
ATOM 7305 O O . LYS B 1 428 ? -3.539 1.291 2.227 1 78.56 428 LYS B O 1
ATOM 7310 N N . ASN B 1 429 ? -2.33 2.34 3.756 1 78.75 429 ASN B N 1
ATOM 7311 C CA . ASN B 1 429 ? -2.402 1.246 4.719 1 78.75 429 ASN B CA 1
ATOM 7312 C C . ASN B 1 429 ? -3.174 1.65 5.973 1 78.75 429 ASN B C 1
ATOM 7314 O O . ASN B 1 429 ? -3.324 2.84 6.254 1 78.75 429 ASN B O 1
ATOM 7318 N N . LYS B 1 430 ? -3.689 0.647 6.633 1 85.5 430 LYS B N 1
ATOM 7319 C CA . LYS B 1 430 ? -4.387 0.882 7.891 1 85.5 430 LYS B CA 1
ATOM 7320 C C . LYS B 1 430 ? -3.414 1.303 8.992 1 85.5 430 LYS B C 1
ATOM 7322 O O . LYS B 1 430 ? -2.328 0.735 9.117 1 85.5 430 LYS B O 1
ATOM 7327 N N . PHE B 1 431 ? -3.773 2.359 9.719 1 89.94 431 PHE B N 1
ATOM 7328 C CA . PHE B 1 431 ? -2.951 2.797 10.844 1 89.94 431 PHE B CA 1
ATOM 7329 C C . PHE B 1 431 ? -3.08 1.834 12.016 1 89.94 431 PHE B C 1
ATOM 7331 O O . PHE B 1 431 ? -4.18 1.367 12.32 1 89.94 431 PHE B O 1
ATOM 7338 N N . PRO B 1 432 ? -1.92 1.581 12.617 1 87.19 432 PRO B N 1
ATOM 7339 C CA . PRO B 1 432 ? -1.995 0.786 13.852 1 87.19 432 PRO B CA 1
ATOM 7340 C C . PRO B 1 432 ? -2.721 1.513 14.977 1 87.19 432 PRO B C 1
ATOM 7342 O O . PRO B 1 432 ? -2.596 2.732 15.109 1 87.19 432 PRO B O 1
ATOM 7345 N N . ILE B 1 433 ? -3.309 0.829 15.82 1 85.88 433 ILE B N 1
ATOM 7346 C CA . ILE B 1 433 ? -4.105 1.382 16.906 1 85.88 433 ILE B CA 1
ATOM 7347 C C . ILE B 1 433 ? -3.184 2.041 17.938 1 85.88 433 ILE B C 1
ATOM 7349 O O . ILE B 1 433 ? -3.588 2.979 18.625 1 85.88 433 ILE B O 1
ATOM 7353 N N . SER B 1 434 ? -1.991 1.616 17.953 1 84.12 434 SER B N 1
ATOM 7354 C CA . SER B 1 434 ? -1.027 2.152 18.906 1 84.12 434 SER B CA 1
ATOM 7355 C C . SER B 1 434 ? -0.74 3.625 18.641 1 84.12 434 SER B C 1
ATOM 7357 O O . SER B 1 434 ? -0.302 4.352 19.531 1 84.12 434 SER B O 1
ATOM 7359 N N . THR B 1 435 ? -0.958 4.016 17.453 1 87.19 435 THR B N 1
ATOM 7360 C CA . THR B 1 435 ? -0.665 5.395 17.094 1 87.19 435 THR B CA 1
ATOM 7361 C C . THR B 1 435 ? -1.71 6.344 17.672 1 87.19 435 THR B C 1
ATOM 7363 O O . THR B 1 435 ? -1.501 7.559 17.703 1 87.19 435 THR B O 1
ATOM 7366 N N . LEU B 1 436 ? -2.805 5.789 18.125 1 84.5 436 LEU B N 1
ATOM 7367 C CA . LEU B 1 436 ? -3.883 6.602 18.688 1 84.5 436 LEU B CA 1
ATOM 7368 C C . LEU B 1 436 ? -3.705 6.785 20.188 1 84.5 436 LEU B C 1
ATOM 7370 O O . LEU B 1 436 ? -4.367 7.629 20.797 1 84.5 436 LEU B O 1
ATOM 7374 N N . LYS B 1 437 ? -2.793 6.008 20.656 1 79.88 437 LYS B N 1
ATOM 7375 C CA . LYS B 1 437 ? -2.588 6.062 22.109 1 79.88 437 LYS B CA 1
ATOM 7376 C C . LYS B 1 437 ? -1.618 7.18 22.484 1 79.88 437 LYS B C 1
ATOM 7378 O O . LYS B 1 437 ? -0.66 7.445 21.75 1 79.88 437 LYS B O 1
ATOM 7383 N N . ARG B 1 438 ? -2.039 7.891 23.484 1 70.38 438 ARG B N 1
ATOM 7384 C CA . ARG B 1 438 ? -1.173 8.945 24.016 1 70.38 438 ARG B CA 1
ATOM 7385 C C . ARG B 1 438 ? 0.015 8.359 24.766 1 70.38 438 ARG B C 1
ATOM 7387 O O . ARG B 1 438 ? -0.148 7.438 25.562 1 70.38 438 ARG B O 1
ATOM 7394 N N . THR B 1 439 ? 1.117 8.352 24.031 1 57.84 439 THR B N 1
ATOM 7395 C CA . THR B 1 439 ? 2.293 7.875 24.75 1 57.84 439 THR B CA 1
ATOM 7396 C C . THR B 1 439 ? 2.75 8.898 25.781 1 57.84 439 THR B C 1
ATOM 7398 O O . THR B 1 439 ? 2.615 10.102 25.578 1 57.84 439 THR B O 1
ATOM 7401 N N . LYS B 1 440 ? 2.732 8.578 27.094 1 52.06 440 LYS B N 1
ATOM 7402 C CA . LYS B 1 440 ? 3.086 9.367 28.266 1 52.06 440 LYS B CA 1
ATOM 7403 C C . LYS B 1 440 ? 4.336 10.203 28 1 52.06 440 LYS B C 1
ATOM 7405 O O . LYS B 1 440 ? 4.512 11.273 28.609 1 52.06 440 LYS B O 1
ATOM 7410 N N . ASN B 1 441 ? 5.215 9.711 27.203 1 48.91 441 ASN B N 1
ATOM 7411 C CA . ASN B 1 441 ? 6.535 10.32 27.344 1 48.91 441 ASN B CA 1
ATOM 7412 C C . ASN B 1 441 ? 6.59 11.688 26.672 1 48.91 441 ASN B C 1
ATOM 7414 O O . ASN B 1 441 ? 7.176 12.633 27.203 1 48.91 441 ASN B O 1
ATOM 7418 N N . TYR B 1 442 ? 6.434 11.711 25.312 1 50.72 442 TYR B N 1
ATOM 7419 C CA . TYR B 1 442 ? 6.941 12.906 24.656 1 50.72 442 TYR B CA 1
ATOM 7420 C C . TYR B 1 442 ? 5.828 13.914 24.422 1 50.72 442 TYR B C 1
ATOM 7422 O O . TYR B 1 442 ? 6.023 15.117 24.625 1 50.72 442 TYR B O 1
ATOM 7430 N N . CYS B 1 443 ? 4.746 13.492 23.812 1 61.5 443 CYS B N 1
ATOM 7431 C CA . CYS B 1 443 ? 3.76 14.461 23.344 1 61.5 443 CYS B CA 1
ATOM 7432 C C . CYS B 1 443 ? 2.354 14.062 23.781 1 61.5 443 CYS B C 1
ATOM 7434 O O . CYS B 1 443 ? 2.01 12.883 23.766 1 61.5 443 CYS B O 1
ATOM 7436 N N . GLU B 1 444 ? 1.732 15.008 24.438 1 76.25 444 GLU B N 1
ATOM 7437 C CA . GLU B 1 444 ? 0.326 14.852 24.797 1 76.25 444 GLU B CA 1
ATOM 7438 C C . GLU B 1 444 ? -0.526 14.547 23.562 1 76.25 444 GLU B C 1
ATOM 7440 O O . GLU B 1 444 ? -1.575 13.906 23.672 1 76.25 444 GLU B O 1
ATOM 7445 N N . THR B 1 445 ? 0.042 14.852 22.469 1 88.38 445 THR B N 1
ATOM 7446 C CA . THR B 1 445 ? -0.71 14.625 21.234 1 88.38 445 THR B CA 1
ATOM 7447 C C . THR B 1 445 ? -0.386 13.25 20.656 1 88.38 445 THR B C 1
ATOM 7449 O O . THR B 1 445 ? 0.784 12.898 20.484 1 88.38 445 THR B O 1
ATOM 7452 N N . PRO B 1 446 ? -1.368 12.461 20.438 1 91.06 446 PRO B N 1
ATOM 7453 C CA . PRO B 1 446 ? -1.13 11.148 19.828 1 91.06 446 PRO B CA 1
ATOM 7454 C C . PRO B 1 446 ? -0.358 11.234 18.516 1 91.06 446 PRO B C 1
ATOM 7456 O O . PRO B 1 446 ? -0.44 12.25 17.812 1 91.06 446 PRO B O 1
ATOM 7459 N N . LEU B 1 447 ? 0.39 10.242 18.203 1 92.5 447 LEU B N 1
ATOM 7460 C CA . LEU B 1 447 ? 1.236 10.203 17.016 1 92.5 447 LEU B CA 1
ATOM 7461 C C . LEU B 1 447 ? 0.413 10.438 15.758 1 92.5 447 LEU B C 1
ATOM 7463 O O . LEU B 1 447 ? 0.848 11.156 14.852 1 92.5 447 LEU B O 1
ATOM 7467 N N . MET B 1 448 ? -0.766 9.859 15.672 1 93.94 448 MET B N 1
ATOM 7468 C CA . MET B 1 448 ? -1.602 9.992 14.484 1 93.94 448 MET B CA 1
ATOM 7469 C C . MET B 1 448 ? -1.968 11.453 14.234 1 93.94 448 MET B C 1
ATOM 7471 O O . MET B 1 448 ? -1.914 11.922 13.094 1 93.94 448 MET B O 1
ATOM 7475 N N . ASP B 1 449 ? -2.355 12.125 15.289 1 95.19 449 ASP B N 1
ATOM 7476 C CA . ASP B 1 449 ? -2.689 13.547 15.172 1 95.19 449 ASP B CA 1
ATOM 7477 C C . ASP B 1 449 ? -1.479 14.359 14.719 1 95.19 449 ASP B C 1
ATOM 7479 O O . ASP B 1 449 ? -1.614 15.312 13.953 1 95.19 449 ASP B O 1
ATOM 7483 N N . GLN B 1 450 ? -0.305 13.961 15.242 1 95.69 450 GLN B N 1
ATOM 7484 C CA . GLN B 1 450 ? 0.918 14.633 14.82 1 95.69 450 GLN B CA 1
ATOM 7485 C C . GLN B 1 450 ? 1.158 14.445 13.328 1 95.69 450 GLN B C 1
ATOM 7487 O O . GLN B 1 450 ? 1.457 15.406 12.609 1 95.69 450 GLN B O 1
ATOM 7492 N N . ILE B 1 451 ? 1.004 13.227 12.883 1 97.06 451 ILE B N 1
ATOM 7493 C CA . ILE B 1 451 ? 1.26 12.883 11.492 1 97.06 451 ILE B CA 1
ATOM 7494 C C . ILE B 1 451 ? 0.304 13.656 10.586 1 97.06 451 ILE B C 1
ATOM 7496 O O . ILE B 1 451 ? 0.727 14.25 9.594 1 97.06 451 ILE B O 1
ATOM 7500 N N . VAL B 1 452 ? -0.971 13.664 10.93 1 97.44 452 VAL B N 1
ATOM 7501 C CA . VAL B 1 452 ? -1.977 14.32 10.102 1 97.44 452 VAL B CA 1
ATOM 7502 C C . VAL B 1 452 ? -1.708 15.82 10.047 1 97.44 452 VAL B C 1
ATOM 7504 O O . VAL B 1 452 ? -1.772 16.438 8.977 1 97.44 452 VAL B O 1
ATOM 7507 N N . THR B 1 453 ? -1.399 16.375 11.188 1 97.31 453 THR B N 1
ATOM 7508 C CA . THR B 1 453 ? -1.102 17.797 11.242 1 97.31 453 THR B CA 1
ATOM 7509 C C . THR B 1 453 ? 0.129 18.125 10.406 1 97.31 453 THR B C 1
ATOM 7511 O O . THR B 1 453 ? 0.143 19.125 9.68 1 97.31 453 THR B O 1
ATOM 7514 N N . VAL B 1 454 ? 1.15 17.297 10.516 1 97.94 454 VAL B N 1
ATOM 7515 C CA . VAL B 1 454 ? 2.373 17.484 9.742 1 97.94 454 VAL B CA 1
ATOM 7516 C C . VAL B 1 454 ? 2.059 17.422 8.25 1 97.94 454 VAL B C 1
ATOM 7518 O O . VAL B 1 454 ? 2.52 18.266 7.473 1 97.94 454 VAL B O 1
ATOM 7521 N N . CYS B 1 455 ? 1.312 16.469 7.816 1 98.06 455 CYS B N 1
ATOM 7522 C CA . CYS B 1 455 ? 0.951 16.328 6.41 1 98.06 455 CYS B CA 1
ATOM 7523 C C . CYS B 1 455 ? 0.179 17.547 5.922 1 98.06 455 CYS B C 1
ATOM 7525 O O . CYS B 1 455 ? 0.418 18.031 4.816 1 98.06 455 CYS B O 1
ATOM 7527 N N . CYS B 1 456 ? -0.729 18.016 6.758 1 97.94 456 CYS B N 1
ATOM 7528 C CA . CYS B 1 456 ? -1.479 19.219 6.402 1 97.94 456 CYS B CA 1
ATOM 7529 C C . CYS B 1 456 ? -0.552 20.406 6.246 1 97.94 456 CYS B C 1
ATOM 7531 O O . CYS B 1 456 ? -0.705 21.203 5.316 1 97.94 456 CYS B O 1
ATOM 7533 N N . SER B 1 457 ? 0.362 20.516 7.191 1 97.56 457 SER B N 1
ATOM 7534 C CA . SER B 1 457 ? 1.328 21.609 7.137 1 97.56 457 SER B CA 1
ATOM 7535 C C . SER B 1 457 ? 2.16 21.547 5.859 1 97.56 457 SER B C 1
ATOM 7537 O O . SER B 1 457 ? 2.426 22.578 5.234 1 97.56 457 SER B O 1
ATOM 7539 N N . LEU B 1 458 ? 2.561 20.359 5.492 1 97.12 458 LEU B N 1
ATOM 7540 C CA . LEU B 1 458 ? 3.377 20.172 4.297 1 97.12 458 LEU B CA 1
ATOM 7541 C C . LEU B 1 458 ? 2.584 20.516 3.041 1 97.12 458 LEU B C 1
ATOM 7543 O O . LEU B 1 458 ? 3.141 21.047 2.076 1 97.12 458 LEU B O 1
ATOM 7547 N N . VAL B 1 459 ? 1.338 20.219 3.021 1 96.06 459 VAL B N 1
ATOM 7548 C CA . VAL B 1 459 ? 0.484 20.547 1.889 1 96.06 459 VAL B CA 1
ATOM 7549 C C . VAL B 1 459 ? 0.376 22.078 1.761 1 96.06 459 VAL B C 1
ATOM 7551 O O . VAL B 1 459 ? 0.349 22.609 0.65 1 96.06 459 VAL B O 1
ATOM 7554 N N . ASN B 1 460 ? 0.307 22.781 2.91 1 95.06 460 ASN B N 1
ATOM 7555 C CA . ASN B 1 460 ? 0.223 24.234 2.908 1 95.06 460 ASN B CA 1
ATOM 7556 C C . ASN B 1 460 ? 1.495 24.859 2.355 1 95.06 460 ASN B C 1
ATOM 7558 O O . ASN B 1 460 ? 1.504 26.047 2.006 1 95.06 460 ASN B O 1
ATOM 7562 N N . LEU B 1 461 ? 2.635 24.094 2.359 1 92.56 461 LEU B N 1
ATOM 7563 C CA . LEU B 1 461 ? 3.881 24.594 1.783 1 92.56 461 LEU B CA 1
ATOM 7564 C C . LEU B 1 461 ? 3.854 24.484 0.262 1 92.56 461 LEU B C 1
ATOM 7566 O O . LEU B 1 461 ? 4.691 25.094 -0.418 1 92.56 461 LEU B O 1
ATOM 7570 N N . CYS B 1 462 ? 2.92 23.734 -0.27 1 88.56 462 CYS B N 1
ATOM 7571 C CA . CYS B 1 462 ? 2.768 23.562 -1.71 1 88.56 462 CYS B CA 1
ATOM 7572 C C . CYS B 1 462 ? 1.79 24.594 -2.281 1 88.56 462 CYS B C 1
ATOM 7574 O O . CYS B 1 462 ? 1.035 25.219 -1.536 1 88.56 462 CYS B O 1
ATOM 7576 N N . PRO B 1 463 ? 1.876 24.766 -3.549 1 81.81 463 PRO B N 1
ATOM 7577 C CA . PRO B 1 463 ? 0.927 25.703 -4.156 1 81.81 463 PRO B CA 1
ATOM 7578 C C . PRO B 1 463 ? -0.524 25.25 -4.008 1 81.81 463 PRO B C 1
ATOM 7580 O O . PRO B 1 463 ? -0.806 24.047 -4.008 1 81.81 463 PRO B O 1
ATOM 7583 N N . SER B 1 464 ? -1.312 26.25 -3.885 1 77.25 464 SER B N 1
ATOM 7584 C CA . SER B 1 464 ? -2.719 25.984 -3.6 1 77.25 464 SER B CA 1
ATOM 7585 C C . SER B 1 464 ? -3.432 25.422 -4.82 1 77.25 464 SER B C 1
ATOM 7587 O O . SER B 1 464 ? -3.031 25.672 -5.957 1 77.25 464 SER B O 1
ATOM 7589 N N . VAL B 1 465 ? -4.395 24.609 -4.543 1 73.81 465 VAL B N 1
ATOM 7590 C CA . VAL B 1 465 ? -5.219 23.969 -5.562 1 73.81 465 VAL B CA 1
ATOM 7591 C C . VAL B 1 465 ? -6.219 24.969 -6.129 1 73.81 465 VAL B C 1
ATOM 7593 O O . VAL B 1 465 ? -6.719 24.797 -7.242 1 73.81 465 VAL B O 1
ATOM 7596 N N . VAL B 1 466 ? -6.535 26.016 -5.305 1 72.56 466 VAL B N 1
ATOM 7597 C CA . VAL B 1 466 ? -7.5 27.016 -5.746 1 72.56 466 VAL B CA 1
ATOM 7598 C C . VAL B 1 466 ? -6.816 28.016 -6.676 1 72.56 466 VAL B C 1
ATOM 7600 O O . VAL B 1 466 ? -5.781 28.594 -6.324 1 72.56 466 VAL B O 1
ATOM 7603 N N . PRO B 1 467 ? -7.266 27.969 -7.961 1 63.81 467 PRO B N 1
ATOM 7604 C CA . PRO B 1 467 ? -6.648 28.891 -8.914 1 63.81 467 PRO B CA 1
ATOM 7605 C C . PRO B 1 467 ? -6.68 30.344 -8.438 1 63.81 467 PRO B C 1
ATOM 7607 O O . PRO B 1 467 ? -7.652 30.766 -7.805 1 63.81 467 PRO B O 1
ATOM 7610 N N . GLU B 1 468 ? -5.516 30.969 -8.25 1 56.34 468 GLU B N 1
ATOM 7611 C CA . GLU B 1 468 ? -5.461 32.375 -7.93 1 56.34 468 GLU B CA 1
ATOM 7612 C C . GLU B 1 468 ? -6 33.219 -9.086 1 56.34 468 GLU B C 1
ATOM 7614 O O . GLU B 1 468 ? -5.773 32.906 -10.25 1 56.34 468 GLU B O 1
ATOM 7619 N N . ASP B 1 469 ? -7.086 33.875 -8.961 1 48.84 469 ASP B N 1
ATOM 7620 C CA . ASP B 1 469 ? -7.488 34.844 -9.984 1 48.84 469 ASP B CA 1
ATOM 7621 C C . ASP B 1 469 ? -6.34 35.812 -10.32 1 48.84 469 ASP B C 1
ATOM 7623 O O . ASP B 1 469 ? -5.535 36.125 -9.453 1 48.84 469 ASP B O 1
#

Organism: Aedes aegypti (NCBI:txid7159)

Secondary structure (DSSP, 8-state):
---BB-STT---BTTTS---EEEPPPP--SSHHHHHHHHHHHHHHHHHH--TT--GGGGGG-EEEGGGSSSSSPPPTT-TT-GGGS--SS-SS-----HHHHHHHHHHHHHHHHHHHHHHHHHHHTS---------THHHHHHHHHHHHHHHHHHHHHHH-S-SS--SHHHHHT-HHHHHHHHSS-HHHHHHHHHHHGGGS----GGGT--HHHHHHHHHHHHHH---HHHHHHHHT--HHHHHHHHHHHHHHHHHHHGGGS----HHHHHHH--HHHHHHHTT-EEEEEEEEEEEBPPPSSHHHHHHHEETTTTEEEEEEEEEE-TTS-EEEEPPPEETTS-HHHHHHHSSHHHH--TT-EEE--TT---HHHHHTTTPEEE-PPP-SS-SS--HHHHHHHHHHHHHHHHHHHHHHHHHHH-GGGTSSPBPGGGGS--SSS-SS-HHHHHHHHHHHHHHTSPPSS---/---BB-STT---BTTTS---EEEPPPP--SSHHHHHHHHHHHHHHHHHH--TT--GGGGGG-EEEGGGSSSSSPPPTT-TT-GGGS--SS-SS-----HHHHHHHHHHHHHHHHHHHHHHHHHHHTS---------THHHHHHHHHHHHHHHHHHHHHHHTS-SS---HHHHHT-HHHHHHHHSS-HHHHHHHHHHHGGGS----GGG---HHHHHHHHHHHHHH---HHHHHHHHT--HHHHHHHHHHHHHHHHHHHGGGS----HHHHHHH--HHHHHHHTT-EEEEEEEEEEEBPPPSSHHHHHHHEETTTTEEEEEEEEEE-TTS-EEEEPPPEETTS-HHHHHHHSSTGGG--TT-EEE--TT---HHHHHTTTPEEE-PPP-SS-SS--HHHHHHHHHHHHHHHHHHHHHHHHHHH-GGGTSSPBPGGGGS--SSS-SS-HHHHHHHHHHHHHHTSPPSS---

pLDDT: mean 77.61, std 17.22, range [25.45, 98.06]

Nearest PDB structures (foldseek):
  4dqs-assembly1_A  TM=3.774E-01  e=1.509E+00  Geobacillus kaustophilus HTA426
  1c9b-assembly4_M  TM=4.340E-01  e=3.994E+00  Homo sapiens
  4ds4-assembly1_A  TM=3.415E-01  e=4.959E+00  Geobacillus kaustophilus HTA426
  7bdk-assembly1_B  TM=1.726E-01  e=2.203E+00  Homo sapiens
  4dqs-assembly1_A  TM=3.786E-01  e=1.739E+00  Geobacillus kaustophilus HTA426